Protein AF-A0A7X7T5C3-F1 (afdb_monomer)

pLDDT: mean 78.72, std 18.25, range [27.67, 98.56]

Mean predicted aligned error: 22.85 Å

Radius of gyration: 55.05 Å; Cα contacts (8 Å, |Δi|>4): 1205; chains: 1; bounding box: 133×87×159 Å

Sequence (804 aa):
MNRSLRCLWLIVGVALLGGVATSHAGFSGTDVFLPSVGAKPGVAPAVWYTTVWVHNPNTTPANVTFHLLERQANPAPLTYTDVVPAGDTKKYDNAIQLMFARQTFGALRVTSNVKVMVGSRIYSQSGSLDDSVGQYFAGVPAAFAIGAGQSTELTGVWQTQPAGSSDFRYNFGFVETTGSGTCQVKVTVKDPTGSALANRSYTVRQWEQVQKEFKLEFPSLSTKNARLTVEVTGGSGKVIAFGSLVANGSQDPTTIEMAFRDALLAENSSGGGTITGVVAGAGLTGGGTTGSVTLDVGAGVGIKVDANAVGLADGGVSTAKLANGAVTKVKLSASGGTSGQVLGTDGSNLVWQAAGSGGGGDITAVHAGSGLTGGGTSGDVSLSVATGGITGAMLAANAVDSSKLADGSVATVDMANGAVTKEKLAAAGGSTGQVLKLSGGGLSWANDEQGGLTLPFTGQATVADPGVVLSIENLVKGTGVYGASYGGIGVHGLSTGLSGTGVRGFSYGGFGVLAATTEGRGLYATSSGGGVAVYAESLATNGRAVVAQSTNGDAVLATATSGIAVYGQAGAGGSGVQGFNSAAGTVGGLGAGVAGAYGSRSGNDGYLGASDAGVKGQSTTTDGVRGESAAATKSGVYGVTTHASGYGIFGRGYGSGLAAGFDGGVQIWGSLNVSGTKNFCIEHPLDPGRVLVHAAVESSEVLNTYSGNVSLDREGGATVELPDWFAAINTDVRYQLTPIGAAAPELHVAEELRDNRFRIAGGLPGLKVSWQLTAVRSDRYMLEHPFAAERDARPGEPTVAERP

Nearest PDB structures (foldseek):
  2ii7-assembly2_D  TM=7.668E-01  e=4.901E-03  Anabaena sp.
  3eka-assembly1_A  TM=3.683E-01  e=3.454E+00  Streptococcus pyogenes
  6x3m-assembly2_E  TM=3.741E-01  e=4.480E+00  Streptococcus pyogenes phage H4489A
  6x3m-assembly2_D  TM=3.167E-01  e=7.157E+00  Streptococcus pyogenes phage H4489A

Solvent-accessible surface area (backbone atoms only — not comparable to full-atom values): 51086 Å² total; per-residue (Å²): 133,83,87,80,90,87,83,90,87,92,84,92,74,91,74,84,77,71,79,76,77,78,83,68,98,62,58,60,27,39,41,25,31,31,71,67,37,29,30,34,76,58,71,83,80,38,29,32,32,17,36,39,38,41,33,22,82,37,93,54,68,27,50,36,37,40,29,50,20,41,68,42,70,34,94,75,49,56,70,38,74,52,77,35,50,47,65,35,71,47,75,35,70,42,34,44,40,70,59,66,72,38,71,45,53,24,22,38,40,39,36,33,87,43,58,30,37,39,36,33,39,34,29,27,45,81,70,58,78,87,72,38,36,49,25,62,39,65,18,44,34,52,89,73,35,39,33,56,81,32,70,35,44,32,66,75,36,26,38,33,73,63,67,93,75,21,67,34,43,32,34,40,35,37,27,32,61,63,58,81,21,38,27,36,35,36,40,32,38,20,42,84,89,61,52,77,77,49,72,51,76,44,81,39,36,25,26,11,20,45,77,47,50,46,66,76,79,42,66,88,58,62,37,82,54,25,32,35,42,42,29,23,76,33,58,78,17,27,33,44,53,39,33,38,35,27,32,63,80,83,55,44,37,44,60,28,64,47,56,75,62,54,79,79,69,70,81,66,63,91,73,81,81,92,57,78,60,58,86,61,54,93,58,36,38,70,52,48,56,65,82,90,63,60,73,44,71,40,63,56,98,27,45,32,79,54,102,88,48,80,50,72,26,91,81,34,74,50,76,90,75,50,61,94,76,73,78,46,79,81,76,64,78,68,89,82,79,58,95,67,49,43,84,45,64,83,85,84,51,82,41,76,40,76,72,85,88,85,86,89,79,83,86,82,63,60,76,57,51,92,37,37,36,65,50,52,83,72,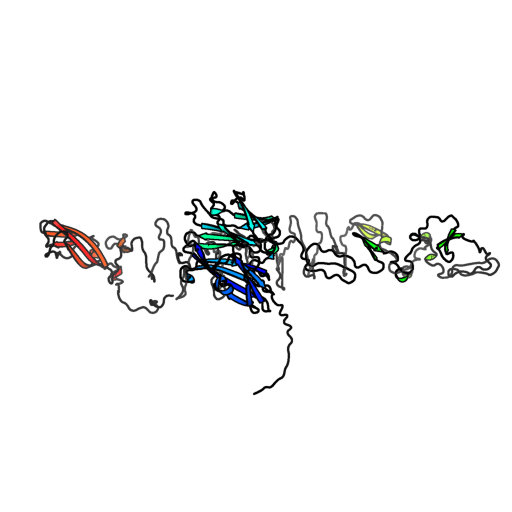80,93,63,60,72,46,75,30,93,82,21,77,47,80,89,75,47,60,91,76,68,76,47,75,92,77,50,62,94,83,72,74,52,76,86,75,48,59,93,76,72,75,45,73,79,76,69,58,67,88,83,72,56,96,72,48,46,85,38,84,54,98,91,39,79,42,71,38,72,65,87,78,74,73,90,82,73,91,78,93,78,87,84,89,66,68,89,90,62,78,95,78,85,80,84,62,94,59,98,73,82,67,78,87,56,78,53,101,72,78,78,37,73,84,57,81,47,91,52,99,85,52,76,40,75,88,60,78,51,97,85,63,70,38,75,82,68,80,61,95,73,86,73,47,75,85,73,79,56,91,85,83,57,81,51,78,85,70,79,47,95,47,99,86,50,76,48,76,86,70,80,53,97,77,73,79,49,75,85,70,83,51,100,70,82,77,53,77,86,55,82,49,64,97,95,53,75,37,75,83,89,86,79,93,59,87,95,63,77,92,67,61,74,85,80,89,58,58,88,65,63,77,65,99,85,69,89,64,75,86,51,90,85,60,76,69,74,82,58,82,53,94,89,60,77,39,73,87,61,77,50,95,50,99,88,52,63,37,72,82,60,79,51,94,49,96,88,56,64,41,76,83,67,76,43,67,92,92,46,69,45,74,87,82,90,78,91,85,88,74,96,67,87,88,86,73,93,73,80,61,65,48,76,44,74,29,94,87,45,88,97,41,71,41,76,44,75,67,56,93,63,82,53,64,46,48,77,48,71,51,74,51,58,21,38,92,85,8,28,40,79,49,79,52,60,87,61,50,69,68,34,40,40,78,78,42,82,46,80,42,66,50,96,54,93,45,92,59,54,44,76,70,36,75,77,53,95,42,26,32,28,37,29,50,38,58,58,64,40,36,34,41,40,38,40,41,22,39,53,47,34,73,65,40,68,78,52,66,87,68,77,72,76,82,82,54,94,86,58,74,51,94,87,57,72,128

Foldseek 3Di:
DDDDDDDDDDDDDDDPPPPDPPPDQADWDQKWKQQKAFQADDPPPFGKFKKKKKFAQAQAKKWKKKFFQAQDACLPTDIAIDIAGHRGMDMDTSNCCVGPVDGGMGMIIMGIPDIMWMKMWIWTDSDDPVLIATEITTTHGLVQFAAAPDKWKWWFDAAAPVRLPTQKWKKKKKFWRPQQKKFWKKKFKAAPVRDTDDIDIDIAHGRHIHMDTCCVVPVPDHDRTIMIIIHGNDMDITIFMWMWMAGPVSRHIYITGIDTDVVVSPPDCPDDDPQCWDDDDPQWDFIDRDDDGDIDGNDDQFWDDDPPDIGTDVVNQDPVNADPPNQDPVNVDDPDADPQWDFDDPVPDIDTDGDDDDDDDDDQFDDDPQQWDWTDRDDDTDIDGDDVSDDPVNADVPNDDPVNDDVPNQDPVNADVCNQDPVNLDDPDADPQWDFDQDPNHTDTDHPPPDDPDDPDPDDDDDPPPDDPDDFDDPDPDDRDFFDDPDDDSDWFDDPDPPDDRDWFDDPPDDSDDFDDPDDDSDDFDDDPPDDRDDFDDPDPPDDRDDFDDPDDDSDDFDDPDDDRDFFDDDPPDDRDDDDDPDPPDDPDPDDDQDDQDDDDPDDDDFDPPPDPSDFFDDDPDDSDWFDDPDPPDDSDFFDDPDPPDDSDWFDDPDPDDSDDDDDDDDDLDDDDDPDAQWDKDAQQVDGPDIDIDGFDDDLFRKDKDKDKDFAAQQAKDKDAADQCDVVFFDDKDKDKDWPPDDQPQWDFPAPDDSRMTMIGRGHGGIMMIMMIMTGTDHPCCVVPPDHSDDDQDVVNQDSVRDD

Secondary structure (DSSP, 8-state):
-------------------------S-EEEEEEEEEEE-SB-STT-BEEEEEEEE--SSS-EEEEEEEEESS--SS-EEEEEEEPTT-EEEETTHHHHHH----EEEEEEEEEEEEEEEEEEEE-SSSSTT-EEEEEEPEEGGG-EETT-EEEEEEEEEPSSGGG-SEEEEEEEEE-SSS--EEEEEEEE-TT--EEEEEEEEE-TT-EEEEEHHHHSTT--EEEEEEEEEEEESS-EEEEEEEEEETTT--EEEEEPPPPHHHH-S---SS---------TTEEE--SSSS--EEE---TTEEEETTEEEEPTT---GGGS-TT-S-GGGS--TT--TTEEEEE-SSSEEEEE---------S-----TTEEE--SSSSPPEEEPTT---GGGS-TT-S-GGGS-TT---GGGS-TT-S-GGGGPPTTPPTTEEEEEETTEEEEEE-TT-------------PSS--S------SSS-S-----SSS-SS-----STT--S-----SSS-SS----SSS-S-----SSS--S------STT--S-----SSS-S-----SSS-S------TT--SS-----STT------SSS-TT----TTS-S---SSS-S-----SSS-S------STT--SS-----STT--SS-----TT--S----S----SS----SS--EEEEE-TTSTT-EEEEE---SSS-EEEEEEEEE--TTS-EEEE--TTHHHHEEEEEEEEEEESS--TT-EEEEEEETTEEEEESS-TT-EEEEEEEEEE-SHHHHHS---SS-PPPTTPPPTT---

Structure (mmCIF, N/CA/C/O backbone):
data_AF-A0A7X7T5C3-F1
#
_entry.id   AF-A0A7X7T5C3-F1
#
loop_
_atom_site.group_PDB
_atom_site.id
_atom_site.type_symbol
_atom_site.label_atom_id
_atom_site.label_alt_id
_atom_site.label_comp_id
_atom_site.label_asym_id
_atom_site.label_entity_id
_atom_site.label_seq_id
_atom_site.pdbx_PDB_ins_code
_atom_site.Cartn_x
_atom_site.Cartn_y
_atom_site.Cartn_z
_atom_site.occupancy
_atom_site.B_iso_or_equiv
_atom_site.auth_seq_id
_atom_site.auth_comp_id
_atom_site.auth_asym_id
_atom_site.auth_atom_id
_atom_site.pdbx_PDB_model_num
ATOM 1 N N . MET A 1 1 ? 49.012 -9.817 39.864 1.00 33.88 1 MET A N 1
ATOM 2 C CA . MET A 1 1 ? 50.315 -9.729 39.174 1.00 33.88 1 MET A CA 1
ATOM 3 C C . MET A 1 1 ? 50.146 -10.329 37.779 1.00 33.88 1 MET A C 1
ATOM 5 O O . MET A 1 1 ? 49.510 -11.363 37.657 1.00 33.88 1 MET A O 1
ATOM 9 N N . ASN A 1 2 ? 50.593 -9.575 36.773 1.00 29.66 2 ASN A N 1
ATOM 10 C CA . ASN A 1 2 ? 50.607 -9.760 35.308 1.00 29.66 2 ASN A CA 1
ATOM 11 C C . ASN A 1 2 ? 50.571 -11.192 34.716 1.00 29.66 2 ASN A C 1
ATOM 13 O O . ASN A 1 2 ? 51.275 -12.062 35.203 1.00 29.66 2 ASN A O 1
ATOM 17 N N . ARG A 1 3 ? 49.718 -11.417 33.690 1.00 30.56 3 ARG A N 1
ATOM 18 C CA . ARG A 1 3 ? 50.002 -11.557 32.220 1.00 30.56 3 ARG A CA 1
ATOM 19 C C . ARG A 1 3 ? 50.732 -12.868 31.855 1.00 30.56 3 ARG A C 1
ATOM 21 O O . ARG A 1 3 ? 51.726 -13.190 32.474 1.00 30.56 3 ARG A O 1
ATOM 28 N N . SER A 1 4 ? 50.352 -13.626 30.817 1.00 32.47 4 SER A N 1
ATOM 29 C CA . SER A 1 4 ? 50.672 -13.286 29.416 1.00 32.47 4 SER A CA 1
ATOM 30 C C . SER A 1 4 ? 50.360 -14.450 28.439 1.00 32.47 4 SER A C 1
ATOM 32 O O . SER A 1 4 ? 50.887 -15.530 28.656 1.00 32.47 4 SER A O 1
ATOM 34 N N . LEU A 1 5 ? 49.585 -14.153 27.372 1.00 32.00 5 LEU A N 1
ATOM 35 C CA . LEU A 1 5 ? 49.737 -14.476 25.921 1.00 32.00 5 LEU A CA 1
ATOM 36 C C . LEU A 1 5 ? 50.109 -15.912 25.441 1.00 32.00 5 LEU A C 1
ATOM 38 O O . LEU A 1 5 ? 50.911 -16.572 26.074 1.00 32.00 5 LEU A O 1
ATOM 42 N N . ARG A 1 6 ? 49.785 -16.429 24.236 1.00 35.06 6 ARG A N 1
ATOM 43 C CA . ARG A 1 6 ? 48.951 -16.138 23.029 1.00 35.06 6 ARG A CA 1
ATOM 44 C C . ARG A 1 6 ? 49.242 -17.275 22.009 1.00 35.06 6 ARG A C 1
ATOM 46 O O . ARG A 1 6 ? 50.376 -17.736 21.991 1.00 35.06 6 ARG A O 1
ATOM 53 N N . CYS A 1 7 ? 48.289 -17.617 21.123 1.00 27.67 7 CYS A N 1
ATOM 54 C CA . CYS A 1 7 ? 48.397 -17.692 19.631 1.00 27.67 7 CYS A CA 1
ATOM 55 C C . CYS A 1 7 ? 47.263 -18.566 19.034 1.00 27.67 7 CYS A C 1
ATOM 57 O O . CYS A 1 7 ? 47.141 -19.717 19.429 1.00 27.67 7 CYS A O 1
ATOM 59 N N . LEU A 1 8 ? 46.286 -18.000 18.295 1.00 31.36 8 LEU A N 1
ATOM 60 C CA . LEU A 1 8 ? 46.206 -17.715 16.827 1.00 31.36 8 LEU A CA 1
ATOM 61 C C . LEU A 1 8 ? 45.835 -18.992 16.025 1.00 31.36 8 LEU A C 1
ATOM 63 O O . LEU A 1 8 ? 46.448 -20.017 16.279 1.00 31.36 8 LEU A O 1
ATOM 67 N N . TRP A 1 9 ? 44.802 -19.073 15.166 1.00 27.97 9 TRP A N 1
ATOM 68 C CA . TRP A 1 9 ? 44.520 -18.424 13.856 1.00 27.97 9 TRP A CA 1
ATOM 69 C C . TRP A 1 9 ? 42.9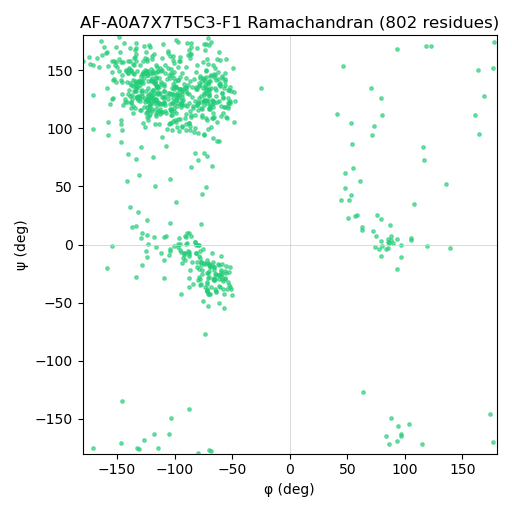81 -18.352 13.608 1.00 27.97 9 TRP A C 1
ATOM 71 O O . TRP A 1 9 ? 42.289 -19.317 13.904 1.00 27.97 9 TRP A O 1
ATOM 81 N N . LEU A 1 10 ? 42.345 -17.202 13.327 1.00 29.53 10 LEU A N 1
ATOM 82 C CA . LEU A 1 10 ? 42.112 -16.458 12.060 1.00 29.53 10 LEU A CA 1
ATOM 83 C C . LEU A 1 10 ? 41.066 -17.058 11.077 1.00 29.53 10 LEU A C 1
ATOM 85 O O . LEU A 1 10 ? 41.400 -17.927 10.282 1.00 29.53 10 LEU A O 1
ATOM 89 N N . ILE A 1 11 ? 39.846 -16.489 11.044 1.00 31.64 11 ILE A N 1
ATOM 90 C CA . ILE A 1 11 ? 38.981 -16.401 9.846 1.00 31.64 11 ILE A CA 1
ATOM 91 C C . ILE A 1 11 ? 38.427 -14.972 9.750 1.00 31.64 11 ILE A C 1
ATOM 93 O O . ILE A 1 11 ? 37.967 -14.389 10.730 1.00 31.64 11 ILE A O 1
ATOM 97 N N . VAL A 1 12 ? 38.534 -14.417 8.545 1.00 37.19 12 VAL A N 1
ATOM 98 C CA . VAL A 1 12 ? 38.126 -13.078 8.115 1.00 37.19 12 VAL A CA 1
ATOM 99 C C . VAL A 1 12 ? 36.602 -12.983 8.013 1.00 37.19 12 VAL A C 1
ATOM 101 O O . VAL A 1 12 ? 35.973 -13.797 7.345 1.00 37.19 12 VAL A O 1
ATOM 104 N N . GLY A 1 13 ? 36.026 -11.942 8.613 1.00 30.44 13 GLY A N 1
ATOM 105 C CA . GLY A 1 13 ? 34.647 -11.509 8.397 1.00 30.44 13 GLY A CA 1
ATOM 106 C C . GLY A 1 13 ? 34.579 -9.990 8.493 1.00 30.44 13 GLY A C 1
ATOM 107 O O . GLY A 1 13 ? 34.584 -9.428 9.585 1.00 30.44 13 GLY A O 1
ATOM 108 N N . VAL A 1 14 ? 34.577 -9.322 7.341 1.00 35.88 14 VAL A N 1
ATOM 109 C CA . VAL A 1 14 ? 34.348 -7.878 7.220 1.00 35.88 14 VAL A CA 1
ATOM 110 C C . VAL A 1 14 ? 32.891 -7.606 7.598 1.00 35.88 14 VAL A C 1
ATOM 112 O O . VAL A 1 14 ? 31.989 -7.838 6.799 1.00 35.88 14 VAL A O 1
ATOM 115 N N . ALA A 1 15 ? 32.652 -7.130 8.819 1.00 34.75 15 ALA A N 1
ATOM 116 C CA . ALA A 1 15 ? 31.371 -6.553 9.205 1.00 34.75 15 ALA A CA 1
ATOM 117 C C . ALA A 1 15 ? 31.415 -5.047 8.917 1.00 34.75 15 ALA A C 1
ATOM 119 O O . ALA A 1 15 ? 31.961 -4.265 9.696 1.00 34.75 15 ALA A O 1
ATOM 120 N N . LEU A 1 16 ? 30.843 -4.643 7.781 1.00 33.53 16 LEU A N 1
ATOM 121 C CA . LEU A 1 16 ? 30.371 -3.276 7.579 1.00 33.53 16 LEU A CA 1
ATOM 122 C C . LEU A 1 16 ? 29.273 -2.998 8.620 1.00 33.53 16 LEU A C 1
ATOM 124 O O . LEU A 1 16 ? 28.093 -3.228 8.373 1.00 33.53 16 LEU A O 1
ATOM 128 N N . LEU A 1 17 ? 29.657 -2.503 9.796 1.00 37.91 17 LEU A N 1
ATOM 129 C CA . LEU A 1 17 ? 28.743 -1.813 10.704 1.00 37.91 17 LEU A CA 1
ATOM 130 C C . LEU A 1 17 ? 28.488 -0.423 10.117 1.00 37.91 17 LEU A C 1
ATOM 132 O O . LEU A 1 17 ? 29.096 0.568 10.518 1.00 37.91 17 LEU A O 1
ATOM 136 N N . GLY A 1 18 ? 27.618 -0.367 9.108 1.00 33.03 18 GLY A N 1
ATOM 137 C CA . GLY A 1 18 ? 26.979 0.882 8.722 1.00 33.03 18 GLY A CA 1
ATOM 138 C C . GLY A 1 18 ? 26.239 1.415 9.943 1.00 33.03 18 GLY A C 1
ATOM 139 O O . GLY A 1 18 ? 25.313 0.769 10.429 1.00 33.03 18 GLY A O 1
ATOM 140 N N . GLY A 1 19 ? 26.693 2.550 10.476 1.00 34.91 19 GLY A N 1
ATOM 141 C CA . GLY A 1 19 ? 25.995 3.260 11.537 1.00 34.91 19 GLY A CA 1
ATOM 142 C C . GLY A 1 19 ? 24.573 3.539 11.074 1.00 34.91 19 GLY A C 1
ATOM 143 O O . GLY A 1 19 ? 24.360 4.320 10.148 1.00 34.91 19 GLY A O 1
ATOM 144 N N . VAL A 1 20 ? 23.609 2.852 11.679 1.00 36.19 20 VAL A N 1
ATOM 145 C CA . VAL A 1 20 ? 22.196 3.112 11.437 1.00 36.19 20 VAL A CA 1
ATOM 146 C C . VAL A 1 20 ? 21.943 4.505 11.998 1.00 36.19 20 VAL A C 1
ATOM 148 O O . VAL A 1 20 ? 22.020 4.709 13.209 1.00 36.19 20 VAL A O 1
ATOM 151 N N . ALA A 1 21 ? 21.728 5.487 11.124 1.00 40.66 21 ALA A N 1
ATOM 152 C CA . ALA A 1 21 ? 21.260 6.792 11.551 1.00 40.66 21 ALA A CA 1
ATOM 153 C C . ALA A 1 21 ? 19.912 6.570 12.243 1.00 40.66 21 ALA A C 1
ATOM 155 O O . ALA A 1 21 ? 18.937 6.173 11.607 1.00 40.66 21 ALA A O 1
ATOM 156 N N . THR A 1 22 ? 19.865 6.766 13.556 1.00 42.38 22 THR A N 1
ATOM 157 C CA . THR A 1 22 ? 18.616 6.784 14.304 1.00 42.38 22 THR A CA 1
ATOM 158 C C . THR A 1 22 ? 17.797 7.968 13.793 1.00 42.38 22 THR A C 1
ATOM 160 O O . THR A 1 22 ? 18.115 9.133 14.041 1.00 42.38 22 THR A O 1
ATOM 163 N N . SER A 1 23 ? 16.763 7.678 13.003 1.00 42.06 23 SER A N 1
ATOM 164 C CA . SER A 1 23 ? 15.783 8.666 12.564 1.00 42.06 23 SER A CA 1
ATOM 165 C C . SER A 1 23 ? 14.932 9.055 13.771 1.00 42.06 23 SER A C 1
ATOM 167 O O . SER A 1 23 ? 14.040 8.317 14.186 1.00 42.06 23 SER A O 1
ATOM 169 N N . HIS A 1 24 ? 15.248 10.192 14.382 1.00 50.38 24 HIS A N 1
ATOM 170 C CA . HIS A 1 24 ? 14.491 10.720 15.510 1.00 50.38 24 HIS A CA 1
ATOM 171 C C . HIS A 1 24 ? 13.292 11.512 14.978 1.00 50.38 24 HIS A C 1
ATOM 173 O O . HIS A 1 24 ? 13.474 12.513 14.291 1.00 50.38 24 HIS A O 1
ATOM 179 N N . ALA A 1 25 ? 12.074 11.094 15.322 1.00 52.22 25 ALA A N 1
ATOM 180 C CA . ALA A 1 25 ? 10.820 11.742 14.916 1.00 52.22 25 ALA A CA 1
ATOM 181 C C . ALA A 1 25 ? 10.487 13.033 15.710 1.00 52.22 25 ALA A C 1
ATOM 183 O O . ALA A 1 25 ? 9.340 13.467 15.733 1.00 52.22 25 ALA A O 1
ATOM 184 N N . GLY A 1 26 ? 11.471 13.640 16.387 1.00 66.25 26 GLY A N 1
ATOM 185 C CA . GLY A 1 26 ? 11.326 14.881 17.159 1.00 66.25 26 GLY A CA 1
ATOM 186 C C . GLY A 1 26 ? 12.169 16.019 16.581 1.00 66.25 26 GLY A C 1
ATOM 187 O O . GLY A 1 26 ? 13.192 15.783 15.934 1.00 66.25 26 GLY A O 1
ATOM 188 N N . PHE A 1 27 ? 11.772 17.271 16.820 1.00 83.94 27 PHE A N 1
ATOM 189 C CA . PHE A 1 27 ? 12.516 18.422 16.310 1.00 83.94 27 PHE A CA 1
ATOM 190 C C . PHE A 1 27 ? 13.836 18.606 17.075 1.00 83.94 27 PHE A C 1
ATOM 192 O O . PHE A 1 27 ? 13.858 19.029 18.230 1.00 83.94 27 PHE A O 1
ATOM 199 N N . SER A 1 28 ? 14.956 18.286 16.422 1.00 88.06 28 SER A N 1
ATOM 200 C CA . SER A 1 28 ? 16.299 18.537 16.954 1.00 88.06 28 SER A CA 1
ATOM 201 C C . SER A 1 28 ? 16.919 19.788 16.331 1.00 88.06 28 SER A C 1
ATOM 203 O O . SER A 1 28 ? 16.751 20.070 15.142 1.00 88.06 28 SER A O 1
ATOM 205 N N . GLY A 1 29 ? 17.668 20.549 17.124 1.00 90.75 29 GLY A N 1
ATOM 206 C CA . GLY A 1 29 ? 18.308 21.779 16.667 1.00 90.75 29 GLY A CA 1
ATOM 207 C C . GLY A 1 29 ? 19.419 22.245 17.600 1.00 90.75 29 GLY A C 1
ATOM 208 O O . GLY A 1 29 ? 19.517 21.805 18.740 1.00 90.75 29 GLY A O 1
ATOM 209 N N . THR A 1 30 ? 20.277 23.129 17.098 1.00 95.50 30 THR A N 1
ATOM 210 C CA . THR A 1 30 ? 21.290 23.844 17.897 1.00 95.50 30 THR A CA 1
ATOM 211 C C . THR A 1 30 ? 20.739 25.136 18.506 1.00 95.50 30 THR A C 1
ATOM 213 O O . THR A 1 30 ? 21.423 25.780 19.291 1.00 95.50 30 THR A O 1
ATOM 216 N N . ASP A 1 31 ? 19.528 25.544 18.124 1.00 97.00 31 ASP A N 1
ATOM 217 C CA . ASP A 1 31 ? 18.821 26.716 18.641 1.00 97.00 31 ASP A CA 1
ATOM 218 C C . ASP A 1 31 ? 17.319 26.410 18.647 1.00 97.00 31 ASP A C 1
ATOM 220 O O . ASP A 1 31 ? 16.685 26.330 17.589 1.00 97.00 31 ASP A O 1
ATOM 224 N N . VAL A 1 32 ? 16.782 26.129 19.831 1.00 96.62 32 VAL A N 1
ATOM 225 C CA . VAL A 1 32 ? 15.461 25.522 20.038 1.00 96.62 32 VAL A CA 1
ATOM 226 C C . VAL A 1 32 ? 14.679 26.317 21.078 1.00 96.62 32 VAL A C 1
ATOM 228 O O . VAL A 1 32 ? 15.232 26.732 22.089 1.00 96.62 32 VAL A O 1
ATOM 231 N N . PHE A 1 33 ? 13.383 26.517 20.857 1.00 97.81 33 PHE A N 1
ATOM 232 C CA . PHE A 1 33 ? 12.519 27.321 21.715 1.00 97.81 33 PHE A CA 1
ATOM 233 C C . PHE A 1 33 ? 11.417 26.467 22.337 1.00 97.81 33 PHE A C 1
ATOM 235 O O . PHE A 1 33 ? 10.701 25.757 21.637 1.00 97.81 33 PHE A O 1
ATOM 242 N N . LEU A 1 34 ? 11.246 26.581 23.650 1.00 97.62 34 LEU A N 1
ATOM 243 C CA . LEU A 1 34 ? 10.076 26.102 24.377 1.00 97.62 34 LEU A CA 1
ATOM 244 C C . LEU A 1 34 ? 9.109 27.279 24.533 1.00 97.62 34 LEU A C 1
ATOM 246 O O . LEU A 1 34 ? 9.406 28.195 25.306 1.00 97.62 34 LEU A O 1
ATOM 250 N N . PRO A 1 35 ? 7.979 27.298 23.807 1.00 95.94 35 PRO A N 1
ATOM 251 C CA . PRO A 1 35 ? 7.201 28.519 23.631 1.00 95.94 35 PRO A CA 1
ATOM 252 C C . PRO A 1 35 ? 6.384 28.951 24.856 1.00 95.94 35 PRO A C 1
ATOM 254 O O . PRO A 1 35 ? 5.947 30.103 24.940 1.00 95.94 35 PRO A O 1
ATOM 257 N N . SER A 1 36 ? 6.194 28.047 25.818 1.00 95.44 36 SER A N 1
ATOM 258 C CA . SER A 1 36 ? 5.521 28.337 27.078 1.00 95.44 36 SER A CA 1
ATOM 259 C C . SER A 1 36 ? 6.165 27.577 28.232 1.00 95.44 36 SER A C 1
ATOM 261 O O . SER A 1 36 ? 6.264 26.349 28.225 1.00 95.44 36 SER A O 1
ATOM 263 N N . VAL A 1 37 ? 6.606 28.333 29.232 1.00 96.12 37 VAL A N 1
ATOM 264 C CA . VAL A 1 37 ? 7.157 27.858 30.501 1.00 96.12 37 VAL A CA 1
ATOM 265 C C . VAL A 1 37 ? 6.659 28.747 31.639 1.00 96.12 37 VAL A C 1
ATOM 267 O O . VAL A 1 37 ? 6.283 29.907 31.439 1.00 96.12 37 VAL A O 1
ATOM 270 N N . GLY A 1 38 ? 6.680 28.222 32.857 1.00 92.94 38 GLY A N 1
ATOM 271 C CA . GLY A 1 38 ? 6.305 28.968 34.048 1.00 92.94 38 GLY A CA 1
ATOM 272 C C . GLY A 1 38 ? 6.712 28.312 35.363 1.00 92.94 38 GLY A C 1
ATOM 273 O O . GLY A 1 38 ? 6.835 27.090 35.448 1.00 92.94 38 GLY A O 1
ATOM 274 N N . ALA A 1 39 ? 6.903 29.152 36.379 1.00 91.88 39 ALA A N 1
ATOM 275 C CA . ALA A 1 39 ? 7.084 28.774 37.784 1.00 91.88 39 ALA A CA 1
ATOM 276 C C . ALA A 1 39 ? 6.366 29.779 38.707 1.00 91.88 39 ALA A C 1
ATOM 278 O O . ALA A 1 39 ? 6.989 30.438 39.538 1.00 91.88 39 ALA A O 1
ATOM 279 N N . LYS A 1 40 ? 5.065 30.004 38.492 1.00 89.75 40 LYS A N 1
ATOM 280 C CA . LYS A 1 40 ? 4.284 31.053 39.171 1.00 89.75 40 LYS A CA 1
ATOM 281 C C . LYS A 1 40 ? 2.819 30.624 39.368 1.00 89.75 40 LYS A C 1
ATOM 283 O O . LYS A 1 40 ? 2.285 29.905 38.520 1.00 89.75 40 LYS A O 1
ATOM 288 N N . PRO A 1 41 ? 2.125 31.086 40.428 1.00 82.75 41 PRO A N 1
ATOM 289 C CA . PRO A 1 41 ? 0.667 30.996 40.513 1.00 82.75 41 PRO A CA 1
ATOM 290 C C . PRO A 1 41 ? -0.037 31.593 39.282 1.00 82.75 41 PRO A C 1
ATOM 292 O O . PRO A 1 41 ? 0.307 32.685 38.822 1.00 82.75 41 PRO A O 1
ATOM 295 N N . GLY A 1 42 ? -1.002 30.854 38.738 1.00 74.88 42 GLY A N 1
ATOM 296 C CA . GLY A 1 42 ? -1.887 31.267 37.649 1.00 74.88 42 GLY A CA 1
ATOM 297 C C . GLY A 1 42 ? -3.281 31.647 38.159 1.00 74.88 42 GLY A C 1
ATOM 298 O O . GLY A 1 42 ? -3.433 32.126 39.280 1.00 74.88 42 GLY A O 1
ATOM 299 N N . VAL A 1 43 ? -4.313 31.435 37.333 1.00 74.50 43 VAL A N 1
ATOM 300 C CA . VAL A 1 43 ? -5.715 31.586 37.764 1.00 74.50 43 VAL A CA 1
ATOM 301 C C . VAL A 1 43 ? -6.024 30.501 38.794 1.00 74.50 43 VAL A C 1
ATOM 303 O O . VAL A 1 43 ? -5.834 29.321 38.506 1.00 74.50 43 VAL A O 1
ATOM 306 N N . ALA A 1 44 ? -6.477 30.899 39.985 1.00 72.31 44 ALA A N 1
ATOM 307 C CA . ALA A 1 44 ? -6.776 29.974 41.075 1.00 72.31 44 ALA A CA 1
ATOM 308 C C . ALA A 1 44 ? -7.710 28.835 40.607 1.00 72.31 44 ALA A C 1
ATOM 310 O O . ALA A 1 44 ? -8.680 29.116 39.897 1.00 72.31 44 ALA A O 1
ATOM 311 N N . PRO A 1 45 ? -7.435 27.569 40.983 1.00 75.81 45 PRO A N 1
ATOM 312 C CA . PRO A 1 45 ? -6.445 27.107 41.971 1.00 75.81 45 PRO A CA 1
ATOM 313 C C . PRO A 1 45 ? -5.033 26.820 41.411 1.00 75.81 45 PRO A C 1
ATOM 315 O O . PRO A 1 45 ? -4.204 26.245 42.112 1.00 75.81 45 PRO A O 1
ATOM 318 N N . ALA A 1 46 ? -4.736 27.182 40.161 1.00 78.88 46 ALA A N 1
ATOM 319 C CA . ALA A 1 46 ? -3.540 26.701 39.479 1.00 78.88 46 ALA A CA 1
ATOM 320 C C . ALA A 1 46 ? -2.230 27.342 39.988 1.00 78.88 46 ALA A C 1
ATOM 322 O O . ALA A 1 46 ? -2.049 28.557 39.907 1.00 78.88 46 ALA A O 1
ATOM 323 N N . VAL A 1 47 ? -1.266 26.523 40.417 1.00 85.94 47 VAL A N 1
ATOM 324 C CA . VAL A 1 47 ? 0.141 26.905 40.648 1.00 85.94 47 VAL A CA 1
ATOM 325 C C . VAL A 1 47 ? 1.029 26.199 39.636 1.00 85.94 47 VAL A C 1
ATOM 327 O O . VAL A 1 47 ? 1.049 24.974 39.637 1.00 85.94 47 VAL A O 1
ATOM 330 N N . TRP A 1 48 ? 1.713 26.938 38.757 1.00 89.88 48 TRP A N 1
ATOM 331 C CA . TRP A 1 48 ? 2.420 26.362 37.609 1.00 89.88 48 TRP A CA 1
ATOM 332 C C . TRP A 1 48 ? 3.909 26.144 37.867 1.00 89.88 48 TRP A C 1
ATOM 334 O O . TRP A 1 48 ? 4.565 27.008 38.443 1.00 89.88 48 TRP A O 1
ATOM 344 N N . TYR A 1 49 ? 4.428 25.037 37.344 1.00 94.31 49 TYR A N 1
ATOM 345 C CA . TYR A 1 49 ? 5.824 24.604 37.333 1.00 94.31 49 TYR A CA 1
ATOM 346 C C . TYR A 1 49 ? 6.189 24.102 35.932 1.00 94.31 49 TYR A C 1
ATOM 348 O O . TYR A 1 49 ? 5.312 23.775 35.132 1.00 94.31 49 TYR A O 1
ATOM 356 N N . THR A 1 50 ? 7.483 24.020 35.618 1.00 96.94 50 THR A N 1
ATOM 357 C CA . THR A 1 50 ? 7.956 23.472 34.337 1.00 96.94 50 THR A CA 1
ATOM 358 C C . THR A 1 50 ? 9.083 22.484 34.555 1.00 96.94 50 THR A C 1
ATOM 360 O O . THR A 1 50 ? 10.098 22.842 35.146 1.00 96.94 50 THR A O 1
ATOM 363 N N . THR A 1 51 ? 8.940 21.277 34.021 1.00 97.69 51 THR A N 1
ATOM 364 C CA . THR A 1 51 ? 10.050 20.334 33.860 1.00 97.69 51 THR A CA 1
ATOM 365 C C . THR A 1 51 ? 10.548 20.400 32.422 1.00 97.69 51 THR A C 1
ATOM 367 O O . THR A 1 51 ? 9.737 20.442 31.497 1.00 97.69 51 THR A O 1
ATOM 370 N N . VAL A 1 52 ? 11.866 20.410 32.226 1.00 98.31 52 VAL A N 1
ATOM 371 C CA . VAL A 1 52 ? 12.508 20.394 30.901 1.00 98.31 52 VAL A CA 1
ATOM 372 C C . VAL A 1 52 ? 13.358 19.137 30.757 1.00 98.31 52 VAL A C 1
ATOM 374 O O . VAL A 1 52 ? 14.069 18.763 31.687 1.00 98.31 52 VAL A O 1
ATOM 377 N N . TRP A 1 53 ? 13.316 18.509 29.585 1.00 98.25 53 TRP A N 1
ATOM 378 C CA . TRP A 1 53 ? 14.220 17.433 29.191 1.00 98.25 53 TRP A CA 1
ATOM 379 C C . TRP A 1 53 ? 15.060 17.876 28.002 1.00 98.25 53 TRP A C 1
ATOM 381 O O . TRP A 1 53 ? 14.533 18.457 27.052 1.00 98.25 53 TRP A O 1
ATOM 391 N N . VAL A 1 54 ? 16.353 17.569 28.048 1.00 97.69 54 VAL A N 1
ATOM 392 C CA . VAL A 1 54 ? 17.278 17.757 26.931 1.00 97.69 54 VAL A CA 1
ATOM 393 C C . VAL A 1 54 ? 17.935 16.426 26.617 1.00 97.69 54 VAL A C 1
ATOM 395 O O . VAL A 1 54 ? 18.690 15.900 27.432 1.00 97.69 54 VAL A O 1
ATOM 398 N N . HIS A 1 55 ? 17.647 15.893 25.436 1.00 96.56 55 HIS A N 1
ATOM 399 C CA . HIS A 1 55 ? 18.282 14.700 24.901 1.00 96.56 55 HIS A CA 1
ATOM 400 C C . HIS A 1 55 ? 19.384 15.089 23.915 1.00 96.56 55 HIS A C 1
ATOM 402 O O . HIS A 1 55 ? 19.156 15.863 22.979 1.00 96.56 55 HIS A O 1
ATOM 408 N N . ASN A 1 56 ? 20.576 14.535 24.119 1.00 95.56 56 ASN A N 1
ATOM 409 C CA . ASN A 1 56 ? 21.698 14.655 23.205 1.00 95.56 56 ASN A CA 1
ATOM 410 C C . ASN A 1 56 ? 21.846 13.356 22.392 1.00 95.56 56 ASN A C 1
ATOM 412 O O . ASN A 1 56 ? 22.483 12.419 22.867 1.00 95.56 56 ASN A O 1
ATOM 416 N N . PRO A 1 57 ? 21.335 13.296 21.151 1.00 90.94 57 PRO A N 1
ATOM 417 C CA . PRO A 1 57 ? 21.454 12.102 20.315 1.00 90.94 57 PRO A CA 1
ATOM 418 C C . PRO A 1 57 ? 22.860 11.914 19.714 1.00 90.94 57 PRO A C 1
ATOM 420 O O . PRO A 1 57 ? 23.102 10.941 19.004 1.00 90.94 57 PRO A O 1
ATOM 423 N N . ASN A 1 58 ? 23.786 12.856 19.930 1.00 91.38 58 ASN A N 1
ATOM 424 C CA . ASN A 1 58 ? 25.102 12.852 19.294 1.00 91.38 58 ASN A CA 1
ATOM 425 C C . ASN A 1 58 ? 26.114 12.026 20.094 1.00 91.38 58 ASN A C 1
ATOM 427 O O . ASN A 1 58 ? 25.985 11.828 21.301 1.00 91.38 58 ASN A O 1
ATOM 431 N N . THR A 1 59 ? 27.196 11.630 19.426 1.00 92.50 59 THR A N 1
ATOM 432 C CA . THR A 1 59 ? 28.337 10.920 20.029 1.00 92.50 59 THR A CA 1
ATOM 433 C C . THR A 1 59 ? 29.315 11.841 20.766 1.00 92.50 59 THR A C 1
ATOM 435 O O . THR A 1 59 ? 30.304 11.371 21.323 1.00 92.50 59 THR A O 1
ATOM 438 N N . THR A 1 60 ? 29.062 13.151 20.778 1.00 94.50 60 THR A N 1
ATOM 439 C CA . THR A 1 60 ? 29.857 14.155 21.496 1.00 94.50 60 THR A CA 1
ATOM 440 C C . THR A 1 60 ? 29.001 14.876 22.536 1.00 94.50 60 THR A C 1
ATOM 442 O O . THR A 1 60 ? 27.805 15.057 22.296 1.00 94.50 60 THR A O 1
ATOM 445 N N . PRO A 1 61 ? 29.577 15.340 23.660 1.00 97.19 61 PRO A N 1
ATOM 446 C CA . PRO A 1 61 ? 28.841 16.128 24.646 1.00 97.19 61 PRO A CA 1
ATOM 447 C C . PRO A 1 61 ? 28.200 17.391 24.048 1.00 97.19 61 PRO A C 1
ATOM 449 O O . PRO A 1 61 ? 28.810 18.079 23.221 1.00 97.19 61 PRO A O 1
ATOM 452 N N . ALA A 1 62 ? 26.983 17.696 24.497 1.00 97.38 62 ALA A N 1
ATOM 453 C CA . ALA A 1 62 ? 26.255 18.908 24.158 1.00 97.38 62 ALA A CA 1
ATOM 454 C C . ALA A 1 62 ? 26.410 19.940 25.277 1.00 97.38 62 ALA A C 1
ATOM 456 O O . ALA A 1 62 ? 25.895 19.762 26.378 1.00 97.38 62 ALA A O 1
ATOM 457 N N . ASN A 1 63 ? 27.098 21.034 24.980 1.00 98.06 63 ASN A N 1
ATOM 458 C CA . ASN A 1 63 ? 27.116 22.237 25.798 1.00 98.06 63 ASN A CA 1
ATOM 459 C C . ASN A 1 63 ? 25.831 22.999 25.489 1.00 98.06 63 ASN A C 1
ATOM 461 O O . ASN A 1 63 ? 25.632 23.401 24.341 1.00 98.06 63 ASN A O 1
ATOM 465 N N . VAL A 1 64 ? 24.951 23.147 26.474 1.00 98.06 64 VAL A N 1
ATOM 466 C CA . VAL A 1 64 ? 23.639 23.778 26.309 1.00 98.06 64 VAL A CA 1
ATOM 467 C C . VAL A 1 64 ? 23.557 25.056 27.129 1.00 98.06 64 VAL A C 1
ATOM 469 O O . VAL A 1 64 ? 23.968 25.078 28.287 1.00 98.06 64 VAL A O 1
ATOM 472 N N . THR A 1 65 ? 23.001 26.115 26.547 1.00 98.44 65 THR A N 1
ATOM 473 C CA . THR A 1 65 ? 22.716 27.375 27.240 1.00 98.44 65 THR A CA 1
ATOM 474 C C . THR A 1 65 ? 21.233 27.696 27.125 1.00 98.44 65 THR A C 1
ATOM 476 O O . THR A 1 65 ? 20.697 27.870 26.031 1.00 98.44 65 THR A O 1
ATOM 479 N N . PHE A 1 66 ? 20.569 27.782 28.272 1.00 98.56 66 PHE A N 1
ATOM 480 C CA . PHE A 1 66 ? 19.178 28.183 28.417 1.00 98.56 66 PHE A CA 1
ATOM 481 C C . PHE A 1 66 ? 19.101 29.695 28.605 1.00 98.56 66 PHE A C 1
ATOM 483 O O . PHE A 1 66 ? 19.835 30.246 29.421 1.00 98.56 66 PHE A O 1
ATOM 490 N N . HIS A 1 67 ? 18.184 30.352 27.903 1.00 98.25 67 HIS A N 1
ATOM 491 C CA . HIS A 1 67 ? 17.883 31.773 28.027 1.00 98.25 67 HIS A CA 1
ATOM 492 C C . HIS A 1 67 ? 16.416 31.946 28.431 1.00 98.25 67 HIS A C 1
ATOM 494 O O . HIS A 1 67 ? 15.526 31.452 27.732 1.00 98.25 67 HIS A O 1
ATOM 500 N N . LEU A 1 68 ? 16.159 32.652 29.533 1.00 97.88 68 LEU A N 1
ATOM 501 C CA . LEU A 1 68 ? 14.803 32.953 29.992 1.00 97.88 68 LEU A CA 1
ATOM 502 C C . LEU A 1 68 ? 14.217 34.141 29.226 1.00 97.88 68 LEU A C 1
ATOM 504 O O . LEU A 1 68 ? 14.762 35.243 29.284 1.00 97.88 68 LEU A O 1
ATOM 508 N N . LEU A 1 69 ? 13.096 33.910 28.542 1.00 97.50 69 LEU A N 1
ATOM 509 C CA . LEU A 1 69 ? 12.378 34.914 27.761 1.00 97.50 69 LEU A CA 1
ATOM 510 C C . LEU A 1 69 ? 11.048 35.239 28.443 1.00 97.50 69 LEU A C 1
ATOM 512 O O . LEU A 1 69 ? 10.054 34.545 28.243 1.00 97.50 69 LEU A O 1
ATOM 516 N N . GLU A 1 70 ? 11.018 36.262 29.291 1.00 95.44 70 GLU A N 1
ATOM 517 C CA . GLU A 1 70 ? 9.798 36.660 30.002 1.00 95.44 70 GLU A CA 1
ATOM 518 C C . GLU A 1 70 ? 8.779 37.339 29.068 1.00 95.44 70 GLU A C 1
ATOM 520 O O . GLU A 1 70 ? 9.076 37.646 27.910 1.00 95.44 70 GLU A O 1
ATOM 525 N N . ARG A 1 71 ? 7.568 37.605 29.580 1.00 94.94 71 ARG A N 1
ATOM 526 C CA . ARG A 1 71 ? 6.462 38.268 28.856 1.00 94.94 71 ARG A CA 1
ATOM 527 C C . ARG A 1 71 ? 6.655 39.772 28.618 1.00 94.94 71 ARG A C 1
ATOM 529 O O . ARG A 1 71 ? 5.795 40.587 28.944 1.00 94.94 71 ARG A O 1
ATOM 536 N N . GLN A 1 72 ? 7.824 40.126 28.107 1.00 93.94 72 GLN A N 1
ATOM 537 C CA . GLN A 1 72 ? 8.311 41.471 27.821 1.00 93.94 72 GLN A CA 1
ATOM 538 C C . GLN A 1 72 ? 9.481 41.376 26.833 1.00 93.94 72 GLN A C 1
ATOM 540 O O . GLN A 1 72 ? 9.980 40.286 26.575 1.00 93.94 72 GLN A O 1
ATOM 545 N N . ALA A 1 73 ? 9.948 42.495 26.281 1.00 93.94 73 ALA A N 1
ATOM 546 C CA . ALA A 1 73 ? 11.166 42.489 25.470 1.00 93.94 73 ALA A CA 1
ATOM 547 C C . ALA A 1 73 ? 12.386 42.100 26.325 1.00 93.94 73 ALA A C 1
ATOM 549 O O . ALA A 1 73 ? 12.586 42.670 27.398 1.00 93.94 73 ALA A O 1
ATOM 550 N N . ASN A 1 74 ? 13.229 41.189 25.832 1.00 96.19 74 ASN A N 1
ATOM 551 C CA . ASN A 1 74 ? 14.378 40.668 26.582 1.00 96.19 74 ASN A CA 1
ATOM 552 C C . ASN A 1 74 ? 15.707 40.985 25.859 1.00 96.19 74 ASN A C 1
ATOM 554 O O . ASN A 1 74 ? 16.296 40.082 25.278 1.00 96.19 74 ASN A O 1
ATOM 558 N N . PRO A 1 75 ? 16.225 42.233 25.873 1.00 91.94 75 PRO A N 1
ATOM 559 C CA . PRO A 1 75 ? 17.513 42.578 25.238 1.00 91.94 75 PRO A CA 1
ATOM 560 C C . PRO A 1 75 ? 18.710 41.779 25.776 1.00 91.94 75 PRO A C 1
ATOM 562 O O . PRO A 1 75 ? 19.682 41.558 25.060 1.00 91.94 75 PRO A O 1
ATOM 565 N N . ALA A 1 76 ? 18.649 41.376 27.046 1.00 93.19 76 ALA A N 1
ATOM 566 C CA . ALA A 1 76 ? 19.691 40.632 27.743 1.00 93.19 76 ALA A CA 1
ATOM 567 C C . ALA A 1 76 ? 19.036 39.562 28.638 1.00 93.19 76 ALA A C 1
ATOM 569 O O . ALA A 1 76 ? 18.871 39.785 29.839 1.00 93.19 76 ALA A O 1
ATOM 570 N N . PRO A 1 77 ? 18.579 38.434 28.064 1.00 95.56 77 PRO A N 1
ATOM 571 C CA . PRO A 1 77 ? 17.889 37.399 28.826 1.00 95.56 77 PRO A CA 1
ATOM 572 C C . PRO A 1 77 ? 18.832 36.740 29.842 1.00 95.56 77 PRO A C 1
ATOM 574 O O . PRO A 1 77 ? 20.025 36.572 29.576 1.00 95.56 77 PRO A O 1
ATOM 577 N N . LEU A 1 78 ? 18.296 36.333 30.998 1.00 96.94 78 LEU A N 1
ATOM 578 C CA . LEU A 1 78 ? 19.054 35.553 31.985 1.00 96.94 78 LEU A CA 1
ATOM 579 C C . LEU A 1 78 ? 19.476 34.217 31.377 1.00 96.94 78 LEU A C 1
ATOM 581 O O . LEU A 1 78 ? 18.700 33.615 30.634 1.00 96.94 78 LEU A O 1
ATOM 585 N N . THR A 1 79 ? 20.682 33.752 31.710 1.00 97.69 79 THR A N 1
ATOM 586 C CA . THR A 1 79 ? 21.256 32.531 31.133 1.00 97.69 79 THR A CA 1
ATOM 587 C C . THR A 1 79 ? 21.656 31.501 32.181 1.00 97.69 79 THR A C 1
ATOM 589 O O . THR A 1 79 ? 22.025 31.852 33.299 1.00 97.69 79 THR A O 1
ATOM 592 N N . TYR A 1 80 ? 21.575 30.228 31.804 1.00 98.19 80 TYR A N 1
ATOM 593 C CA . TYR A 1 80 ? 22.058 29.083 32.572 1.00 98.19 80 TYR A CA 1
ATOM 594 C C . TYR A 1 80 ? 22.711 28.094 31.607 1.00 98.19 80 TYR A C 1
ATOM 596 O O . TYR A 1 80 ? 22.130 27.791 30.567 1.00 98.19 80 TYR A O 1
ATOM 604 N N . THR A 1 81 ? 23.901 27.594 31.929 1.00 97.88 81 THR A N 1
ATOM 605 C CA . THR A 1 81 ? 24.661 26.689 31.052 1.00 97.88 81 THR A CA 1
ATOM 606 C C . THR A 1 81 ? 24.897 25.357 31.740 1.00 97.88 81 THR A C 1
ATOM 608 O O . THR A 1 81 ? 25.146 25.311 32.943 1.00 97.88 81 THR A O 1
ATOM 611 N N . ASP A 1 82 ? 24.851 24.280 30.965 1.00 98.06 82 ASP A N 1
ATOM 612 C CA . ASP A 1 82 ? 25.083 22.919 31.435 1.00 98.06 82 ASP A CA 1
ATOM 613 C C . ASP A 1 82 ? 25.654 22.039 30.308 1.00 98.06 82 ASP A C 1
ATOM 615 O O . ASP A 1 82 ? 25.694 22.445 29.144 1.00 98.06 82 ASP A O 1
ATOM 619 N N . VAL A 1 83 ? 26.101 20.831 30.647 1.00 97.88 83 VAL A N 1
ATOM 620 C CA . VAL A 1 83 ? 26.594 19.832 29.692 1.00 97.88 83 VAL A CA 1
ATOM 621 C C . VAL A 1 83 ? 25.728 18.577 29.767 1.00 97.88 83 VAL A C 1
ATOM 623 O O . VAL A 1 83 ? 25.558 17.988 30.837 1.00 97.88 83 VAL A O 1
ATOM 626 N N . VAL A 1 84 ? 25.213 18.146 28.614 1.00 97.56 84 VAL A N 1
ATOM 627 C CA . VAL A 1 84 ? 24.503 16.873 28.441 1.00 97.56 84 VAL A CA 1
ATOM 628 C C . VAL A 1 84 ? 25.452 15.875 27.764 1.00 97.56 84 VAL A C 1
ATOM 630 O O . VAL A 1 84 ? 25.883 16.124 26.630 1.00 97.56 84 VAL A O 1
ATOM 633 N N . PRO A 1 85 ? 25.830 14.766 28.428 1.00 97.62 85 PRO A N 1
ATOM 634 C CA . PRO A 1 85 ? 26.712 13.755 27.846 1.00 97.62 85 PRO A CA 1
ATOM 635 C C . PRO A 1 85 ? 26.201 13.195 26.510 1.00 97.62 85 PRO A C 1
ATOM 637 O O . PRO A 1 85 ? 25.025 13.309 26.173 1.00 97.62 85 PRO A O 1
ATOM 640 N N . ALA A 1 86 ? 27.105 12.608 25.726 1.00 94.88 86 ALA A N 1
ATOM 641 C CA . ALA A 1 86 ? 26.767 11.950 24.464 1.00 94.88 86 ALA A CA 1
ATOM 642 C C . ALA A 1 86 ? 25.750 10.813 24.677 1.00 94.88 86 ALA A C 1
ATOM 644 O O . ALA A 1 86 ? 25.961 9.964 25.541 1.00 94.88 86 ALA A O 1
ATOM 645 N N . GLY A 1 87 ? 24.672 10.788 23.889 1.00 92.62 87 GLY A N 1
ATOM 646 C CA . GLY A 1 87 ? 23.598 9.788 23.966 1.00 92.62 87 GLY A CA 1
ATOM 647 C C . GLY A 1 87 ? 22.642 9.924 25.160 1.00 92.62 87 GLY A C 1
ATOM 648 O O . GLY A 1 87 ? 21.704 9.135 25.262 1.00 92.62 87 GLY A O 1
ATOM 649 N N . ASP A 1 88 ? 22.861 10.885 26.061 1.00 95.94 88 ASP A N 1
ATOM 650 C CA . ASP A 1 88 ? 22.144 10.982 27.336 1.00 95.94 88 ASP A CA 1
ATOM 651 C C . ASP A 1 88 ? 20.933 11.934 27.279 1.00 95.94 88 ASP A C 1
ATOM 653 O O . ASP A 1 88 ? 20.822 12.791 26.396 1.00 95.94 88 ASP A O 1
ATOM 657 N N . THR A 1 89 ? 20.019 11.800 28.244 1.00 97.12 89 THR A N 1
ATOM 658 C CA . THR A 1 89 ? 18.877 12.704 28.448 1.00 97.12 89 THR A CA 1
ATOM 659 C C . THR A 1 89 ? 18.912 13.291 29.850 1.00 97.12 89 THR A C 1
ATOM 661 O O . THR A 1 89 ? 18.700 12.583 30.833 1.00 97.12 89 THR A O 1
ATOM 664 N N . LYS A 1 90 ? 19.081 14.611 29.957 1.00 97.88 90 LYS A N 1
ATOM 665 C CA . LYS A 1 90 ? 19.080 15.318 31.243 1.00 97.88 90 LYS A CA 1
ATOM 666 C C . LYS A 1 90 ? 17.722 15.956 31.532 1.00 97.88 90 LYS A C 1
ATOM 668 O O . LYS A 1 90 ? 17.121 16.575 30.653 1.00 97.88 90 LYS A O 1
ATOM 673 N N . LYS A 1 91 ? 17.243 15.804 32.771 1.00 97.75 91 LYS A N 1
ATOM 674 C CA . LYS A 1 91 ? 15.964 16.335 33.273 1.00 97.75 91 LYS A CA 1
ATOM 675 C C . LYS A 1 91 ? 16.204 17.485 34.254 1.00 97.75 91 LYS A C 1
ATOM 677 O O . LYS A 1 91 ? 17.047 17.374 35.139 1.00 97.75 91 LYS A O 1
ATOM 682 N N . TYR A 1 92 ? 15.404 18.540 34.134 1.00 97.62 92 TYR A N 1
ATOM 683 C CA . TYR A 1 92 ? 15.429 19.725 34.986 1.00 97.62 92 TYR A CA 1
ATOM 684 C C . TYR A 1 92 ? 14.041 19.968 35.572 1.00 97.62 92 TYR A C 1
ATOM 686 O O . TYR A 1 92 ? 13.155 20.478 34.885 1.00 97.62 92 TYR A O 1
ATOM 694 N N . ASP A 1 93 ? 13.839 19.588 36.831 1.00 95.31 93 ASP A N 1
ATOM 695 C CA . ASP A 1 93 ? 12.579 19.825 37.535 1.00 95.31 93 ASP A CA 1
ATOM 696 C C . ASP A 1 93 ? 12.478 21.269 38.026 1.00 95.31 93 ASP A C 1
ATOM 698 O O . ASP A 1 93 ? 13.455 21.848 38.502 1.00 95.31 93 ASP A O 1
ATOM 702 N N . ASN A 1 94 ? 11.283 21.852 37.893 1.00 93.62 94 ASN A N 1
ATOM 703 C CA . ASN A 1 94 ? 11.024 23.259 38.200 1.00 93.62 94 ASN A CA 1
ATOM 704 C C . ASN A 1 94 ? 12.078 24.204 37.578 1.00 93.62 94 ASN A C 1
ATOM 706 O O . ASN A 1 94 ? 12.654 25.067 38.245 1.00 93.62 94 ASN A O 1
ATOM 710 N N . ALA A 1 95 ? 12.341 24.007 36.284 1.00 96.44 95 ALA A N 1
ATOM 711 C CA . ALA A 1 95 ? 13.474 24.551 35.544 1.00 96.44 95 ALA A CA 1
ATOM 712 C C . ALA A 1 95 ? 13.633 26.071 35.690 1.00 96.44 95 ALA A C 1
ATOM 714 O O . ALA A 1 95 ? 14.751 26.560 35.799 1.00 96.44 95 ALA A O 1
ATOM 715 N N . ILE A 1 96 ? 12.535 26.831 35.750 1.00 96.75 96 ILE A N 1
ATOM 716 C CA . ILE A 1 96 ? 12.600 28.299 35.848 1.00 96.75 96 ILE A CA 1
ATOM 717 C C . ILE A 1 96 ? 13.132 28.750 37.213 1.00 96.75 96 ILE A C 1
ATOM 719 O O . ILE A 1 96 ? 13.991 29.632 37.285 1.00 96.75 96 ILE A O 1
ATOM 723 N N . GLN A 1 97 ? 12.679 28.109 38.292 1.00 94.38 97 GLN A N 1
ATOM 724 C CA . GLN A 1 97 ? 13.198 28.373 39.630 1.00 94.38 97 GLN A CA 1
ATOM 725 C C . GLN A 1 97 ? 14.625 27.830 39.783 1.00 94.38 97 GLN A C 1
ATOM 727 O O . GLN A 1 97 ? 15.474 28.524 40.333 1.00 94.38 97 GLN A O 1
ATOM 732 N N . LEU A 1 98 ? 14.894 26.620 39.281 1.00 96.31 98 LEU A N 1
ATOM 733 C CA . LEU A 1 98 ? 16.202 25.967 39.365 1.00 96.31 98 LEU A CA 1
ATOM 734 C C . LEU A 1 98 ? 17.301 26.766 38.647 1.00 96.31 98 LEU A C 1
ATOM 736 O O . LEU A 1 98 ? 18.357 27.008 39.223 1.00 96.31 98 LEU A O 1
ATOM 740 N N . MET A 1 99 ? 17.061 27.156 37.394 1.00 97.31 99 MET A N 1
ATOM 741 C CA . MET A 1 99 ? 18.077 27.761 36.523 1.00 97.31 99 MET A CA 1
ATOM 742 C C . MET A 1 99 ? 18.226 29.268 36.734 1.00 97.31 99 MET A C 1
ATOM 744 O O . MET A 1 99 ? 19.324 29.799 36.590 1.00 97.31 99 MET A O 1
ATOM 748 N N . PHE A 1 100 ? 17.131 29.968 37.056 1.00 97.06 100 PHE A N 1
ATOM 749 C CA . PHE A 1 100 ? 17.100 31.436 37.049 1.00 97.06 100 PHE A CA 1
ATOM 750 C C . PHE A 1 100 ? 16.653 32.059 38.374 1.00 97.06 100 PHE A C 1
ATOM 752 O O . PHE A 1 100 ? 16.674 33.284 38.492 1.00 97.06 100 PHE A O 1
ATOM 759 N N . ALA A 1 101 ? 16.227 31.253 39.356 1.00 95.19 101 ALA A N 1
ATOM 760 C CA . ALA A 1 101 ? 15.646 31.722 40.616 1.00 95.19 101 ALA A CA 1
ATOM 761 C C . ALA A 1 101 ? 14.498 32.735 40.410 1.00 95.19 101 ALA A C 1
ATOM 763 O O . ALA A 1 101 ? 14.371 33.718 41.144 1.00 95.19 101 ALA A O 1
ATOM 764 N N . ARG A 1 102 ? 13.665 32.514 39.382 1.00 93.75 102 ARG A N 1
ATOM 765 C CA . ARG A 1 102 ? 12.529 33.380 39.034 1.00 93.75 102 ARG A CA 1
ATOM 766 C C . ARG A 1 102 ? 11.195 32.661 39.182 1.00 93.75 102 ARG A C 1
ATOM 768 O O . ARG A 1 102 ? 11.054 31.507 38.794 1.00 93.75 102 ARG A O 1
ATOM 775 N N . GLN A 1 103 ? 10.191 33.419 39.621 1.00 93.19 103 GLN A N 1
ATOM 776 C CA . GLN A 1 103 ? 8.783 33.027 39.577 1.00 93.19 103 GLN A CA 1
ATOM 777 C C . GLN A 1 103 ? 8.039 33.820 38.499 1.00 93.19 103 GLN A C 1
ATOM 779 O O . GLN A 1 103 ? 7.449 34.869 38.764 1.00 93.19 103 GLN A O 1
ATOM 784 N N . THR A 1 104 ? 8.098 33.345 37.257 1.00 94.44 104 THR A N 1
ATOM 785 C CA . THR A 1 104 ? 7.577 34.068 36.085 1.00 94.44 104 THR A CA 1
ATOM 786 C C . THR A 1 104 ? 6.953 33.125 35.056 1.00 94.44 104 THR A C 1
ATOM 788 O O . THR A 1 104 ? 7.017 31.906 35.219 1.00 94.44 104 THR A O 1
ATOM 791 N N . PHE A 1 105 ? 6.338 33.697 34.018 1.00 95.00 105 PHE A N 1
ATOM 792 C CA . PHE A 1 105 ? 5.881 33.002 32.812 1.00 95.00 105 PHE A CA 1
ATOM 793 C C . PHE A 1 105 ? 6.615 33.556 31.592 1.00 95.00 105 PHE A C 1
ATOM 795 O O . PHE A 1 105 ? 6.902 34.752 31.529 1.00 95.00 105 PHE A O 1
ATOM 802 N N . GLY A 1 106 ? 6.853 32.708 30.598 1.00 95.88 106 GLY A N 1
ATOM 803 C CA . GLY A 1 106 ? 7.567 33.110 29.394 1.00 95.88 106 GLY A CA 1
ATOM 804 C C . GLY A 1 106 ? 7.843 31.944 28.456 1.00 95.88 106 GLY A C 1
ATOM 805 O O . GLY A 1 106 ? 7.053 31.007 28.387 1.00 95.88 106 GLY A O 1
ATOM 806 N N . ALA A 1 107 ? 8.978 32.003 27.771 1.00 97.94 107 ALA A N 1
ATOM 807 C CA . ALA A 1 107 ? 9.566 30.939 26.966 1.00 97.94 107 ALA A CA 1
ATOM 808 C C . ALA A 1 107 ? 11.006 30.645 27.425 1.00 97.94 107 ALA A C 1
ATOM 810 O O . ALA A 1 107 ? 11.619 31.435 28.149 1.00 97.94 107 ALA A O 1
ATOM 811 N N . LEU A 1 108 ? 11.559 29.517 26.980 1.00 98.31 108 LEU A N 1
ATOM 812 C CA . LEU A 1 108 ? 13.001 29.262 27.033 1.00 98.31 108 LEU A CA 1
ATOM 813 C C . LEU A 1 108 ? 13.553 29.160 25.620 1.00 98.31 108 LEU A C 1
ATOM 815 O O . LEU A 1 108 ? 12.981 28.458 24.792 1.00 98.31 108 LEU A O 1
ATOM 819 N N . ARG A 1 109 ? 14.698 29.790 25.374 1.00 98.19 109 ARG A N 1
ATOM 820 C CA . ARG A 1 109 ? 15.560 29.475 24.230 1.00 98.19 109 ARG A CA 1
ATOM 821 C C . ARG A 1 109 ? 16.707 28.602 24.716 1.00 98.19 109 ARG A C 1
ATOM 823 O O . ARG A 1 109 ? 17.320 28.919 25.727 1.00 98.19 109 ARG A O 1
ATOM 830 N N . VAL A 1 110 ? 17.010 27.530 24.004 1.00 98.19 110 VAL A N 1
ATOM 831 C CA . VAL A 1 110 ? 18.087 26.591 24.312 1.00 98.19 110 VAL A CA 1
ATOM 832 C C . VAL A 1 110 ? 19.029 26.553 23.121 1.00 98.19 110 VAL A C 1
ATOM 834 O O . VAL A 1 110 ? 18.655 26.086 22.046 1.00 98.19 110 VAL A O 1
ATOM 837 N N . THR A 1 111 ? 20.242 27.063 23.308 1.00 98.00 111 THR A N 1
ATOM 838 C CA . THR A 1 111 ? 21.305 26.996 22.302 1.00 98.00 111 THR A CA 1
ATOM 839 C C . THR A 1 111 ? 22.278 25.875 22.636 1.00 98.00 111 THR A C 1
ATOM 841 O O . THR A 1 111 ? 22.474 25.552 23.807 1.00 98.00 111 THR A O 1
ATOM 844 N N . SER A 1 112 ? 22.872 25.248 21.623 1.00 97.50 112 SER A N 1
ATOM 845 C CA . SER A 1 112 ? 23.848 24.180 21.812 1.00 97.50 112 SER A CA 1
ATOM 846 C C . SER A 1 112 ? 24.883 24.107 20.693 1.00 97.50 112 SER A C 1
ATOM 848 O O . SER A 1 112 ? 24.615 24.483 19.554 1.00 97.50 112 SER A O 1
ATOM 850 N N . ASN A 1 113 ? 26.074 23.592 21.012 1.00 96.50 113 ASN A N 1
ATOM 851 C CA . ASN A 1 113 ? 27.128 23.307 20.033 1.00 96.50 113 ASN A CA 1
ATOM 852 C C . ASN A 1 113 ? 26.791 22.128 19.098 1.00 96.50 113 ASN A C 1
ATOM 854 O O . ASN A 1 113 ? 27.410 22.003 18.044 1.00 96.50 113 ASN A O 1
ATOM 858 N N . VAL A 1 114 ? 25.837 21.269 19.468 1.00 94.44 114 VAL A N 1
ATOM 859 C CA . VAL A 1 114 ? 25.346 20.146 18.652 1.00 94.44 114 VAL A CA 1
ATOM 860 C C . VAL A 1 114 ? 23.819 20.119 18.649 1.00 94.44 114 VAL A C 1
ATOM 862 O O . VAL A 1 114 ? 23.176 20.783 19.458 1.00 94.44 114 VAL A O 1
ATOM 865 N N . LYS A 1 115 ? 23.205 19.386 17.716 1.00 94.12 115 LYS A N 1
ATOM 866 C CA . LYS A 1 115 ? 21.740 19.304 17.654 1.00 94.12 115 LYS A CA 1
ATOM 867 C C . LYS A 1 115 ? 21.209 18.521 18.849 1.00 94.12 115 LYS A C 1
ATOM 869 O O . LYS A 1 115 ? 21.520 17.344 18.983 1.00 94.12 115 LYS A O 1
ATOM 874 N N . VAL A 1 116 ? 20.370 19.144 19.663 1.00 94.81 116 VAL A N 1
ATOM 875 C CA . VAL A 1 116 ? 19.699 18.497 20.795 1.00 94.81 116 VAL A CA 1
ATOM 876 C C . VAL A 1 116 ? 18.195 18.473 20.568 1.00 94.81 116 VAL A C 1
ATOM 878 O O . VAL A 1 116 ? 17.650 19.325 19.863 1.00 94.81 116 VAL A O 1
ATOM 881 N N . MET A 1 117 ? 17.522 17.489 21.154 1.00 95.25 117 MET A N 1
ATOM 882 C CA . MET A 1 117 ? 16.065 17.461 21.242 1.00 95.25 117 MET A CA 1
ATOM 883 C C . MET A 1 117 ? 15.663 17.976 22.622 1.00 95.25 117 MET A C 1
ATOM 885 O O . MET A 1 117 ? 16.154 17.490 23.639 1.00 95.25 117 MET A O 1
ATOM 889 N N . VAL A 1 118 ? 14.777 18.968 22.655 1.00 96.50 118 VAL A N 1
ATOM 890 C CA . VAL A 1 118 ? 14.312 19.601 23.894 1.00 96.50 118 VAL A CA 1
ATOM 891 C C . VAL A 1 118 ? 12.803 19.432 23.989 1.00 96.50 118 VAL A C 1
ATOM 893 O O . VAL A 1 118 ? 12.106 19.558 22.989 1.00 96.50 118 VAL A O 1
ATOM 896 N N . GLY A 1 119 ? 12.286 19.165 25.181 1.00 95.81 119 GLY A N 1
ATOM 897 C CA . GLY A 1 119 ? 10.851 19.161 25.450 1.00 95.81 119 GLY A CA 1
ATOM 898 C C . GLY A 1 119 ? 10.568 19.645 26.860 1.00 95.81 119 GLY A C 1
ATOM 899 O O . GLY A 1 119 ? 11.433 19.563 27.734 1.00 95.81 119 GLY A O 1
ATOM 900 N N . SER A 1 120 ? 9.363 20.144 27.101 1.00 96.94 120 SER A N 1
ATOM 901 C CA . SER A 1 120 ? 8.939 20.540 28.438 1.00 96.94 120 SER A CA 1
ATOM 902 C C . SER A 1 120 ? 7.541 20.062 28.770 1.00 96.94 120 SER A C 1
ATOM 904 O O . SER A 1 120 ? 6.700 19.863 27.900 1.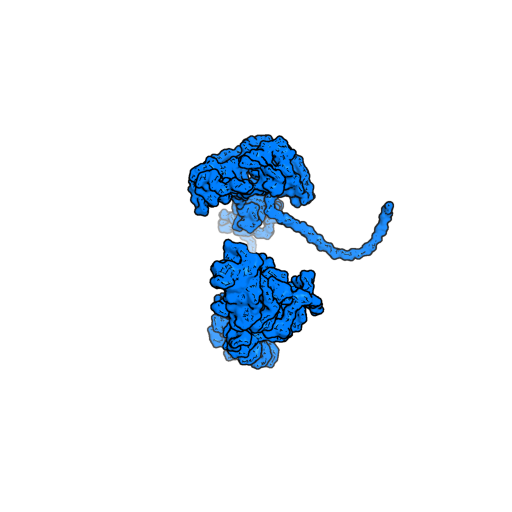00 96.94 120 SER A O 1
ATOM 906 N N . ARG A 1 121 ? 7.291 19.907 30.067 1.00 96.44 121 ARG A N 1
ATOM 907 C CA . ARG A 1 121 ? 5.949 19.807 30.627 1.00 96.44 121 ARG A CA 1
ATOM 908 C C . ARG A 1 121 ? 5.754 21.011 31.527 1.00 96.44 121 ARG A C 1
ATOM 910 O O . ARG A 1 121 ? 6.415 21.101 32.561 1.00 96.44 121 ARG A O 1
ATOM 917 N N . ILE A 1 122 ? 4.861 21.916 31.139 1.00 95.12 122 ILE A N 1
ATOM 918 C CA . ILE A 1 122 ? 4.369 22.978 32.019 1.00 95.12 122 ILE A CA 1
ATOM 919 C C . ILE A 1 122 ? 3.086 22.474 32.677 1.00 95.12 122 ILE A C 1
ATOM 921 O O . ILE A 1 122 ? 2.133 22.095 31.998 1.00 95.12 122 ILE A O 1
ATOM 925 N N . TYR A 1 123 ? 3.075 22.404 34.001 1.00 94.31 123 TYR A N 1
ATOM 926 C CA . TYR A 1 123 ? 2.006 21.758 34.753 1.00 94.31 123 TYR A CA 1
ATOM 927 C C . TYR A 1 123 ? 1.615 22.572 35.968 1.00 94.31 123 TYR A C 1
ATOM 929 O O . TYR A 1 123 ? 2.443 23.260 36.560 1.00 94.31 123 TYR A O 1
ATOM 937 N N . SER A 1 124 ? 0.347 22.478 36.335 1.00 90.94 124 SER A N 1
ATOM 938 C CA . SER A 1 124 ? -0.155 22.986 37.585 1.00 90.94 124 SER A CA 1
ATOM 939 C C . SER A 1 124 ? -0.212 21.893 38.642 1.00 90.94 124 SER A C 1
ATOM 941 O O . SER A 1 124 ? -0.692 20.795 38.379 1.00 90.94 124 SER A O 1
ATOM 943 N N . GLN A 1 125 ? 0.267 22.202 39.841 1.00 86.25 125 GLN A N 1
ATOM 944 C CA . GLN A 1 125 ? 0.244 21.297 40.980 1.00 86.25 125 GLN A CA 1
ATOM 945 C C . GLN A 1 125 ? -0.409 22.008 42.170 1.00 86.25 125 GLN A C 1
ATOM 947 O O . GLN A 1 125 ? 0.198 22.878 42.790 1.00 86.25 125 GLN A O 1
ATOM 952 N N . SER A 1 126 ? -1.655 21.643 42.476 1.00 73.19 126 SER A N 1
ATOM 953 C CA . SER A 1 126 ? -2.379 22.082 43.680 1.00 73.19 126 SER A CA 1
ATOM 954 C C . SER A 1 126 ? -2.272 21.085 44.848 1.00 73.19 126 SER A C 1
ATOM 956 O O . SER A 1 126 ? -2.731 21.398 45.942 1.00 73.19 126 SER A O 1
ATOM 958 N N . GLY A 1 127 ? -1.668 19.908 44.618 1.00 75.12 127 GLY A N 1
ATOM 959 C CA . GLY A 1 127 ? -1.504 18.799 45.570 1.00 75.12 127 GLY A CA 1
ATOM 960 C C . GLY A 1 127 ? -0.182 18.043 45.361 1.00 75.12 127 GLY A C 1
ATOM 961 O O . GLY A 1 127 ? 0.870 18.666 45.191 1.00 75.12 127 GLY A O 1
ATOM 962 N N . SER A 1 128 ? -0.200 16.709 45.368 1.00 82.69 128 SER A N 1
ATOM 963 C CA . SER A 1 128 ? 0.963 15.894 44.985 1.00 82.69 128 SER A CA 1
ATOM 964 C C . SER A 1 128 ? 1.196 15.919 43.465 1.00 82.69 128 SER A C 1
ATOM 966 O O . SER A 1 128 ? 0.409 16.468 42.695 1.00 82.69 128 SER A O 1
ATOM 968 N N . LEU A 1 129 ? 2.359 15.435 43.018 1.00 83.31 129 LEU A N 1
ATOM 969 C CA . LEU A 1 129 ? 2.772 15.550 41.613 1.00 83.31 129 LEU A CA 1
ATOM 970 C C . LEU A 1 129 ? 1.938 14.662 40.670 1.00 83.31 129 LEU A C 1
ATOM 972 O O . LEU A 1 129 ? 1.780 14.999 39.499 1.00 83.31 129 LEU A O 1
ATOM 976 N N . ASP A 1 130 ? 1.407 13.550 41.165 1.00 85.81 130 ASP A N 1
ATOM 977 C CA . ASP A 1 130 ? 0.485 12.645 40.467 1.00 85.81 130 ASP A CA 1
ATOM 978 C C . ASP A 1 130 ? -0.872 13.292 40.158 1.00 85.81 130 ASP A C 1
ATOM 980 O O . ASP A 1 130 ? -1.431 13.033 39.096 1.00 85.81 130 ASP A O 1
ATOM 984 N N . ASP A 1 131 ? -1.324 14.225 40.996 1.00 87.69 131 ASP A N 1
ATOM 985 C CA . ASP A 1 131 ? -2.532 15.029 40.760 1.00 87.69 131 ASP A CA 1
ATOM 986 C C . ASP A 1 131 ? -2.288 16.236 39.832 1.00 87.69 131 ASP A C 1
ATOM 988 O O . ASP A 1 131 ? -3.179 17.062 39.609 1.00 87.69 131 ASP A O 1
ATOM 992 N N . SER A 1 132 ? -1.067 16.405 39.310 1.00 91.69 132 SER A N 1
ATOM 993 C CA . SER A 1 132 ? -0.743 17.571 38.487 1.00 91.69 132 SER A CA 1
ATOM 994 C C . SER A 1 132 ? -1.353 17.489 37.088 1.00 91.69 132 SER A C 1
ATOM 996 O O . SER A 1 132 ? -1.107 16.548 36.333 1.00 91.69 132 SER A O 1
ATOM 998 N N . VAL A 1 133 ? -2.046 18.551 36.684 1.00 92.62 133 VAL A N 1
ATOM 999 C CA . VAL A 1 133 ? -2.548 18.728 35.315 1.00 92.62 133 VAL A CA 1
ATOM 1000 C C . VAL A 1 133 ? -1.563 19.562 34.511 1.00 92.62 133 VAL A C 1
ATOM 1002 O O . VAL A 1 133 ? -1.063 20.576 34.991 1.00 92.62 133 VAL A O 1
ATOM 1005 N N . GLY A 1 134 ? -1.220 19.159 33.293 1.00 92.69 134 GLY A N 1
ATOM 1006 C CA . GLY A 1 134 ? -0.151 19.832 32.564 1.00 92.69 134 GLY A CA 1
ATOM 1007 C C . GLY A 1 134 ? -0.076 19.457 31.104 1.00 92.69 134 GLY A C 1
ATOM 1008 O O . GLY A 1 134 ? -0.567 18.415 30.696 1.00 92.69 134 GLY A O 1
ATOM 1009 N N . GLN A 1 135 ? 0.585 20.312 30.337 1.00 94.94 135 GLN A N 1
ATOM 1010 C CA . GLN A 1 135 ? 0.680 20.205 28.889 1.00 94.94 135 GLN A CA 1
ATOM 1011 C C . GLN A 1 135 ? 2.142 20.113 28.458 1.00 94.94 135 GLN A C 1
ATOM 1013 O O . GLN A 1 135 ? 3.039 20.678 29.097 1.00 94.94 135 GLN A O 1
ATOM 1018 N N . TYR A 1 136 ? 2.374 19.379 27.374 1.00 95.62 136 TYR A N 1
ATOM 1019 C CA . TYR A 1 136 ? 3.696 19.182 26.796 1.00 95.62 136 TYR A CA 1
ATOM 1020 C C . TYR A 1 136 ? 3.968 20.215 25.705 1.00 95.62 136 TYR A C 1
ATOM 1022 O O . TYR A 1 136 ? 3.134 20.395 24.825 1.00 95.62 136 TYR A O 1
ATOM 1030 N N . PHE A 1 137 ? 5.132 20.854 25.719 1.00 94.88 137 PHE A N 1
ATOM 1031 C CA . PHE A 1 137 ? 5.610 21.651 24.594 1.00 94.88 137 PHE A CA 1
ATOM 1032 C C . PHE A 1 137 ? 6.878 21.026 24.027 1.00 94.88 137 PHE A C 1
ATOM 1034 O O . PHE A 1 137 ? 7.874 20.869 24.741 1.00 94.88 137 PHE A O 1
ATOM 1041 N N . ALA A 1 138 ? 6.856 20.704 22.734 1.00 93.44 138 ALA A N 1
ATOM 1042 C CA . ALA A 1 138 ? 8.068 20.348 22.021 1.00 93.44 138 ALA A CA 1
ATOM 1043 C C . ALA A 1 138 ? 8.973 21.579 21.886 1.00 93.44 138 ALA A C 1
ATOM 1045 O O . ALA A 1 138 ? 8.516 22.716 21.736 1.00 93.44 138 ALA A O 1
ATOM 1046 N N . GLY A 1 139 ? 10.280 21.348 21.926 1.00 94.19 139 GLY A N 1
ATOM 1047 C CA . GLY A 1 139 ? 11.258 22.340 21.530 1.00 94.19 139 GLY A CA 1
ATOM 1048 C C . GLY A 1 139 ? 11.180 22.560 20.025 1.00 94.19 139 GLY A C 1
ATOM 1049 O O . GLY A 1 139 ? 11.445 21.650 19.247 1.00 94.19 139 GLY A O 1
ATOM 1050 N N . VAL A 1 140 ? 10.852 23.777 19.609 1.00 95.19 140 VAL A N 1
ATOM 1051 C CA . VAL A 1 140 ? 10.724 24.144 18.198 1.00 95.19 140 VAL A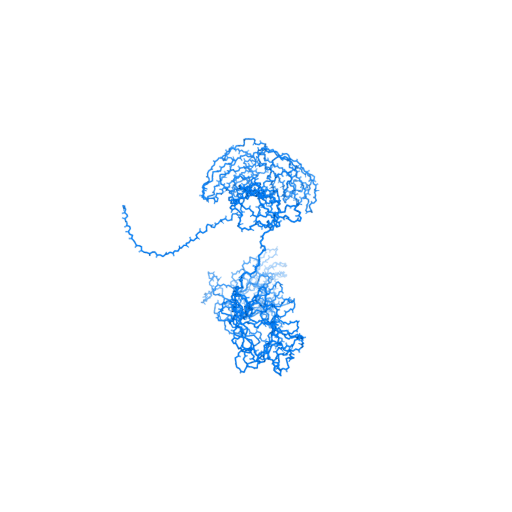 CA 1
ATOM 1052 C C . VAL A 1 140 ? 11.993 24.878 17.745 1.00 95.19 140 VAL A C 1
ATOM 1054 O O . VAL A 1 140 ? 12.336 25.911 18.325 1.00 95.19 140 VAL A O 1
ATOM 1057 N N . PRO A 1 141 ? 12.724 24.388 16.728 1.00 94.81 141 PRO A N 1
ATOM 1058 C CA . PRO A 1 141 ? 13.911 25.061 16.217 1.00 94.81 141 PRO A CA 1
ATOM 1059 C C . PRO A 1 141 ? 13.613 26.478 15.720 1.00 94.81 141 PRO A C 1
ATOM 1061 O O . PRO A 1 141 ? 12.604 26.712 15.056 1.00 94.81 141 PRO A O 1
ATOM 1064 N N . ALA A 1 142 ? 14.542 27.413 15.928 1.00 94.12 142 ALA A N 1
ATOM 1065 C CA . ALA A 1 142 ? 14.417 28.794 15.443 1.00 94.12 142 ALA A CA 1
ATOM 1066 C C . ALA A 1 142 ? 14.143 28.874 13.925 1.00 94.12 142 ALA A C 1
ATOM 1068 O O . ALA A 1 142 ? 13.441 29.760 13.441 1.00 94.12 142 ALA A O 1
ATOM 1069 N N . ALA A 1 143 ? 14.671 27.912 13.159 1.00 91.56 143 ALA A N 1
ATOM 1070 C CA . ALA A 1 143 ? 14.488 27.811 11.710 1.00 91.56 143 ALA A CA 1
ATOM 1071 C C . ALA A 1 143 ? 13.036 27.512 11.277 1.00 91.56 143 ALA A C 1
ATOM 1073 O O . ALA A 1 143 ? 12.705 27.652 10.094 1.00 91.56 143 ALA A O 1
ATOM 1074 N N . PHE A 1 144 ? 12.179 27.080 12.206 1.00 93.44 144 PHE A N 1
ATOM 1075 C CA . PHE A 1 144 ? 10.781 26.730 11.943 1.00 93.44 144 PHE A CA 1
ATOM 1076 C C . PHE A 1 144 ? 9.849 27.933 12.134 1.00 93.44 144 PHE A C 1
ATOM 1078 O O . PHE A 1 144 ? 8.706 27.895 11.682 1.00 93.44 144 PHE A O 1
ATOM 1085 N N . ALA A 1 145 ? 10.352 29.008 12.746 1.00 95.00 145 ALA A N 1
ATOM 1086 C CA . ALA A 1 145 ? 9.630 30.254 12.940 1.00 95.00 145 ALA A CA 1
ATOM 1087 C C . ALA A 1 145 ? 9.187 30.877 11.607 1.00 95.00 145 ALA A C 1
ATOM 1089 O O . ALA A 1 145 ? 9.913 30.840 10.605 1.00 95.00 145 ALA A O 1
ATOM 1090 N N . ILE A 1 146 ? 8.015 31.508 11.621 1.00 96.31 146 ILE A N 1
ATOM 1091 C CA . ILE A 1 146 ? 7.472 32.257 10.484 1.00 96.31 146 ILE A CA 1
ATOM 1092 C C . ILE A 1 146 ? 7.948 33.714 10.524 1.00 96.31 146 ILE A C 1
ATOM 1094 O O . ILE A 1 146 ? 7.989 34.332 11.585 1.00 96.31 146 ILE A O 1
ATOM 1098 N N . GLY A 1 147 ? 8.339 34.260 9.372 1.00 95.38 147 GLY A N 1
ATOM 1099 C CA . GLY A 1 147 ? 8.743 35.661 9.184 1.00 95.38 147 GLY A CA 1
ATOM 1100 C C . GLY A 1 147 ? 7.787 36.440 8.280 1.00 95.38 147 GLY A C 1
ATOM 1101 O O . GLY A 1 147 ? 6.760 35.910 7.866 1.00 95.38 147 GLY A O 1
ATOM 1102 N N . ALA A 1 148 ? 8.123 37.693 7.961 1.00 95.19 148 ALA A N 1
ATOM 1103 C CA . ALA A 1 148 ? 7.270 38.579 7.161 1.00 95.19 148 ALA A CA 1
ATOM 1104 C C . ALA A 1 148 ? 6.734 37.918 5.870 1.00 95.19 148 ALA A C 1
ATOM 1106 O O . ALA A 1 148 ? 7.487 37.315 5.106 1.00 95.19 148 ALA A O 1
ATOM 1107 N N . GLY A 1 149 ? 5.423 38.034 5.645 1.00 94.06 149 GLY A N 1
ATOM 1108 C CA . GLY A 1 149 ? 4.690 37.417 4.536 1.00 94.06 149 GLY A CA 1
ATOM 1109 C C . GLY A 1 149 ? 4.340 35.938 4.736 1.00 94.06 149 GLY A C 1
ATOM 1110 O O . GLY A 1 149 ? 3.701 35.347 3.869 1.00 94.06 149 GLY A O 1
ATOM 1111 N N . GLN A 1 150 ? 4.741 35.321 5.851 1.00 96.44 150 GLN A N 1
ATOM 1112 C CA . GLN A 1 150 ? 4.436 33.925 6.164 1.00 96.44 150 GLN A CA 1
ATOM 1113 C C . GLN A 1 150 ? 3.316 33.826 7.200 1.00 96.44 150 GLN A C 1
ATOM 1115 O O . GLN A 1 150 ? 3.154 34.692 8.064 1.00 96.44 150 GLN A O 1
ATOM 1120 N N . SER A 1 151 ? 2.560 32.732 7.129 1.00 96.25 151 SER A N 1
ATOM 1121 C CA . SER A 1 151 ? 1.501 32.421 8.083 1.00 96.25 151 SER A CA 1
ATOM 1122 C C . SER A 1 151 ? 1.544 30.964 8.532 1.00 96.25 151 SER A C 1
ATOM 1124 O O . SER A 1 151 ? 2.169 30.116 7.897 1.00 96.25 151 SER A O 1
ATOM 1126 N N . THR A 1 152 ? 0.898 30.694 9.660 1.00 97.38 152 THR A N 1
ATOM 1127 C CA . THR A 1 152 ? 0.656 29.362 10.216 1.00 97.38 152 THR A CA 1
ATOM 1128 C C . THR A 1 152 ? -0.767 29.292 10.775 1.00 97.38 152 THR A C 1
ATOM 1130 O O . THR A 1 152 ? -1.448 30.313 10.902 1.00 97.38 152 THR A O 1
ATOM 1133 N N . GLU A 1 153 ? -1.225 28.094 11.115 1.00 96.62 153 GLU A N 1
ATOM 1134 C CA . GLU A 1 153 ? -2.552 27.840 11.670 1.00 96.62 153 GLU A CA 1
ATOM 11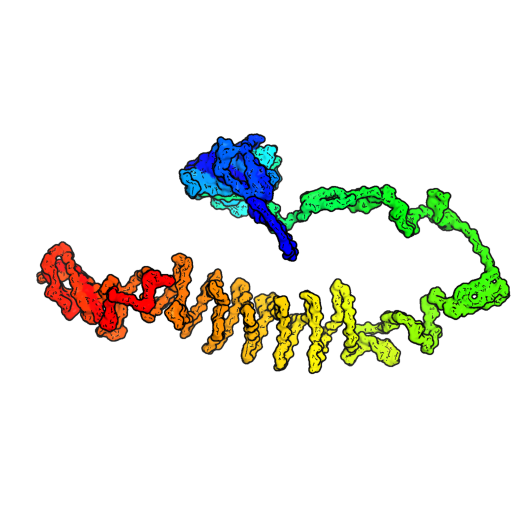35 C C . GLU A 1 153 ? -2.428 27.259 13.088 1.00 96.62 153 GLU A C 1
ATOM 1137 O O . GLU A 1 153 ? -1.564 26.421 13.345 1.00 96.62 153 GLU A O 1
ATOM 1142 N N . LEU A 1 154 ? -3.308 27.692 13.995 1.00 97.38 154 LEU A N 1
ATOM 1143 C CA . LEU A 1 154 ? -3.556 27.068 15.300 1.00 97.38 154 LEU A CA 1
ATOM 1144 C C . LEU A 1 154 ? -5.001 26.567 15.340 1.00 97.38 154 LEU A C 1
ATOM 1146 O O . LEU A 1 154 ? -5.933 27.339 15.112 1.00 97.38 154 LEU A O 1
ATOM 1150 N N . THR A 1 155 ? -5.204 25.288 15.628 1.00 95.50 155 THR A N 1
ATOM 1151 C CA . THR A 1 155 ? -6.524 24.639 15.605 1.00 95.50 155 THR A CA 1
ATOM 1152 C C . THR A 1 155 ? -7.166 24.563 16.996 1.00 95.50 155 THR A C 1
ATOM 1154 O O . THR A 1 155 ? -6.568 24.936 17.999 1.00 95.50 155 THR A O 1
ATOM 1157 N N . GLY A 1 156 ? -8.415 24.094 17.073 1.00 91.75 156 GLY A N 1
ATOM 1158 C CA . GLY A 1 156 ? -9.029 23.721 18.353 1.00 91.75 156 GLY A CA 1
ATOM 1159 C C . GLY A 1 156 ? -9.480 24.891 19.231 1.00 91.75 156 GLY A C 1
ATOM 1160 O O . GLY A 1 156 ? -9.566 24.743 20.447 1.00 91.75 156 GLY A O 1
ATOM 1161 N N . VAL A 1 157 ? -9.787 26.054 18.649 1.00 96.38 157 VAL A N 1
ATOM 1162 C CA . VAL A 1 157 ? -10.328 27.184 19.414 1.00 96.38 157 VAL A CA 1
ATOM 1163 C C . VAL A 1 157 ? -11.745 26.858 19.888 1.00 96.38 157 VAL A C 1
ATOM 1165 O O . VAL A 1 157 ? -12.668 26.735 19.079 1.00 96.38 157 VAL A O 1
ATOM 1168 N N . TRP A 1 158 ? -11.919 26.802 21.209 1.00 96.06 158 TRP A N 1
ATOM 1169 C CA . TRP A 1 158 ? -13.209 26.667 21.881 1.00 96.06 158 TRP A CA 1
ATOM 1170 C C . TRP A 1 158 ? -13.335 27.727 22.976 1.00 96.06 158 TRP A C 1
ATOM 1172 O O . TRP A 1 158 ? -12.582 27.743 23.951 1.00 96.06 158 TRP A O 1
ATOM 1182 N N . GLN A 1 159 ? -14.301 28.623 22.806 1.00 93.94 159 GLN A N 1
ATOM 1183 C CA . GLN A 1 159 ? -14.672 29.646 23.773 1.00 93.94 159 GLN A CA 1
ATOM 1184 C C . GLN A 1 159 ? -16.113 30.085 23.489 1.00 93.94 159 GLN A C 1
ATOM 1186 O O . GLN A 1 159 ? -16.366 30.809 22.524 1.00 93.94 159 GLN A O 1
ATOM 1191 N N . THR A 1 160 ? -17.063 29.663 24.321 1.00 95.12 160 THR A N 1
ATOM 1192 C CA . THR A 1 160 ? -18.472 30.061 24.191 1.00 95.12 160 THR A CA 1
ATOM 1193 C C . THR A 1 160 ? -18.813 31.248 25.083 1.00 95.12 160 THR A C 1
ATOM 1195 O O . THR A 1 160 ? -18.136 31.508 26.079 1.00 95.12 160 THR A O 1
ATOM 1198 N N . GLN A 1 161 ? -19.884 31.961 24.733 1.00 91.62 161 GLN A N 1
ATOM 1199 C CA . GLN A 1 161 ? -20.485 32.995 25.573 1.00 91.62 161 GLN A CA 1
ATOM 1200 C C . GLN A 1 161 ? -21.718 32.455 26.321 1.00 91.62 161 GLN A C 1
ATOM 1202 O O . GLN A 1 161 ? -22.494 31.712 25.716 1.00 91.62 161 GLN A O 1
ATOM 1207 N N . PRO A 1 162 ? -21.928 32.839 27.596 1.00 90.69 162 PRO A N 1
ATOM 1208 C CA . PRO A 1 162 ? -21.039 33.668 28.417 1.00 90.69 162 PRO A CA 1
ATOM 1209 C C . PRO A 1 162 ? -19.741 32.928 28.791 1.00 90.69 162 PRO A C 1
ATOM 1211 O O . PRO A 1 162 ? -19.762 31.743 29.112 1.00 90.69 162 PRO A O 1
ATOM 1214 N N . ALA A 1 163 ? -18.603 33.634 28.777 1.00 84.69 163 ALA A N 1
ATOM 1215 C CA . ALA A 1 163 ? -17.272 33.030 28.943 1.00 84.69 163 ALA A CA 1
ATOM 1216 C C . ALA A 1 163 ? -17.087 32.207 30.235 1.00 84.69 163 ALA A C 1
ATOM 1218 O O . ALA A 1 163 ? -16.314 31.250 30.237 1.00 84.69 163 ALA A O 1
ATOM 1219 N N . GLY A 1 164 ? -17.793 32.560 31.317 1.00 84.00 164 GLY A N 1
ATOM 1220 C CA . GLY A 1 164 ? -17.763 31.827 32.591 1.00 84.00 164 GLY A CA 1
ATOM 1221 C C . GLY A 1 164 ? -18.446 30.455 32.554 1.00 84.00 164 GLY A C 1
ATOM 1222 O O . GLY A 1 164 ? -18.187 29.637 33.426 1.00 84.00 164 GLY A O 1
ATOM 1223 N N . SER A 1 165 ? -19.277 30.193 31.542 1.00 90.19 165 SER A N 1
ATOM 1224 C CA . SER A 1 165 ? -19.977 28.917 31.330 1.00 90.19 165 SER A CA 1
ATOM 1225 C C . SER A 1 165 ? -19.405 28.116 30.158 1.00 90.19 165 SER A C 1
ATOM 1227 O O . SER A 1 165 ? -19.998 27.128 29.743 1.00 90.19 165 SER A O 1
ATOM 1229 N N . SER A 1 166 ? -18.285 28.557 29.580 1.00 94.38 166 SER A N 1
ATOM 1230 C CA . SER A 1 166 ? -17.609 27.817 28.515 1.00 94.38 166 SER A CA 1
ATOM 1231 C C . SER A 1 166 ? -16.914 26.587 29.088 1.00 94.38 166 SER A C 1
ATOM 1233 O O . SER A 1 166 ? -16.180 26.712 30.065 1.00 94.38 166 SER A O 1
ATOM 1235 N N . ASP A 1 167 ? -17.078 25.427 28.453 1.00 94.94 167 ASP A N 1
ATOM 1236 C CA . ASP A 1 167 ? -16.422 24.180 28.882 1.00 94.94 167 ASP A CA 1
ATOM 1237 C C . ASP A 1 167 ? -14.892 24.301 28.841 1.00 94.94 167 ASP A C 1
ATOM 1239 O O . ASP A 1 167 ? -14.186 23.826 29.731 1.00 94.94 167 ASP A O 1
ATOM 1243 N N . PHE A 1 168 ? -14.385 25.018 27.838 1.00 95.00 168 PHE A N 1
ATOM 1244 C CA . PHE A 1 168 ? -12.966 25.285 27.652 1.00 95.00 168 PHE A CA 1
ATOM 1245 C C . PHE A 1 168 ? -12.668 26.780 27.568 1.00 95.00 168 PHE A C 1
ATOM 1247 O O . PHE A 1 168 ? -13.531 27.599 27.232 1.00 95.00 168 PHE A O 1
ATOM 1254 N N . ARG A 1 169 ? -11.417 27.134 27.852 1.00 93.50 169 ARG A N 1
ATOM 1255 C CA . ARG A 1 169 ? -10.825 28.436 27.542 1.00 93.50 169 ARG A CA 1
ATOM 1256 C C . ARG A 1 169 ? -9.616 28.251 26.637 1.00 93.50 169 ARG A C 1
ATOM 1258 O O . ARG A 1 169 ? -8.834 27.326 26.837 1.00 93.50 169 ARG A O 1
ATOM 1265 N N . TYR A 1 170 ? -9.446 29.150 25.676 1.00 96.75 170 TYR A N 1
ATOM 1266 C CA . TYR A 1 170 ? -8.344 29.088 24.719 1.00 96.75 170 TYR A CA 1
ATOM 1267 C C . TYR A 1 170 ? -7.364 30.243 24.924 1.00 96.75 170 TYR A C 1
ATOM 1269 O O . TYR A 1 170 ? -7.761 31.410 24.981 1.00 96.75 170 TYR A O 1
ATOM 1277 N N . ASN A 1 171 ? -6.077 29.921 24.997 1.00 95.69 171 ASN A N 1
ATOM 1278 C CA . ASN A 1 171 ? -4.981 30.881 24.976 1.00 95.69 171 ASN A CA 1
ATOM 1279 C C . ASN A 1 171 ? -4.161 30.687 23.705 1.00 95.69 171 ASN A C 1
ATOM 1281 O O . ASN A 1 171 ? -4.015 29.566 23.226 1.00 95.69 171 ASN A O 1
ATOM 1285 N N . PHE A 1 172 ? -3.577 31.760 23.193 1.00 97.75 172 PHE A N 1
ATOM 1286 C CA . PHE A 1 172 ? -2.619 31.693 22.095 1.00 97.75 172 PHE A CA 1
ATOM 1287 C C . PHE A 1 172 ? -1.461 32.641 22.349 1.00 97.75 172 PHE A C 1
ATOM 1289 O O . PHE A 1 172 ? -1.584 33.594 23.119 1.00 97.75 172 PHE A O 1
ATOM 1296 N N . GLY A 1 173 ? -0.332 32.391 21.709 1.00 97.19 173 GLY A N 1
ATOM 1297 C CA . GLY A 1 173 ? 0.848 33.195 21.923 1.00 97.19 173 GLY A CA 1
ATOM 1298 C C . GLY A 1 173 ? 1.909 33.035 20.857 1.00 97.19 173 GLY A C 1
ATOM 1299 O O . GLY A 1 173 ? 1.782 32.227 19.937 1.00 97.19 173 GLY A O 1
ATOM 1300 N N . PHE A 1 174 ? 2.950 33.847 21.006 1.00 97.06 174 PHE A N 1
ATOM 1301 C CA . PHE A 1 174 ? 4.066 33.972 20.077 1.00 97.06 174 PHE A CA 1
ATOM 1302 C C . PHE A 1 174 ? 5.368 34.114 20.855 1.00 97.06 174 PHE A C 1
ATOM 1304 O O . PHE A 1 174 ? 5.383 34.736 21.918 1.00 97.06 174 PHE A O 1
ATOM 1311 N N . VAL A 1 175 ? 6.459 33.598 20.305 1.00 97.81 175 VAL A N 1
ATOM 1312 C CA . VAL A 1 175 ? 7.818 33.875 20.781 1.00 97.81 175 VAL A CA 1
ATOM 1313 C C . VAL A 1 175 ? 8.624 34.439 19.633 1.00 97.81 175 VAL A C 1
ATOM 1315 O O . VAL A 1 175 ? 8.708 33.786 18.596 1.00 97.81 175 VAL A O 1
ATOM 1318 N N . GLU A 1 176 ? 9.202 35.626 19.799 1.00 97.38 176 GLU A N 1
ATOM 1319 C CA . GLU A 1 176 ? 10.134 36.188 18.817 1.00 97.38 176 GLU A CA 1
ATOM 1320 C C . GLU A 1 176 ? 11.453 35.403 18.835 1.00 97.38 176 GLU A C 1
ATOM 1322 O O . GLU A 1 176 ? 11.970 35.099 19.909 1.00 97.38 176 GLU A O 1
ATOM 1327 N N . THR A 1 177 ? 11.977 35.036 17.661 1.00 96.69 177 THR A N 1
ATOM 1328 C CA . THR A 1 177 ? 13.079 34.070 17.540 1.00 96.69 177 THR A CA 1
ATOM 1329 C C . THR A 1 177 ? 14.372 34.618 16.920 1.00 96.69 177 THR A C 1
ATOM 1331 O O . THR A 1 177 ? 15.293 33.836 16.683 1.00 96.69 177 THR A O 1
ATOM 1334 N N . THR A 1 178 ? 14.491 35.921 16.656 1.00 94.50 178 THR A N 1
ATOM 1335 C CA . THR A 1 178 ? 15.699 36.514 16.043 1.00 94.50 178 THR A CA 1
ATOM 1336 C C . THR A 1 178 ? 16.528 37.377 16.989 1.00 94.50 178 THR A C 1
ATOM 1338 O O . THR A 1 178 ? 17.740 37.482 16.801 1.00 94.50 178 THR A O 1
ATOM 1341 N N . GLY A 1 179 ? 15.908 37.999 17.995 1.00 88.44 179 GLY A N 1
ATOM 1342 C CA . GLY A 1 179 ? 16.587 38.785 19.029 1.00 88.44 179 GLY A CA 1
ATOM 1343 C C . GLY A 1 179 ? 17.007 40.184 18.683 1.00 88.44 179 GLY A C 1
ATOM 1344 O O . GLY A 1 179 ? 17.433 40.925 19.562 1.00 88.44 179 GLY A O 1
ATOM 1345 N N . SER A 1 180 ? 16.912 40.536 17.415 1.00 81.25 180 SER A N 1
ATOM 1346 C CA . SER A 1 180 ? 17.177 41.876 16.907 1.00 81.25 180 SER A CA 1
ATOM 1347 C C . SER A 1 180 ? 15.979 42.432 16.139 1.00 81.25 180 SER A C 1
ATOM 1349 O O . SER A 1 180 ? 15.947 43.619 15.821 1.00 81.25 180 SER A O 1
ATOM 1351 N N . GLY A 1 181 ? 14.983 41.590 15.847 1.00 76.88 181 GLY A N 1
ATOM 1352 C CA . GLY A 1 181 ? 13.784 41.954 15.115 1.00 76.88 181 GLY A CA 1
ATOM 1353 C C . GLY A 1 181 ? 12.589 42.294 16.002 1.00 76.88 181 GLY A C 1
ATOM 1354 O O . GLY A 1 181 ? 12.472 41.883 17.153 1.00 76.88 181 GLY A O 1
ATOM 1355 N N . THR A 1 182 ? 11.662 43.052 15.425 1.00 90.94 182 THR A N 1
ATOM 1356 C CA . THR A 1 182 ? 10.277 43.179 15.899 1.00 90.94 182 THR A CA 1
ATOM 1357 C C . THR A 1 182 ? 9.372 42.570 14.834 1.00 90.94 182 THR A C 1
ATOM 1359 O O . THR A 1 182 ? 9.667 42.709 13.647 1.00 90.94 182 THR A O 1
ATOM 1362 N N . CYS A 1 183 ? 8.293 41.900 15.237 1.00 93.38 183 CYS A N 1
ATOM 1363 C CA . CYS A 1 183 ? 7.293 41.317 14.344 1.00 93.38 183 CYS A CA 1
ATOM 1364 C C . CYS A 1 183 ? 5.939 42.001 14.518 1.00 93.38 183 CYS A C 1
ATOM 1366 O O . CYS A 1 183 ? 5.453 42.143 15.639 1.00 93.38 183 CYS A O 1
ATOM 1368 N N . GLN A 1 184 ? 5.289 42.328 13.403 1.00 97.19 184 GLN A N 1
ATOM 1369 C CA . GLN A 1 184 ? 3.870 42.675 13.369 1.00 97.19 184 GLN A CA 1
ATOM 1370 C C . GLN A 1 184 ? 3.057 41.417 13.053 1.00 97.19 184 GLN A C 1
ATOM 1372 O O . GLN A 1 184 ? 2.980 40.990 11.902 1.00 97.19 184 GLN A O 1
ATOM 1377 N N . VAL A 1 185 ? 2.454 40.812 14.073 1.00 97.94 185 VAL A N 1
ATOM 1378 C CA . VAL A 1 185 ? 1.709 39.552 13.972 1.00 97.94 185 VAL A CA 1
ATOM 1379 C C . VAL A 1 185 ? 0.212 39.832 13.917 1.00 97.94 185 VAL A C 1
ATOM 1381 O O . VAL A 1 185 ? -0.354 40.356 14.871 1.00 97.94 185 VAL A O 1
ATOM 1384 N N . LYS A 1 186 ? -0.450 39.464 12.824 1.00 98.12 186 LYS A N 1
ATOM 1385 C CA . LYS A 1 186 ? -1.905 39.500 12.681 1.00 98.12 186 LYS A CA 1
ATOM 1386 C C . LYS A 1 186 ? -2.482 38.118 12.963 1.00 98.12 186 LYS A C 1
ATOM 1388 O O . LYS A 1 186 ? -2.074 37.130 12.367 1.00 98.12 186 LYS A O 1
ATOM 1393 N N . VAL A 1 187 ? -3.471 38.056 13.843 1.00 98.44 187 VAL A N 1
ATOM 1394 C CA . VAL A 1 187 ? -4.236 36.851 14.165 1.00 98.44 187 VAL A CA 1
ATOM 1395 C C . VAL A 1 187 ? -5.630 37.009 13.599 1.00 98.44 187 VAL A C 1
ATOM 1397 O O . VAL A 1 187 ? -6.335 37.950 13.958 1.00 98.44 187 VAL A O 1
ATOM 1400 N N . THR A 1 188 ? -6.038 36.087 12.736 1.00 98.31 188 THR A N 1
ATOM 1401 C CA . THR A 1 188 ? -7.384 36.041 12.159 1.00 98.31 188 THR A CA 1
ATOM 1402 C C . THR A 1 188 ? -8.106 34.799 12.658 1.00 98.31 188 THR A C 1
ATOM 1404 O O . THR A 1 188 ? -7.636 33.685 12.444 1.00 98.31 188 THR A O 1
ATOM 1407 N N . VAL A 1 189 ? -9.256 34.982 13.304 1.00 98.12 189 VAL A N 1
ATOM 1408 C CA . VAL A 1 189 ? -10.139 33.884 13.708 1.00 98.12 189 VAL A CA 1
ATOM 1409 C C . VAL A 1 189 ? -10.931 33.437 12.488 1.00 98.12 189 VAL A C 1
ATOM 1411 O O . VAL A 1 189 ? -11.597 34.261 11.861 1.00 98.12 189 VAL A O 1
ATOM 1414 N N . LYS A 1 190 ? -10.881 32.147 12.163 1.00 97.31 190 LYS A N 1
ATOM 1415 C CA . LYS A 1 190 ? -11.650 31.535 11.080 1.00 97.31 190 LYS A CA 1
ATOM 1416 C C . LYS A 1 190 ? -12.612 30.491 11.625 1.00 97.31 190 LYS A C 1
ATOM 1418 O O . LYS A 1 190 ? -12.254 29.709 12.507 1.00 97.31 190 LYS A O 1
ATOM 1423 N N . ASP A 1 191 ? -13.821 30.479 11.085 1.00 93.88 191 ASP A N 1
ATOM 1424 C CA . ASP A 1 191 ? -14.822 29.455 11.377 1.00 93.88 191 ASP A CA 1
ATOM 1425 C C . ASP A 1 191 ? -14.450 28.090 10.741 1.00 93.88 191 ASP A C 1
ATOM 1427 O O . ASP A 1 191 ? -13.435 27.987 10.033 1.00 93.88 191 ASP A O 1
ATOM 1431 N N . PRO A 1 192 ? -15.246 27.024 10.954 1.00 92.25 192 PRO A N 1
ATOM 1432 C CA . PRO A 1 192 ? -14.986 25.717 10.349 1.00 92.25 192 PRO A CA 1
ATOM 1433 C C . PRO A 1 192 ? -14.955 25.721 8.815 1.00 92.25 192 PRO A C 1
ATOM 1435 O O . PRO A 1 192 ? -14.276 24.887 8.226 1.00 92.25 192 PRO A O 1
ATOM 1438 N N . THR A 1 193 ? -15.639 26.666 8.159 1.00 92.25 193 THR A N 1
ATOM 1439 C CA . THR A 1 193 ? -15.639 26.812 6.691 1.00 92.25 193 THR A CA 1
ATOM 1440 C C . THR A 1 193 ? -14.392 27.536 6.174 1.00 92.25 193 THR A C 1
ATOM 1442 O O . THR A 1 193 ? -14.071 27.469 4.991 1.00 92.25 193 THR A O 1
ATOM 1445 N N . GLY A 1 194 ? -13.649 28.203 7.063 1.00 90.62 194 GLY A N 1
ATOM 1446 C CA . GLY A 1 194 ? -12.500 29.039 6.726 1.00 90.62 194 GLY A CA 1
ATOM 1447 C C . GLY A 1 194 ? -12.809 30.515 6.531 1.00 90.62 194 GLY A C 1
ATOM 1448 O O . GLY A 1 194 ? -11.888 31.276 6.225 1.00 90.62 194 GLY A O 1
ATOM 1449 N N . SER A 1 195 ? -14.050 30.930 6.769 1.00 95.06 195 SER A N 1
ATOM 1450 C CA . SER A 1 195 ? -14.452 32.331 6.712 1.00 95.06 195 SER A CA 1
ATOM 1451 C C . SER A 1 195 ? -13.883 33.093 7.907 1.00 95.06 195 SER A C 1
ATOM 1453 O O . SER A 1 195 ? -13.940 32.626 9.045 1.00 95.06 195 SER A O 1
ATOM 1455 N N . ALA A 1 196 ? -13.313 34.273 7.657 1.00 96.00 196 ALA A N 1
ATOM 1456 C CA . ALA A 1 196 ? -12.763 35.121 8.709 1.00 96.00 196 ALA A CA 1
ATOM 1457 C C . ALA A 1 196 ? -13.889 35.757 9.542 1.00 96.00 196 ALA A C 1
ATOM 1459 O O . ALA A 1 196 ? -14.741 36.458 9.003 1.00 96.00 196 ALA A O 1
ATOM 1460 N N . LEU A 1 197 ? -13.860 35.548 10.858 1.00 95.62 197 LEU A N 1
ATOM 1461 C CA . LEU A 1 197 ? -14.835 36.086 11.812 1.00 95.62 197 LEU A CA 1
ATOM 1462 C C . LEU A 1 197 ? -14.369 37.405 12.439 1.00 95.62 197 LEU A C 1
ATOM 1464 O O . LEU A 1 197 ? -15.150 38.335 12.607 1.00 95.62 197 LEU A O 1
ATOM 1468 N N . ALA A 1 198 ? -13.089 37.485 12.805 1.00 96.62 198 ALA A N 1
ATOM 1469 C CA . ALA A 1 198 ? -12.465 38.677 13.375 1.00 96.62 198 ALA A CA 1
ATOM 1470 C C . ALA A 1 198 ? -10.943 38.610 13.212 1.00 96.62 198 ALA A C 1
ATOM 1472 O O . ALA A 1 198 ? -10.385 37.542 12.961 1.00 96.62 198 ALA A O 1
ATOM 1473 N N . ASN A 1 199 ? -10.253 39.737 13.389 1.00 97.12 199 ASN A N 1
ATOM 1474 C CA . ASN A 1 199 ? -8.794 39.761 13.442 1.00 97.12 199 ASN A CA 1
ATOM 1475 C C . ASN A 1 199 ? -8.260 40.815 14.423 1.00 97.12 199 ASN A C 1
ATOM 1477 O O . ASN A 1 199 ? -8.948 41.785 14.745 1.00 97.12 199 ASN A O 1
ATOM 1481 N N . ARG A 1 200 ? -7.032 40.604 14.899 1.00 97.50 200 ARG A N 1
ATOM 1482 C CA . ARG A 1 200 ? -6.271 41.511 15.770 1.00 97.50 200 ARG A CA 1
ATOM 1483 C C . ARG A 1 200 ? -4.797 41.483 15.385 1.00 97.50 200 ARG A C 1
ATOM 1485 O O . ARG A 1 200 ? -4.309 40.450 14.943 1.00 97.50 200 ARG A O 1
ATOM 1492 N N . SER A 1 201 ? -4.094 42.592 15.593 1.00 97.06 201 SER A N 1
ATOM 1493 C CA . SER A 1 201 ? -2.652 42.686 15.345 1.00 97.06 201 SER A CA 1
ATOM 1494 C C . SER A 1 201 ? -1.887 42.956 16.634 1.00 97.06 201 SER A C 1
ATOM 1496 O O . SER A 1 201 ? -2.344 43.712 17.490 1.00 97.06 201 SER A O 1
ATOM 1498 N N . TYR A 1 202 ? -0.706 42.359 16.740 1.00 97.00 202 TYR A N 1
ATOM 1499 C CA . TYR A 1 202 ? 0.178 42.404 17.893 1.00 97.00 202 TYR A CA 1
ATOM 1500 C C . TYR A 1 202 ? 1.587 42.774 17.447 1.00 97.00 202 TYR A C 1
ATOM 1502 O O . TYR A 1 202 ? 2.069 42.301 16.419 1.00 97.00 202 TYR A O 1
ATOM 1510 N N . THR A 1 203 ? 2.261 43.585 18.251 1.00 96.19 203 THR A N 1
ATOM 1511 C CA . THR A 1 203 ? 3.698 43.818 18.115 1.00 96.19 203 THR A CA 1
ATOM 1512 C C . THR A 1 203 ? 4.420 42.860 19.052 1.00 96.19 203 THR A C 1
ATOM 1514 O O . THR A 1 203 ? 4.171 42.891 20.256 1.00 96.19 203 THR A O 1
ATOM 1517 N N . VAL A 1 204 ? 5.293 42.017 18.502 1.00 97.00 204 VAL A N 1
ATOM 1518 C CA . VAL A 1 204 ? 6.138 41.081 19.255 1.00 97.00 204 VAL A CA 1
ATOM 1519 C C . VAL A 1 204 ? 7.583 41.552 19.127 1.00 97.00 204 VAL A C 1
ATOM 1521 O O . VAL A 1 204 ? 8.130 41.607 18.026 1.00 97.00 204 VAL A O 1
ATOM 1524 N N . ARG A 1 205 ? 8.173 41.978 20.239 1.00 95.25 205 ARG A N 1
ATOM 1525 C CA . ARG A 1 205 ? 9.494 42.618 20.308 1.00 95.25 205 ARG A CA 1
ATOM 1526 C C . ARG A 1 205 ? 10.605 41.584 20.473 1.00 95.25 205 ARG A C 1
ATOM 1528 O O . ARG A 1 205 ? 10.340 40.403 20.671 1.00 95.25 205 ARG A O 1
ATOM 1535 N N . GLN A 1 206 ? 11.850 42.050 20.416 1.00 94.56 206 GLN A N 1
ATOM 1536 C CA . GLN A 1 206 ? 13.045 41.211 20.524 1.00 94.56 206 GLN A CA 1
ATOM 1537 C C . GLN A 1 206 ? 12.965 40.232 21.705 1.00 94.56 206 GLN A C 1
ATOM 1539 O O . GLN A 1 206 ? 12.770 40.644 22.858 1.00 94.56 206 GLN A O 1
ATOM 1544 N N . TRP A 1 207 ? 13.099 38.939 21.403 1.00 96.44 207 TRP A N 1
ATOM 1545 C CA . TRP A 1 207 ? 13.022 37.859 22.390 1.00 96.44 207 TRP A CA 1
ATOM 1546 C C . TRP A 1 207 ? 11.779 37.896 23.303 1.00 96.44 207 TRP A C 1
ATOM 1548 O O . TRP A 1 207 ? 11.815 37.360 24.409 1.00 96.44 207 TRP A O 1
ATOM 1558 N N . GLU A 1 208 ? 10.687 38.544 22.893 1.00 96.69 208 GLU A N 1
ATOM 1559 C CA . GLU A 1 208 ? 9.465 38.662 23.693 1.00 96.69 208 GLU A CA 1
ATOM 1560 C C . GLU A 1 208 ? 8.619 37.394 23.559 1.00 96.69 208 GLU A C 1
ATOM 1562 O O . GLU A 1 208 ? 8.370 36.911 22.450 1.00 96.69 208 GLU A O 1
ATOM 1567 N N . GLN A 1 209 ? 8.134 36.884 24.695 1.00 96.75 209 GLN A N 1
ATOM 1568 C CA . GLN A 1 209 ? 7.028 35.934 24.715 1.00 96.75 209 GLN A CA 1
ATOM 1569 C C . GLN A 1 209 ? 5.715 36.687 24.913 1.00 96.75 209 GLN A C 1
ATOM 1571 O O . GLN A 1 209 ? 5.571 37.493 25.828 1.00 96.75 209 GLN A O 1
ATOM 1576 N N . VAL A 1 210 ? 4.726 36.418 24.074 1.00 96.12 210 VAL A N 1
ATOM 1577 C CA . VAL A 1 210 ? 3.382 36.985 24.195 1.00 96.12 210 VAL A CA 1
ATOM 1578 C C . VAL A 1 210 ? 2.406 35.840 24.389 1.00 96.12 210 VAL A C 1
ATOM 1580 O O . VAL A 1 210 ? 2.442 34.877 23.635 1.00 96.12 210 VAL A O 1
ATOM 1583 N N . GLN A 1 211 ? 1.497 35.957 25.356 1.00 95.81 211 GLN A N 1
ATOM 1584 C CA . GLN A 1 211 ? 0.343 35.069 25.493 1.00 95.81 211 GLN A CA 1
ATOM 1585 C C . GLN A 1 211 ? -0.916 35.895 25.734 1.00 95.81 211 GLN A C 1
ATOM 1587 O O . GLN A 1 211 ? -0.915 36.806 26.563 1.00 95.81 211 GLN A O 1
ATOM 1592 N N . LYS A 1 212 ? -1.990 35.544 25.034 1.00 96.75 212 LYS A N 1
ATOM 1593 C CA . LYS A 1 212 ? -3.288 36.205 25.061 1.00 96.75 212 LYS A CA 1
ATOM 1594 C C . LYS A 1 212 ? -4.413 35.213 25.330 1.00 96.75 212 LYS A C 1
ATOM 1596 O O . LYS A 1 212 ? -4.343 34.058 24.916 1.00 96.75 212 LYS A O 1
ATOM 1601 N N . GLU A 1 213 ? -5.461 35.685 26.000 1.00 94.88 213 GLU A N 1
ATOM 1602 C CA . GLU A 1 213 ? -6.686 34.919 26.238 1.00 94.88 213 GLU A CA 1
ATOM 1603 C C . GLU A 1 213 ? -7.701 35.221 25.134 1.00 94.88 213 GLU A C 1
ATOM 1605 O O . GLU A 1 213 ? -8.050 36.382 24.907 1.00 94.88 213 GLU A O 1
ATOM 1610 N N . PHE A 1 214 ? -8.232 34.189 24.478 1.00 96.44 214 PHE A N 1
ATOM 1611 C CA . PHE A 1 214 ? -9.162 34.360 23.361 1.00 96.44 214 PHE A CA 1
ATOM 1612 C C . PHE A 1 214 ? -10.398 35.186 23.753 1.00 96.44 214 PHE A C 1
ATOM 1614 O O . PHE A 1 214 ? -10.780 36.100 23.025 1.00 96.44 214 PHE A O 1
ATOM 1621 N N . LYS A 1 215 ? -10.976 34.935 24.938 1.00 94.19 215 LYS A N 1
ATOM 1622 C CA . LYS A 1 215 ? -12.150 35.673 25.444 1.00 94.19 215 LYS A CA 1
ATOM 1623 C C . LYS A 1 215 ? -11.912 37.175 25.642 1.00 94.19 215 LYS A C 1
ATOM 1625 O O . LYS A 1 215 ? -12.874 37.932 25.616 1.00 94.19 215 LYS A O 1
ATOM 1630 N N . LEU A 1 216 ? -10.668 37.603 25.882 1.00 94.69 216 LEU A N 1
ATOM 1631 C CA . LEU A 1 216 ? -10.335 39.016 26.096 1.00 94.69 216 LEU A CA 1
ATOM 1632 C C . LEU A 1 216 ? -10.050 39.727 24.774 1.00 94.69 216 LEU A C 1
ATOM 1634 O O . LEU A 1 216 ? -10.417 40.884 24.597 1.00 94.69 216 LEU A O 1
ATOM 1638 N N . GLU A 1 217 ? -9.411 39.029 23.840 1.00 96.50 217 GLU A N 1
ATOM 1639 C CA . GLU A 1 217 ? -9.044 39.591 22.540 1.00 96.50 217 GLU A CA 1
ATOM 1640 C C . GLU A 1 217 ? -10.232 39.616 21.558 1.00 96.50 217 GLU A C 1
ATOM 1642 O O . GLU A 1 217 ? -10.343 40.536 20.738 1.00 96.50 217 GLU A O 1
ATOM 1647 N N . PHE A 1 218 ? -11.150 38.648 21.689 1.00 96.06 218 PHE A N 1
ATOM 1648 C CA . PHE A 1 218 ? -12.346 38.472 20.859 1.00 96.06 218 PHE A CA 1
ATOM 1649 C C . PHE A 1 218 ? -13.626 38.269 21.704 1.00 96.06 218 PHE A C 1
ATOM 1651 O O . PHE A 1 218 ? -14.299 37.243 21.581 1.00 96.06 218 PHE A O 1
ATOM 1658 N N . PRO A 1 219 ? -14.008 39.235 22.560 1.00 93.56 219 PRO A N 1
ATOM 1659 C CA . PRO A 1 219 ? -15.082 39.065 23.546 1.00 93.56 219 PRO A CA 1
ATOM 1660 C C . PRO A 1 219 ? -16.480 38.872 22.945 1.00 93.56 219 PRO A C 1
ATOM 1662 O O . PRO A 1 219 ? -17.370 38.371 23.623 1.00 93.56 219 PRO A O 1
ATOM 1665 N N . SER A 1 220 ? -16.693 39.256 21.684 1.00 91.06 220 SER A N 1
ATOM 1666 C CA . SER A 1 220 ? -17.971 39.092 20.984 1.00 91.06 220 SER A CA 1
ATOM 1667 C C . SER A 1 220 ? -18.132 37.739 20.286 1.00 91.06 220 SER A C 1
ATOM 1669 O O . SER A 1 220 ? -19.227 37.427 19.822 1.00 91.06 220 SER A O 1
ATOM 1671 N N . LEU A 1 221 ? -17.069 36.933 20.186 1.00 94.56 221 LEU A N 1
ATOM 1672 C CA . LEU A 1 221 ? -17.122 35.643 19.507 1.00 94.56 221 LEU A CA 1
ATOM 1673 C C . LEU A 1 221 ? -17.510 34.527 20.483 1.00 94.56 221 LEU A C 1
ATOM 1675 O O . LEU A 1 221 ? -16.987 34.437 21.594 1.00 94.56 221 LEU A O 1
ATOM 1679 N N . SER A 1 222 ? -18.419 33.661 20.035 1.00 94.94 222 SER A N 1
ATOM 1680 C CA . SER A 1 222 ? -18.815 32.421 20.706 1.00 94.94 222 SER A CA 1
ATOM 1681 C C . SER A 1 222 ? -18.629 31.277 19.718 1.00 94.94 222 SER A C 1
ATOM 1683 O O . SER A 1 222 ? -19.297 31.233 18.687 1.00 94.94 222 SER A O 1
ATOM 1685 N N . THR A 1 223 ? -17.692 30.376 19.995 1.00 94.38 223 THR A N 1
ATOM 1686 C CA . THR A 1 223 ? -17.374 29.259 19.103 1.00 94.38 223 THR A CA 1
ATOM 1687 C C . THR A 1 223 ? -16.980 28.018 19.887 1.00 94.38 223 THR A C 1
ATOM 1689 O O . THR A 1 223 ? -16.351 28.100 20.940 1.00 94.38 223 THR A O 1
ATOM 1692 N N . LYS A 1 224 ? -17.347 26.857 19.349 1.00 95.31 224 LYS A N 1
ATOM 1693 C CA . LYS A 1 224 ? -16.889 25.540 19.814 1.00 95.31 224 LYS A CA 1
ATOM 1694 C C . LYS A 1 224 ? -15.844 24.930 18.875 1.00 95.31 224 LYS A C 1
ATOM 1696 O O . LYS A 1 224 ? -15.282 23.888 19.173 1.00 95.31 224 LYS A O 1
ATOM 1701 N N . ASN A 1 225 ? -15.629 25.539 17.712 1.00 94.56 225 ASN A N 1
ATOM 1702 C CA . ASN A 1 225 ? -14.721 25.030 16.699 1.00 94.56 225 ASN A CA 1
ATOM 1703 C C . ASN A 1 225 ? -14.302 26.181 15.782 1.00 94.56 225 ASN A C 1
ATOM 1705 O O . ASN A 1 225 ? -15.015 26.545 14.849 1.00 94.56 225 ASN A O 1
ATOM 1709 N N . ALA A 1 226 ? -13.169 26.798 16.081 1.00 96.38 226 ALA A N 1
ATOM 1710 C CA . ALA A 1 226 ? -12.524 27.758 15.198 1.00 96.38 226 ALA A CA 1
ATOM 1711 C C . ALA A 1 226 ? -11.024 27.458 15.099 1.00 96.38 226 ALA A C 1
ATOM 1713 O O . ALA A 1 226 ? -10.466 26.668 15.866 1.00 96.38 226 ALA A O 1
ATOM 1714 N N . ARG A 1 227 ? -10.364 28.116 14.148 1.00 97.25 227 ARG A N 1
ATOM 1715 C CA . ARG A 1 227 ? -8.902 28.131 14.033 1.00 97.25 227 ARG A CA 1
ATOM 1716 C C . ARG A 1 227 ? -8.381 29.558 13.965 1.00 97.25 227 ARG A C 1
ATOM 1718 O O . ARG A 1 227 ? -9.121 30.476 13.606 1.00 97.25 227 ARG A O 1
ATOM 1725 N N . LEU A 1 228 ? -7.114 29.742 14.306 1.00 98.38 228 LEU A N 1
ATOM 1726 C CA . LEU A 1 228 ? -6.409 31.011 14.186 1.00 98.38 228 LEU A CA 1
ATOM 1727 C C . LEU A 1 228 ? -5.399 30.923 13.049 1.00 98.38 228 LEU A C 1
ATOM 1729 O O . LEU A 1 228 ? -4.455 30.145 13.139 1.00 98.38 228 LEU A O 1
ATOM 1733 N N . THR A 1 229 ? -5.535 31.784 12.047 1.00 98.19 229 THR A N 1
ATOM 1734 C CA . THR A 1 229 ? -4.437 32.065 11.121 1.00 98.19 229 THR A CA 1
ATOM 1735 C C . THR A 1 229 ? -3.551 33.130 11.750 1.00 98.19 229 THR A C 1
ATOM 1737 O O . THR A 1 229 ? -4.003 34.253 11.989 1.00 98.19 229 THR A O 1
ATOM 1740 N N . VAL A 1 230 ? -2.299 32.780 12.017 1.00 98.19 230 VAL A N 1
ATOM 1741 C CA . VAL A 1 230 ? -1.274 33.677 12.550 1.00 98.19 230 VAL A CA 1
ATOM 1742 C C . VAL A 1 230 ? -0.352 34.067 11.405 1.00 98.19 230 VAL A C 1
ATOM 1744 O O . VAL A 1 230 ? 0.331 33.217 10.848 1.00 98.19 230 VAL A O 1
ATOM 1747 N N . GLU A 1 231 ? -0.325 35.345 11.054 1.00 98.00 231 GLU A N 1
ATOM 1748 C CA . GLU A 1 231 ? 0.435 35.892 9.931 1.00 98.00 231 GLU A CA 1
ATOM 1749 C C . GLU A 1 231 ? 1.427 36.944 10.426 1.00 98.00 231 GLU A C 1
ATOM 1751 O O . GLU A 1 231 ? 1.051 37.870 11.146 1.00 98.00 231 GLU A O 1
ATOM 1756 N N . VAL A 1 232 ? 2.692 36.853 10.016 1.00 97.50 232 VAL A N 1
ATOM 1757 C CA . VAL A 1 232 ? 3.649 37.944 10.233 1.00 97.50 232 VAL A CA 1
ATOM 1758 C C . VAL A 1 232 ? 3.541 38.909 9.060 1.00 97.50 232 VAL A C 1
ATOM 1760 O O . VAL A 1 232 ? 4.012 38.647 7.961 1.00 97.50 232 VAL A O 1
ATOM 1763 N N . THR A 1 233 ? 2.912 40.048 9.303 1.00 96.38 233 THR A N 1
ATOM 1764 C CA . THR A 1 233 ? 2.605 41.072 8.291 1.00 96.38 233 THR A CA 1
ATOM 1765 C C . THR A 1 233 ? 3.752 42.052 8.034 1.00 96.38 233 THR A C 1
ATOM 1767 O O . THR A 1 233 ? 3.739 42.763 7.034 1.00 96.38 233 THR A O 1
ATOM 1770 N N . GLY A 1 234 ? 4.760 42.102 8.910 1.00 92.38 234 GLY A N 1
ATOM 1771 C CA . GLY A 1 234 ? 5.905 42.995 8.746 1.00 92.38 234 GLY A CA 1
ATOM 1772 C C . GLY A 1 234 ? 6.915 42.928 9.890 1.00 92.38 234 GLY A C 1
ATOM 1773 O O . GLY A 1 234 ? 6.683 42.266 10.904 1.00 92.38 234 GLY A O 1
ATOM 1774 N N . GLY A 1 235 ? 8.026 43.648 9.718 1.00 92.31 235 GLY A N 1
ATOM 1775 C CA . GLY A 1 235 ? 9.173 43.635 10.628 1.00 92.31 235 GLY A CA 1
ATOM 1776 C C . GLY A 1 235 ? 10.255 42.620 10.233 1.00 92.31 235 GLY A C 1
ATOM 1777 O O . GLY A 1 235 ? 10.057 41.806 9.334 1.00 92.31 235 GLY A O 1
ATOM 1778 N N . SER A 1 236 ? 11.429 42.711 10.863 1.00 91.69 236 SER A N 1
ATOM 1779 C CA . SER A 1 236 ? 12.602 41.871 10.557 1.00 91.69 236 SER A CA 1
ATOM 1780 C C . SER A 1 236 ? 12.698 40.599 11.404 1.00 91.69 236 SER A C 1
ATOM 1782 O O . SER A 1 236 ? 13.556 39.756 11.141 1.00 91.69 236 SER A O 1
ATOM 1784 N N . GLY A 1 237 ? 11.847 40.467 12.426 1.00 93.94 237 GLY A N 1
ATOM 1785 C CA . GLY A 1 237 ? 11.845 39.302 13.301 1.00 93.94 237 GLY A CA 1
ATOM 1786 C C . GLY A 1 237 ? 11.126 38.093 12.705 1.00 93.94 237 GLY A C 1
ATOM 1787 O O . GLY A 1 237 ? 10.577 38.128 11.598 1.00 93.94 237 GLY A O 1
ATOM 1788 N N . LYS A 1 238 ? 11.102 37.016 13.488 1.00 96.81 238 LYS A N 1
ATOM 1789 C CA . LYS A 1 238 ? 10.309 35.812 13.217 1.00 96.81 238 LYS A CA 1
ATOM 1790 C C . LYS A 1 238 ? 9.637 35.336 14.492 1.00 96.81 238 LYS A C 1
ATOM 1792 O O . LYS A 1 238 ? 10.139 35.623 15.575 1.00 96.81 238 LYS A O 1
ATOM 1797 N N . VAL A 1 239 ? 8.532 34.603 14.372 1.00 97.25 239 VAL A N 1
ATOM 1798 C CA . VAL A 1 239 ? 7.821 34.057 15.533 1.00 97.25 239 VAL A CA 1
ATOM 1799 C C . VAL A 1 239 ? 7.538 32.566 15.433 1.00 97.25 239 VAL A C 1
ATOM 1801 O O . VAL A 1 239 ? 7.224 32.043 14.364 1.00 97.25 239 VAL A O 1
ATOM 1804 N N . ILE A 1 240 ? 7.590 31.898 16.583 1.00 97.50 240 ILE A N 1
ATOM 1805 C CA . ILE A 1 240 ? 6.953 30.597 16.812 1.00 97.50 240 ILE A CA 1
ATOM 1806 C C . ILE A 1 240 ? 5.611 30.865 17.482 1.00 97.50 240 ILE A C 1
ATOM 1808 O O . ILE A 1 240 ? 5.564 31.555 18.501 1.00 97.50 240 ILE A O 1
ATOM 1812 N N . ALA A 1 241 ? 4.529 30.347 16.906 1.00 97.75 241 ALA A N 1
ATOM 1813 C CA . ALA A 1 241 ? 3.186 30.468 17.462 1.00 97.75 241 ALA A CA 1
ATOM 1814 C C . ALA A 1 241 ? 2.809 29.215 18.260 1.00 97.75 241 ALA A C 1
ATOM 1816 O O . ALA A 1 241 ? 3.290 28.118 17.982 1.00 97.75 241 ALA A O 1
ATOM 1817 N N . PHE A 1 242 ? 1.931 29.374 19.245 1.00 97.50 242 PHE A N 1
ATOM 1818 C CA . PHE A 1 242 ? 1.396 28.259 20.020 1.00 97.50 242 PHE A CA 1
ATOM 1819 C C . PHE A 1 242 ? -0.009 28.568 20.540 1.00 97.50 242 PHE A C 1
ATOM 1821 O O . PHE A 1 242 ? -0.389 29.731 20.705 1.00 97.50 242 PHE A O 1
ATOM 1828 N N . GLY A 1 243 ? -0.774 27.522 20.830 1.00 96.75 243 GLY A N 1
ATOM 1829 C CA . GLY A 1 243 ? -2.053 27.576 21.522 1.00 96.75 243 GLY A CA 1
ATOM 1830 C C . GLY A 1 243 ? -2.065 26.698 22.771 1.00 96.75 243 GLY A C 1
ATOM 1831 O O . GLY A 1 243 ? -1.244 25.798 22.938 1.00 96.75 243 GLY A O 1
ATOM 1832 N N . SER A 1 244 ? -2.995 26.989 23.673 1.00 95.19 244 SER A N 1
ATOM 1833 C CA . SER A 1 244 ? -3.238 26.222 24.892 1.00 95.19 244 SER A CA 1
ATOM 1834 C C . SER A 1 244 ? -4.728 26.257 25.212 1.00 95.19 244 SER A C 1
ATOM 1836 O O . SER A 1 244 ? -5.267 27.293 25.617 1.00 95.19 244 SER A O 1
ATOM 1838 N N . LEU A 1 245 ? -5.393 25.127 24.992 1.00 95.06 245 LEU A N 1
ATOM 1839 C CA . LEU A 1 245 ? -6.790 24.900 25.342 1.00 95.06 245 LEU A CA 1
ATOM 1840 C C . LEU A 1 245 ? -6.839 24.346 26.765 1.00 95.06 245 LEU A C 1
ATOM 1842 O O . LEU A 1 245 ? -6.119 23.409 27.069 1.00 95.06 245 LEU A O 1
ATOM 1846 N N . VAL A 1 246 ? -7.667 24.894 27.646 1.00 92.19 246 VAL A N 1
ATOM 1847 C CA . VAL A 1 246 ? -7.761 24.430 29.038 1.00 92.19 246 VAL A CA 1
ATOM 1848 C C . VAL A 1 246 ? -9.211 24.155 29.390 1.00 92.19 246 VAL A C 1
ATOM 1850 O O . VAL A 1 246 ? -10.060 25.031 29.211 1.00 92.19 246 VAL A O 1
ATOM 1853 N N . ALA A 1 247 ? -9.498 22.966 29.913 1.00 92.31 247 ALA A N 1
ATOM 1854 C CA . ALA A 1 247 ? -10.819 22.637 30.436 1.00 92.31 247 ALA A CA 1
ATOM 1855 C C . ALA A 1 247 ? -11.108 23.484 31.686 1.00 92.31 247 ALA A C 1
ATOM 1857 O O . ALA A 1 247 ? -10.350 23.462 32.653 1.00 92.31 247 ALA A O 1
ATOM 1858 N N . ASN A 1 248 ? -12.204 24.246 31.701 1.00 89.25 248 ASN A N 1
ATOM 1859 C CA . ASN A 1 248 ? -12.540 25.108 32.840 1.00 89.25 248 ASN A CA 1
ATOM 1860 C C . ASN A 1 248 ? -12.968 24.317 34.084 1.00 89.25 248 ASN A C 1
ATOM 1862 O O . ASN A 1 248 ? -12.830 24.832 35.190 1.00 89.25 248 ASN A O 1
ATOM 1866 N N . GLY A 1 249 ? -13.440 23.078 33.916 1.00 87.25 249 GLY A N 1
ATOM 1867 C CA . GLY A 1 249 ? -13.713 22.158 35.022 1.00 87.25 249 GLY A CA 1
ATOM 1868 C C . GLY A 1 249 ? -12.424 21.601 35.628 1.00 87.25 249 GLY A C 1
ATOM 1869 O O . GLY A 1 249 ? -11.985 22.057 36.680 1.00 87.25 249 GLY A O 1
ATOM 1870 N N . SER A 1 250 ? -11.796 20.640 34.943 1.00 86.94 250 SER A N 1
ATOM 1871 C CA . SER A 1 250 ? -10.624 19.903 35.448 1.00 86.94 250 SER A CA 1
ATOM 1872 C C . SER A 1 250 ? -9.325 20.710 35.498 1.00 86.94 250 SER A C 1
ATOM 1874 O O . SER A 1 250 ? -8.368 20.263 36.118 1.00 86.94 250 SER A O 1
ATOM 1876 N N . GLN A 1 251 ? -9.269 21.877 34.847 1.00 87.75 251 GLN A N 1
ATOM 1877 C CA . GLN A 1 251 ? -8.038 22.640 34.597 1.00 87.75 251 GLN A CA 1
ATOM 1878 C C . GLN A 1 251 ? -7.016 21.911 33.715 1.00 87.75 251 GLN A C 1
ATOM 1880 O O . GLN A 1 251 ? -5.886 22.382 33.598 1.00 87.75 251 GLN A O 1
ATOM 1885 N N . ASP A 1 252 ? -7.412 20.812 33.070 1.00 89.69 252 ASP A N 1
ATOM 1886 C CA . ASP A 1 252 ? -6.537 20.018 32.214 1.00 89.69 252 ASP A CA 1
ATOM 1887 C C . ASP A 1 252 ? -6.187 20.776 30.920 1.00 89.69 252 ASP A C 1
ATOM 1889 O O . ASP A 1 252 ? -7.101 21.151 30.169 1.00 89.69 252 ASP A O 1
ATOM 1893 N N . PRO A 1 253 ? -4.899 21.091 30.678 1.00 92.75 253 PRO A N 1
ATOM 1894 C CA . PRO A 1 253 ? -4.475 21.849 29.516 1.00 92.75 253 PRO A CA 1
ATOM 1895 C C . PRO A 1 253 ? -4.017 20.944 28.360 1.00 92.75 253 PRO A C 1
ATOM 1897 O O . PRO A 1 253 ? -3.340 19.938 28.541 1.00 92.75 253 PRO A O 1
ATOM 1900 N N . THR A 1 254 ? -4.315 21.361 27.136 1.00 94.75 254 THR A N 1
ATOM 1901 C CA . THR A 1 254 ? -3.888 20.736 25.883 1.00 94.75 254 THR A CA 1
ATOM 1902 C C . THR A 1 254 ? -3.079 21.734 25.063 1.00 94.75 254 THR A C 1
ATOM 1904 O O . THR A 1 254 ? -3.549 22.836 24.760 1.00 94.75 254 THR A O 1
ATOM 1907 N N . THR A 1 255 ? -1.874 21.329 24.669 1.00 95.25 255 THR A N 1
ATOM 1908 C CA . THR A 1 255 ? -1.023 22.105 23.762 1.00 95.25 255 THR A CA 1
ATOM 1909 C C . THR A 1 255 ? -1.556 22.038 22.340 1.00 95.25 255 THR A C 1
ATOM 1911 O O . THR A 1 255 ? -1.863 20.960 21.838 1.00 95.25 255 THR A O 1
ATOM 1914 N N . ILE A 1 256 ? -1.587 23.189 21.673 1.00 95.94 256 ILE A N 1
ATOM 1915 C CA . ILE A 1 256 ? -1.812 23.290 20.234 1.00 95.94 256 ILE A CA 1
ATOM 1916 C C . ILE A 1 256 ? -0.542 23.850 19.603 1.00 95.94 256 ILE A C 1
ATOM 1918 O O . ILE A 1 256 ? -0.160 24.996 19.851 1.00 95.94 256 ILE A O 1
ATOM 1922 N N . GLU A 1 257 ? 0.127 23.038 18.797 1.00 93.25 257 GLU A N 1
ATOM 1923 C CA . GLU A 1 257 ? 1.312 23.467 18.061 1.00 93.25 257 GLU A CA 1
ATOM 1924 C C . GLU A 1 257 ? 0.921 24.246 16.801 1.00 93.25 257 GLU A C 1
ATOM 1926 O O . GLU A 1 257 ? -0.172 24.084 16.252 1.00 93.25 257 GLU A O 1
ATOM 1931 N N . MET A 1 258 ? 1.819 25.116 16.343 1.00 94.81 258 MET A N 1
ATOM 1932 C CA . MET A 1 258 ? 1.677 25.744 15.033 1.00 94.81 258 MET A CA 1
ATOM 1933 C C . MET A 1 258 ? 1.781 24.711 13.913 1.00 94.81 258 MET A C 1
ATOM 1935 O O . MET A 1 258 ? 2.574 23.776 13.991 1.00 94.81 258 MET A O 1
ATOM 1939 N N . ALA A 1 259 ? 1.030 24.914 12.834 1.00 93.19 259 ALA A N 1
ATOM 1940 C CA . ALA A 1 259 ? 1.228 24.144 11.614 1.00 93.19 259 ALA A CA 1
ATOM 1941 C C . ALA A 1 259 ? 2.629 24.411 11.029 1.00 93.19 259 ALA A C 1
ATOM 1943 O O . ALA A 1 259 ? 2.989 25.557 10.724 1.00 93.19 259 ALA A O 1
ATOM 1944 N N . PHE A 1 260 ? 3.415 23.351 10.851 1.00 90.00 260 PHE A N 1
ATOM 1945 C CA . PHE A 1 260 ? 4.721 23.408 10.199 1.00 90.00 260 PHE A CA 1
ATOM 1946 C C . PHE A 1 260 ? 4.573 23.168 8.694 1.00 90.00 260 PHE A C 1
ATOM 1948 O O . PHE A 1 260 ? 3.750 22.367 8.264 1.00 90.00 260 PHE A O 1
ATOM 1955 N N . ARG A 1 261 ? 5.375 23.862 7.878 1.00 82.88 261 ARG A N 1
ATOM 1956 C CA . ARG A 1 261 ? 5.400 23.655 6.418 1.00 82.88 261 ARG A CA 1
ATOM 1957 C C . ARG A 1 261 ? 5.884 22.241 6.076 1.00 82.88 261 ARG A C 1
ATOM 1959 O O . ARG A 1 261 ? 6.865 21.786 6.663 1.00 82.88 261 ARG A O 1
ATOM 1966 N N . ASP A 1 262 ? 5.289 21.619 5.060 1.00 73.19 262 ASP A N 1
ATOM 1967 C CA . ASP A 1 262 ? 5.612 20.250 4.612 1.00 73.19 262 ASP A CA 1
ATOM 1968 C C . ASP A 1 262 ? 7.108 20.046 4.327 1.00 73.19 262 ASP A C 1
ATOM 1970 O O . ASP A 1 262 ? 7.686 19.013 4.667 1.00 73.19 262 ASP A O 1
ATOM 1974 N N . ALA A 1 263 ? 7.778 21.084 3.812 1.00 67.69 263 ALA A N 1
ATOM 1975 C CA . ALA A 1 263 ? 9.219 21.075 3.560 1.00 67.69 263 ALA A CA 1
ATOM 1976 C C . ALA A 1 263 ? 10.096 20.873 4.811 1.00 67.69 263 ALA A C 1
ATOM 1978 O O . ALA A 1 263 ? 11.270 20.539 4.672 1.00 67.69 263 ALA A O 1
ATOM 1979 N N . LEU A 1 264 ? 9.558 21.075 6.018 1.00 71.56 264 LEU A N 1
ATOM 1980 C CA . LEU A 1 264 ? 10.247 20.808 7.287 1.00 71.56 264 LEU A CA 1
ATOM 1981 C C . LEU A 1 264 ? 9.953 19.412 7.856 1.00 71.56 264 LEU A C 1
ATOM 1983 O O . LEU A 1 264 ? 10.679 18.974 8.744 1.00 71.56 264 LEU A O 1
ATOM 1987 N N . LEU A 1 265 ? 8.906 18.740 7.368 1.00 71.00 265 LEU A N 1
ATOM 1988 C CA . LEU A 1 265 ? 8.428 17.439 7.857 1.00 71.00 265 LEU A CA 1
ATOM 1989 C C . LEU A 1 265 ? 8.811 16.274 6.924 1.00 71.00 265 LEU A C 1
ATOM 1991 O O . LEU A 1 265 ? 8.568 15.121 7.249 1.00 71.00 265 LEU A O 1
ATOM 1995 N N . ALA A 1 266 ? 9.434 16.596 5.785 1.00 54.84 266 ALA A N 1
ATOM 1996 C CA . ALA A 1 266 ? 10.334 15.771 4.974 1.00 54.84 266 ALA A CA 1
ATOM 1997 C C . ALA A 1 266 ? 9.944 14.304 4.695 1.00 54.84 266 ALA A C 1
ATOM 1999 O O . ALA A 1 266 ? 10.829 13.466 4.551 1.00 54.84 266 ALA A O 1
ATOM 2000 N N . GLU A 1 267 ? 8.659 14.022 4.472 1.00 47.47 267 GLU A N 1
ATOM 2001 C CA . GLU A 1 267 ? 8.238 12.884 3.632 1.00 47.47 267 GLU A CA 1
ATOM 2002 C C . GLU A 1 267 ? 7.327 13.284 2.453 1.00 47.47 267 GLU A C 1
ATOM 2004 O O . GLU A 1 267 ? 6.980 12.432 1.645 1.00 47.47 267 GLU A O 1
ATOM 2009 N N . ASN A 1 268 ? 6.990 14.573 2.267 1.00 44.81 268 ASN A N 1
ATOM 2010 C CA . ASN A 1 268 ? 6.074 14.992 1.187 1.00 44.81 268 ASN A CA 1
ATOM 2011 C C . ASN A 1 268 ? 6.448 16.287 0.434 1.00 44.81 268 ASN A C 1
ATOM 2013 O O . ASN A 1 268 ? 5.586 17.005 -0.066 1.00 44.81 268 ASN A O 1
ATOM 2017 N N . SER A 1 269 ? 7.742 16.583 0.274 1.00 46.81 269 SER A N 1
ATOM 2018 C CA . SER A 1 269 ? 8.172 17.633 -0.666 1.00 46.81 269 SER A CA 1
ATOM 2019 C C . SER A 1 269 ? 8.244 17.097 -2.096 1.00 46.81 269 SER A C 1
ATOM 2021 O O . SER A 1 269 ? 9.326 16.851 -2.626 1.00 46.81 269 SER A O 1
ATOM 2023 N N . SER A 1 270 ? 7.102 16.973 -2.770 1.00 42.94 270 SER A N 1
ATOM 2024 C CA . SER A 1 270 ? 7.031 16.759 -4.224 1.00 42.94 270 SER A CA 1
ATOM 2025 C C . SER A 1 270 ? 7.307 18.048 -5.021 1.00 42.94 270 SER A C 1
ATOM 2027 O O . SER A 1 270 ? 6.611 18.364 -5.984 1.00 42.94 270 SER A O 1
ATOM 2029 N N . GLY A 1 271 ? 8.323 18.822 -4.627 1.00 50.75 271 GLY A N 1
ATOM 2030 C CA . GLY A 1 271 ? 8.676 20.067 -5.304 1.00 50.75 271 GLY A CA 1
ATOM 2031 C C . GLY A 1 271 ? 9.990 20.676 -4.825 1.00 50.75 271 GLY A C 1
ATOM 2032 O O . GLY A 1 271 ? 10.008 21.393 -3.831 1.00 50.75 271 GLY A O 1
ATOM 2033 N N . GLY A 1 272 ? 11.069 20.442 -5.583 1.00 46.50 272 GLY A N 1
ATOM 2034 C CA . GLY A 1 272 ? 12.246 21.322 -5.605 1.00 46.50 272 GLY A CA 1
ATOM 2035 C C . GLY A 1 272 ? 13.579 20.735 -5.120 1.00 46.50 272 GLY A C 1
ATOM 2036 O O . GLY A 1 272 ? 14.064 21.130 -4.071 1.00 46.50 272 GLY A O 1
ATOM 2037 N N . GLY A 1 273 ? 14.188 19.856 -5.928 1.00 49.75 273 GLY A N 1
ATOM 2038 C CA . GLY A 1 273 ? 15.645 19.715 -6.129 1.00 49.75 273 GLY A CA 1
ATOM 2039 C C . GLY A 1 273 ? 16.572 19.522 -4.916 1.00 49.75 273 GLY A C 1
ATOM 2040 O O . GLY A 1 273 ? 16.982 20.474 -4.262 1.00 49.75 273 GLY A O 1
ATOM 2041 N N . THR A 1 274 ? 17.050 18.292 -4.714 1.00 54.84 274 THR A N 1
ATOM 2042 C CA . THR A 1 274 ? 18.073 17.919 -3.721 1.00 54.84 274 THR A CA 1
ATOM 2043 C C . THR A 1 274 ? 19.510 18.101 -4.238 1.00 54.84 274 THR A C 1
ATOM 2045 O O . THR A 1 274 ? 20.236 17.120 -4.405 1.00 54.84 274 THR A O 1
ATOM 2048 N N . ILE A 1 275 ? 19.969 19.333 -4.484 1.00 58.34 275 ILE A N 1
ATOM 2049 C CA . ILE A 1 275 ? 21.421 19.572 -4.604 1.00 58.34 275 ILE A CA 1
ATOM 2050 C C . ILE A 1 275 ? 21.959 19.900 -3.212 1.00 58.34 275 ILE A C 1
ATOM 2052 O O . ILE A 1 275 ? 21.773 21.005 -2.716 1.00 58.34 275 ILE A O 1
ATOM 2056 N N . THR A 1 276 ? 22.631 18.936 -2.580 1.00 54.81 276 THR A N 1
ATOM 2057 C CA . THR A 1 276 ? 23.302 19.123 -1.280 1.00 54.81 276 THR A CA 1
ATOM 2058 C C . THR A 1 276 ? 24.762 19.583 -1.417 1.00 54.81 276 THR A C 1
ATOM 2060 O O . THR A 1 276 ? 25.438 19.792 -0.413 1.00 54.81 276 THR A O 1
ATOM 2063 N N . GLY A 1 277 ? 25.256 19.765 -2.649 1.00 60.22 277 GLY A N 1
ATOM 2064 C CA . GLY A 1 277 ? 26.559 20.361 -2.960 1.00 60.22 277 GLY A CA 1
ATOM 2065 C C . GLY A 1 277 ? 27.026 20.072 -4.392 1.00 60.22 277 GLY A C 1
ATOM 2066 O O . GLY A 1 277 ? 26.708 19.026 -4.953 1.00 60.22 277 GLY A O 1
ATOM 2067 N N . VAL A 1 278 ? 27.804 20.990 -4.972 1.00 61.06 278 VAL A N 1
ATOM 2068 C CA . VAL A 1 278 ? 28.520 20.806 -6.247 1.00 61.06 278 VAL A CA 1
ATOM 2069 C C . VAL A 1 278 ? 30.013 21.011 -5.989 1.00 61.06 278 VAL A C 1
ATOM 2071 O O . VAL A 1 278 ? 30.410 22.080 -5.531 1.00 61.06 278 VAL A O 1
ATOM 2074 N N . VAL A 1 279 ? 30.844 20.002 -6.268 1.00 63.03 279 VAL A N 1
ATOM 2075 C CA . VAL A 1 279 ? 32.311 20.133 -6.235 1.00 63.03 279 VAL A CA 1
ATOM 2076 C C . VAL A 1 279 ? 32.780 20.471 -7.649 1.00 63.03 279 VAL A C 1
ATOM 2078 O O . VAL A 1 279 ? 32.811 19.603 -8.520 1.00 63.03 279 VAL A O 1
ATOM 2081 N N . ALA A 1 280 ? 33.098 21.740 -7.899 1.00 60.69 280 ALA A N 1
ATOM 2082 C CA . ALA A 1 280 ? 33.640 22.181 -9.181 1.00 60.69 280 ALA A CA 1
ATOM 2083 C C . ALA A 1 280 ? 35.080 21.654 -9.373 1.00 60.69 280 ALA A C 1
ATOM 2085 O O . ALA A 1 280 ? 35.930 21.816 -8.498 1.00 60.69 280 ALA A O 1
ATOM 2086 N N . GLY A 1 281 ? 35.354 20.996 -10.508 1.00 61.31 281 GLY A N 1
ATOM 2087 C CA . GLY A 1 281 ? 36.716 20.625 -10.920 1.00 61.31 281 GLY A CA 1
ATOM 2088 C C . GLY A 1 281 ? 37.508 21.834 -11.436 1.00 61.31 281 GLY A C 1
ATOM 2089 O O . GLY A 1 281 ? 36.940 22.897 -11.648 1.00 61.31 281 GLY A O 1
ATOM 2090 N N . ALA A 1 282 ? 38.810 21.679 -11.703 1.00 62.25 282 ALA A N 1
ATOM 2091 C CA . ALA A 1 282 ? 39.730 22.796 -11.990 1.00 62.25 282 ALA A CA 1
ATOM 2092 C C . ALA A 1 282 ? 39.339 23.740 -13.156 1.00 62.25 282 ALA A C 1
ATOM 2094 O O . ALA A 1 282 ? 39.863 24.846 -13.234 1.00 62.25 282 ALA A O 1
ATOM 2095 N N . GLY A 1 283 ? 38.446 23.320 -14.060 1.00 64.56 283 GLY A N 1
ATOM 2096 C CA . GLY A 1 283 ? 37.941 24.130 -15.178 1.00 64.56 283 GLY A CA 1
ATOM 2097 C C . GLY A 1 283 ? 36.606 24.840 -14.920 1.00 64.56 283 GLY A C 1
ATOM 2098 O O . GLY A 1 283 ? 36.048 25.418 -15.847 1.00 64.56 283 GLY A O 1
ATOM 2099 N N . LEU A 1 284 ? 36.061 24.780 -13.704 1.00 69.81 284 LEU A N 1
ATOM 2100 C CA . LEU A 1 284 ? 34.789 25.393 -13.312 1.00 69.81 284 LEU A CA 1
ATOM 2101 C C . LEU A 1 284 ? 35.000 26.217 -12.031 1.00 69.81 284 LEU A C 1
ATOM 2103 O O . LEU A 1 284 ? 35.725 25.801 -11.130 1.00 69.81 284 LEU A O 1
ATOM 2107 N N . THR A 1 285 ? 34.371 27.384 -11.944 1.00 67.81 285 THR A N 1
ATOM 2108 C CA . THR A 1 285 ? 34.419 28.299 -10.795 1.00 67.81 285 THR A CA 1
ATOM 2109 C C . THR A 1 285 ? 33.001 28.617 -10.323 1.00 67.81 285 THR A C 1
ATOM 2111 O O . THR A 1 285 ? 32.078 28.659 -11.124 1.00 67.81 285 THR A O 1
ATOM 2114 N N . GLY A 1 286 ? 32.793 28.838 -9.025 1.00 70.75 286 GLY A N 1
ATOM 2115 C CA . GLY A 1 286 ? 31.449 28.996 -8.445 1.00 70.75 286 GLY A CA 1
ATOM 2116 C C . GLY A 1 286 ? 30.902 27.701 -7.831 1.00 70.75 286 GLY A C 1
ATOM 2117 O O . GLY A 1 286 ? 31.658 26.766 -7.565 1.00 70.75 286 GLY A O 1
ATOM 2118 N N . GLY A 1 287 ? 29.594 27.663 -7.560 1.00 70.00 287 GLY A N 1
ATOM 2119 C CA . GLY A 1 287 ? 28.925 26.605 -6.790 1.00 70.00 287 GLY A CA 1
ATOM 2120 C C . GLY A 1 287 ? 28.248 27.101 -5.501 1.00 70.00 287 GLY A C 1
ATOM 2121 O O . GLY A 1 287 ? 28.409 28.247 -5.088 1.00 70.00 287 GLY A O 1
ATOM 2122 N N . GLY A 1 288 ? 27.463 26.226 -4.864 1.00 60.66 288 GLY A N 1
ATOM 2123 C CA . GLY A 1 288 ? 26.687 26.517 -3.653 1.00 60.66 288 GLY A CA 1
ATOM 2124 C C . GLY A 1 288 ? 25.994 25.266 -3.103 1.00 60.66 288 GLY A C 1
ATOM 2125 O O . GLY A 1 288 ? 25.868 24.264 -3.806 1.00 60.66 288 GLY A O 1
ATOM 2126 N N . THR A 1 289 ? 25.582 25.296 -1.833 1.00 56.09 289 THR A N 1
ATOM 2127 C CA . THR A 1 289 ? 25.026 24.124 -1.124 1.00 56.09 289 THR A CA 1
ATOM 2128 C C . THR A 1 289 ? 23.504 24.151 -0.942 1.00 56.09 289 THR A C 1
ATOM 2130 O O . THR A 1 289 ? 22.959 23.154 -0.482 1.00 56.09 289 THR A O 1
ATOM 2133 N N . THR A 1 290 ? 22.811 25.243 -1.307 1.00 53.72 290 THR A N 1
ATOM 2134 C CA . THR A 1 290 ? 21.335 25.332 -1.412 1.00 53.72 290 THR A CA 1
ATOM 2135 C C . THR A 1 290 ? 20.904 26.422 -2.420 1.00 53.72 290 THR A C 1
ATOM 2137 O O . THR A 1 290 ? 21.672 27.347 -2.683 1.00 53.72 290 THR A O 1
ATOM 2140 N N . GLY A 1 291 ? 19.676 26.345 -2.962 1.00 62.97 291 GLY A N 1
ATOM 2141 C CA . GLY A 1 291 ? 19.082 27.362 -3.857 1.00 62.97 291 GLY A CA 1
ATOM 2142 C C . GLY A 1 291 ? 19.469 27.238 -5.341 1.00 62.97 291 GLY A C 1
ATOM 2143 O O . GLY A 1 291 ? 19.969 26.201 -5.770 1.00 62.97 291 GLY A O 1
ATOM 2144 N N . SER A 1 292 ? 19.221 28.286 -6.141 1.00 58.03 292 SER A N 1
ATOM 2145 C CA . SER A 1 292 ? 19.729 28.363 -7.522 1.00 58.03 292 SER A CA 1
ATOM 2146 C C . SER A 1 292 ? 21.254 28.482 -7.498 1.00 58.03 292 SER A C 1
ATOM 2148 O O . SER A 1 292 ? 21.789 29.481 -7.022 1.00 58.03 292 SER A O 1
ATOM 2150 N N . VAL A 1 293 ? 21.947 27.456 -7.993 1.00 63.31 293 VAL A N 1
ATOM 2151 C CA . VAL A 1 293 ? 23.413 27.384 -8.015 1.00 63.31 293 VAL A CA 1
ATOM 2152 C C . VAL A 1 293 ? 23.934 27.895 -9.358 1.00 63.31 293 VAL A C 1
ATOM 2154 O O . VAL A 1 293 ? 23.606 27.326 -10.397 1.00 63.31 293 VAL A O 1
ATOM 2157 N N . THR A 1 294 ? 24.773 28.932 -9.341 1.00 61.97 294 THR A N 1
ATOM 2158 C CA . THR A 1 294 ? 25.486 29.408 -10.537 1.00 61.97 294 THR A CA 1
ATOM 2159 C C . THR A 1 294 ? 26.865 28.750 -10.612 1.00 61.97 294 THR A C 1
ATOM 2161 O O . THR A 1 294 ? 27.650 28.836 -9.664 1.00 61.97 294 THR A O 1
ATOM 2164 N N . LEU A 1 295 ? 27.145 28.079 -11.732 1.00 66.31 295 LEU A N 1
ATOM 2165 C CA . LEU A 1 295 ? 28.473 27.594 -12.109 1.00 66.31 295 LEU A CA 1
ATOM 2166 C C . LEU A 1 295 ? 28.984 28.432 -13.279 1.00 66.31 295 LEU A C 1
ATOM 2168 O O . LEU A 1 295 ? 28.334 28.481 -14.321 1.00 66.31 295 LEU A O 1
ATOM 2172 N N . ASP A 1 296 ? 30.170 29.003 -13.121 1.00 64.81 296 ASP A N 1
ATOM 2173 C CA . ASP A 1 296 ? 30.938 29.627 -14.192 1.00 64.81 296 ASP A CA 1
ATOM 2174 C C . ASP A 1 296 ? 32.037 28.672 -14.678 1.00 64.81 296 ASP A C 1
ATOM 2176 O O . ASP A 1 296 ? 32.495 27.779 -13.961 1.00 64.81 296 ASP A O 1
ATOM 2180 N N . VAL A 1 297 ? 32.491 28.848 -15.917 1.00 67.38 297 VAL A N 1
ATOM 2181 C CA . VAL A 1 297 ? 33.641 28.107 -16.447 1.00 67.38 297 VAL A CA 1
ATOM 2182 C C . VAL A 1 297 ? 34.913 28.872 -16.084 1.00 67.38 297 VAL A C 1
ATOM 2184 O O . VAL A 1 297 ? 35.080 30.025 -16.476 1.00 67.38 297 VAL A O 1
ATOM 2187 N N . GLY A 1 298 ? 35.827 28.221 -15.362 1.00 68.50 298 GLY A N 1
ATOM 2188 C CA . GLY A 1 298 ? 37.155 28.742 -15.044 1.00 68.50 298 GLY A CA 1
ATOM 2189 C C . GLY A 1 298 ? 38.029 28.741 -16.295 1.00 68.50 298 GLY A C 1
ATOM 2190 O O . GLY A 1 298 ? 38.853 27.849 -16.490 1.00 68.50 298 GLY A O 1
ATOM 2191 N N . ALA A 1 299 ? 37.796 29.693 -17.194 1.00 63.75 299 ALA A N 1
ATOM 2192 C CA . ALA A 1 299 ? 38.483 29.758 -18.472 1.00 63.75 299 ALA A CA 1
ATOM 2193 C C . ALA A 1 299 ? 39.972 30.089 -18.278 1.00 63.75 299 ALA A C 1
ATOM 2195 O O . ALA A 1 299 ? 40.346 31.207 -17.930 1.00 63.75 299 ALA A O 1
ATOM 2196 N N . GLY A 1 300 ? 40.833 29.097 -18.514 1.00 64.06 300 GLY A N 1
ATOM 2197 C CA . GLY A 1 300 ? 42.274 29.302 -18.652 1.00 64.06 300 GLY A CA 1
ATOM 2198 C C . GLY A 1 300 ? 42.633 30.078 -19.927 1.00 64.06 300 GLY A C 1
ATOM 2199 O O . GLY A 1 300 ? 41.785 30.348 -20.780 1.00 64.06 300 GLY A O 1
ATOM 2200 N N . VAL A 1 301 ? 43.918 30.413 -20.082 1.00 63.53 301 VAL A N 1
ATOM 2201 C CA . VAL A 1 301 ? 44.430 31.233 -21.195 1.00 63.53 301 VAL A CA 1
ATOM 2202 C C . VAL A 1 301 ? 44.030 30.637 -22.560 1.00 63.53 301 VAL A C 1
ATOM 2204 O O . VAL A 1 301 ? 44.544 29.598 -22.986 1.00 63.53 301 VAL A O 1
ATOM 2207 N N . GLY A 1 302 ? 43.104 31.315 -23.248 1.00 71.19 302 GLY A N 1
ATOM 2208 C CA . GLY A 1 302 ? 42.655 31.003 -24.609 1.00 71.19 302 GLY A CA 1
ATOM 2209 C C . GLY A 1 302 ? 41.171 30.661 -24.791 1.00 71.19 302 GLY A C 1
ATOM 2210 O O . GLY A 1 302 ? 40.753 30.450 -25.929 1.00 71.19 302 GLY A O 1
ATOM 2211 N N . ILE A 1 303 ? 40.368 30.641 -23.724 1.00 74.81 303 ILE A N 1
ATOM 2212 C CA . ILE A 1 303 ? 38.909 30.438 -23.783 1.00 74.81 303 ILE A CA 1
ATOM 2213 C C . ILE A 1 303 ? 38.200 31.728 -23.336 1.00 74.81 303 ILE A C 1
ATOM 2215 O O . ILE A 1 303 ? 38.608 32.341 -22.355 1.00 74.81 303 ILE A O 1
ATOM 2219 N N . LYS A 1 304 ? 37.152 32.147 -24.056 1.00 74.19 304 LYS A N 1
ATOM 2220 C CA . LYS A 1 304 ? 36.260 33.260 -23.690 1.00 74.19 304 LYS A CA 1
ATOM 2221 C C . LYS A 1 304 ? 34.901 32.691 -23.294 1.00 74.19 304 LYS A C 1
ATOM 2223 O O . LYS A 1 304 ? 34.353 31.865 -24.018 1.00 74.19 304 LYS A O 1
ATOM 2228 N N . VAL A 1 305 ? 34.352 33.135 -22.171 1.00 73.56 305 VAL A N 1
ATOM 2229 C CA . VAL A 1 305 ? 33.044 32.686 -21.675 1.00 73.56 305 VAL A CA 1
ATOM 2230 C C . VAL A 1 305 ? 32.133 33.904 -21.584 1.00 73.56 305 VAL A C 1
ATOM 2232 O O . VAL A 1 305 ? 32.424 34.833 -20.838 1.00 73.56 305 VAL A O 1
ATOM 2235 N N . ASP A 1 306 ? 31.063 33.901 -22.377 1.00 67.38 306 ASP A N 1
ATOM 2236 C CA . ASP A 1 306 ? 29.986 34.892 -22.357 1.00 67.38 306 ASP A CA 1
ATOM 2237 C C . ASP A 1 306 ? 28.731 34.266 -21.711 1.00 67.38 306 ASP A C 1
ATOM 2239 O O . ASP A 1 306 ? 28.621 33.045 -21.607 1.00 67.38 306 ASP A O 1
ATOM 2243 N N . ALA A 1 307 ? 27.747 35.086 -21.323 1.00 67.50 307 ALA A N 1
ATOM 2244 C CA . ALA A 1 307 ? 26.590 34.670 -20.512 1.00 67.50 307 ALA A CA 1
ATOM 2245 C C . ALA A 1 307 ? 25.796 33.449 -21.036 1.00 67.50 307 ALA A C 1
ATOM 2247 O O . ALA A 1 307 ? 25.140 32.783 -20.246 1.00 67.50 307 ALA A O 1
ATOM 2248 N N . ASN A 1 308 ? 25.852 33.148 -22.341 1.00 67.94 308 ASN A N 1
ATOM 2249 C CA . ASN A 1 308 ? 25.190 31.986 -22.955 1.00 67.94 308 ASN A CA 1
ATOM 2250 C C . ASN A 1 308 ? 26.071 31.246 -23.984 1.00 67.94 308 ASN A C 1
ATOM 2252 O O . ASN A 1 308 ? 25.550 30.494 -24.807 1.00 67.94 308 ASN A O 1
ATOM 2256 N N . ALA A 1 309 ? 27.386 31.487 -24.013 1.00 66.00 309 ALA A N 1
ATOM 2257 C CA . ALA A 1 309 ? 28.262 30.902 -25.028 1.00 66.00 309 ALA A CA 1
ATOM 2258 C C . ALA A 1 309 ? 29.700 30.729 -24.528 1.00 66.00 309 ALA A C 1
ATOM 2260 O O . ALA A 1 309 ? 30.246 31.596 -23.852 1.00 66.00 309 ALA A O 1
ATOM 2261 N N . VAL A 1 310 ? 30.340 29.627 -24.924 1.00 72.94 310 VAL A N 1
ATOM 2262 C CA . VAL A 1 310 ? 31.778 29.403 -24.726 1.00 72.94 310 VAL A CA 1
ATOM 2263 C C . VAL A 1 310 ? 32.465 29.482 -26.087 1.00 72.94 310 VAL A C 1
ATOM 2265 O O . VAL A 1 310 ? 32.110 28.748 -27.009 1.00 72.94 310 VAL A O 1
ATOM 2268 N N . GLY A 1 311 ? 33.432 30.388 -26.216 1.00 74.62 311 GLY A N 1
ATOM 2269 C CA . GLY A 1 311 ? 34.198 30.651 -27.432 1.00 74.62 311 GLY A CA 1
ATOM 2270 C C . GLY A 1 311 ? 35.708 30.677 -27.189 1.00 74.62 311 GLY A C 1
ATOM 2271 O O . GLY A 1 311 ? 36.200 30.413 -26.093 1.00 74.62 311 GLY A O 1
ATOM 2272 N N . LEU A 1 312 ? 36.470 30.994 -28.234 1.00 74.69 312 LEU A N 1
ATOM 2273 C CA . LEU A 1 312 ? 37.919 31.188 -28.144 1.00 74.69 312 LEU A CA 1
ATOM 2274 C C . LEU A 1 312 ? 38.209 32.632 -27.715 1.00 74.69 312 LEU A C 1
ATOM 2276 O O . LEU A 1 312 ? 37.591 33.559 -28.233 1.00 74.69 312 LEU A O 1
ATOM 2280 N N . ALA A 1 313 ? 39.139 32.825 -26.778 1.00 74.88 313 ALA A N 1
ATOM 2281 C CA . ALA A 1 313 ? 39.645 34.163 -26.465 1.00 74.88 313 ALA A CA 1
ATOM 2282 C C . ALA A 1 313 ? 40.611 34.641 -27.557 1.00 74.88 313 ALA A C 1
ATOM 2284 O O . ALA A 1 313 ? 41.219 33.820 -28.252 1.00 74.88 313 ALA A O 1
ATOM 2285 N N . ASP A 1 314 ? 40.789 35.958 -27.675 1.00 66.44 314 ASP A N 1
ATOM 2286 C CA . ASP A 1 314 ? 41.788 36.539 -28.575 1.00 66.44 314 ASP A CA 1
ATOM 2287 C C . ASP A 1 314 ? 43.174 35.940 -28.286 1.00 66.44 314 ASP A C 1
ATOM 2289 O O . ASP A 1 314 ? 43.635 35.892 -27.145 1.00 66.44 314 ASP A O 1
ATOM 2293 N N . GLY A 1 315 ? 43.816 35.406 -29.331 1.00 69.44 315 GLY A N 1
ATOM 2294 C CA . GLY A 1 315 ? 45.097 34.694 -29.226 1.00 69.44 315 GLY A CA 1
ATOM 2295 C C . GLY A 1 315 ? 45.024 33.272 -28.643 1.00 69.44 315 GLY A C 1
ATOM 2296 O O . GLY A 1 315 ? 46.060 32.651 -28.412 1.00 69.44 315 GLY A O 1
ATOM 2297 N N . GLY A 1 316 ? 43.831 32.714 -28.411 1.00 72.19 316 GLY A N 1
ATOM 2298 C CA . GLY A 1 316 ? 43.652 31.433 -27.719 1.00 72.19 316 GLY A CA 1
ATOM 2299 C C . GLY A 1 316 ? 44.107 30.178 -28.471 1.00 72.19 316 GLY A C 1
ATOM 2300 O O . GLY A 1 316 ? 44.347 29.138 -27.842 1.00 72.19 316 GLY A O 1
ATOM 2301 N N . VAL A 1 317 ? 44.282 30.265 -29.791 1.00 74.44 317 VAL A N 1
ATOM 2302 C CA . VAL A 1 317 ? 44.742 29.168 -30.655 1.00 74.44 317 VAL A CA 1
ATOM 2303 C C . VAL A 1 317 ? 46.209 29.388 -31.031 1.00 74.44 317 VAL A C 1
ATOM 2305 O O . VAL A 1 317 ? 46.521 30.218 -31.878 1.00 74.44 317 VAL A O 1
ATOM 2308 N N . SER A 1 318 ? 47.115 28.633 -30.405 1.00 73.75 318 SER A N 1
ATOM 2309 C CA . SER A 1 318 ? 48.536 28.595 -30.771 1.00 73.75 318 SER A CA 1
ATOM 2310 C C . SER A 1 318 ? 48.805 27.552 -31.863 1.00 73.75 318 SER A C 1
ATOM 2312 O O . SER A 1 318 ? 47.967 26.691 -32.130 1.00 73.75 318 SER A O 1
ATOM 2314 N N . THR A 1 319 ? 49.993 27.581 -32.475 1.00 64.31 319 THR A N 1
ATOM 2315 C CA . THR A 1 319 ? 50.390 26.640 -33.543 1.00 64.31 319 THR A CA 1
ATOM 2316 C C . THR A 1 319 ? 50.258 25.171 -33.134 1.00 64.31 319 THR A C 1
ATOM 2318 O O . THR A 1 319 ? 49.775 24.368 -33.920 1.00 64.31 319 THR A O 1
ATOM 2321 N N . ALA A 1 320 ? 50.583 24.819 -31.886 1.00 64.00 320 ALA A N 1
ATOM 2322 C CA . ALA A 1 320 ? 50.425 23.457 -31.365 1.00 64.00 320 ALA A CA 1
ATOM 2323 C C . ALA A 1 320 ? 48.954 23.021 -31.182 1.00 64.00 320 ALA A C 1
ATOM 2325 O O . ALA A 1 320 ? 48.676 21.828 -31.089 1.00 64.00 320 ALA A O 1
ATOM 2326 N N . LYS A 1 321 ? 48.009 23.971 -31.120 1.00 70.25 321 LYS A N 1
ATOM 2327 C CA . LYS A 1 321 ? 46.568 23.705 -30.969 1.00 70.25 321 LYS A CA 1
ATOM 2328 C C . LYS A 1 321 ? 45.857 23.489 -32.316 1.00 70.25 321 LYS A C 1
ATOM 2330 O O . LYS A 1 321 ? 44.682 23.131 -32.322 1.00 70.25 321 LYS A O 1
ATOM 2335 N N . LEU A 1 322 ? 46.547 23.682 -33.447 1.00 70.00 322 LEU A N 1
ATOM 2336 C CA . LEU A 1 322 ? 46.056 23.381 -34.794 1.00 70.00 322 LEU A CA 1
ATOM 2337 C C . LEU A 1 322 ? 46.796 22.161 -35.348 1.00 70.00 322 LEU A C 1
ATOM 2339 O O . LEU A 1 322 ? 47.993 22.214 -35.609 1.00 70.00 322 LEU A O 1
ATOM 2343 N N . ALA A 1 323 ? 46.075 21.063 -35.564 1.00 63.38 323 ALA A N 1
ATOM 2344 C CA . ALA A 1 323 ? 46.632 19.907 -36.260 1.00 63.38 323 ALA A CA 1
ATOM 2345 C C . ALA A 1 323 ? 46.979 20.252 -37.725 1.00 63.38 323 ALA A C 1
ATOM 2347 O O . ALA A 1 323 ? 46.332 21.106 -38.343 1.00 63.38 323 ALA A O 1
ATOM 2348 N N . ASN A 1 324 ? 47.966 19.555 -38.305 1.00 55.34 324 ASN A N 1
ATOM 2349 C CA . ASN A 1 324 ? 48.329 19.712 -39.718 1.00 55.34 324 ASN A CA 1
ATOM 2350 C C . ASN A 1 324 ? 47.089 19.539 -40.619 1.00 55.34 324 ASN A C 1
ATOM 2352 O O . ASN A 1 324 ? 46.416 18.513 -40.566 1.00 55.34 324 ASN A O 1
ATOM 2356 N N . GLY A 1 325 ? 46.783 20.557 -41.434 1.00 61.03 325 GLY A N 1
ATOM 2357 C CA . GLY A 1 325 ? 45.625 20.580 -42.342 1.00 61.03 325 GLY A CA 1
ATOM 2358 C C . GLY A 1 325 ? 44.316 21.145 -41.763 1.00 61.03 325 GLY A C 1
ATOM 2359 O O . GLY A 1 325 ? 43.320 21.208 -42.480 1.00 61.03 325 GLY A O 1
ATOM 2360 N N . ALA A 1 326 ? 44.284 21.600 -40.503 1.00 69.06 326 ALA A N 1
ATOM 2361 C CA . ALA A 1 326 ? 43.051 22.076 -39.858 1.00 69.06 326 ALA A CA 1
ATOM 2362 C C . ALA A 1 326 ? 42.448 23.368 -40.470 1.00 69.06 326 ALA A C 1
ATOM 2364 O O . ALA A 1 326 ? 41.242 23.619 -40.326 1.00 69.06 326 ALA A O 1
ATOM 2365 N N . VAL A 1 327 ? 43.247 24.179 -41.180 1.00 66.56 327 VAL A N 1
ATOM 2366 C CA . VAL A 1 327 ? 42.797 25.387 -41.898 1.00 66.56 327 VAL A CA 1
ATOM 2367 C C . VAL A 1 327 ? 42.699 25.092 -43.396 1.00 66.56 327 VAL A C 1
ATOM 2369 O O . VAL A 1 327 ? 43.699 24.983 -44.097 1.00 66.56 327 VAL A O 1
ATOM 2372 N N . THR A 1 328 ? 41.470 24.939 -43.887 1.00 62.22 328 THR A N 1
ATOM 2373 C CA . THR A 1 328 ? 41.156 24.609 -45.283 1.00 62.22 328 THR A CA 1
ATOM 2374 C C . THR A 1 328 ? 41.022 25.862 -46.147 1.00 62.22 328 THR A C 1
ATOM 2376 O O . THR A 1 328 ? 40.763 26.951 -45.642 1.00 62.22 328 THR A O 1
ATOM 2379 N N . LYS A 1 329 ? 41.089 25.704 -47.474 1.00 54.16 329 LYS A N 1
ATOM 2380 C CA . LYS A 1 329 ? 40.997 26.805 -48.454 1.00 54.16 329 LYS A CA 1
ATOM 2381 C C . LYS A 1 329 ? 39.780 27.729 -48.257 1.00 54.16 329 LYS A C 1
ATOM 2383 O O . LYS A 1 329 ? 39.913 28.938 -48.364 1.00 54.16 329 LYS A O 1
ATOM 2388 N N . VAL A 1 330 ? 38.622 27.173 -47.890 1.00 53.97 330 VAL A N 1
ATOM 2389 C CA . VAL A 1 330 ? 37.394 27.931 -47.556 1.00 53.97 330 VAL A CA 1
ATOM 2390 C C . VAL A 1 330 ? 37.530 28.797 -46.291 1.00 53.97 330 VAL A C 1
ATOM 2392 O O . VAL A 1 330 ? 36.894 29.841 -46.202 1.00 53.97 330 VAL A O 1
ATOM 2395 N N . LYS A 1 331 ? 38.376 28.405 -45.327 1.00 62.28 331 LYS A N 1
ATOM 2396 C CA . LYS A 1 331 ? 38.640 29.169 -44.092 1.00 62.28 331 LYS A CA 1
ATOM 2397 C C . LYS A 1 331 ? 39.617 30.338 -44.317 1.00 62.28 331 LYS A C 1
ATOM 2399 O O . LYS A 1 331 ? 39.760 31.172 -43.433 1.00 62.28 331 LYS A O 1
ATOM 2404 N N . LEU A 1 332 ? 40.260 30.412 -45.489 1.00 61.16 332 LEU A N 1
ATOM 2405 C CA . LEU A 1 332 ? 41.197 31.464 -45.920 1.00 61.16 332 LEU A CA 1
ATOM 2406 C C . LEU A 1 332 ? 40.512 32.512 -46.819 1.00 61.16 332 LEU A C 1
ATOM 2408 O O . LEU A 1 332 ? 41.097 32.977 -47.795 1.00 61.16 332 LEU A O 1
ATOM 2412 N N . SER A 1 333 ? 39.249 32.847 -46.540 1.00 52.59 333 SER A N 1
ATOM 2413 C CA . SER A 1 333 ? 38.447 33.773 -47.351 1.00 52.59 333 SER A CA 1
ATOM 2414 C C . SER A 1 333 ? 39.045 35.191 -47.373 1.00 52.59 333 SER A C 1
ATOM 2416 O O . SER A 1 333 ? 38.660 36.044 -46.578 1.00 52.59 333 SER A O 1
ATOM 2418 N N . ALA A 1 334 ? 39.938 35.471 -48.321 1.00 50.59 334 ALA A N 1
ATOM 2419 C CA . ALA A 1 334 ? 40.233 36.824 -48.772 1.00 50.59 334 ALA A CA 1
ATOM 2420 C C . ALA A 1 334 ? 39.428 37.086 -50.051 1.00 50.59 334 ALA A C 1
ATOM 2422 O O . ALA A 1 334 ? 39.792 36.629 -51.136 1.00 50.59 334 ALA A O 1
ATOM 2423 N N . SER A 1 335 ? 38.317 37.812 -49.932 1.00 55.25 335 SER A N 1
ATOM 2424 C CA . SER A 1 335 ? 37.686 38.445 -51.091 1.00 55.25 335 SER A CA 1
ATOM 2425 C C . SER A 1 335 ? 38.697 39.390 -51.752 1.00 55.25 335 SER A C 1
ATOM 2427 O O . SER A 1 335 ? 39.249 40.244 -51.059 1.00 55.25 335 SER A O 1
ATOM 2429 N N . GLY A 1 336 ? 38.937 39.261 -53.064 1.00 60.91 336 GLY A N 1
ATOM 2430 C CA . GLY A 1 336 ? 39.731 40.243 -53.824 1.00 60.91 336 GLY A CA 1
ATOM 2431 C C . GLY A 1 336 ? 40.725 39.712 -54.867 1.00 60.91 336 GLY A C 1
ATOM 2432 O O . GLY A 1 336 ? 41.339 40.527 -55.547 1.00 60.91 336 GLY A O 1
ATOM 2433 N N . GLY A 1 337 ? 40.903 38.396 -55.033 1.00 63.19 337 GLY A N 1
ATOM 2434 C CA . GLY A 1 337 ? 41.759 37.851 -56.101 1.00 63.19 337 GLY A CA 1
ATOM 2435 C C . GLY A 1 337 ? 41.139 38.014 -57.498 1.00 63.19 337 GLY A C 1
ATOM 2436 O O . GLY A 1 337 ? 39.943 37.775 -57.670 1.00 63.19 337 GLY A O 1
ATOM 2437 N N . THR A 1 338 ? 41.940 38.395 -58.500 1.00 65.25 338 THR A N 1
ATOM 2438 C CA . THR A 1 338 ? 41.512 38.470 -59.915 1.00 65.25 338 THR A CA 1
ATOM 2439 C C . THR A 1 338 ? 42.090 37.321 -60.752 1.00 65.25 338 THR A C 1
ATOM 2441 O O . THR A 1 338 ? 42.968 36.582 -60.304 1.00 65.25 338 THR A O 1
ATOM 2444 N N . SER A 1 339 ? 41.561 37.125 -61.967 1.00 55.75 339 SER A N 1
ATOM 2445 C CA . SER A 1 339 ? 41.959 36.021 -62.854 1.00 55.75 339 SER A CA 1
ATOM 2446 C C . SER A 1 339 ? 43.457 36.065 -63.185 1.00 55.75 339 SER A C 1
ATOM 2448 O O . SER A 1 339 ? 43.977 37.108 -63.573 1.00 55.75 339 SER A O 1
ATOM 2450 N N . GLY A 1 340 ? 44.145 34.929 -63.032 1.00 65.25 340 GLY A N 1
ATOM 2451 C CA . GLY A 1 340 ? 45.593 34.796 -63.251 1.00 65.25 340 GLY A CA 1
ATOM 2452 C C . GLY A 1 340 ? 46.457 34.908 -61.989 1.00 65.25 340 GLY A C 1
ATOM 2453 O O . GLY A 1 340 ? 47.678 34.762 -62.082 1.00 65.25 340 GLY A O 1
ATOM 2454 N N . GLN A 1 341 ? 45.851 35.120 -60.815 1.00 71.88 341 GLN A N 1
ATOM 2455 C CA . GLN A 1 341 ? 46.561 35.157 -59.536 1.00 71.88 341 GLN A CA 1
ATOM 2456 C C . GLN A 1 341 ? 46.386 33.869 -58.712 1.00 71.88 341 GLN A C 1
ATOM 2458 O O . GLN A 1 341 ? 45.333 33.233 -58.717 1.00 71.88 341 GLN A O 1
ATOM 2463 N N . VAL A 1 342 ? 47.423 33.511 -57.955 1.00 67.06 342 VAL A N 1
ATOM 2464 C CA . VAL A 1 342 ? 47.440 32.462 -56.928 1.00 67.06 342 VAL A CA 1
ATOM 2465 C C . VAL A 1 342 ? 47.789 33.074 -55.571 1.00 67.06 342 VAL A C 1
ATOM 2467 O O . VAL A 1 342 ? 48.525 34.056 -55.499 1.00 67.06 342 VAL A O 1
ATOM 2470 N N . LEU A 1 343 ? 47.251 32.515 -54.486 1.00 67.56 343 LEU A N 1
ATOM 2471 C CA . LEU A 1 343 ? 47.575 32.958 -53.129 1.00 67.56 343 LEU A CA 1
ATOM 2472 C C . LEU A 1 343 ? 48.961 32.418 -52.756 1.00 67.56 343 LEU A C 1
ATOM 2474 O O . LEU A 1 343 ? 49.157 31.204 -52.708 1.00 67.56 343 LEU A O 1
ATOM 2478 N N . GLY A 1 344 ? 49.910 33.318 -52.524 1.00 69.56 344 GLY A N 1
ATOM 2479 C CA . GLY A 1 344 ? 51.268 33.024 -52.075 1.00 69.56 344 GLY A CA 1
ATOM 2480 C C . GLY A 1 344 ? 51.632 33.821 -50.825 1.00 69.56 344 GLY A C 1
ATOM 2481 O O . GLY A 1 344 ? 50.772 34.424 -50.185 1.00 69.56 344 GLY A O 1
ATOM 2482 N N . THR A 1 345 ? 52.913 33.831 -50.468 1.00 61.66 345 THR A N 1
ATOM 2483 C CA . THR A 1 345 ? 53.457 34.707 -49.424 1.00 61.66 345 THR A CA 1
ATOM 2484 C C . THR A 1 345 ? 54.580 35.552 -50.009 1.00 61.66 345 THR A C 1
ATOM 2486 O O . THR A 1 345 ? 55.365 35.051 -50.809 1.00 61.66 345 THR A O 1
ATOM 2489 N N . ASP A 1 346 ? 54.659 36.821 -49.614 1.00 62.84 346 ASP A N 1
ATOM 2490 C CA . ASP A 1 346 ? 55.770 37.725 -49.956 1.00 62.84 346 ASP A CA 1
ATOM 2491 C C . ASP A 1 346 ? 56.956 37.601 -48.978 1.00 62.84 346 ASP A C 1
ATOM 2493 O O . ASP A 1 346 ? 57.912 38.372 -49.037 1.00 62.84 346 ASP A O 1
ATOM 2497 N N . GLY A 1 347 ? 56.892 36.624 -48.068 1.00 65.81 347 GLY A N 1
ATOM 2498 C CA . GLY A 1 347 ? 57.862 36.408 -47.001 1.00 65.81 347 GLY A CA 1
ATOM 2499 C C . GLY A 1 347 ? 57.464 37.023 -45.658 1.00 65.81 347 GLY A C 1
ATOM 2500 O O . GLY A 1 347 ? 58.094 36.693 -44.659 1.00 65.81 347 GLY A O 1
ATOM 2501 N N . SER A 1 348 ? 56.426 37.868 -45.592 1.00 51.38 348 SER A N 1
ATOM 2502 C CA . SER A 1 348 ? 55.913 38.436 -44.328 1.00 51.38 348 SER A CA 1
ATOM 2503 C C . SER A 1 348 ? 54.386 38.373 -44.187 1.00 51.38 348 SER A C 1
ATOM 2505 O O . SER A 1 348 ? 53.891 38.266 -43.070 1.00 51.38 348 SER A O 1
ATOM 2507 N N . ASN A 1 349 ? 53.634 38.381 -45.291 1.00 54.00 349 ASN A N 1
ATOM 2508 C CA . ASN A 1 349 ? 52.172 38.290 -45.327 1.00 54.00 349 ASN A CA 1
ATOM 2509 C C . ASN A 1 349 ? 51.692 37.284 -46.390 1.00 54.00 349 ASN A C 1
ATOM 2511 O O . ASN A 1 349 ? 52.461 36.832 -47.242 1.00 54.00 349 ASN A O 1
ATOM 2515 N N . LEU A 1 350 ? 50.401 36.927 -46.347 1.00 65.31 350 LEU A N 1
ATOM 2516 C CA . LEU A 1 350 ? 49.719 36.213 -47.435 1.00 65.31 350 LEU A CA 1
ATOM 2517 C C . LEU A 1 350 ? 49.216 37.222 -48.477 1.00 65.31 350 LEU A C 1
ATOM 2519 O O . LEU A 1 350 ? 48.497 38.156 -48.124 1.00 65.31 350 LEU A O 1
ATOM 2523 N N . VAL A 1 351 ? 49.568 37.025 -49.752 1.00 71.50 351 VAL A N 1
ATOM 2524 C CA . VAL A 1 351 ? 49.257 37.948 -50.861 1.00 71.50 351 VAL A CA 1
ATOM 2525 C C . VAL A 1 351 ? 48.851 37.205 -52.141 1.00 71.50 351 VAL A C 1
ATOM 2527 O O . VAL A 1 351 ? 49.283 36.079 -52.387 1.00 71.50 351 VAL A O 1
ATOM 2530 N N . TRP A 1 352 ? 48.023 37.827 -52.987 1.00 74.62 352 TRP A N 1
ATOM 2531 C CA . TRP A 1 352 ? 47.703 37.320 -54.331 1.00 74.62 352 TRP A CA 1
ATOM 2532 C C . TRP A 1 352 ? 48.807 37.712 -55.329 1.00 74.62 352 TRP A C 1
ATOM 2534 O O . TRP A 1 352 ? 49.095 38.895 -55.489 1.00 74.62 352 TRP A O 1
ATOM 2544 N N . GLN A 1 353 ? 49.408 36.736 -56.019 1.00 70.50 353 GLN A N 1
ATOM 2545 C CA . GLN A 1 353 ? 50.530 36.919 -56.960 1.00 70.50 353 GLN A CA 1
ATOM 2546 C C . GLN A 1 353 ? 50.281 36.225 -58.313 1.00 70.50 353 GLN A C 1
ATOM 2548 O O . GLN A 1 353 ? 49.515 35.271 -58.374 1.00 70.50 353 GLN A O 1
ATOM 2553 N N . ALA A 1 354 ? 50.898 36.684 -59.410 1.00 68.19 354 ALA A N 1
ATOM 2554 C CA . ALA A 1 354 ? 50.635 36.179 -60.770 1.00 68.19 354 ALA A CA 1
ATOM 2555 C C . ALA A 1 354 ? 51.255 34.790 -61.052 1.00 68.19 354 ALA A C 1
ATOM 2557 O O . ALA A 1 354 ? 52.378 34.508 -60.636 1.00 68.19 354 ALA A O 1
ATOM 2558 N N . ALA A 1 355 ? 50.549 33.933 -61.799 1.00 60.44 355 ALA A N 1
ATOM 2559 C CA . ALA A 1 355 ? 51.032 32.607 -62.199 1.00 60.44 355 ALA A CA 1
ATOM 2560 C C . ALA A 1 355 ? 51.956 32.680 -63.437 1.00 60.44 355 ALA A C 1
ATOM 2562 O O . ALA A 1 355 ? 51.488 32.793 -64.568 1.00 60.44 355 ALA A O 1
ATOM 2563 N N . GLY A 1 356 ? 53.275 32.620 -63.233 1.00 55.94 356 GLY A N 1
ATOM 2564 C CA . GLY A 1 356 ? 54.267 32.576 -64.314 1.00 55.94 356 GLY A CA 1
ATOM 2565 C C . GLY A 1 356 ? 54.371 31.193 -64.971 1.00 55.94 356 GLY A C 1
ATOM 2566 O O . GLY A 1 356 ? 54.743 30.217 -64.327 1.00 55.94 356 GLY A O 1
ATOM 2567 N N . SER A 1 357 ? 54.050 31.132 -66.263 1.00 53.75 357 SER A N 1
ATOM 2568 C CA . SER A 1 357 ? 54.138 29.982 -67.171 1.00 53.75 357 SER A CA 1
ATOM 2569 C C . SER A 1 357 ? 55.575 29.699 -67.639 1.00 53.75 357 SER A C 1
ATOM 2571 O O . SER A 1 357 ? 56.178 30.548 -68.294 1.00 53.75 357 SER A O 1
ATOM 2573 N N . GLY A 1 358 ? 56.096 28.491 -67.400 1.00 51.19 358 GLY A N 1
ATOM 2574 C CA . GLY A 1 358 ? 57.361 28.029 -67.981 1.00 51.19 358 GLY A CA 1
ATOM 2575 C C . GLY A 1 358 ? 57.471 26.503 -68.048 1.00 51.19 358 GLY A C 1
ATOM 2576 O O . GLY A 1 358 ? 57.423 25.848 -67.011 1.00 51.19 358 GLY A O 1
ATOM 2577 N N . GLY A 1 359 ? 57.651 25.965 -69.267 1.00 48.88 359 GLY A N 1
ATOM 2578 C CA . GLY A 1 359 ? 58.191 24.613 -69.493 1.00 48.88 359 GLY A CA 1
ATOM 2579 C C . GLY A 1 359 ? 57.490 23.722 -70.531 1.00 48.88 359 GLY A C 1
ATOM 2580 O O . GLY A 1 359 ? 57.163 22.589 -70.202 1.00 48.88 359 GLY A O 1
ATOM 2581 N N . GLY A 1 360 ? 57.258 24.184 -71.766 1.00 56.12 360 GLY A N 1
ATOM 2582 C CA . GLY A 1 360 ? 56.892 23.301 -72.888 1.00 56.12 360 GLY A CA 1
ATOM 2583 C C . GLY A 1 360 ? 58.140 22.786 -73.618 1.00 56.12 360 GLY A C 1
ATOM 2584 O O . GLY A 1 360 ? 58.906 23.598 -74.131 1.00 56.12 360 GLY A O 1
ATOM 2585 N N . GLY A 1 361 ? 58.347 21.466 -73.658 1.00 50.12 361 GLY A N 1
ATOM 2586 C CA . GLY A 1 361 ? 59.415 20.789 -74.406 1.00 50.12 361 GLY A CA 1
ATOM 2587 C C . GLY A 1 361 ? 58.866 19.671 -75.303 1.00 50.12 361 GLY A C 1
ATOM 2588 O O . GLY A 1 361 ? 57.868 19.040 -74.959 1.00 50.12 361 GLY A O 1
ATOM 2589 N N . ASP A 1 362 ? 59.521 19.472 -76.449 1.00 59.00 362 ASP A N 1
ATOM 2590 C CA . ASP A 1 362 ? 59.337 18.376 -77.416 1.00 59.00 362 ASP A CA 1
ATOM 2591 C C . ASP A 1 362 ? 59.770 17.009 -76.826 1.00 59.00 362 ASP A C 1
ATOM 2593 O O . ASP A 1 362 ? 60.609 16.968 -75.919 1.00 59.00 362 ASP A O 1
ATOM 2597 N N . ILE A 1 363 ? 59.217 15.885 -77.309 1.00 60.00 363 ILE A N 1
ATOM 2598 C CA . ILE A 1 363 ? 59.475 14.540 -76.746 1.00 60.00 363 ILE A CA 1
ATOM 2599 C C . ILE A 1 363 ? 60.733 13.934 -77.381 1.00 60.00 363 ILE A C 1
ATOM 2601 O O . ILE A 1 363 ? 60.685 13.320 -78.442 1.00 60.00 363 ILE A O 1
ATOM 2605 N N . THR A 1 364 ? 61.868 14.038 -76.691 1.00 55.28 364 THR A N 1
ATOM 2606 C CA . THR A 1 364 ? 63.140 13.410 -77.100 1.00 55.28 364 THR A CA 1
ATOM 2607 C C . THR A 1 364 ? 63.253 11.925 -76.724 1.00 55.28 364 THR A C 1
ATOM 2609 O O . THR A 1 364 ? 64.209 11.267 -77.130 1.00 55.28 364 THR A O 1
ATOM 2612 N N . ALA A 1 365 ? 62.297 11.375 -75.959 1.00 59.47 365 ALA A N 1
ATOM 2613 C CA . ALA A 1 365 ? 62.230 9.954 -75.609 1.00 59.47 365 ALA A CA 1
ATOM 2614 C C . ALA A 1 365 ? 60.814 9.524 -75.187 1.00 59.47 365 ALA A C 1
ATOM 2616 O O . ALA A 1 365 ? 60.198 10.160 -74.331 1.00 59.47 365 ALA A O 1
ATOM 2617 N N . VAL A 1 366 ? 60.335 8.387 -75.704 1.00 65.50 366 VAL A N 1
ATOM 2618 C CA . VAL A 1 366 ? 59.139 7.709 -75.179 1.00 65.50 366 VAL A CA 1
ATOM 2619 C C . VAL A 1 366 ? 59.585 6.573 -74.265 1.00 65.50 366 VAL A C 1
ATOM 2621 O O . VAL A 1 366 ? 60.044 5.531 -74.727 1.00 65.50 366 VAL A O 1
ATOM 2624 N N . HIS A 1 367 ? 59.440 6.777 -72.957 1.00 66.50 367 HIS A N 1
ATOM 2625 C CA . HIS A 1 367 ? 59.604 5.718 -71.965 1.00 66.50 367 HIS A CA 1
ATOM 2626 C C . HIS A 1 367 ? 58.246 5.055 -71.745 1.00 66.50 367 HIS A C 1
ATOM 2628 O O . HIS A 1 367 ? 57.329 5.685 -71.215 1.00 66.50 367 HIS A O 1
ATOM 2634 N N . ALA A 1 368 ? 58.099 3.797 -72.161 1.00 69.94 368 ALA A N 1
ATOM 2635 C CA . ALA A 1 368 ? 56.899 3.033 -71.849 1.00 69.94 368 ALA A CA 1
ATOM 2636 C C . ALA A 1 368 ? 56.750 2.927 -70.318 1.00 69.94 368 ALA A C 1
ATOM 2638 O O . ALA A 1 368 ? 57.643 2.437 -69.626 1.00 69.94 368 ALA A O 1
ATOM 2639 N N . GLY A 1 369 ? 55.641 3.451 -69.788 1.00 69.44 369 GLY A N 1
ATOM 2640 C CA . GLY A 1 369 ? 55.292 3.319 -68.374 1.00 69.44 369 GLY A CA 1
ATOM 2641 C C . GLY A 1 369 ? 54.902 1.881 -68.027 1.00 69.44 369 GLY A C 1
ATOM 2642 O O . GLY A 1 369 ? 54.710 1.052 -68.909 1.00 69.44 369 GLY A O 1
ATOM 2643 N N . SER A 1 370 ? 54.721 1.590 -66.741 1.00 71.25 370 SER A N 1
ATOM 2644 C CA . SER A 1 370 ? 54.534 0.232 -66.197 1.00 71.25 370 SER A CA 1
ATOM 2645 C C . SER A 1 370 ? 53.436 -0.635 -66.843 1.00 71.25 370 SER A C 1
ATOM 2647 O O . SER A 1 370 ? 53.481 -1.852 -66.695 1.00 71.25 370 SER A O 1
ATOM 2649 N N . GLY A 1 371 ? 52.466 -0.050 -67.554 1.00 77.44 371 GLY A N 1
ATOM 2650 C CA . GLY A 1 371 ? 51.406 -0.781 -68.264 1.00 77.44 371 GLY A CA 1
ATOM 2651 C C . GLY A 1 371 ? 51.704 -1.137 -69.728 1.00 77.44 371 GLY A C 1
ATOM 2652 O O . GLY A 1 371 ? 50.925 -1.863 -70.347 1.00 77.44 371 GLY A O 1
ATOM 2653 N N . LEU A 1 372 ? 52.804 -0.640 -70.299 1.00 81.75 372 LEU A N 1
ATOM 2654 C CA . LEU A 1 372 ? 53.145 -0.763 -71.717 1.00 81.75 372 LEU A CA 1
ATOM 2655 C C . LEU A 1 372 ? 54.540 -1.392 -71.886 1.00 81.75 372 LEU A C 1
ATOM 2657 O O . LEU A 1 372 ? 55.427 -1.206 -71.060 1.00 81.75 372 LEU A O 1
ATOM 2661 N N . THR A 1 373 ? 54.744 -2.135 -72.967 1.00 78.81 373 THR A N 1
ATOM 2662 C CA . THR A 1 373 ? 56.037 -2.688 -73.405 1.00 78.81 373 THR A CA 1
ATOM 2663 C C . THR A 1 373 ? 56.376 -2.147 -74.791 1.00 78.81 373 THR A C 1
ATOM 2665 O O . THR A 1 373 ? 55.493 -1.689 -75.515 1.00 78.81 373 THR A O 1
ATOM 2668 N N . GLY A 1 374 ? 57.649 -2.193 -75.179 1.00 77.19 374 GLY A N 1
ATOM 2669 C CA . GLY A 1 374 ? 58.141 -1.585 -76.420 1.00 77.19 374 GLY A CA 1
ATOM 2670 C C . GLY A 1 374 ? 58.740 -0.194 -76.192 1.00 77.19 374 GLY A C 1
ATOM 2671 O O . GLY A 1 374 ? 59.087 0.157 -75.064 1.00 77.19 374 GLY A O 1
ATOM 2672 N N . GLY A 1 375 ? 58.894 0.582 -77.268 1.00 76.00 375 GLY A N 1
ATOM 2673 C CA . GLY A 1 375 ? 59.610 1.865 -77.271 1.00 76.00 375 GLY A CA 1
ATOM 2674 C C . GLY A 1 375 ? 60.775 1.920 -78.271 1.00 76.00 375 GLY A C 1
ATOM 2675 O O . GLY A 1 375 ? 61.146 0.913 -78.870 1.00 76.00 375 GLY A O 1
ATOM 2676 N N . GLY A 1 376 ? 61.345 3.113 -78.458 1.00 65.25 376 GLY A N 1
ATOM 2677 C CA . GLY A 1 376 ? 62.483 3.371 -79.344 1.00 65.25 376 GLY A CA 1
ATOM 2678 C C . GLY A 1 376 ? 62.989 4.810 -79.202 1.00 65.25 376 GLY A C 1
ATOM 2679 O O . GLY A 1 376 ? 62.245 5.690 -78.772 1.00 65.25 376 GLY A O 1
ATOM 2680 N N . THR A 1 377 ? 64.261 5.054 -79.522 1.00 62.59 377 THR A N 1
ATOM 2681 C CA . THR A 1 377 ? 64.911 6.374 -79.381 1.00 62.59 377 THR A CA 1
ATOM 2682 C C . THR A 1 377 ? 64.947 7.187 -80.683 1.00 62.59 377 THR A C 1
ATOM 2684 O O . THR A 1 377 ? 65.435 8.313 -80.672 1.00 62.59 377 THR A O 1
ATOM 2687 N N . SER A 1 378 ? 64.448 6.635 -81.799 1.00 60.31 378 SER A N 1
ATOM 2688 C CA . SER A 1 378 ? 64.224 7.314 -83.088 1.00 60.31 378 SER A CA 1
ATOM 2689 C C . SER A 1 378 ? 63.434 6.404 -84.050 1.00 60.31 378 SER A C 1
ATOM 2691 O O . SER A 1 378 ? 63.524 5.181 -83.934 1.00 60.31 378 SER A O 1
ATOM 2693 N N . GLY A 1 379 ? 62.709 6.981 -85.015 1.00 64.69 379 GLY A N 1
ATOM 2694 C CA . GLY A 1 379 ? 61.917 6.262 -86.027 1.00 64.69 379 GLY A CA 1
ATOM 2695 C C . GLY A 1 379 ? 60.499 5.891 -85.576 1.00 64.69 379 GLY A C 1
ATOM 2696 O O . GLY A 1 379 ? 60.041 6.336 -84.525 1.00 64.69 379 GLY A O 1
ATOM 2697 N N . ASP A 1 380 ? 59.797 5.085 -86.378 1.00 61.62 380 ASP A N 1
ATOM 2698 C CA . ASP A 1 380 ? 58.456 4.600 -86.034 1.00 61.62 380 ASP A CA 1
ATOM 2699 C C . ASP A 1 380 ? 58.529 3.662 -84.817 1.00 61.62 380 ASP A C 1
ATOM 2701 O O . ASP A 1 380 ? 59.172 2.610 -84.851 1.00 61.62 380 ASP A O 1
ATOM 2705 N N . VAL A 1 381 ? 57.870 4.048 -83.721 1.00 71.00 381 VAL A N 1
ATOM 2706 C CA . VAL A 1 381 ? 57.909 3.329 -82.441 1.00 71.00 381 VAL A CA 1
ATOM 2707 C C . VAL A 1 381 ? 56.637 2.500 -82.247 1.00 71.00 381 VAL A C 1
ATOM 2709 O O . VAL A 1 381 ? 55.530 3.027 -82.323 1.00 71.00 381 VAL A O 1
ATOM 2712 N N . SER A 1 382 ? 56.786 1.211 -81.921 1.00 71.06 382 SER A N 1
ATOM 2713 C CA . SER A 1 382 ? 55.669 0.341 -81.519 1.00 71.06 382 SER A CA 1
ATOM 2714 C C . SER A 1 382 ? 55.627 0.165 -79.998 1.00 71.06 382 SER A C 1
ATOM 2716 O O . SER A 1 382 ? 56.621 -0.243 -79.393 1.00 71.06 382 SER A O 1
ATOM 2718 N N . LEU A 1 383 ? 54.471 0.444 -79.384 1.00 79.81 383 LEU A N 1
ATOM 2719 C CA . LEU A 1 383 ? 54.155 0.080 -77.997 1.00 79.81 383 LEU A CA 1
ATOM 2720 C C . LEU A 1 383 ? 53.059 -0.996 -77.984 1.00 79.81 383 LEU A C 1
ATOM 2722 O O . LEU A 1 383 ? 52.099 -0.927 -78.747 1.00 79.81 383 LEU A O 1
ATOM 2726 N N . SER A 1 384 ? 53.198 -1.976 -77.094 1.00 82.38 384 SER A N 1
ATOM 2727 C CA . SER A 1 384 ? 52.198 -2.998 -76.764 1.00 82.38 384 SER A CA 1
ATOM 2728 C C . SER A 1 384 ? 51.795 -2.884 -75.296 1.00 82.38 384 SER A C 1
ATOM 2730 O O . SER A 1 384 ? 52.482 -2.253 -74.502 1.00 82.38 384 SER A O 1
ATOM 2732 N N . VAL A 1 385 ? 50.685 -3.499 -74.903 1.00 82.75 385 VAL A N 1
ATOM 2733 C CA . VAL A 1 385 ? 50.310 -3.607 -73.486 1.00 82.75 385 VAL A CA 1
ATOM 2734 C C . VAL A 1 385 ? 51.129 -4.717 -72.824 1.00 82.75 385 VAL A C 1
ATOM 2736 O O . VAL A 1 385 ? 51.312 -5.785 -73.406 1.00 82.75 385 VAL A O 1
ATOM 2739 N N . ALA A 1 386 ? 51.628 -4.474 -71.612 1.00 80.75 386 ALA A N 1
ATOM 2740 C CA . ALA A 1 386 ? 52.366 -5.481 -70.847 1.00 80.75 386 ALA A CA 1
ATOM 2741 C C . ALA A 1 386 ? 51.460 -6.607 -70.339 1.00 80.75 386 ALA A C 1
ATOM 2743 O O . ALA A 1 386 ? 50.268 -6.400 -70.119 1.00 80.75 386 ALA A O 1
ATOM 2744 N N . THR A 1 387 ? 52.015 -7.797 -70.088 1.00 76.69 387 THR A N 1
ATOM 2745 C CA . THR A 1 387 ? 51.295 -8.846 -69.349 1.00 76.69 387 THR A CA 1
ATOM 2746 C C . THR A 1 387 ? 50.887 -8.297 -67.979 1.00 76.69 387 THR A C 1
ATOM 2748 O O . THR A 1 387 ? 51.746 -7.896 -67.199 1.00 76.69 387 THR A O 1
ATOM 2751 N N . GLY A 1 388 ? 49.579 -8.230 -67.703 1.00 74.44 388 GLY A N 1
ATOM 2752 C CA . GLY A 1 388 ? 49.038 -7.572 -66.502 1.00 74.44 388 GLY A CA 1
ATOM 2753 C C . GLY A 1 388 ? 49.112 -6.036 -66.521 1.00 74.44 388 GLY A C 1
ATOM 2754 O O . GLY A 1 388 ? 48.897 -5.399 -65.495 1.00 74.44 388 GLY A O 1
ATOM 2755 N N . GLY A 1 389 ? 49.417 -5.436 -67.674 1.00 80.62 389 GLY A N 1
ATOM 2756 C CA . GLY A 1 389 ? 49.665 -4.004 -67.831 1.00 80.62 389 GLY A CA 1
ATOM 2757 C C . GLY A 1 389 ? 48.421 -3.129 -67.695 1.00 80.62 389 GLY A C 1
ATOM 2758 O O . GLY A 1 389 ? 48.542 -1.969 -67.312 1.00 80.62 389 GLY A O 1
ATOM 2759 N N . ILE A 1 390 ? 47.227 -3.677 -67.942 1.00 82.94 390 ILE A N 1
ATOM 2760 C CA . ILE A 1 390 ? 45.958 -2.984 -67.694 1.00 82.94 390 ILE A CA 1
ATOM 2761 C C . ILE A 1 390 ? 45.534 -3.231 -66.249 1.00 82.94 390 ILE A C 1
ATOM 2763 O O . ILE A 1 390 ? 45.049 -4.306 -65.899 1.00 82.94 390 ILE A O 1
ATOM 2767 N N . THR A 1 391 ? 45.707 -2.217 -65.407 1.00 79.25 391 THR A N 1
ATOM 2768 C CA . THR A 1 391 ? 45.195 -2.236 -64.030 1.00 79.25 391 THR A CA 1
ATOM 2769 C C . THR A 1 391 ? 43.750 -1.741 -63.988 1.00 79.25 391 THR A C 1
ATOM 2771 O O . THR A 1 391 ? 43.289 -1.066 -64.908 1.00 79.25 391 THR A O 1
ATOM 2774 N N . GLY A 1 392 ? 43.032 -2.003 -62.892 1.00 74.12 392 GLY A N 1
ATOM 2775 C CA . GLY A 1 392 ? 41.659 -1.509 -62.719 1.00 74.12 392 GLY A CA 1
ATOM 2776 C C . GLY A 1 392 ? 41.515 0.015 -62.856 1.00 74.12 392 GLY A C 1
ATOM 2777 O O . GLY A 1 392 ? 40.457 0.489 -63.239 1.00 74.12 392 GLY A O 1
ATOM 2778 N N . ALA A 1 393 ? 42.583 0.785 -62.623 1.00 69.94 393 ALA A N 1
ATOM 2779 C CA . ALA A 1 393 ? 42.592 2.237 -62.811 1.00 69.94 393 ALA A CA 1
ATOM 2780 C C . ALA A 1 393 ? 42.692 2.677 -64.289 1.00 69.94 393 ALA A C 1
ATOM 2782 O O . ALA A 1 393 ? 42.441 3.839 -64.596 1.00 69.94 393 ALA A O 1
ATOM 2783 N N . MET A 1 394 ? 43.065 1.768 -65.198 1.00 77.62 394 MET A N 1
ATOM 2784 C CA . MET A 1 394 ? 43.215 2.022 -66.640 1.00 77.62 394 MET A CA 1
ATOM 2785 C C . MET A 1 394 ? 41.966 1.644 -67.449 1.00 77.62 394 MET A C 1
ATOM 2787 O O . MET A 1 394 ? 41.908 1.892 -68.652 1.00 77.62 394 MET A O 1
ATOM 2791 N N . LEU A 1 395 ? 40.959 1.066 -66.795 1.00 80.69 395 LEU A N 1
ATOM 2792 C CA . LEU A 1 395 ? 39.650 0.782 -67.366 1.00 80.69 395 LEU A CA 1
ATOM 2793 C C . LEU A 1 395 ? 38.632 1.720 -66.721 1.00 80.69 395 LEU A C 1
ATOM 2795 O O . LEU A 1 395 ? 38.452 1.719 -65.505 1.00 80.69 395 LEU A O 1
ATOM 2799 N N . ALA A 1 396 ? 37.947 2.523 -67.533 1.00 80.25 396 ALA A N 1
ATOM 2800 C CA . ALA A 1 396 ? 36.802 3.286 -67.053 1.00 80.25 396 ALA A CA 1
ATOM 2801 C C . ALA A 1 396 ? 35.680 2.340 -66.586 1.00 80.25 396 ALA A C 1
ATOM 2803 O O . ALA A 1 396 ? 35.610 1.175 -66.991 1.00 80.25 396 ALA A O 1
ATOM 2804 N N . ALA A 1 397 ? 34.763 2.847 -65.761 1.00 73.94 397 ALA A N 1
ATOM 2805 C CA . ALA A 1 397 ? 33.565 2.097 -65.400 1.00 73.94 397 ALA A CA 1
ATOM 2806 C C . ALA A 1 397 ? 32.829 1.625 -66.670 1.00 73.94 397 ALA A C 1
ATOM 2808 O O . ALA A 1 397 ? 32.640 2.403 -67.604 1.00 73.94 397 ALA A O 1
ATOM 2809 N N . ASN A 1 398 ? 32.430 0.349 -66.700 1.00 74.56 398 ASN A N 1
ATOM 2810 C CA . ASN A 1 398 ? 31.799 -0.324 -67.846 1.00 74.56 398 ASN A CA 1
ATOM 2811 C C . ASN A 1 398 ? 32.661 -0.430 -69.121 1.00 74.56 398 ASN A C 1
ATOM 2813 O O . ASN A 1 398 ? 32.132 -0.734 -70.187 1.00 74.56 398 ASN A O 1
ATOM 2817 N N . ALA A 1 399 ? 33.979 -0.209 -69.053 1.00 83.94 399 ALA A N 1
ATOM 2818 C CA . ALA A 1 399 ? 34.841 -0.321 -70.234 1.00 83.94 399 ALA A CA 1
ATOM 2819 C C . ALA A 1 399 ? 34.853 -1.740 -70.840 1.00 83.94 399 ALA A C 1
ATOM 2821 O O . ALA A 1 399 ? 34.987 -1.880 -72.058 1.00 83.94 399 ALA A O 1
ATOM 2822 N N . VAL A 1 400 ? 34.664 -2.774 -70.012 1.00 83.38 400 VAL A N 1
ATOM 2823 C CA . VAL A 1 400 ? 34.475 -4.169 -70.436 1.00 83.38 400 VAL A CA 1
ATOM 2824 C C . VAL A 1 400 ? 32.994 -4.525 -70.285 1.00 83.38 400 VAL A C 1
ATOM 2826 O O . VAL A 1 400 ? 32.504 -4.707 -69.173 1.00 83.38 400 VAL A O 1
ATOM 2829 N N . ASP A 1 401 ? 32.285 -4.568 -71.410 1.00 84.31 401 ASP A N 1
ATOM 2830 C CA . ASP A 1 401 ? 30.889 -4.997 -71.517 1.00 84.31 401 ASP A CA 1
ATOM 2831 C C . ASP A 1 401 ? 30.802 -6.455 -72.003 1.00 84.31 401 ASP A C 1
ATOM 2833 O O . ASP A 1 401 ? 31.817 -7.083 -72.313 1.00 84.31 401 ASP A O 1
ATOM 2837 N N . SER A 1 402 ? 29.590 -7.007 -72.071 1.00 76.94 402 SER A N 1
ATOM 2838 C CA . SER A 1 402 ? 29.371 -8.412 -72.436 1.00 76.94 402 SER A CA 1
ATOM 2839 C C . SER A 1 402 ? 29.847 -8.772 -73.845 1.00 76.94 402 SER A C 1
ATOM 2841 O O . SER A 1 402 ? 30.209 -9.919 -74.065 1.00 76.94 402 SER A O 1
ATOM 2843 N N . SER A 1 403 ? 29.906 -7.825 -74.789 1.00 78.50 403 SER A N 1
ATOM 2844 C CA . SER A 1 403 ? 30.407 -8.094 -76.147 1.00 78.50 403 SER A CA 1
ATOM 2845 C C . SER A 1 403 ? 31.930 -8.263 -76.204 1.00 78.50 403 SER A C 1
ATOM 2847 O O . SER A 1 403 ? 32.463 -8.799 -77.174 1.00 78.50 403 SER A O 1
ATOM 2849 N N . LYS A 1 404 ? 32.632 -7.813 -75.155 1.00 84.56 404 LYS A N 1
ATOM 2850 C CA . LYS A 1 404 ? 34.091 -7.903 -74.993 1.00 84.56 404 LYS A CA 1
ATOM 2851 C C . LYS A 1 404 ? 34.523 -9.125 -74.172 1.00 84.56 404 LYS A C 1
ATOM 2853 O O . LYS A 1 404 ? 35.719 -9.301 -73.950 1.00 84.56 404 LYS A O 1
ATOM 2858 N N . LEU A 1 405 ? 33.575 -9.951 -73.721 1.00 82.12 405 LEU A N 1
ATOM 2859 C CA . LEU A 1 405 ? 33.812 -11.203 -73.002 1.00 82.12 405 LEU A CA 1
ATOM 2860 C C . LEU A 1 405 ? 33.316 -12.371 -73.860 1.00 82.12 405 LEU A C 1
ATOM 2862 O O . LEU A 1 405 ? 32.201 -12.333 -74.369 1.00 82.12 405 LEU A O 1
ATOM 2866 N N . ALA A 1 406 ? 34.139 -13.404 -74.035 1.00 79.75 406 ALA A N 1
ATOM 2867 C CA . ALA A 1 406 ? 33.727 -14.599 -74.765 1.00 79.75 406 ALA A CA 1
ATOM 2868 C C . ALA A 1 406 ? 32.920 -15.536 -73.853 1.00 79.75 406 ALA A C 1
ATOM 2870 O O . ALA A 1 406 ? 33.177 -15.622 -72.649 1.00 79.75 406 ALA A O 1
ATOM 2871 N N . ASP A 1 407 ? 31.970 -16.277 -74.423 1.00 71.44 407 ASP A N 1
ATOM 2872 C CA . ASP A 1 407 ? 31.165 -17.226 -73.653 1.00 71.44 407 ASP A CA 1
ATOM 2873 C C . ASP A 1 407 ? 32.060 -18.259 -72.948 1.00 71.44 407 ASP A C 1
ATOM 2875 O O . ASP A 1 407 ? 32.901 -18.917 -73.563 1.00 71.44 407 ASP A O 1
ATOM 2879 N N . GLY A 1 408 ? 31.890 -18.381 -71.627 1.00 74.88 408 GLY A N 1
ATOM 2880 C CA . GLY A 1 408 ? 32.672 -19.284 -70.778 1.00 74.88 408 GLY A CA 1
ATOM 2881 C C . GLY A 1 408 ? 34.072 -18.789 -70.387 1.00 74.88 408 GLY A C 1
ATOM 2882 O O . GLY A 1 408 ? 34.780 -19.518 -69.698 1.00 74.88 408 GLY A O 1
ATOM 2883 N N . SER A 1 409 ? 34.482 -17.571 -70.767 1.00 81.31 409 SER A N 1
ATOM 2884 C CA . SER A 1 409 ? 35.833 -17.056 -70.481 1.00 81.31 409 SER A CA 1
ATOM 2885 C C . SER A 1 409 ? 36.052 -16.568 -69.044 1.00 81.31 409 SER A C 1
ATOM 2887 O O . SER A 1 409 ? 37.167 -16.180 -68.716 1.00 81.31 409 SER A O 1
ATOM 2889 N N . VAL A 1 410 ? 35.007 -16.535 -68.211 1.00 83.38 410 VAL A N 1
ATOM 2890 C CA . VAL A 1 410 ? 35.085 -16.162 -66.789 1.00 83.38 410 VAL A CA 1
ATOM 2891 C C . VAL A 1 410 ? 34.931 -17.428 -65.945 1.00 83.38 410 VAL A C 1
ATOM 2893 O O . VAL A 1 410 ? 33.823 -17.921 -65.735 1.00 83.38 410 VAL A O 1
ATOM 2896 N N . ALA A 1 411 ? 36.050 -17.972 -65.479 1.00 82.19 411 ALA A N 1
ATOM 2897 C CA . ALA A 1 411 ? 36.133 -19.102 -64.566 1.00 82.19 411 ALA A CA 1
ATOM 2898 C C . ALA A 1 411 ? 36.043 -18.653 -63.097 1.00 82.19 411 ALA A C 1
ATOM 2900 O O . ALA A 1 411 ? 36.081 -17.471 -62.761 1.00 82.19 411 ALA A O 1
ATOM 2901 N N . THR A 1 412 ? 35.967 -19.615 -62.176 1.00 72.06 412 THR A N 1
ATOM 2902 C CA . THR A 1 412 ? 35.895 -19.343 -60.731 1.00 72.06 412 THR A CA 1
ATOM 2903 C C . THR A 1 412 ? 37.079 -18.530 -60.210 1.00 72.06 412 THR A C 1
ATOM 2905 O O . THR A 1 412 ? 36.904 -17.751 -59.283 1.00 72.06 412 THR A O 1
ATOM 2908 N N . VAL A 1 413 ? 38.270 -18.683 -60.799 1.00 76.19 413 VAL A N 1
ATOM 2909 C CA . VAL A 1 413 ? 39.467 -17.911 -60.416 1.00 76.19 413 VAL A CA 1
ATOM 2910 C C . VAL A 1 413 ? 39.395 -16.446 -60.861 1.00 76.19 413 VAL A C 1
ATOM 2912 O O . VAL A 1 413 ? 40.004 -15.588 -60.226 1.00 76.19 413 VAL A O 1
ATOM 2915 N N . ASP A 1 414 ? 38.611 -16.147 -61.900 1.00 78.88 414 ASP A N 1
ATOM 2916 C CA . ASP A 1 414 ? 38.439 -14.794 -62.441 1.00 78.88 414 ASP A CA 1
ATOM 2917 C C . ASP A 1 414 ? 37.481 -13.947 -61.585 1.00 78.88 414 ASP A C 1
ATOM 2919 O O . ASP A 1 414 ? 37.402 -12.728 -61.742 1.00 78.88 414 ASP A O 1
ATOM 2923 N N . MET A 1 415 ? 36.768 -14.577 -60.641 1.00 79.38 415 MET A N 1
ATOM 2924 C CA . MET A 1 415 ? 35.896 -13.908 -59.680 1.00 79.38 415 MET A CA 1
ATOM 2925 C C . MET A 1 415 ? 36.431 -14.052 -58.255 1.00 79.38 415 MET A C 1
ATOM 2927 O O . MET A 1 415 ? 36.432 -15.133 -57.673 1.00 79.38 415 MET A O 1
ATOM 2931 N N . ALA A 1 416 ? 36.821 -12.933 -57.644 1.00 74.19 416 ALA A N 1
ATOM 2932 C CA . ALA A 1 416 ? 37.167 -12.919 -56.227 1.00 74.19 416 ALA A CA 1
ATOM 2933 C C . ALA A 1 416 ? 35.955 -13.300 -55.351 1.00 74.19 416 ALA A C 1
ATOM 2935 O O . ALA A 1 416 ? 34.807 -12.974 -55.671 1.00 74.19 416 ALA A O 1
ATOM 2936 N N . ASN A 1 417 ? 36.207 -13.936 -54.202 1.00 64.19 417 ASN A N 1
ATOM 2937 C CA . ASN A 1 417 ? 35.162 -14.233 -53.218 1.00 64.19 417 ASN A CA 1
ATOM 2938 C C . ASN A 1 417 ? 34.405 -12.945 -52.839 1.00 64.19 417 ASN A C 1
ATOM 2940 O O . ASN A 1 417 ? 35.010 -11.978 -52.380 1.00 64.19 417 ASN A O 1
ATOM 2944 N N . GLY A 1 418 ? 33.083 -12.930 -53.046 1.00 61.00 418 GLY A N 1
ATOM 2945 C CA . GLY A 1 418 ? 32.221 -11.766 -52.790 1.00 61.00 418 GLY A CA 1
ATOM 2946 C C . GLY A 1 418 ? 32.082 -10.764 -53.948 1.00 61.00 418 GLY A C 1
ATOM 2947 O O . GLY A 1 418 ? 31.400 -9.755 -53.786 1.00 61.00 418 GLY A O 1
ATOM 2948 N N . ALA A 1 419 ? 32.672 -11.021 -55.125 1.00 73.69 419 ALA A N 1
ATOM 2949 C CA . ALA A 1 419 ? 32.595 -10.116 -56.281 1.00 73.69 419 ALA A CA 1
ATOM 2950 C C . ALA A 1 419 ? 31.169 -9.937 -56.851 1.00 73.69 419 ALA A C 1
ATOM 2952 O O . ALA A 1 419 ? 30.865 -8.896 -57.449 1.00 73.69 419 ALA A O 1
ATOM 2953 N N . VAL A 1 420 ? 30.283 -10.919 -56.654 1.00 75.75 420 VAL A N 1
ATOM 2954 C CA . VAL A 1 420 ? 28.863 -10.857 -57.029 1.00 75.75 420 VAL A CA 1
ATOM 2955 C C . VAL A 1 420 ? 28.031 -10.527 -55.786 1.00 75.75 420 VAL A C 1
ATOM 2957 O O . VAL A 1 420 ? 27.877 -11.363 -54.898 1.00 75.75 420 VAL A O 1
ATOM 2960 N N . THR A 1 421 ? 27.520 -9.295 -55.706 1.00 69.06 421 THR A N 1
ATOM 2961 C CA . THR A 1 421 ? 26.694 -8.821 -54.584 1.00 69.06 421 THR A CA 1
ATOM 2962 C C . THR A 1 421 ? 25.220 -9.170 -54.788 1.00 69.06 421 THR A C 1
ATOM 2964 O O . THR A 1 421 ? 24.800 -9.561 -55.878 1.00 69.06 421 THR A O 1
ATOM 2967 N N . LYS A 1 422 ? 24.401 -8.987 -53.747 1.00 55.00 422 LYS A N 1
ATOM 2968 C CA . LYS A 1 422 ? 22.951 -9.211 -53.812 1.00 55.00 422 LYS A CA 1
ATOM 2969 C C . LYS A 1 422 ? 22.281 -8.356 -54.894 1.00 55.00 422 LYS A C 1
ATOM 2971 O O . LYS A 1 422 ? 21.411 -8.847 -55.603 1.00 55.00 422 LYS A O 1
ATOM 2976 N N . GLU A 1 423 ? 22.726 -7.114 -55.068 1.00 60.16 423 GLU A N 1
ATOM 2977 C CA . GLU A 1 423 ? 22.246 -6.202 -56.113 1.00 60.16 423 GLU A CA 1
ATOM 2978 C C . GLU A 1 423 ? 22.600 -6.704 -57.520 1.00 60.16 423 GLU A C 1
ATOM 2980 O O . GLU A 1 423 ? 21.834 -6.483 -58.453 1.00 60.16 423 GLU A O 1
ATOM 2985 N N . LYS A 1 424 ? 23.717 -7.431 -57.674 1.00 66.56 424 LYS A N 1
ATOM 2986 C CA . LYS A 1 424 ? 24.113 -8.077 -58.938 1.00 66.56 424 LYS A CA 1
ATOM 2987 C C . LYS A 1 424 ? 23.327 -9.365 -59.235 1.00 66.56 424 LYS A C 1
ATOM 2989 O O . LYS A 1 424 ? 23.360 -9.834 -60.367 1.00 66.56 424 LYS A O 1
ATOM 2994 N N . LEU A 1 425 ? 22.626 -9.927 -58.244 1.00 61.31 425 LEU A N 1
ATOM 2995 C CA . LEU A 1 425 ? 21.750 -11.106 -58.364 1.00 61.31 425 LEU A CA 1
ATOM 2996 C C . LEU A 1 425 ? 20.255 -10.743 -58.446 1.00 61.31 425 LEU A C 1
ATOM 2998 O O . LEU A 1 425 ? 19.409 -11.633 -58.530 1.00 61.31 425 LEU A O 1
ATOM 3002 N N . ALA A 1 426 ? 19.904 -9.457 -58.385 1.00 57.19 426 ALA A N 1
ATOM 3003 C CA . ALA A 1 426 ? 18.518 -9.011 -58.364 1.00 57.19 426 ALA A CA 1
ATOM 3004 C C . ALA A 1 426 ? 17.906 -8.993 -59.778 1.00 57.19 426 ALA A C 1
ATOM 3006 O O . ALA A 1 426 ? 18.346 -8.239 -60.641 1.00 57.19 426 ALA A O 1
ATOM 3007 N N . ALA A 1 427 ? 16.840 -9.765 -60.008 1.00 57.00 427 ALA A N 1
ATOM 3008 C CA . ALA A 1 427 ? 15.934 -9.532 -61.134 1.00 57.00 427 ALA A CA 1
ATOM 3009 C C . ALA A 1 427 ? 14.939 -8.413 -60.761 1.00 57.00 427 ALA A C 1
ATOM 3011 O O . ALA A 1 427 ? 14.400 -8.408 -59.652 1.00 57.00 427 ALA A O 1
ATOM 3012 N N . ALA A 1 428 ? 14.677 -7.456 -61.653 1.00 57.69 428 ALA A N 1
ATOM 3013 C CA . ALA A 1 428 ? 13.613 -6.471 -61.441 1.00 57.69 428 ALA A CA 1
ATOM 3014 C C . ALA A 1 428 ? 12.226 -7.145 -61.523 1.00 57.69 428 ALA A C 1
ATOM 3016 O O . ALA A 1 428 ? 12.036 -8.061 -62.320 1.00 57.69 428 ALA A O 1
ATOM 3017 N N . GLY A 1 429 ? 11.256 -6.683 -60.723 1.00 59.38 429 GLY A N 1
ATOM 3018 C CA . GLY A 1 429 ? 9.846 -7.101 -60.827 1.00 59.38 429 GLY A CA 1
ATOM 3019 C C . GLY A 1 429 ? 9.324 -8.066 -59.756 1.00 59.38 429 GLY A C 1
ATOM 3020 O O . GLY A 1 429 ? 8.176 -8.491 -59.852 1.00 59.38 429 GLY A O 1
ATOM 3021 N N . GLY A 1 430 ? 10.115 -8.394 -58.730 1.00 58.38 430 GLY A N 1
ATOM 3022 C CA . GLY A 1 430 ? 9.629 -9.193 -57.601 1.00 58.38 430 GLY A CA 1
ATOM 3023 C C . GLY A 1 430 ? 8.491 -8.486 -56.856 1.00 58.38 430 GLY A C 1
ATOM 3024 O O . GLY A 1 430 ? 8.657 -7.357 -56.396 1.00 58.38 430 GLY A O 1
ATOM 3025 N N . SER A 1 431 ? 7.341 -9.148 -56.744 1.00 60.19 431 SER A N 1
ATOM 3026 C CA . SER A 1 431 ? 6.204 -8.708 -55.921 1.00 60.19 431 SER A CA 1
ATOM 3027 C C . SER A 1 431 ? 6.151 -9.487 -54.602 1.00 60.19 431 SER A C 1
ATOM 3029 O O . SER A 1 431 ? 6.753 -10.556 -54.474 1.00 60.19 431 SER A O 1
ATOM 3031 N N . THR A 1 432 ? 5.421 -8.972 -53.608 1.00 53.00 432 THR A N 1
ATOM 3032 C CA . THR A 1 432 ? 5.183 -9.667 -52.330 1.00 53.00 432 THR A CA 1
ATOM 3033 C C . THR A 1 432 ? 4.648 -11.086 -52.577 1.00 53.00 432 THR A C 1
ATOM 3035 O O . THR A 1 432 ? 3.627 -11.242 -53.240 1.00 53.00 432 THR A O 1
ATOM 3038 N N . GLY A 1 433 ? 5.330 -12.114 -52.050 1.00 56.16 433 GLY A N 1
ATOM 3039 C CA . GLY A 1 433 ? 4.953 -13.533 -52.201 1.00 56.16 433 GLY A CA 1
ATOM 3040 C C . GLY A 1 433 ? 5.802 -14.360 -53.181 1.00 56.16 433 GLY A C 1
ATOM 3041 O O . GLY A 1 433 ? 5.507 -15.535 -53.396 1.00 56.16 433 GLY A O 1
ATOM 3042 N N . GLN A 1 434 ? 6.854 -13.780 -53.766 1.00 66.81 434 GLN A N 1
ATOM 3043 C CA . GLN A 1 434 ? 7.747 -14.474 -54.701 1.00 66.81 434 GLN A CA 1
ATOM 3044 C C . GLN A 1 434 ? 9.126 -14.769 -54.091 1.00 66.81 434 GLN A C 1
ATOM 3046 O O . GLN A 1 434 ? 9.652 -13.985 -53.301 1.00 66.81 434 GLN A O 1
ATOM 3051 N N . VAL A 1 435 ? 9.742 -15.881 -54.504 1.00 69.19 435 VAL A N 1
ATOM 3052 C CA . VAL A 1 435 ? 11.134 -16.245 -54.172 1.00 69.19 435 VAL A CA 1
ATOM 3053 C C . VAL A 1 435 ? 11.968 -16.390 -55.449 1.00 69.19 435 VAL A C 1
ATOM 3055 O O . VAL A 1 435 ? 11.434 -16.715 -56.513 1.00 69.19 435 VAL A O 1
ATOM 3058 N N . LEU A 1 436 ? 13.278 -16.134 -55.357 1.00 71.06 436 LEU A N 1
ATOM 3059 C CA . LEU A 1 436 ? 14.204 -16.247 -56.487 1.00 71.06 436 LEU A CA 1
ATOM 3060 C C . LEU A 1 436 ? 14.510 -17.731 -56.744 1.00 71.06 436 LEU A C 1
ATOM 3062 O O . LEU A 1 436 ? 15.150 -18.385 -55.922 1.00 71.06 436 LEU A O 1
ATOM 3066 N N . LYS A 1 437 ? 14.030 -18.269 -57.868 1.00 66.94 437 LYS A N 1
ATOM 3067 C CA . LYS A 1 437 ? 14.237 -19.665 -58.285 1.00 66.94 437 LYS A CA 1
ATOM 3068 C C . LYS A 1 437 ? 15.122 -19.719 -59.529 1.00 66.94 437 LYS A C 1
ATOM 3070 O O . LYS A 1 437 ? 15.113 -18.793 -60.340 1.00 66.94 437 LYS A O 1
ATOM 3075 N N . LEU A 1 438 ? 15.854 -20.820 -59.694 1.00 61.28 438 LEU A N 1
ATOM 3076 C CA . LEU A 1 438 ? 16.527 -21.146 -60.950 1.00 61.28 438 LEU A CA 1
ATOM 3077 C C . LEU A 1 438 ? 15.517 -21.878 -61.851 1.00 61.28 438 LEU A C 1
ATOM 3079 O O . LEU A 1 438 ? 15.111 -22.993 -61.532 1.00 61.28 438 LEU A O 1
ATOM 3083 N N . SER A 1 439 ? 15.081 -21.254 -62.945 1.00 54.72 439 SER A N 1
ATOM 3084 C CA . SER A 1 439 ? 14.132 -21.833 -63.906 1.00 54.72 439 SER A CA 1
ATOM 3085 C C . SER A 1 439 ? 14.674 -21.676 -65.323 1.00 54.72 439 SER A C 1
ATOM 3087 O O . SER A 1 439 ? 15.070 -20.583 -65.721 1.00 54.72 439 SER A O 1
ATOM 3089 N N . GLY A 1 440 ? 14.761 -22.776 -66.078 1.00 60.03 440 GLY A N 1
ATOM 3090 C CA . GLY A 1 440 ? 15.292 -22.757 -67.449 1.00 60.03 440 GLY A CA 1
ATOM 3091 C C . GLY A 1 440 ? 16.730 -22.230 -67.573 1.00 60.03 440 GLY A C 1
ATOM 3092 O O . GLY A 1 440 ? 17.094 -21.711 -68.621 1.00 60.03 440 GLY A O 1
ATOM 3093 N N . GLY A 1 441 ? 17.535 -22.322 -66.505 1.00 65.50 441 GLY A N 1
ATOM 3094 C CA . GLY A 1 441 ? 18.914 -21.813 -66.465 1.00 65.50 441 GLY A CA 1
ATOM 3095 C C . GLY A 1 441 ? 19.055 -20.328 -66.103 1.00 65.50 441 GLY A C 1
ATOM 3096 O O . GLY A 1 441 ? 20.179 -19.863 -65.940 1.00 65.50 441 GLY A O 1
ATOM 3097 N N . GLY A 1 442 ? 17.949 -19.596 -65.922 1.00 59.94 442 GLY A N 1
ATOM 3098 C CA . GLY A 1 442 ? 17.937 -18.206 -65.457 1.00 59.94 442 GLY A CA 1
ATOM 3099 C C . GLY A 1 442 ? 17.406 -18.058 -64.028 1.00 59.94 442 GLY A C 1
ATOM 3100 O O . GLY A 1 442 ? 16.624 -18.883 -63.551 1.00 59.94 442 GLY A O 1
ATOM 3101 N N . LEU A 1 443 ? 17.817 -16.991 -63.337 1.00 66.19 443 LEU A N 1
ATOM 3102 C CA . LEU A 1 443 ? 17.208 -16.581 -62.068 1.00 66.19 443 LEU A CA 1
ATOM 3103 C C . LEU A 1 443 ? 15.902 -15.825 -62.355 1.00 66.19 443 LEU A C 1
ATOM 3105 O O . LEU A 1 443 ? 15.918 -14.808 -63.046 1.00 66.19 443 LEU A O 1
ATOM 3109 N N . SER A 1 444 ? 14.778 -16.298 -61.815 1.00 69.62 444 SER A N 1
ATOM 3110 C CA . SER A 1 444 ? 13.459 -15.667 -61.976 1.00 69.62 444 SER A CA 1
ATOM 3111 C C . SER A 1 444 ? 12.696 -15.612 -60.654 1.00 69.62 444 SER A C 1
ATOM 3113 O O . SER A 1 444 ? 12.719 -16.580 -59.888 1.00 69.62 444 SER A O 1
ATOM 3115 N N . TRP A 1 445 ? 11.976 -14.515 -60.403 1.00 69.00 445 TRP A N 1
ATOM 3116 C CA . TRP A 1 445 ? 10.983 -14.452 -59.328 1.00 69.00 445 TRP A CA 1
ATOM 3117 C C . TRP A 1 445 ? 9.777 -15.313 -59.703 1.00 69.00 445 TRP A C 1
ATOM 3119 O O . TRP A 1 445 ? 9.172 -15.105 -60.752 1.00 69.00 445 TRP A O 1
ATOM 3129 N N . ALA A 1 446 ? 9.429 -16.279 -58.857 1.00 65.31 446 ALA A N 1
ATOM 3130 C CA . ALA A 1 446 ? 8.267 -17.136 -59.062 1.00 65.31 446 ALA A CA 1
ATOM 3131 C C . ALA A 1 446 ? 7.437 -17.232 -57.782 1.00 65.31 446 ALA A C 1
ATOM 3133 O O . ALA A 1 446 ? 7.979 -17.169 -56.673 1.00 65.31 446 ALA A O 1
ATOM 3134 N N . ASN A 1 447 ? 6.124 -17.411 -57.951 1.00 66.12 447 ASN A N 1
ATOM 3135 C CA . ASN A 1 447 ? 5.206 -17.673 -56.849 1.00 66.12 447 ASN A CA 1
ATOM 3136 C C . ASN A 1 447 ? 5.672 -18.918 -56.081 1.00 66.12 447 ASN A C 1
ATOM 3138 O O . ASN A 1 447 ? 6.186 -19.888 -56.661 1.00 66.12 447 ASN A O 1
ATOM 3142 N N . ASP A 1 448 ? 5.533 -18.893 -54.761 1.00 60.97 448 ASP A N 1
ATOM 3143 C CA . ASP A 1 448 ? 5.862 -20.049 -53.936 1.00 60.97 448 ASP A CA 1
ATOM 3144 C C . ASP A 1 448 ? 4.736 -21.099 -53.965 1.00 60.97 448 ASP A C 1
ATOM 3146 O O . ASP A 1 448 ? 3.975 -21.253 -53.019 1.00 60.97 448 ASP A O 1
ATOM 3150 N N . GLU A 1 449 ? 4.587 -21.803 -55.092 1.00 56.03 449 GLU A N 1
ATOM 3151 C CA . GLU A 1 449 ? 3.462 -22.730 -55.321 1.00 56.03 449 GLU A CA 1
ATOM 3152 C C . GLU A 1 449 ? 3.645 -24.132 -54.710 1.00 56.03 449 GLU A C 1
ATOM 3154 O O . GLU A 1 449 ? 2.775 -24.985 -54.864 1.00 56.03 449 GLU A O 1
ATOM 3159 N N . GLN A 1 450 ? 4.753 -24.395 -54.006 1.00 51.75 450 GLN A N 1
ATOM 3160 C CA . GLN A 1 450 ? 5.018 -25.703 -53.381 1.00 51.75 450 GLN A CA 1
ATOM 3161 C C . GLN A 1 450 ? 5.377 -25.632 -51.893 1.00 51.75 450 GLN A C 1
ATOM 3163 O O . GLN A 1 450 ? 5.725 -26.658 -51.321 1.00 51.75 450 GLN A O 1
ATOM 3168 N N . GLY A 1 451 ? 5.213 -24.462 -51.263 1.00 43.16 451 GLY A N 1
ATOM 3169 C CA . GLY A 1 451 ? 5.185 -24.305 -49.810 1.00 43.16 451 GLY A CA 1
ATOM 3170 C C . GLY A 1 451 ? 6.398 -24.897 -49.102 1.00 43.16 451 GLY A C 1
ATOM 3171 O O . GLY A 1 451 ? 6.354 -26.017 -48.600 1.00 43.16 451 GLY A O 1
ATOM 3172 N N . GLY A 1 452 ? 7.470 -24.120 -48.988 1.00 52.69 452 GLY A N 1
ATOM 3173 C CA . GLY A 1 452 ? 8.564 -24.519 -48.116 1.00 52.69 452 GLY A CA 1
ATOM 3174 C C . GLY A 1 452 ? 9.844 -23.760 -48.373 1.00 52.69 452 GLY A C 1
ATOM 3175 O O . GLY A 1 452 ? 10.684 -24.183 -49.162 1.00 52.69 452 GLY A O 1
ATOM 3176 N N . LEU A 1 453 ? 10.058 -22.696 -47.605 1.00 57.97 453 LEU A N 1
ATOM 3177 C CA . LEU A 1 453 ? 11.412 -22.266 -47.295 1.00 57.97 453 LEU A CA 1
ATOM 3178 C C . LEU A 1 453 ? 12.063 -23.361 -46.428 1.00 57.97 453 LEU A C 1
ATOM 3180 O O . LEU A 1 453 ? 11.920 -23.365 -45.206 1.00 57.97 453 LEU A O 1
ATOM 3184 N N . THR A 1 454 ? 12.749 -24.326 -47.045 1.00 47.81 454 THR A N 1
ATOM 3185 C CA . THR A 1 454 ? 13.561 -25.298 -46.302 1.00 47.81 454 THR A CA 1
ATOM 3186 C C . THR A 1 454 ? 14.840 -24.611 -45.826 1.00 47.81 454 THR A C 1
ATOM 3188 O O . THR A 1 454 ? 15.821 -24.517 -46.559 1.00 47.81 454 THR A O 1
ATOM 3191 N N . LEU A 1 455 ? 14.829 -24.112 -44.590 1.00 54.34 455 LEU A N 1
ATOM 3192 C CA . LEU A 1 455 ? 16.039 -23.693 -43.886 1.00 54.34 455 LEU A CA 1
ATOM 3193 C C . LEU A 1 455 ? 16.639 -24.901 -43.160 1.00 54.34 455 LEU A C 1
ATOM 3195 O O . LEU A 1 455 ? 15.981 -25.488 -42.303 1.00 54.34 455 LEU A O 1
ATOM 3199 N N . PRO A 1 456 ? 17.934 -25.162 -43.337 1.00 47.56 456 PRO A N 1
ATOM 3200 C CA . PRO A 1 456 ? 18.796 -25.303 -42.184 1.00 47.56 456 PRO A CA 1
ATOM 3201 C C . PRO A 1 456 ? 19.471 -23.949 -41.962 1.00 47.56 456 PRO A C 1
ATOM 3203 O O . PRO A 1 456 ? 20.458 -23.615 -42.611 1.00 47.56 456 PRO A O 1
ATOM 3206 N N . PHE A 1 457 ? 18.922 -23.143 -41.050 1.00 56.31 457 PHE A N 1
ATOM 3207 C CA . PHE A 1 457 ? 19.653 -22.017 -40.472 1.00 56.31 457 PHE A CA 1
ATOM 3208 C C . PHE A 1 457 ? 20.117 -22.423 -39.075 1.00 56.31 457 PHE A C 1
ATOM 3210 O O . PHE A 1 457 ? 19.306 -22.595 -38.169 1.00 56.31 457 PHE A O 1
ATOM 3217 N N . THR A 1 458 ? 21.427 -22.581 -38.905 1.00 53.28 458 THR A N 1
ATOM 3218 C CA . THR A 1 458 ? 22.078 -22.859 -37.616 1.00 53.28 458 THR A CA 1
ATOM 3219 C C . THR A 1 458 ? 23.024 -21.712 -37.248 1.00 53.28 458 THR A C 1
ATOM 3221 O O . THR A 1 458 ? 24.207 -21.932 -36.994 1.00 53.28 458 THR A O 1
ATOM 3224 N N . GLY A 1 459 ? 22.531 -20.472 -37.300 1.00 54.75 459 GLY A N 1
ATOM 3225 C CA . GLY A 1 459 ? 23.296 -19.262 -36.981 1.00 54.75 459 GLY A CA 1
ATOM 3226 C C . GLY A 1 459 ? 22.660 -18.431 -35.864 1.00 54.75 459 GLY A C 1
ATOM 3227 O O . GLY A 1 459 ? 21.538 -18.690 -35.435 1.00 54.75 459 GLY A O 1
ATOM 3228 N N . GLN A 1 460 ? 23.376 -17.414 -35.390 1.00 59.56 460 GLN A N 1
ATOM 3229 C CA . GLN A 1 460 ? 22.832 -16.361 -34.528 1.00 59.56 460 GLN A CA 1
ATOM 3230 C C . GLN A 1 460 ? 22.627 -15.095 -35.366 1.00 59.56 460 GLN A C 1
ATOM 3232 O O . GLN A 1 460 ? 23.433 -14.804 -36.248 1.00 59.56 460 GLN A O 1
ATOM 3237 N N . ALA A 1 461 ? 21.560 -14.345 -35.101 1.00 63.31 461 ALA A N 1
ATOM 3238 C CA . ALA A 1 461 ? 21.305 -13.057 -35.735 1.00 63.31 461 ALA A CA 1
ATOM 3239 C C . ALA A 1 461 ? 21.150 -11.985 -34.653 1.00 63.31 461 ALA A C 1
ATOM 3241 O O . ALA A 1 461 ? 20.323 -12.127 -33.753 1.00 63.31 461 ALA A O 1
ATOM 3242 N N . THR A 1 462 ? 21.939 -10.918 -34.758 1.00 67.44 462 THR A N 1
ATOM 3243 C CA . THR A 1 462 ? 21.828 -9.731 -33.904 1.00 67.44 462 THR A CA 1
ATOM 3244 C C . THR A 1 462 ? 21.154 -8.633 -34.712 1.00 67.44 462 THR A C 1
ATOM 3246 O O . THR A 1 462 ? 21.653 -8.242 -35.765 1.00 67.44 462 THR A O 1
ATOM 3249 N N . VAL A 1 463 ? 20.020 -8.137 -34.230 1.00 71.38 463 VAL A N 1
ATOM 3250 C CA . VAL A 1 463 ? 19.305 -6.984 -34.794 1.00 71.38 463 VAL A CA 1
ATOM 3251 C C . VAL A 1 463 ? 19.385 -5.825 -33.803 1.00 71.38 463 VAL A C 1
ATOM 3253 O O . VAL A 1 463 ? 19.498 -6.056 -32.600 1.00 71.38 463 VAL A O 1
ATOM 3256 N N . ALA A 1 464 ? 19.386 -4.584 -34.297 1.00 71.62 464 ALA A N 1
ATOM 3257 C CA . ALA A 1 464 ? 19.343 -3.410 -33.427 1.00 71.62 464 ALA A CA 1
ATOM 3258 C C . ALA A 1 464 ? 18.052 -3.427 -32.593 1.00 71.62 464 ALA A C 1
ATOM 3260 O O . ALA A 1 464 ? 16.994 -3.786 -33.107 1.00 71.62 464 ALA A O 1
ATOM 3261 N N . ASP A 1 465 ? 18.154 -3.075 -31.315 1.00 61.91 465 ASP A N 1
ATOM 3262 C CA . ASP A 1 465 ? 17.028 -3.099 -30.382 1.00 61.91 465 ASP A CA 1
ATOM 3263 C C . ASP A 1 465 ? 16.068 -1.916 -30.648 1.00 61.91 465 ASP A C 1
ATOM 3265 O O . ASP A 1 465 ? 16.537 -0.770 -30.622 1.00 61.91 465 ASP A O 1
ATOM 3269 N N . PRO A 1 466 ? 14.756 -2.137 -30.903 1.00 54.75 466 PRO A N 1
ATOM 3270 C CA . PRO A 1 466 ? 14.054 -3.419 -31.063 1.00 54.75 466 PRO A CA 1
ATOM 3271 C C . PRO A 1 466 ? 13.984 -3.898 -32.528 1.00 54.75 466 PRO A C 1
ATOM 3273 O O . PRO A 1 466 ? 13.601 -3.147 -33.426 1.00 54.75 466 PRO A O 1
ATOM 3276 N N . GLY A 1 467 ? 14.266 -5.185 -32.766 1.00 66.12 467 GLY A N 1
ATOM 3277 C CA . GLY A 1 467 ? 14.211 -5.802 -34.096 1.00 66.12 467 GLY A CA 1
ATOM 3278 C C . GLY A 1 467 ? 13.676 -7.237 -34.072 1.00 66.12 467 GLY A C 1
ATOM 3279 O O . GLY A 1 467 ? 13.867 -7.970 -33.104 1.00 66.12 467 GLY A O 1
ATOM 3280 N N . VAL A 1 468 ? 13.008 -7.654 -35.152 1.00 74.88 468 VAL A N 1
ATOM 3281 C CA . VAL A 1 468 ? 12.497 -9.023 -35.342 1.00 74.88 468 VAL A CA 1
ATOM 3282 C C . VAL A 1 468 ? 13.435 -9.777 -36.284 1.00 74.88 468 VAL A C 1
ATOM 3284 O O . VAL A 1 468 ? 13.643 -9.350 -37.416 1.00 74.88 468 VAL A O 1
ATOM 3287 N N . VAL A 1 469 ? 13.992 -10.905 -35.831 1.00 75.06 469 VAL A N 1
ATOM 3288 C CA . VAL A 1 469 ? 14.891 -11.747 -36.649 1.00 75.06 469 VAL A CA 1
ATOM 3289 C C . VAL A 1 469 ? 14.125 -12.493 -37.749 1.00 75.06 469 VAL A C 1
ATOM 3291 O O . VAL A 1 469 ? 14.624 -12.630 -38.863 1.00 75.06 469 VAL A O 1
ATOM 3294 N N . LEU A 1 470 ? 12.909 -12.959 -37.448 1.00 77.81 470 LEU A N 1
ATOM 3295 C CA . LEU A 1 470 ? 12.017 -13.632 -38.392 1.00 77.81 470 LEU A CA 1
ATOM 3296 C C . LEU A 1 470 ? 10.562 -13.261 -38.081 1.00 77.81 470 LEU A C 1
ATOM 3298 O O . LEU A 1 470 ? 10.084 -13.529 -36.980 1.00 77.81 470 LEU A O 1
ATOM 3302 N N . SER A 1 471 ? 9.869 -12.657 -39.048 1.00 80.06 471 SER A N 1
ATOM 3303 C CA . SER A 1 471 ? 8.431 -12.373 -38.981 1.00 80.06 471 SER A CA 1
ATOM 3304 C C . SER A 1 471 ? 7.700 -13.204 -40.032 1.00 80.06 471 SER A C 1
ATOM 3306 O O . SER A 1 471 ? 8.096 -13.197 -41.198 1.00 80.06 471 SER A O 1
ATOM 3308 N N . ILE A 1 472 ? 6.649 -13.917 -39.623 1.00 81.19 472 ILE A N 1
ATOM 3309 C CA . ILE A 1 472 ? 5.752 -14.660 -40.514 1.00 81.19 472 ILE A CA 1
ATOM 3310 C C . ILE A 1 472 ? 4.341 -14.126 -40.274 1.00 81.19 472 ILE A C 1
ATOM 3312 O O . ILE A 1 472 ? 3.762 -14.357 -39.213 1.00 81.19 472 ILE A O 1
ATOM 3316 N N . GLU A 1 473 ? 3.792 -13.414 -41.255 1.00 80.94 473 GLU A N 1
ATOM 3317 C CA . GLU A 1 473 ? 2.444 -12.851 -41.202 1.00 80.94 473 GLU A CA 1
ATOM 3318 C C . GLU A 1 473 ? 1.545 -13.556 -42.225 1.00 80.94 473 GLU A C 1
ATOM 3320 O O . GLU A 1 473 ? 1.825 -13.552 -43.423 1.00 80.94 473 GLU A O 1
ATOM 3325 N N . ASN A 1 474 ? 0.462 -14.180 -41.751 1.00 80.31 474 ASN A N 1
ATOM 3326 C CA . ASN A 1 474 ? -0.578 -14.735 -42.614 1.00 80.31 474 ASN A CA 1
ATOM 3327 C C . ASN A 1 474 ? -1.775 -13.776 -42.625 1.00 80.31 474 ASN A C 1
ATOM 3329 O O . ASN A 1 474 ? -2.504 -13.677 -41.641 1.00 80.31 474 ASN A O 1
ATOM 3333 N N . LEU A 1 475 ? -1.956 -13.062 -43.738 1.00 82.44 475 LEU A N 1
ATOM 3334 C CA . LEU A 1 475 ? -2.987 -12.029 -43.904 1.00 82.44 475 LEU A CA 1
ATOM 3335 C C . LEU A 1 475 ? -4.378 -12.589 -44.252 1.00 82.44 475 LEU A C 1
ATOM 3337 O O . LEU A 1 475 ? -5.329 -11.825 -44.416 1.00 82.44 475 LEU A O 1
ATOM 3341 N N . VAL A 1 476 ? -4.516 -13.911 -44.378 1.00 82.00 476 VAL A N 1
ATOM 3342 C CA . VAL A 1 476 ? -5.792 -14.589 -44.639 1.00 82.00 476 VAL A CA 1
ATOM 3343 C C . VAL A 1 476 ? -6.117 -15.593 -43.532 1.00 82.00 476 VAL A C 1
ATOM 3345 O O . VAL A 1 476 ? -5.294 -15.907 -42.674 1.00 82.00 476 VAL A O 1
ATOM 3348 N N . LYS A 1 477 ? -7.342 -16.131 -43.536 1.00 79.50 477 LYS A N 1
ATOM 3349 C CA . LYS A 1 477 ? -7.729 -17.198 -42.606 1.00 79.50 477 LYS A CA 1
ATOM 3350 C C . LYS A 1 477 ? -6.916 -18.464 -42.911 1.00 79.50 477 LYS A C 1
ATOM 3352 O O . LYS A 1 477 ? -7.160 -19.118 -43.920 1.00 79.50 477 LYS A O 1
ATOM 3357 N N . GLY A 1 478 ? -5.991 -18.829 -42.027 1.00 79.00 478 GLY A N 1
ATOM 3358 C CA . GLY A 1 478 ? -5.150 -20.015 -42.182 1.00 79.00 478 GLY A CA 1
ATOM 3359 C C . GLY A 1 478 ? -4.109 -20.158 -41.072 1.00 79.00 478 GLY A C 1
ATOM 3360 O O . GLY A 1 478 ? -4.148 -19.448 -40.069 1.00 79.00 478 GLY A O 1
ATOM 3361 N N . THR A 1 479 ? -3.176 -21.093 -41.249 1.00 81.06 479 THR A N 1
ATOM 3362 C CA . THR A 1 479 ? -2.082 -21.343 -40.301 1.00 81.06 479 THR A CA 1
ATOM 3363 C C . THR A 1 479 ? -0.856 -20.526 -40.700 1.00 81.06 479 THR A C 1
ATOM 3365 O O . THR A 1 479 ? -0.401 -20.629 -41.834 1.00 81.06 479 THR A O 1
ATOM 3368 N N . GLY A 1 480 ? -0.330 -19.693 -39.797 1.00 83.44 480 GLY A N 1
ATOM 3369 C CA . GLY A 1 480 ? 0.923 -18.961 -40.034 1.00 83.44 480 GLY A CA 1
ATOM 3370 C C . GLY A 1 480 ? 2.155 -19.862 -39.909 1.00 83.44 480 GLY A C 1
ATOM 3371 O O . GLY A 1 480 ? 2.996 -19.892 -40.799 1.00 83.44 480 GLY A O 1
ATOM 3372 N N . VAL A 1 481 ? 2.226 -20.647 -38.829 1.00 84.38 481 VAL A N 1
ATOM 3373 C CA . VAL A 1 481 ? 3.295 -21.626 -38.575 1.00 84.38 481 VAL A CA 1
ATOM 3374 C C . VAL A 1 481 ? 2.667 -22.969 -38.211 1.00 84.38 481 VAL A C 1
ATOM 3376 O O . VAL A 1 481 ? 1.881 -23.044 -37.267 1.00 84.38 481 VAL A O 1
ATOM 3379 N N . TYR A 1 482 ? 3.006 -24.026 -38.954 1.00 83.94 482 TYR A N 1
ATOM 3380 C CA . TYR A 1 482 ? 2.605 -25.406 -38.664 1.00 83.94 482 TYR A CA 1
ATOM 3381 C C . TYR A 1 482 ? 3.842 -26.234 -38.303 1.00 83.94 482 TYR A C 1
ATOM 3383 O O . TYR A 1 482 ? 4.627 -26.588 -39.179 1.00 83.94 482 TYR A O 1
ATOM 3391 N N . GLY A 1 483 ? 4.035 -26.519 -37.014 1.00 84.44 483 GLY A N 1
ATOM 3392 C CA . GLY A 1 483 ? 5.094 -27.415 -36.547 1.00 84.44 483 GLY A CA 1
ATOM 3393 C C . GLY A 1 483 ? 4.524 -28.777 -36.176 1.00 84.44 483 GLY A C 1
ATOM 3394 O O . GLY A 1 483 ? 3.809 -28.894 -35.182 1.00 84.44 483 GLY A O 1
ATOM 3395 N N . ALA A 1 484 ? 4.851 -29.802 -36.958 1.00 83.31 484 ALA A N 1
ATOM 3396 C CA . ALA A 1 484 ? 4.478 -31.186 -36.694 1.00 83.31 484 ALA A CA 1
ATOM 3397 C C . ALA A 1 484 ? 5.732 -32.044 -36.528 1.00 83.31 484 ALA A C 1
ATOM 3399 O O . ALA A 1 484 ? 6.705 -31.885 -37.263 1.00 83.31 484 ALA A O 1
ATOM 3400 N N . SER A 1 485 ? 5.695 -32.973 -35.576 1.00 84.50 485 SER A N 1
ATOM 3401 C CA . SER A 1 485 ? 6.731 -33.987 -35.413 1.00 84.50 485 SER A CA 1
ATOM 3402 C C . SER A 1 485 ? 6.089 -35.347 -35.167 1.00 84.50 485 SER A C 1
ATOM 3404 O O . SER A 1 485 ? 5.157 -35.458 -34.375 1.00 84.50 485 SER A O 1
ATOM 3406 N N . TYR A 1 486 ? 6.606 -36.380 -35.833 1.00 78.19 486 TYR A N 1
ATOM 3407 C CA . TYR A 1 486 ? 6.207 -37.775 -35.614 1.00 78.19 486 TYR A CA 1
ATOM 3408 C C . TYR A 1 486 ? 6.717 -38.315 -34.258 1.00 78.19 486 TYR A C 1
ATOM 3410 O O . TYR A 1 486 ? 6.225 -39.319 -33.753 1.00 78.19 486 TYR A O 1
ATOM 3418 N N . GLY A 1 487 ? 7.686 -37.621 -33.648 1.00 75.31 487 GLY A N 1
ATOM 3419 C CA . GLY A 1 487 ? 8.215 -37.877 -32.310 1.00 75.31 487 GLY A CA 1
ATOM 3420 C C . GLY A 1 487 ? 9.155 -36.747 -31.877 1.00 75.31 487 GLY A C 1
ATOM 3421 O O . GLY A 1 487 ? 10.053 -36.358 -32.620 1.00 75.31 487 GLY A O 1
ATOM 3422 N N . GLY A 1 488 ? 8.945 -36.181 -30.687 1.00 79.44 488 GLY A N 1
ATOM 3423 C CA . GLY A 1 488 ? 9.695 -35.017 -30.193 1.00 79.44 488 GLY A CA 1
ATOM 3424 C C . GLY A 1 488 ? 8.903 -33.707 -30.266 1.00 79.44 488 GLY A C 1
ATOM 3425 O O . GLY A 1 488 ? 7.677 -33.713 -30.195 1.00 79.44 488 GLY A O 1
ATOM 3426 N N . ILE A 1 489 ? 9.598 -32.570 -30.362 1.00 81.75 489 ILE A N 1
ATOM 3427 C CA . ILE A 1 489 ? 8.988 -31.235 -30.252 1.00 81.75 489 ILE A CA 1
ATOM 3428 C C . ILE A 1 489 ? 8.644 -30.691 -31.647 1.00 81.75 489 ILE A C 1
ATOM 3430 O O . ILE A 1 489 ? 9.542 -30.483 -32.457 1.00 81.75 489 ILE A O 1
ATOM 3434 N N . GLY A 1 490 ? 7.359 -30.434 -31.923 1.00 85.56 490 GLY A N 1
ATOM 3435 C CA . GLY A 1 490 ? 6.917 -29.825 -33.188 1.00 85.56 490 GLY A CA 1
ATOM 3436 C C . GLY A 1 490 ? 7.276 -28.337 -33.315 1.00 85.56 490 GLY A C 1
ATOM 3437 O O . GLY A 1 490 ? 7.700 -27.895 -34.378 1.00 85.56 490 GLY A O 1
ATOM 3438 N N . VAL A 1 491 ? 7.152 -27.570 -32.222 1.00 85.56 491 VAL A N 1
ATOM 3439 C CA . VAL A 1 491 ? 7.586 -26.163 -32.109 1.00 85.56 491 VAL A CA 1
ATOM 3440 C C . VAL A 1 491 ? 8.257 -25.965 -30.751 1.00 85.56 491 VAL A C 1
ATOM 3442 O O . VAL A 1 491 ? 7.638 -26.223 -29.720 1.00 85.56 491 VAL A O 1
ATOM 3445 N N . HIS A 1 492 ? 9.513 -25.512 -30.738 1.00 84.94 492 HIS A N 1
ATOM 3446 C CA . HIS A 1 492 ? 10.275 -25.251 -29.513 1.00 84.94 492 HIS A CA 1
ATOM 3447 C C . HIS A 1 492 ? 10.610 -23.759 -29.408 1.00 84.94 492 HIS A C 1
ATOM 3449 O O . HIS A 1 492 ? 11.426 -23.258 -30.178 1.00 84.94 492 HIS A O 1
ATOM 3455 N N . GLY A 1 493 ? 9.994 -23.050 -28.460 1.00 86.69 493 GLY A N 1
ATOM 3456 C CA . GLY A 1 493 ? 10.379 -21.680 -28.117 1.00 86.69 493 GLY A CA 1
ATOM 3457 C C . GLY A 1 493 ? 11.157 -21.656 -26.808 1.00 86.69 493 GLY A C 1
ATOM 3458 O O . GLY A 1 493 ? 10.611 -22.005 -25.763 1.00 86.69 493 GLY A O 1
ATOM 3459 N N . LEU A 1 494 ? 12.421 -21.237 -26.865 1.00 85.62 494 LEU A N 1
ATOM 3460 C CA . LEU A 1 494 ? 13.311 -21.111 -25.713 1.00 85.62 494 LEU A CA 1
ATOM 3461 C C . LEU A 1 494 ? 13.819 -19.672 -25.623 1.00 85.62 494 LEU A C 1
ATOM 3463 O O . LEU A 1 494 ? 14.385 -19.150 -26.579 1.00 85.62 494 LEU A O 1
ATOM 3467 N N . SER A 1 495 ? 13.677 -19.068 -24.447 1.00 85.62 495 SER A N 1
ATOM 3468 C CA . SER A 1 495 ? 14.369 -17.835 -24.084 1.00 85.62 495 SER A CA 1
ATOM 3469 C C . SER A 1 495 ? 15.309 -18.124 -22.918 1.00 85.62 495 SER A C 1
ATOM 3471 O O . SER A 1 495 ? 14.871 -18.627 -21.889 1.00 85.62 495 SER A O 1
ATOM 3473 N N . THR A 1 496 ? 16.592 -17.798 -23.069 1.00 82.44 496 THR A N 1
ATOM 3474 C CA . THR A 1 496 ? 17.625 -18.016 -22.038 1.00 82.44 496 THR A CA 1
ATOM 3475 C C . THR A 1 496 ? 17.845 -16.804 -21.128 1.00 82.44 496 THR A C 1
ATOM 3477 O O . THR A 1 496 ? 18.511 -16.924 -20.102 1.00 82.44 496 THR A O 1
ATOM 3480 N N . GLY A 1 497 ? 17.296 -15.636 -21.478 1.00 76.56 497 GLY A N 1
ATOM 3481 C CA . GLY A 1 497 ? 17.349 -14.439 -20.639 1.00 76.56 497 GLY A CA 1
ATOM 3482 C C . GLY A 1 497 ? 16.340 -14.498 -19.489 1.00 76.56 497 GLY A C 1
ATOM 3483 O O . GLY A 1 497 ? 15.216 -14.956 -19.684 1.00 76.56 497 GLY A O 1
ATOM 3484 N N . LEU A 1 498 ? 16.717 -13.969 -18.317 1.00 74.69 498 LEU A N 1
ATOM 3485 C CA . LEU A 1 498 ? 15.917 -13.995 -17.076 1.00 74.69 498 LEU A CA 1
ATOM 3486 C C . LEU A 1 498 ? 14.529 -13.326 -17.186 1.00 74.69 498 LEU A C 1
ATOM 3488 O O . LEU A 1 498 ? 13.669 -13.590 -16.350 1.00 74.69 498 LEU A O 1
ATOM 3492 N N . SER A 1 499 ? 14.302 -12.503 -18.215 1.00 77.06 499 SER A N 1
ATOM 3493 C CA . SER A 1 499 ? 13.042 -11.775 -18.452 1.00 77.06 499 SER A CA 1
ATOM 3494 C C . SER A 1 499 ? 12.420 -12.050 -19.827 1.00 77.06 499 SER A C 1
ATOM 3496 O O . SER A 1 499 ? 11.503 -11.342 -20.240 1.00 77.06 499 SER A O 1
ATOM 3498 N N . GLY A 1 500 ? 12.943 -13.013 -20.591 1.00 76.56 500 GLY A N 1
ATOM 3499 C CA . GLY A 1 500 ? 12.485 -13.237 -21.961 1.00 76.56 500 GLY A CA 1
ATOM 3500 C C . GLY A 1 500 ? 11.330 -14.238 -22.058 1.00 76.56 500 GLY A C 1
ATOM 3501 O O . GLY A 1 500 ? 11.177 -15.131 -21.228 1.00 76.56 500 GLY A O 1
ATOM 3502 N N . THR A 1 501 ? 10.501 -14.092 -23.092 1.00 82.44 501 THR A N 1
ATOM 3503 C CA . THR A 1 501 ? 9.358 -14.979 -23.360 1.00 82.44 501 THR A CA 1
ATOM 3504 C C . THR A 1 501 ? 9.738 -16.014 -24.416 1.00 82.44 501 THR A C 1
ATOM 3506 O O . THR A 1 501 ? 10.147 -15.636 -25.508 1.00 82.44 501 THR A O 1
ATOM 3509 N N . GLY A 1 502 ? 9.592 -17.311 -24.115 1.00 86.12 502 GLY A N 1
ATOM 3510 C CA . GLY A 1 502 ? 9.867 -18.385 -25.082 1.00 86.12 502 GLY A CA 1
ATOM 3511 C C . GLY A 1 502 ? 8.826 -18.459 -26.207 1.00 86.12 502 GLY A C 1
ATOM 3512 O O . GLY A 1 502 ? 9.182 -18.418 -27.380 1.00 86.12 502 GLY A O 1
ATOM 3513 N N . VAL A 1 503 ? 7.536 -18.532 -25.854 1.00 86.44 503 VAL A N 1
ATOM 3514 C CA . VAL A 1 503 ? 6.400 -18.517 -26.797 1.00 86.44 503 VAL A CA 1
ATOM 3515 C C . VAL A 1 503 ? 5.322 -17.575 -26.266 1.00 86.44 503 VAL A C 1
ATOM 3517 O O . VAL A 1 503 ? 4.941 -17.669 -25.100 1.00 86.44 503 VAL A O 1
ATOM 3520 N N . ARG A 1 504 ? 4.809 -16.680 -27.119 1.00 85.62 504 ARG A N 1
ATOM 3521 C CA . ARG A 1 504 ? 3.702 -15.766 -26.796 1.00 85.62 504 ARG A CA 1
ATOM 3522 C C . ARG A 1 504 ? 2.553 -15.964 -27.783 1.00 85.62 504 ARG A C 1
ATOM 3524 O O . ARG A 1 504 ? 2.714 -15.682 -28.965 1.00 85.62 504 ARG A O 1
ATOM 3531 N N . GLY A 1 505 ? 1.399 -16.413 -27.292 1.00 86.38 505 GLY A N 1
ATOM 3532 C CA . GLY A 1 505 ? 0.156 -16.481 -28.065 1.00 86.38 505 GLY A CA 1
ATOM 3533 C C . GLY A 1 505 ? -0.789 -15.337 -27.699 1.00 86.38 505 GLY A C 1
ATOM 3534 O O . GLY A 1 505 ? -0.981 -15.052 -26.518 1.00 86.38 505 GLY A O 1
ATOM 3535 N N . PHE A 1 506 ? -1.381 -14.677 -28.693 1.00 85.06 506 PHE A N 1
ATOM 3536 C CA . PHE A 1 506 ? -2.367 -13.610 -28.503 1.00 85.06 506 PHE A CA 1
ATOM 3537 C C . PHE A 1 506 ? -3.504 -13.768 -29.519 1.00 85.06 506 PHE A C 1
ATOM 3539 O O . PHE A 1 506 ? -3.257 -14.074 -30.682 1.00 85.06 506 PHE A O 1
ATOM 3546 N N . SER A 1 507 ? -4.749 -13.563 -29.088 1.00 85.81 507 SER A N 1
ATOM 3547 C CA . SER A 1 507 ? -5.929 -13.594 -29.957 1.00 85.81 507 SER A CA 1
ATOM 3548 C C . SER A 1 507 ? -6.964 -12.585 -29.469 1.00 85.81 507 SER A C 1
ATOM 3550 O O . SER A 1 507 ? -7.185 -12.467 -28.268 1.00 85.81 507 SER A O 1
ATOM 3552 N N . TYR A 1 508 ? -7.614 -11.874 -30.394 1.00 79.69 508 TYR A N 1
ATOM 3553 C CA . TYR A 1 508 ? -8.653 -10.889 -30.063 1.00 79.69 508 TYR A CA 1
ATOM 3554 C C . TYR A 1 508 ? -10.006 -11.514 -29.689 1.00 79.69 508 TYR A C 1
ATOM 3556 O O . TYR A 1 508 ? -10.817 -10.858 -29.044 1.00 79.69 508 TYR A O 1
ATOM 3564 N N . GLY A 1 509 ? -10.274 -12.757 -30.100 1.00 78.25 509 GLY A N 1
ATOM 3565 C CA . GLY A 1 509 ? -11.574 -13.402 -29.867 1.00 78.25 509 GLY A CA 1
ATOM 3566 C C . GLY A 1 509 ? -11.560 -14.931 -29.830 1.00 78.25 509 GLY A C 1
ATOM 3567 O O . GLY A 1 509 ? -12.605 -15.537 -29.618 1.00 78.25 509 GLY A O 1
ATOM 3568 N N . GLY A 1 510 ? -10.403 -15.563 -30.041 1.00 81.44 510 GLY A N 1
ATOM 3569 C CA . GLY A 1 510 ? -10.217 -17.010 -29.926 1.00 81.44 510 GLY A CA 1
ATOM 3570 C C . GLY A 1 510 ? -9.213 -17.370 -28.833 1.00 81.44 510 GLY A C 1
ATOM 3571 O O . GLY A 1 510 ? -8.867 -16.556 -27.979 1.00 81.44 510 GLY A O 1
ATOM 3572 N N . PHE A 1 511 ? -8.705 -18.599 -28.872 1.00 81.94 511 PHE A N 1
ATOM 3573 C CA . PHE A 1 511 ? -7.643 -19.033 -27.967 1.00 81.94 511 PHE A CA 1
ATOM 3574 C C . PHE A 1 511 ? -6.303 -18.418 -28.388 1.00 81.94 511 PHE A C 1
ATOM 3576 O O . PHE A 1 511 ? -5.873 -18.606 -29.524 1.00 81.94 511 PHE A O 1
ATOM 3583 N N . GLY A 1 512 ? -5.627 -17.706 -27.479 1.00 83.94 512 GLY A N 1
ATOM 3584 C CA . GLY A 1 512 ? -4.243 -17.269 -27.705 1.00 83.94 512 GLY A CA 1
ATOM 3585 C C . GLY A 1 512 ? -3.284 -18.460 -27.820 1.00 83.94 512 GLY A C 1
ATOM 3586 O O . GLY A 1 512 ? -2.419 -18.475 -28.690 1.00 83.94 512 GLY A O 1
ATOM 3587 N N . VAL A 1 513 ? -3.486 -19.480 -26.978 1.00 85.31 513 VAL A N 1
ATOM 3588 C CA . VAL A 1 513 ? -2.847 -20.802 -27.056 1.00 85.31 513 VAL A CA 1
ATOM 3589 C C . VAL A 1 513 ? -3.926 -21.852 -26.792 1.00 85.31 513 VAL A C 1
ATOM 3591 O O . VAL A 1 513 ? -4.610 -21.783 -25.773 1.00 85.31 513 VAL A O 1
ATOM 3594 N N . LEU A 1 514 ? -4.089 -22.812 -27.705 1.00 85.50 514 LEU A N 1
ATOM 3595 C CA . LEU A 1 514 ? -4.980 -23.961 -27.541 1.00 85.50 514 LEU A CA 1
ATOM 3596 C C . LEU A 1 514 ? -4.131 -25.223 -27.405 1.00 85.50 514 LEU A C 1
ATOM 3598 O O . LEU A 1 514 ? -3.374 -25.554 -28.315 1.00 85.50 514 LEU A O 1
ATOM 3602 N N . ALA A 1 515 ? -4.280 -25.926 -26.287 1.00 85.69 515 ALA A N 1
ATOM 3603 C CA . ALA A 1 515 ? -3.623 -27.200 -26.051 1.00 85.69 515 ALA A CA 1
ATOM 3604 C C . ALA A 1 515 ? -4.678 -28.301 -25.906 1.00 85.69 515 ALA A C 1
ATOM 3606 O O . ALA A 1 515 ? -5.578 -28.197 -25.074 1.00 85.69 515 ALA A O 1
ATOM 3607 N N . ALA A 1 516 ? -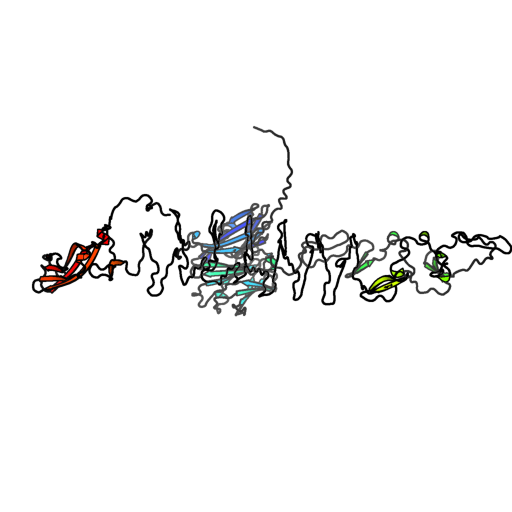4.575 -29.343 -26.727 1.00 85.00 516 ALA A N 1
ATOM 3608 C CA . ALA A 1 516 ? -5.477 -30.486 -26.719 1.00 85.00 516 ALA A CA 1
ATOM 3609 C C . ALA A 1 516 ? -4.657 -31.774 -26.772 1.00 85.00 516 ALA A C 1
ATOM 3611 O O . ALA A 1 516 ? -3.678 -31.858 -27.511 1.00 85.00 516 ALA A O 1
ATOM 3612 N N . THR A 1 517 ? -5.063 -32.774 -25.995 1.00 85.56 517 THR A N 1
ATOM 3613 C CA . THR A 1 517 ? -4.496 -34.121 -26.056 1.00 85.56 517 THR A CA 1
ATOM 3614 C C . THR A 1 517 ? -5.603 -35.153 -25.894 1.00 85.56 517 THR A C 1
ATOM 3616 O O . THR A 1 517 ? -6.584 -34.896 -25.197 1.00 85.56 517 THR A O 1
ATOM 3619 N N . THR A 1 518 ? -5.454 -36.310 -26.533 1.00 83.94 518 THR A N 1
ATOM 3620 C CA . THR A 1 518 ? -6.339 -37.467 -26.336 1.00 83.94 518 THR A CA 1
ATOM 3621 C C . THR A 1 518 ? -5.870 -38.347 -25.178 1.00 83.94 518 THR A C 1
ATOM 3623 O O . THR A 1 518 ? -6.693 -38.967 -24.517 1.00 83.94 518 THR A O 1
ATOM 3626 N N . GLU A 1 519 ? -4.561 -38.365 -24.900 1.00 78.56 519 GLU A N 1
ATOM 3627 C CA . GLU A 1 519 ? -3.934 -39.116 -23.808 1.00 78.56 519 GLU A CA 1
ATOM 3628 C C . GLU A 1 519 ? -2.804 -38.279 -23.172 1.00 78.56 519 GLU A C 1
ATOM 3630 O O . GLU A 1 519 ? -2.056 -37.584 -23.861 1.00 78.56 519 GLU A O 1
ATOM 3635 N N . GLY A 1 520 ? -2.662 -38.301 -21.845 1.00 78.94 520 GLY A N 1
ATOM 3636 C CA . GLY A 1 520 ? -1.602 -37.565 -21.137 1.00 78.94 520 GLY A CA 1
ATOM 3637 C C . GLY A 1 520 ? -1.955 -36.118 -20.757 1.00 78.94 520 GLY A C 1
ATOM 3638 O O . GLY A 1 520 ? -3.098 -35.808 -20.434 1.00 78.94 520 GLY A O 1
ATOM 3639 N N . ARG A 1 521 ? -0.951 -35.227 -20.713 1.00 83.06 521 ARG A N 1
ATOM 3640 C CA . ARG A 1 521 ? -1.098 -33.839 -20.229 1.00 83.06 521 ARG A CA 1
ATOM 3641 C C . ARG A 1 521 ? -1.206 -32.868 -21.402 1.00 83.06 521 ARG A C 1
ATOM 3643 O O . ARG A 1 521 ? -0.233 -32.697 -22.126 1.00 83.06 521 ARG A O 1
ATOM 3650 N N . GLY A 1 522 ? -2.358 -32.209 -21.558 1.00 83.50 522 GLY A N 1
ATOM 3651 C CA . GLY A 1 522 ? -2.550 -31.196 -22.605 1.00 83.50 522 GLY A CA 1
ATOM 3652 C C . GLY A 1 522 ? -1.638 -29.980 -22.414 1.00 83.50 522 GLY A C 1
ATOM 3653 O O . GLY A 1 522 ? -1.028 -29.512 -23.366 1.00 83.50 522 GLY A O 1
ATOM 3654 N N . LEU A 1 523 ? -1.478 -29.522 -21.169 1.00 85.50 523 LEU A N 1
ATOM 3655 C CA . LEU A 1 523 ? -0.521 -28.490 -20.771 1.00 85.50 523 LEU A CA 1
ATOM 3656 C C . LEU A 1 523 ? 0.305 -29.004 -19.586 1.00 85.50 523 LEU A C 1
ATOM 3658 O O . LEU A 1 523 ? -0.248 -29.535 -18.623 1.00 85.50 523 LEU A O 1
ATOM 3662 N N . TYR A 1 524 ? 1.625 -28.836 -19.646 1.00 84.44 524 TYR A N 1
ATOM 3663 C CA . TYR A 1 524 ? 2.540 -29.154 -18.551 1.00 84.44 524 TYR A CA 1
ATOM 3664 C C . TYR A 1 524 ? 3.447 -27.953 -18.292 1.00 84.44 524 TYR A C 1
ATOM 3666 O O . TYR A 1 524 ? 4.217 -27.559 -19.163 1.00 84.44 524 TYR A O 1
ATOM 3674 N N . ALA A 1 525 ? 3.331 -27.365 -17.103 1.00 85.81 525 ALA A N 1
ATOM 3675 C CA . ALA A 1 525 ? 4.100 -26.199 -16.691 1.00 85.81 525 ALA A CA 1
ATOM 3676 C C . ALA A 1 525 ? 4.827 -26.494 -15.377 1.00 85.81 525 ALA A C 1
ATOM 3678 O O . ALA A 1 525 ? 4.230 -26.999 -14.426 1.00 85.81 525 ALA A O 1
ATOM 3679 N N . THR A 1 526 ? 6.118 -26.175 -15.322 1.00 83.62 526 THR A N 1
ATOM 3680 C CA . THR A 1 526 ? 6.983 -26.431 -14.163 1.00 83.62 526 THR A CA 1
ATOM 3681 C C . THR A 1 526 ? 7.828 -25.210 -13.847 1.00 83.62 526 THR A C 1
ATOM 3683 O O . THR A 1 526 ? 8.369 -24.586 -14.756 1.00 83.62 526 THR A O 1
ATOM 3686 N N . SER A 1 527 ? 8.011 -24.924 -12.560 1.00 83.38 527 SER A N 1
ATOM 3687 C CA . SER A 1 527 ? 8.943 -23.913 -12.060 1.00 83.38 527 SER A CA 1
ATOM 3688 C C . SER A 1 527 ? 9.762 -24.519 -10.922 1.00 83.38 527 SER A C 1
ATOM 3690 O O . SER A 1 527 ? 9.194 -25.077 -9.987 1.00 83.38 527 SER A O 1
ATOM 3692 N N . SER A 1 528 ? 11.091 -24.443 -11.012 1.00 79.25 528 SER A N 1
ATOM 3693 C CA . SER A 1 528 ? 12.026 -25.031 -10.038 1.00 79.25 528 SER A CA 1
ATOM 3694 C C . SER A 1 528 ? 12.768 -23.994 -9.183 1.00 79.25 528 SER A C 1
ATOM 3696 O O . SER A 1 528 ? 13.362 -24.358 -8.174 1.00 79.25 528 SER A O 1
ATOM 3698 N N . GLY A 1 529 ? 12.725 -22.709 -9.555 1.00 75.19 529 GLY A N 1
ATOM 3699 C CA . GLY A 1 529 ? 13.468 -21.616 -8.907 1.00 75.19 529 GLY A CA 1
ATOM 3700 C C . GLY A 1 529 ? 12.634 -20.701 -8.002 1.00 75.19 529 GLY A C 1
ATOM 3701 O O . GLY A 1 529 ? 13.045 -19.574 -7.753 1.00 75.19 529 GLY A O 1
ATOM 3702 N N . GLY A 1 530 ? 11.446 -21.135 -7.564 1.00 71.50 530 GLY A N 1
ATOM 3703 C CA . GLY A 1 530 ? 10.529 -20.330 -6.738 1.00 71.50 530 GLY A CA 1
ATOM 3704 C C . GLY A 1 530 ? 9.582 -19.400 -7.512 1.00 71.50 530 GLY A C 1
ATOM 3705 O O . GLY A 1 530 ? 8.838 -18.642 -6.897 1.00 71.50 530 GLY A O 1
ATOM 3706 N N . GLY A 1 531 ? 9.581 -19.451 -8.849 1.00 75.88 531 GLY A N 1
ATOM 3707 C CA . GLY A 1 531 ? 8.649 -18.692 -9.693 1.00 75.88 531 GLY A CA 1
ATOM 3708 C C . GLY A 1 531 ? 7.267 -19.346 -9.824 1.00 75.88 531 GLY A C 1
ATOM 3709 O O . GLY A 1 531 ? 7.086 -20.518 -9.491 1.00 75.88 531 GLY A O 1
ATOM 3710 N N . VAL A 1 532 ? 6.302 -18.611 -10.376 1.00 81.00 532 VAL A N 1
ATOM 3711 C CA . VAL A 1 532 ? 4.946 -19.106 -10.661 1.00 81.00 532 VAL A CA 1
ATOM 3712 C C . VAL A 1 532 ? 4.950 -19.934 -11.951 1.00 81.00 532 VAL A C 1
ATOM 3714 O O . VAL A 1 532 ? 5.321 -19.427 -13.005 1.00 81.00 532 VAL A O 1
ATOM 3717 N N . ALA A 1 533 ? 4.533 -21.204 -11.885 1.00 84.69 533 ALA A N 1
ATOM 3718 C CA . ALA A 1 533 ? 4.482 -22.080 -13.063 1.00 84.69 533 ALA A CA 1
ATOM 3719 C C . ALA A 1 533 ? 3.318 -21.738 -14.015 1.00 84.69 533 ALA A C 1
ATOM 3721 O O . ALA A 1 533 ? 3.474 -21.817 -15.230 1.00 84.69 533 ALA A O 1
ATOM 3722 N N . VAL A 1 534 ? 2.160 -21.348 -13.471 1.00 86.88 534 VAL A N 1
ATOM 3723 C CA . VAL A 1 534 ? 0.988 -20.899 -14.235 1.00 86.88 534 VAL A CA 1
ATOM 3724 C C . VAL A 1 534 ? 0.437 -19.641 -13.576 1.00 86.88 534 VAL A C 1
ATOM 3726 O O . VAL A 1 534 ? 0.015 -19.685 -12.423 1.00 86.88 534 VAL A O 1
ATOM 3729 N N . TYR A 1 535 ? 0.447 -18.529 -14.305 1.00 84.44 535 TYR A N 1
ATOM 3730 C CA . TYR A 1 535 ? -0.179 -17.274 -13.898 1.00 84.44 535 TYR A CA 1
ATOM 3731 C C . TYR A 1 535 ? -1.319 -16.969 -14.868 1.00 84.44 535 TYR A C 1
ATOM 3733 O O . TYR A 1 535 ? -1.092 -16.861 -16.073 1.00 84.44 535 TYR A O 1
ATOM 3741 N N . ALA A 1 536 ? -2.541 -16.875 -14.351 1.00 85.81 536 ALA A N 1
ATOM 3742 C CA . ALA A 1 536 ? -3.729 -16.564 -15.132 1.00 85.81 536 ALA A CA 1
ATOM 3743 C C . ALA A 1 536 ? -4.421 -15.349 -14.517 1.00 85.81 536 ALA A C 1
ATOM 3745 O O . ALA A 1 536 ? -4.770 -15.356 -13.338 1.00 85.81 536 ALA A O 1
ATOM 3746 N N . GLU A 1 537 ? -4.636 -14.321 -15.330 1.00 84.75 537 GLU A N 1
ATOM 3747 C CA . GLU A 1 537 ? -5.273 -13.072 -14.929 1.00 84.75 537 GLU A CA 1
ATOM 3748 C C . GLU A 1 537 ? -6.406 -12.749 -15.903 1.00 84.75 537 GLU A C 1
ATOM 3750 O O . GLU A 1 537 ? -6.286 -12.948 -17.114 1.00 84.75 537 GLU A O 1
ATOM 3755 N N . SER A 1 538 ? -7.518 -12.241 -15.373 1.00 83.44 538 SER A N 1
ATOM 3756 C CA . SER A 1 538 ? -8.573 -11.650 -16.185 1.00 83.44 538 SER A CA 1
ATOM 3757 C C . SER A 1 538 ? -8.754 -10.198 -15.774 1.00 83.44 538 SER A C 1
ATOM 3759 O O . SER A 1 538 ? -9.173 -9.918 -14.658 1.00 83.44 538 SER A O 1
ATOM 3761 N N . LEU A 1 539 ? -8.451 -9.276 -16.689 1.00 83.44 539 LEU A N 1
ATOM 3762 C CA . LEU A 1 539 ? -8.572 -7.830 -16.461 1.00 83.44 539 LEU A CA 1
ATOM 3763 C C . LEU A 1 539 ? -10.021 -7.317 -16.584 1.00 83.44 539 LEU A C 1
ATOM 3765 O O . LEU A 1 539 ? -10.274 -6.122 -16.452 1.00 83.44 539 LEU A O 1
ATOM 3769 N N . ALA A 1 540 ? -10.980 -8.200 -16.876 1.00 80.56 540 ALA A N 1
ATOM 3770 C CA . ALA A 1 540 ? -12.390 -7.849 -16.974 1.00 80.56 540 ALA A CA 1
ATOM 3771 C C . ALA A 1 540 ? -13.066 -7.916 -15.597 1.00 80.56 540 ALA A C 1
ATOM 3773 O O . ALA A 1 540 ? -12.859 -8.863 -14.844 1.00 80.56 540 ALA A O 1
ATOM 3774 N N . THR A 1 541 ? -13.966 -6.973 -15.311 1.00 73.56 541 THR A N 1
ATOM 3775 C CA . THR A 1 541 ? -14.716 -6.899 -14.041 1.00 73.56 541 THR A CA 1
ATOM 3776 C C . THR A 1 541 ? -15.579 -8.133 -13.743 1.00 73.56 541 THR A C 1
ATOM 3778 O O . THR A 1 541 ? -15.868 -8.395 -12.583 1.00 73.56 541 THR A O 1
ATOM 3781 N N . ASN A 1 542 ? -15.943 -8.913 -14.769 1.00 74.56 542 ASN A N 1
ATOM 3782 C CA . ASN A 1 542 ? -16.680 -10.184 -14.664 1.00 74.56 542 ASN A CA 1
ATOM 3783 C C . ASN A 1 542 ? -15.926 -11.354 -15.329 1.00 74.56 542 ASN A C 1
ATOM 3785 O O . ASN A 1 542 ? -16.525 -12.334 -15.779 1.00 74.56 542 ASN A O 1
ATOM 3789 N N . GLY A 1 543 ? -14.613 -11.212 -15.493 1.00 73.12 543 GLY A N 1
ATOM 3790 C CA . GLY A 1 543 ? -13.783 -12.183 -16.187 1.00 73.12 543 GLY A CA 1
ATOM 3791 C C . GLY A 1 543 ? -13.465 -13.409 -15.334 1.00 73.12 543 GLY A C 1
ATOM 3792 O O . GLY A 1 543 ? -13.276 -13.315 -14.125 1.00 73.12 543 GLY A O 1
ATOM 3793 N N . ARG A 1 544 ? -13.377 -14.582 -15.968 1.00 80.56 544 ARG A N 1
ATOM 3794 C CA . ARG A 1 544 ? -12.890 -15.813 -15.327 1.00 80.56 544 ARG A CA 1
ATOM 3795 C C . ARG A 1 544 ? -11.464 -16.069 -15.798 1.00 80.56 544 ARG A C 1
ATOM 3797 O O . ARG A 1 544 ? -11.261 -16.314 -16.982 1.00 80.56 544 ARG A O 1
ATOM 3804 N N . ALA A 1 545 ? -10.497 -16.002 -14.883 1.00 84.31 545 ALA A N 1
ATOM 3805 C CA . ALA A 1 545 ? -9.090 -16.251 -15.203 1.00 84.31 545 ALA A CA 1
ATOM 3806 C C . ALA A 1 545 ? -8.813 -17.740 -15.475 1.00 84.31 545 ALA A C 1
ATOM 3808 O O . ALA A 1 545 ? -8.086 -18.077 -16.404 1.00 84.31 545 ALA A O 1
ATOM 3809 N N . VAL A 1 546 ? -9.432 -18.632 -14.694 1.00 84.62 546 VAL A N 1
ATOM 3810 C CA . VAL A 1 546 ? -9.325 -20.087 -14.855 1.00 84.62 546 VAL A CA 1
ATOM 3811 C C . VAL A 1 546 ? -10.718 -20.700 -14.776 1.00 84.62 546 VAL A C 1
ATOM 3813 O O . VAL A 1 546 ? -11.491 -20.396 -13.870 1.00 84.62 546 VAL A O 1
ATOM 3816 N N . VAL A 1 547 ? -11.039 -21.574 -15.729 1.00 82.00 547 VAL A N 1
ATOM 3817 C CA . VAL A 1 547 ? -12.235 -22.422 -15.707 1.00 82.00 547 VAL A CA 1
ATOM 3818 C C . VAL A 1 547 ? -11.773 -23.858 -15.897 1.00 82.00 547 VAL A C 1
ATOM 3820 O O . VAL A 1 547 ? -11.189 -24.182 -16.926 1.00 82.00 547 VAL A O 1
ATOM 3823 N N . ALA A 1 548 ? -12.038 -24.706 -14.909 1.00 83.50 548 ALA A N 1
ATOM 3824 C CA . ALA A 1 548 ? -11.773 -26.134 -14.977 1.00 83.50 548 ALA A CA 1
ATOM 3825 C C . ALA A 1 548 ? -13.102 -26.890 -14.928 1.00 83.50 548 ALA A C 1
ATOM 3827 O O . ALA A 1 548 ? -13.944 -26.623 -14.071 1.00 83.50 548 ALA A O 1
ATOM 3828 N N . GLN A 1 549 ? -13.303 -27.804 -15.872 1.00 82.81 549 GLN A N 1
ATOM 3829 C CA . GLN A 1 549 ? -14.503 -28.628 -15.971 1.00 82.81 549 GLN A CA 1
ATOM 3830 C C . GLN A 1 549 ? -14.082 -30.079 -16.170 1.00 82.81 549 GLN A C 1
ATOM 3832 O O . GLN A 1 549 ? -13.212 -30.363 -16.989 1.00 82.81 549 GLN A O 1
ATOM 3837 N N . SER A 1 550 ? -14.723 -30.984 -15.437 1.00 79.62 550 SER A N 1
ATOM 3838 C CA . SER A 1 550 ? -14.616 -32.424 -15.645 1.00 79.62 550 SER A CA 1
ATOM 3839 C C . SER A 1 550 ? -16.020 -33.013 -15.700 1.00 79.62 550 SER A C 1
ATOM 3841 O O . SER A 1 550 ? -16.888 -32.620 -14.920 1.00 79.62 550 SER A O 1
ATOM 3843 N N . THR A 1 551 ? -16.257 -33.923 -16.644 1.00 80.69 551 THR A N 1
ATOM 3844 C CA . THR A 1 551 ? -1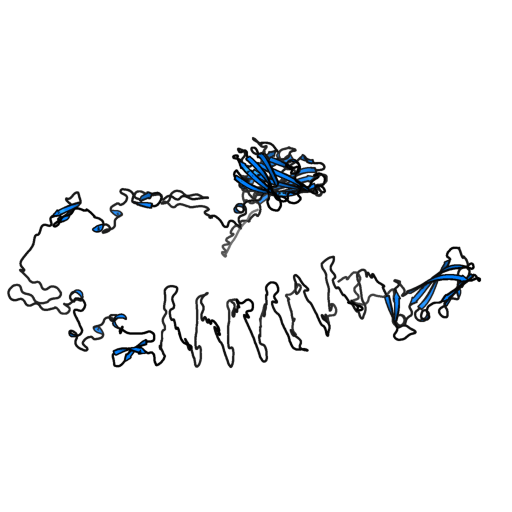7.525 -34.659 -16.752 1.00 80.69 551 THR A CA 1
ATOM 3845 C C . THR A 1 551 ? -17.603 -35.807 -15.748 1.00 80.69 551 THR A C 1
ATOM 3847 O O . THR A 1 551 ? -18.699 -36.170 -15.329 1.00 80.69 551 THR A O 1
ATOM 3850 N N . ASN A 1 552 ? -16.459 -36.375 -15.357 1.00 68.94 552 ASN A N 1
ATOM 3851 C CA . ASN A 1 552 ? -16.340 -37.436 -14.363 1.00 68.94 552 ASN A CA 1
ATOM 3852 C C . ASN A 1 552 ? -14.940 -37.371 -13.716 1.00 68.94 552 ASN A C 1
ATOM 3854 O O . ASN A 1 552 ? -13.937 -37.375 -14.429 1.00 68.94 552 ASN A O 1
ATOM 3858 N N . GLY A 1 553 ? -14.865 -37.301 -12.383 1.00 66.56 553 GLY A N 1
ATOM 3859 C CA . GLY A 1 553 ? -13.616 -37.131 -11.623 1.00 66.56 553 GLY A CA 1
ATOM 3860 C C . GLY A 1 553 ? -13.258 -35.673 -11.299 1.00 66.56 553 GLY A C 1
ATOM 3861 O O . GLY A 1 553 ? -14.068 -34.763 -11.478 1.00 66.56 553 GLY A O 1
ATOM 3862 N N . ASP A 1 554 ? -12.036 -35.449 -10.812 1.00 73.12 554 ASP A N 1
ATOM 3863 C CA . ASP A 1 554 ? -11.593 -34.141 -10.318 1.00 73.12 554 ASP A CA 1
ATOM 3864 C C . ASP A 1 554 ? -11.379 -33.139 -11.461 1.00 73.12 554 ASP A C 1
ATOM 3866 O O . ASP A 1 554 ? -10.557 -33.349 -12.351 1.00 73.12 554 ASP A O 1
ATOM 3870 N N . ALA A 1 555 ? -12.085 -32.005 -11.421 1.00 79.19 555 ALA A N 1
ATOM 3871 C CA . ALA A 1 555 ? -11.805 -30.881 -12.319 1.00 79.19 555 ALA A CA 1
ATOM 3872 C C . ALA A 1 555 ? -10.499 -30.157 -11.941 1.00 79.19 555 ALA A C 1
ATOM 3874 O O . ALA A 1 555 ? -9.797 -29.646 -12.811 1.00 79.19 555 ALA A O 1
ATOM 3875 N N . VAL A 1 556 ? -10.169 -30.119 -10.645 1.00 80.31 556 VAL A N 1
ATOM 3876 C CA . VAL A 1 556 ? -8.929 -29.544 -10.110 1.00 80.31 556 VAL A CA 1
ATOM 3877 C C . VAL A 1 556 ? -8.393 -30.472 -9.026 1.00 80.31 556 VAL A C 1
ATOM 3879 O O . VAL A 1 556 ? -9.034 -30.646 -7.994 1.00 80.31 556 VAL A O 1
ATOM 3882 N N . LEU A 1 557 ? -7.198 -31.021 -9.242 1.00 81.19 557 LEU A N 1
ATOM 3883 C CA . LEU A 1 557 ? -6.426 -31.734 -8.228 1.00 81.19 557 LEU A CA 1
ATOM 3884 C C . LEU A 1 557 ? -5.237 -30.861 -7.817 1.00 81.19 557 LEU A C 1
ATOM 3886 O O . LEU A 1 557 ? -4.339 -30.615 -8.622 1.00 81.19 557 LEU A O 1
ATOM 3890 N N . ALA A 1 558 ? -5.232 -30.388 -6.570 1.00 78.88 558 ALA A N 1
ATOM 3891 C CA . ALA A 1 558 ? -4.140 -29.600 -6.005 1.00 78.88 558 ALA A CA 1
ATOM 3892 C C . ALA A 1 558 ? -3.468 -30.377 -4.867 1.00 78.88 558 ALA A C 1
ATOM 3894 O O . ALA A 1 558 ? -4.113 -30.746 -3.887 1.00 78.88 558 ALA A O 1
ATOM 3895 N N . THR A 1 559 ? -2.163 -30.616 -4.984 1.00 73.19 559 THR A N 1
ATOM 3896 C CA . THR A 1 559 ? -1.373 -31.338 -3.978 1.00 73.19 559 THR A CA 1
ATOM 3897 C C . THR A 1 559 ? -0.145 -30.518 -3.615 1.00 73.19 559 THR A C 1
ATOM 3899 O O . THR A 1 559 ? 0.588 -30.077 -4.497 1.00 73.19 559 THR A O 1
ATOM 3902 N N . ALA A 1 560 ? 0.100 -30.339 -2.318 1.00 68.00 560 ALA A N 1
ATOM 3903 C CA . ALA A 1 560 ? 1.323 -29.739 -1.799 1.00 68.00 560 ALA A CA 1
ATOM 3904 C C . ALA A 1 560 ? 1.980 -30.711 -0.815 1.00 68.00 560 ALA A C 1
ATOM 3906 O O . ALA A 1 560 ? 1.345 -31.139 0.146 1.00 68.00 560 ALA A O 1
ATOM 3907 N N . THR A 1 561 ? 3.253 -31.052 -1.038 1.00 72.44 561 THR A N 1
ATOM 3908 C CA . THR A 1 561 ? 4.033 -31.888 -0.104 1.00 72.44 561 THR A CA 1
ATOM 3909 C C . THR A 1 561 ? 4.288 -31.157 1.221 1.00 72.44 561 THR A C 1
ATOM 3911 O O . THR A 1 561 ? 4.399 -31.780 2.272 1.00 72.44 561 THR A O 1
ATOM 3914 N N . SER A 1 562 ? 4.363 -29.824 1.178 1.00 58.38 562 SER A N 1
ATOM 3915 C CA . SER A 1 562 ? 4.367 -28.925 2.333 1.00 58.38 562 SER A CA 1
ATOM 3916 C C . SER A 1 562 ? 3.823 -27.551 1.913 1.00 58.38 562 SER A C 1
ATOM 3918 O O . SER A 1 562 ? 3.982 -27.143 0.763 1.00 58.38 562 SER A O 1
ATOM 3920 N N . GLY A 1 563 ? 3.159 -26.831 2.825 1.00 57.91 563 GLY A N 1
ATOM 3921 C CA . GLY A 1 563 ? 2.564 -25.516 2.539 1.00 57.91 563 GLY A CA 1
ATOM 3922 C C . GLY A 1 563 ? 1.086 -25.567 2.128 1.00 57.91 563 GLY A C 1
ATOM 3923 O O . GLY A 1 563 ? 0.360 -26.478 2.513 1.00 57.91 563 GLY A O 1
ATOM 3924 N N . ILE A 1 564 ? 0.628 -24.545 1.400 1.00 59.00 564 ILE A N 1
ATOM 3925 C CA . ILE A 1 564 ? -0.781 -24.359 1.022 1.00 59.00 564 ILE A CA 1
ATOM 3926 C C . ILE A 1 564 ? -0.997 -24.888 -0.401 1.00 59.00 564 ILE A C 1
ATOM 3928 O O . ILE A 1 564 ? -0.395 -24.375 -1.340 1.00 59.00 564 ILE A O 1
ATOM 3932 N N . ALA A 1 565 ? -1.873 -25.885 -0.570 1.00 66.88 565 ALA A N 1
ATOM 3933 C CA . ALA A 1 565 ? -2.220 -26.424 -1.891 1.00 66.88 565 ALA A CA 1
ATOM 3934 C C . ALA A 1 565 ? -3.189 -25.520 -2.677 1.00 66.88 565 ALA A C 1
ATOM 3936 O O . ALA A 1 565 ? -3.090 -25.431 -3.897 1.00 66.88 565 ALA A O 1
ATOM 3937 N N . VAL A 1 566 ? -4.109 -24.832 -1.986 1.00 73.25 566 VAL A N 1
ATOM 3938 C CA . VAL A 1 566 ? -5.063 -23.878 -2.577 1.00 73.25 566 VAL A CA 1
ATOM 3939 C C . VAL A 1 566 ? -5.126 -22.628 -1.703 1.00 73.25 566 VAL A C 1
ATOM 3941 O O . VAL A 1 566 ? -5.490 -22.709 -0.532 1.00 73.25 566 VAL A O 1
ATOM 3944 N N . TYR A 1 567 ? -4.772 -21.475 -2.268 1.00 69.00 567 TYR A N 1
ATOM 3945 C CA . TYR A 1 567 ? -4.865 -20.168 -1.617 1.00 69.00 567 TYR A CA 1
ATOM 3946 C C . TYR A 1 567 ? -5.829 -19.284 -2.407 1.00 69.00 567 TYR A C 1
ATOM 3948 O O . TYR A 1 567 ? -5.609 -19.047 -3.593 1.00 69.00 567 TYR A O 1
ATOM 3956 N N . GLY A 1 568 ? -6.892 -18.806 -1.760 1.00 66.94 568 GLY A N 1
ATOM 3957 C CA . GLY A 1 568 ? -7.854 -17.893 -2.366 1.00 66.94 568 GLY A CA 1
ATOM 3958 C C . GLY A 1 568 ? -7.976 -16.613 -1.553 1.00 66.94 568 GLY A C 1
ATOM 3959 O O . GLY A 1 568 ? -8.293 -16.657 -0.365 1.00 66.94 568 GLY A O 1
ATOM 3960 N N . GLN A 1 569 ? -7.742 -15.478 -2.204 1.00 65.19 569 GLN A N 1
ATOM 3961 C CA . GLN A 1 569 ? -7.875 -14.144 -1.629 1.00 65.19 569 GLN A CA 1
ATOM 3962 C C . GLN A 1 569 ? -8.859 -13.343 -2.477 1.00 65.19 569 GLN A C 1
ATOM 3964 O O . GLN A 1 569 ? -8.767 -13.337 -3.702 1.00 65.19 569 GLN A O 1
ATOM 3969 N N . ALA A 1 570 ? -9.777 -12.644 -1.819 1.00 61.88 570 ALA A N 1
ATOM 3970 C CA . ALA A 1 570 ? -10.681 -11.707 -2.465 1.00 61.88 570 ALA A CA 1
ATOM 3971 C C . ALA A 1 570 ? -10.560 -10.322 -1.818 1.00 61.88 570 ALA A C 1
ATOM 3973 O O . ALA A 1 570 ? -10.246 -10.208 -0.632 1.00 61.88 570 ALA A O 1
ATOM 3974 N N . GLY A 1 571 ? -10.786 -9.273 -2.613 1.00 59.44 571 GLY A N 1
ATOM 3975 C CA . GLY A 1 571 ? -10.908 -7.903 -2.114 1.00 59.44 571 GLY A CA 1
ATOM 3976 C C . GLY A 1 571 ? -12.183 -7.700 -1.286 1.00 59.44 571 GLY A C 1
ATOM 3977 O O . GLY A 1 571 ? -12.962 -8.632 -1.077 1.00 59.44 571 GLY A O 1
ATOM 3978 N N . ALA A 1 572 ? -12.411 -6.468 -0.823 1.00 51.00 572 ALA A N 1
ATOM 3979 C CA . ALA A 1 572 ? -13.573 -6.128 -0.002 1.00 51.00 572 ALA A CA 1
ATOM 3980 C C . ALA A 1 572 ? -14.893 -6.593 -0.655 1.00 51.00 572 ALA A C 1
ATOM 3982 O O . ALA A 1 572 ? -15.207 -6.205 -1.778 1.00 51.00 572 ALA A O 1
ATOM 3983 N N . GLY A 1 573 ? -15.650 -7.435 0.058 1.00 50.53 573 GLY A N 1
ATOM 3984 C CA . GLY A 1 573 ? -16.944 -7.969 -0.385 1.00 50.53 573 GLY A CA 1
ATOM 3985 C C . GLY A 1 573 ? -16.901 -9.240 -1.249 1.00 50.53 573 GLY A C 1
ATOM 3986 O O . GLY A 1 573 ? -17.962 -9.713 -1.648 1.00 50.53 573 GLY A O 1
ATOM 3987 N N . GLY A 1 574 ? -15.726 -9.813 -1.541 1.00 52.00 574 GLY A N 1
ATOM 3988 C CA . GLY A 1 574 ? -15.599 -11.049 -2.328 1.00 52.00 574 GLY A CA 1
ATOM 3989 C C . GLY A 1 574 ? -15.290 -12.300 -1.492 1.00 52.00 574 GLY A C 1
ATOM 3990 O O . GLY A 1 574 ? -14.822 -12.214 -0.360 1.00 52.00 574 GLY A O 1
ATOM 3991 N N . SER A 1 575 ? -15.525 -13.488 -2.059 1.00 54.69 575 SER A N 1
ATOM 3992 C CA . SER A 1 575 ? -15.144 -14.778 -1.456 1.00 54.69 575 SER A CA 1
ATOM 3993 C C . SER A 1 575 ? -13.834 -15.292 -2.055 1.00 54.69 575 SER A C 1
ATOM 3995 O O . SER A 1 575 ? -13.739 -15.442 -3.269 1.00 54.69 575 SER A O 1
ATOM 3997 N N . GLY A 1 576 ? -12.830 -15.571 -1.215 1.00 61.91 576 GLY A N 1
ATOM 3998 C CA . GLY A 1 576 ? -11.529 -16.084 -1.669 1.00 61.91 576 GLY A CA 1
ATOM 3999 C C . GLY A 1 576 ? -11.592 -17.523 -2.193 1.00 61.91 576 GLY A C 1
ATOM 4000 O O . GLY A 1 576 ? -11.021 -17.826 -3.235 1.00 61.91 576 GLY A O 1
ATOM 4001 N N . VAL A 1 577 ? -12.322 -18.403 -1.502 1.00 64.12 577 VAL A N 1
ATOM 4002 C CA . VAL A 1 577 ? -12.625 -19.778 -1.933 1.00 64.12 577 VAL A CA 1
ATOM 4003 C C . VAL A 1 577 ? -14.087 -20.062 -1.598 1.00 64.12 577 VAL A C 1
ATOM 4005 O O . VAL A 1 577 ? -14.502 -19.861 -0.459 1.00 64.12 577 VAL A O 1
ATOM 4008 N N . GLN A 1 578 ? -14.872 -20.526 -2.572 1.00 55.31 578 GLN A N 1
ATOM 4009 C CA . GLN A 1 578 ? -16.284 -20.866 -2.387 1.00 55.31 578 GLN A CA 1
ATOM 4010 C C . GLN A 1 578 ? -16.586 -22.223 -3.030 1.00 55.31 578 GLN A C 1
ATOM 4012 O O . GLN A 1 578 ? -16.313 -22.427 -4.210 1.00 55.31 578 GLN A O 1
ATOM 4017 N N . GLY A 1 579 ? -17.169 -23.142 -2.259 1.00 54.38 579 GLY A N 1
ATOM 4018 C CA . GLY A 1 579 ? -17.736 -24.392 -2.768 1.00 54.38 579 GLY A CA 1
ATOM 4019 C C . GLY A 1 579 ? -19.258 -24.284 -2.867 1.00 54.38 579 GLY A C 1
ATOM 4020 O O . GLY A 1 579 ? -19.904 -23.893 -1.897 1.00 54.38 579 GLY A O 1
ATOM 4021 N N . PHE A 1 580 ? -19.835 -24.628 -4.019 1.00 49.62 580 PHE A N 1
ATOM 4022 C CA . PHE A 1 580 ? -21.283 -24.714 -4.224 1.00 49.62 580 PHE A CA 1
ATOM 4023 C C . PHE A 1 580 ? -21.635 -26.124 -4.698 1.00 49.62 580 PHE A C 1
ATOM 4025 O O . PHE A 1 580 ? -21.043 -26.615 -5.658 1.00 49.62 580 PHE A O 1
ATOM 4032 N N . ASN A 1 581 ? -22.591 -26.771 -4.034 1.00 50.38 581 ASN A N 1
ATOM 4033 C CA . ASN A 1 581 ? -23.123 -28.065 -4.446 1.00 50.38 581 ASN A CA 1
ATOM 4034 C C . ASN A 1 581 ? -24.635 -27.924 -4.668 1.00 50.38 581 ASN A C 1
ATOM 4036 O O . ASN A 1 581 ? -25.360 -27.534 -3.756 1.00 50.38 581 ASN A O 1
ATOM 4040 N N . SER A 1 582 ? -25.090 -28.183 -5.895 1.00 44.19 582 SER A N 1
ATOM 4041 C CA . SER A 1 582 ? -26.478 -28.001 -6.331 1.00 44.19 582 SER A CA 1
ATOM 4042 C C . SER A 1 582 ? -27.376 -29.221 -6.099 1.00 44.19 582 SER A C 1
ATOM 4044 O O . SER A 1 582 ? -28.579 -29.127 -6.344 1.00 44.19 582 SER A O 1
ATOM 4046 N N . ALA A 1 583 ? -26.833 -30.357 -5.649 1.00 44.28 583 ALA A N 1
ATOM 4047 C CA . ALA A 1 583 ? -27.598 -31.584 -5.446 1.00 44.28 583 ALA A CA 1
ATOM 4048 C C . ALA A 1 583 ? -28.077 -31.734 -3.989 1.00 44.28 583 ALA A C 1
ATOM 4050 O O . ALA A 1 583 ? -27.320 -31.561 -3.032 1.00 44.28 583 ALA A O 1
ATOM 4051 N N . ALA A 1 584 ? -29.353 -32.088 -3.812 1.00 38.91 584 ALA A N 1
ATOM 4052 C CA . ALA A 1 584 ? -29.904 -32.447 -2.508 1.00 38.91 584 ALA A CA 1
ATOM 4053 C C . ALA A 1 584 ? -29.330 -33.799 -2.044 1.00 38.91 584 ALA A C 1
ATOM 4055 O O . ALA A 1 584 ? -29.307 -34.758 -2.811 1.00 38.91 584 ALA A O 1
ATOM 4056 N N . GLY A 1 585 ? -28.883 -33.883 -0.787 1.00 36.81 585 GLY A N 1
ATOM 4057 C CA . GLY A 1 585 ? -28.386 -35.133 -0.190 1.00 36.81 585 GLY A CA 1
ATOM 4058 C C . GLY A 1 585 ? -26.896 -35.429 -0.400 1.00 36.81 585 GLY A C 1
ATOM 4059 O O . GLY A 1 585 ? -26.435 -36.499 -0.015 1.00 36.81 585 GLY A O 1
ATOM 4060 N N . THR A 1 586 ? -26.122 -34.500 -0.959 1.00 37.38 586 THR A N 1
ATOM 4061 C CA . THR A 1 586 ? -24.663 -34.640 -1.086 1.00 37.38 586 THR A CA 1
ATOM 4062 C C . THR A 1 586 ? -23.925 -33.764 -0.082 1.00 37.38 586 THR A C 1
ATOM 4064 O O . THR A 1 586 ? -24.158 -32.559 -0.000 1.00 37.38 586 THR A O 1
ATOM 4067 N N . VAL A 1 587 ? -22.997 -34.363 0.666 1.00 41.38 587 VAL A N 1
ATOM 4068 C CA . VAL A 1 587 ? -22.091 -33.644 1.567 1.00 41.38 587 VAL A CA 1
ATOM 4069 C C . VAL A 1 587 ? -21.032 -32.948 0.708 1.00 41.38 587 VAL A C 1
ATOM 4071 O O . VAL A 1 587 ? -20.311 -33.605 -0.040 1.00 41.38 587 VAL A O 1
ATOM 4074 N N . GLY A 1 588 ? -20.899 -31.624 0.834 1.00 44.94 588 GLY A N 1
ATOM 4075 C CA . GLY A 1 588 ? -19.654 -30.919 0.512 1.00 44.94 588 GLY A CA 1
ATOM 4076 C C . GLY A 1 588 ? -18.591 -31.322 1.532 1.00 44.94 588 GLY A C 1
ATOM 4077 O O . GLY A 1 588 ? -18.262 -30.562 2.435 1.00 44.94 588 GLY A O 1
ATOM 4078 N N . GLY A 1 589 ? -18.175 -32.584 1.473 1.00 42.22 589 GLY A N 1
ATOM 4079 C CA . GLY A 1 589 ? -17.310 -33.203 2.459 1.00 42.22 589 GLY A CA 1
ATOM 4080 C C . GLY A 1 589 ? -15.862 -32.927 2.111 1.00 42.22 589 GLY A C 1
ATOM 4081 O O . GLY A 1 589 ? -15.335 -33.510 1.170 1.00 42.22 589 GLY A O 1
ATOM 4082 N N . LEU A 1 590 ? -15.199 -32.089 2.903 1.00 38.97 590 LEU A N 1
ATOM 4083 C CA . LEU A 1 590 ? -13.754 -32.203 3.069 1.00 38.97 590 LEU A CA 1
ATOM 4084 C C . LEU A 1 590 ? -13.515 -33.424 3.969 1.00 38.97 590 LEU A C 1
ATOM 4086 O O . LEU A 1 590 ? -13.662 -33.356 5.189 1.00 38.97 590 LEU A O 1
ATOM 4090 N N . GLY A 1 591 ? -13.282 -34.574 3.337 1.00 28.86 591 GLY A N 1
ATOM 4091 C CA . GLY A 1 591 ? -13.181 -35.873 3.993 1.00 28.86 591 GLY A CA 1
ATOM 4092 C C . GLY A 1 591 ? -11.836 -36.132 4.679 1.00 28.86 591 GLY A C 1
ATOM 4093 O O . GLY A 1 591 ? -10.782 -35.882 4.111 1.00 28.86 591 GLY A O 1
ATOM 4094 N N . ALA A 1 592 ? -11.950 -36.681 5.893 1.00 33.69 592 ALA A N 1
ATOM 4095 C CA . ALA A 1 592 ? -11.107 -37.671 6.574 1.00 33.69 592 ALA A CA 1
ATOM 4096 C C . ALA A 1 592 ? -9.568 -37.577 6.467 1.00 33.69 592 ALA A C 1
ATOM 4098 O O . ALA A 1 592 ? -8.964 -37.938 5.463 1.00 33.69 592 ALA A O 1
ATOM 4099 N N . GLY A 1 593 ? -8.939 -37.261 7.607 1.00 29.94 593 GLY A N 1
ATOM 4100 C CA . GLY A 1 593 ? -7.491 -37.365 7.824 1.00 29.94 593 GLY A CA 1
ATOM 4101 C C . GLY A 1 593 ? -6.849 -36.004 8.063 1.00 29.94 593 GLY A C 1
ATOM 4102 O O . GLY A 1 593 ? -6.336 -35.389 7.143 1.00 29.94 593 GLY A O 1
ATOM 4103 N N . VAL A 1 594 ? -6.891 -35.534 9.314 1.00 29.52 594 VAL A N 1
ATOM 4104 C CA . VAL A 1 594 ? -6.333 -34.239 9.753 1.00 29.52 594 VAL A CA 1
ATOM 4105 C C . VAL A 1 594 ? -6.887 -33.053 8.941 1.00 29.52 594 VAL A C 1
ATOM 4107 O O . VAL A 1 594 ? -6.178 -32.322 8.261 1.00 29.52 594 VAL A O 1
ATOM 4110 N N . ALA A 1 595 ? -8.195 -32.868 9.141 1.00 30.31 595 ALA A N 1
ATOM 4111 C CA . ALA A 1 595 ? -8.974 -31.640 9.011 1.00 30.31 595 ALA A CA 1
ATOM 4112 C C . ALA A 1 595 ? -9.440 -31.159 7.619 1.00 30.31 595 ALA A C 1
ATOM 4114 O O . ALA A 1 595 ? -8.707 -30.615 6.798 1.00 30.31 595 ALA A O 1
ATOM 4115 N N . GLY A 1 596 ? -10.765 -31.231 7.446 1.00 34.00 596 GLY A N 1
ATOM 4116 C CA . GLY A 1 596 ? -11.511 -30.333 6.575 1.00 34.00 596 GLY A CA 1
ATOM 4117 C C . GLY A 1 596 ? -11.626 -28.966 7.245 1.00 34.00 596 GLY A C 1
ATOM 4118 O O . GLY A 1 596 ? -12.130 -28.873 8.359 1.00 34.00 596 GLY A O 1
ATOM 4119 N N . ALA A 1 597 ? -11.095 -27.932 6.588 1.00 43.84 597 ALA A N 1
ATOM 4120 C CA . ALA A 1 597 ? -10.849 -26.596 7.144 1.00 43.84 597 ALA A CA 1
ATOM 4121 C C . ALA A 1 597 ? -9.867 -26.581 8.342 1.00 43.84 597 ALA A C 1
ATOM 4123 O O . ALA A 1 597 ? -10.157 -26.049 9.410 1.00 43.84 597 ALA A O 1
ATOM 4124 N N . TYR A 1 598 ? -8.667 -27.149 8.158 1.00 35.59 598 TYR A N 1
ATOM 4125 C CA . TYR A 1 598 ? -7.539 -26.946 9.077 1.00 35.59 598 TYR A CA 1
ATOM 4126 C C . TYR A 1 598 ? -6.817 -25.632 8.770 1.00 35.59 598 TYR A C 1
ATOM 4128 O O . TYR A 1 598 ? -6.115 -25.513 7.767 1.00 35.59 598 TYR A O 1
ATOM 4136 N N . GLY A 1 599 ? -6.918 -24.660 9.669 1.00 38.25 599 GLY A N 1
ATOM 4137 C CA . GLY A 1 599 ? -5.800 -23.767 9.937 1.00 38.25 599 GLY A CA 1
ATOM 4138 C C . GLY A 1 599 ? -5.083 -24.311 11.163 1.00 38.25 599 GLY A C 1
ATOM 4139 O O . GLY A 1 599 ? -5.634 -24.238 12.256 1.00 38.25 599 GLY A O 1
ATOM 4140 N N . SER A 1 600 ? -3.890 -24.886 11.009 1.00 32.78 600 SER A N 1
ATOM 4141 C CA . SER A 1 600 ? -3.045 -25.157 12.170 1.00 32.78 600 SER A CA 1
ATOM 4142 C C . SER A 1 600 ? -1.553 -25.136 11.863 1.00 32.78 600 SER A C 1
ATOM 4144 O O . SER A 1 600 ? -1.063 -25.656 10.858 1.00 32.78 600 SER A O 1
ATOM 4146 N N . ARG A 1 601 ? -0.832 -24.556 12.822 1.00 29.84 601 ARG A N 1
ATOM 4147 C CA . ARG A 1 601 ? 0.428 -25.094 13.324 1.00 29.84 601 ARG A CA 1
ATOM 4148 C C . ARG A 1 601 ? 0.253 -25.375 14.812 1.00 29.84 601 ARG A C 1
ATOM 4150 O O . ARG A 1 601 ? -0.651 -24.847 15.453 1.00 29.84 601 ARG A O 1
ATOM 4157 N N . SER A 1 602 ? 1.148 -26.193 15.353 1.00 32.47 602 SER A N 1
ATOM 4158 C CA . SER A 1 602 ? 1.286 -26.464 16.781 1.00 32.47 602 SER A CA 1
ATOM 4159 C C . SER A 1 602 ? 1.320 -25.167 17.603 1.00 32.47 602 SER A C 1
ATOM 4161 O O . SER A 1 602 ? 2.344 -24.484 17.626 1.00 32.47 602 SER A O 1
ATOM 4163 N N . GLY A 1 603 ? 0.213 -24.869 18.289 1.00 33.06 603 GLY A N 1
ATOM 4164 C CA . GLY A 1 603 ? 0.206 -24.016 19.474 1.00 33.06 603 GLY A CA 1
ATOM 4165 C C . GLY A 1 603 ? -0.383 -22.610 19.374 1.00 33.06 603 GLY A C 1
ATOM 4166 O O . GLY A 1 603 ? 0.176 -21.771 20.057 1.00 33.06 603 GLY A O 1
ATOM 4167 N N . ASN A 1 604 ? -1.434 -22.331 18.584 1.00 33.91 604 ASN A N 1
ATOM 4168 C CA . ASN A 1 604 ? -2.460 -21.293 18.864 1.00 33.91 604 ASN A CA 1
ATOM 4169 C C . ASN A 1 604 ? -3.545 -21.245 17.756 1.00 33.91 604 ASN A C 1
ATOM 4171 O O . ASN A 1 604 ? -3.319 -21.722 16.646 1.00 33.91 604 ASN A O 1
ATOM 4175 N N . ASP A 1 605 ? -4.713 -20.703 18.118 1.00 35.59 605 ASP A N 1
ATOM 4176 C CA . ASP A 1 605 ? -6.069 -20.855 17.550 1.00 35.59 605 ASP A CA 1
ATOM 4177 C C . ASP A 1 605 ? -6.290 -20.705 16.028 1.00 35.59 605 ASP A C 1
ATOM 4179 O O . ASP A 1 605 ? -5.621 -19.950 15.321 1.00 35.59 605 ASP A O 1
ATOM 4183 N N . GLY A 1 606 ? -7.325 -21.408 15.542 1.00 38.12 606 GLY A N 1
ATOM 4184 C CA . GLY A 1 606 ? -7.820 -21.386 14.165 1.00 38.12 606 GLY A CA 1
ATOM 4185 C C . GLY A 1 606 ? -9.008 -20.434 13.944 1.00 38.12 606 GLY A C 1
ATOM 4186 O O . GLY A 1 606 ? -10.024 -20.524 14.621 1.00 38.12 606 GLY A O 1
ATOM 4187 N N . TYR A 1 607 ? -8.859 -19.595 12.912 1.00 41.47 607 TYR A N 1
ATOM 4188 C CA . TYR A 1 607 ? -9.809 -18.676 12.257 1.00 41.47 607 TYR A CA 1
ATOM 4189 C C . TYR A 1 607 ? -10.254 -17.401 13.011 1.00 41.47 607 TYR A C 1
ATOM 4191 O O . TYR A 1 607 ? -11.254 -17.363 13.723 1.00 41.47 607 TYR A O 1
ATOM 4199 N N . LEU A 1 608 ? -9.543 -16.300 12.726 1.00 38.03 608 LEU A N 1
ATOM 4200 C CA . LEU A 1 608 ? -9.946 -14.915 12.996 1.00 38.03 608 LEU A CA 1
ATOM 4201 C C . LEU A 1 608 ? -10.869 -14.405 11.873 1.00 38.03 608 LEU A C 1
ATOM 4203 O O . LEU A 1 608 ? -10.399 -13.922 10.843 1.00 38.03 608 LEU A O 1
ATOM 4207 N N . GLY A 1 609 ? -12.184 -14.471 12.083 1.00 40.28 609 GLY A N 1
ATOM 4208 C CA . GLY A 1 609 ? -13.122 -13.596 11.378 1.00 40.28 609 GLY A CA 1
ATOM 4209 C C . GLY A 1 609 ? -12.989 -12.182 11.947 1.00 40.28 609 GLY A C 1
ATOM 4210 O O . GLY A 1 609 ? -13.353 -11.950 13.094 1.00 40.28 609 GLY A O 1
ATOM 4211 N N . ALA A 1 610 ? -12.422 -11.246 11.185 1.00 40.81 610 ALA A N 1
ATOM 4212 C CA . ALA A 1 610 ? -12.074 -9.910 11.686 1.00 40.81 610 ALA A CA 1
ATOM 4213 C C . ALA A 1 610 ? -13.209 -8.865 11.592 1.00 40.81 610 ALA A C 1
ATOM 4215 O O . ALA A 1 610 ? -12.963 -7.685 11.831 1.00 40.81 610 ALA A O 1
ATOM 4216 N N . SER A 1 611 ? -14.447 -9.257 11.269 1.00 37.84 611 SER A N 1
ATOM 4217 C CA . SER A 1 611 ? -15.579 -8.308 11.236 1.00 37.84 611 SER A CA 1
ATOM 4218 C C . SER A 1 611 ? -16.984 -8.918 11.363 1.00 37.84 611 SER A C 1
ATOM 4220 O O . SER A 1 611 ? -17.891 -8.199 11.760 1.00 37.84 611 SER A O 1
ATOM 4222 N N . ASP A 1 612 ? -17.169 -10.215 11.082 1.00 46.19 612 ASP A N 1
ATOM 4223 C CA . ASP A 1 612 ? -18.454 -10.940 11.169 1.00 46.19 612 ASP A CA 1
ATOM 4224 C C . ASP A 1 612 ? -18.307 -12.281 11.924 1.00 46.19 612 ASP A C 1
ATOM 4226 O O . ASP A 1 612 ? -17.239 -12.600 12.447 1.00 46.19 612 ASP A O 1
ATOM 4230 N N . ALA A 1 613 ? -19.381 -13.085 11.991 1.00 44.53 613 ALA A N 1
ATOM 4231 C CA . ALA A 1 613 ? -19.366 -14.421 12.594 1.00 44.53 613 ALA A CA 1
ATOM 4232 C C . ALA A 1 613 ? -18.259 -15.308 11.988 1.00 44.53 613 ALA A C 1
ATOM 4234 O O . ALA A 1 613 ? -18.315 -15.649 10.807 1.00 44.53 613 ALA A O 1
ATOM 4235 N N . GLY A 1 614 ? -17.293 -15.734 12.812 1.00 53.50 614 GLY A N 1
ATOM 4236 C CA . GLY A 1 614 ? -16.192 -16.613 12.389 1.00 53.50 614 GLY A CA 1
ATOM 4237 C C . GLY A 1 614 ? -16.657 -17.970 11.843 1.00 53.50 614 GLY A C 1
ATOM 4238 O O . GLY A 1 614 ? -15.994 -18.543 10.985 1.00 53.50 614 GLY A O 1
ATOM 4239 N N . VAL A 1 615 ? -17.828 -18.448 12.284 1.00 58.59 615 VAL A N 1
ATOM 4240 C CA . VAL A 1 615 ? -18.557 -19.597 11.725 1.00 58.59 615 VAL A CA 1
ATOM 4241 C C . VAL A 1 615 ? -20.060 -19.291 11.785 1.00 58.59 615 VAL A C 1
ATOM 4243 O O . VAL A 1 615 ? -20.586 -19.011 12.861 1.00 58.59 615 VAL A O 1
ATOM 4246 N N . LYS A 1 616 ? -20.776 -19.363 10.652 1.00 57.34 616 LYS A N 1
ATOM 4247 C CA . LYS A 1 616 ? -22.248 -19.263 10.594 1.00 57.34 616 LYS A CA 1
ATOM 4248 C C . LYS A 1 616 ? -22.841 -20.565 10.054 1.00 57.34 616 LYS A C 1
ATOM 4250 O O . LYS A 1 616 ? -22.821 -20.797 8.850 1.00 57.34 616 LYS A O 1
ATOM 4255 N N . GLY A 1 617 ? -23.399 -21.390 10.938 1.00 62.34 617 GLY A N 1
ATOM 4256 C CA . GLY A 1 617 ? -24.172 -22.571 10.552 1.00 62.34 617 GLY A CA 1
ATOM 4257 C C . GLY A 1 617 ? -25.657 -22.244 10.401 1.00 62.34 617 GLY A C 1
ATOM 4258 O O . GLY A 1 617 ? -26.289 -21.801 11.358 1.00 62.34 617 GLY A O 1
ATOM 4259 N N . GLN A 1 618 ? -26.221 -22.449 9.210 1.00 59.00 618 GLN A N 1
ATOM 4260 C CA . GLN A 1 618 ? -27.653 -22.300 8.940 1.00 59.00 618 GLN A CA 1
ATOM 4261 C C . GLN A 1 618 ? -28.173 -23.601 8.324 1.00 59.00 618 GLN A C 1
ATOM 4263 O O . GLN A 1 618 ? -27.677 -24.029 7.286 1.00 59.00 618 GLN A O 1
ATOM 4268 N N . SER A 1 619 ? -29.177 -24.214 8.951 1.00 60.62 619 SER A N 1
ATOM 4269 C CA . SER A 1 619 ? -29.854 -25.407 8.437 1.00 60.62 619 SER A CA 1
ATOM 4270 C C . SER A 1 619 ? -31.366 -25.259 8.590 1.00 60.62 619 SER A C 1
ATOM 4272 O O . SER A 1 619 ? -31.841 -24.609 9.520 1.00 60.62 619 SER A O 1
ATOM 4274 N N . THR A 1 620 ? -32.117 -25.822 7.645 1.00 65.25 620 THR A N 1
ATOM 4275 C CA . THR A 1 620 ? -33.591 -25.853 7.638 1.00 65.25 620 THR A CA 1
ATOM 4276 C C . THR A 1 620 ? -34.152 -27.258 7.843 1.00 65.25 620 THR A C 1
ATOM 4278 O O . THR A 1 620 ? -35.362 -27.415 7.979 1.00 65.25 620 THR A O 1
ATOM 4281 N N . THR A 1 621 ? -33.293 -28.279 7.851 1.00 59.91 621 THR A N 1
ATOM 4282 C CA . THR A 1 621 ? -33.689 -29.696 7.920 1.00 59.91 621 THR A CA 1
ATOM 4283 C C . THR A 1 621 ? -32.982 -30.468 9.031 1.00 59.91 621 THR A C 1
ATOM 4285 O O . THR A 1 621 ? -33.424 -31.556 9.381 1.00 59.91 621 THR A O 1
ATOM 4288 N N . THR A 1 622 ? -31.878 -29.943 9.565 1.00 67.69 622 THR A N 1
ATOM 4289 C CA . THR A 1 622 ? -31.024 -30.583 10.582 1.00 67.69 622 THR A CA 1
ATOM 4290 C C . THR A 1 622 ? -30.428 -29.525 11.516 1.00 67.69 622 THR A C 1
ATOM 4292 O O . THR A 1 622 ? -30.758 -28.344 11.410 1.00 67.69 622 THR A O 1
ATOM 4295 N N . ASP A 1 623 ? -29.491 -29.915 12.381 1.00 69.81 623 ASP A N 1
ATOM 4296 C CA . ASP A 1 623 ? -28.698 -28.968 13.166 1.00 69.81 623 ASP A CA 1
ATOM 4297 C C . ASP A 1 623 ? -27.877 -28.041 12.257 1.00 69.81 623 ASP A C 1
ATOM 4299 O O . ASP A 1 623 ? -27.267 -28.484 11.280 1.00 69.81 623 ASP A O 1
ATOM 4303 N N . GLY A 1 624 ? -27.854 -26.744 12.584 1.00 68.56 624 GLY A N 1
ATOM 4304 C CA . GLY A 1 624 ? -27.017 -25.759 11.891 1.00 68.56 624 GLY A CA 1
ATOM 4305 C C . GLY A 1 624 ? -25.526 -25.916 12.208 1.00 68.56 624 GLY A C 1
ATOM 4306 O O . GLY A 1 624 ? -24.692 -25.693 11.335 1.00 68.56 624 GLY A O 1
ATOM 4307 N N . VAL A 1 625 ? -25.198 -26.318 13.442 1.00 76.12 625 VAL A N 1
ATOM 4308 C CA . VAL A 1 625 ? -23.844 -26.643 13.922 1.00 76.12 625 VAL A CA 1
ATOM 4309 C C . VAL A 1 625 ? -23.959 -27.786 14.934 1.00 76.12 625 VAL A C 1
ATOM 4311 O O . VAL A 1 625 ? -24.741 -27.679 15.876 1.00 76.12 625 VAL A O 1
ATOM 4314 N N . ARG A 1 626 ? -23.164 -28.851 14.774 1.00 77.88 626 ARG A N 1
ATOM 4315 C CA . ARG A 1 626 ? -23.052 -29.962 15.735 1.00 77.88 626 ARG A CA 1
ATOM 4316 C C . ARG A 1 626 ? -21.604 -30.091 16.206 1.00 77.88 626 ARG A C 1
ATOM 4318 O O . ARG A 1 626 ? -20.716 -30.302 15.385 1.00 77.88 626 ARG A O 1
ATOM 4325 N N . GLY A 1 627 ? -21.378 -29.966 17.514 1.00 81.56 627 GLY A N 1
ATOM 4326 C CA . GLY A 1 627 ? -20.082 -30.204 18.152 1.00 81.56 627 GLY A CA 1
ATOM 4327 C C . GLY A 1 627 ? -20.109 -31.489 18.975 1.00 81.56 627 GLY A C 1
ATOM 4328 O O . GLY A 1 627 ? -20.994 -31.669 19.806 1.00 81.56 627 GLY A O 1
ATOM 4329 N N . GLU A 1 628 ? -19.150 -32.382 18.749 1.00 81.75 628 GLU A N 1
ATOM 4330 C CA . GLU A 1 628 ? -19.044 -33.675 19.427 1.00 81.75 628 GLU A CA 1
ATOM 4331 C C . GLU A 1 628 ? -17.580 -33.942 19.781 1.00 81.75 628 GLU A C 1
ATOM 4333 O O . GLU A 1 628 ? -16.684 -33.690 18.975 1.00 81.75 628 GLU A O 1
ATOM 4338 N N . SER A 1 629 ? -17.329 -34.447 20.989 1.00 81.56 629 SER A N 1
ATOM 4339 C CA . SER A 1 629 ? -16.001 -34.896 21.398 1.00 81.56 629 SER A CA 1
ATOM 4340 C C . SER A 1 629 ? -16.093 -36.269 22.043 1.00 81.56 629 SER A C 1
ATOM 4342 O O . SER A 1 629 ? -16.815 -36.451 23.017 1.00 81.56 629 SER A O 1
ATOM 4344 N N . ALA A 1 630 ? -15.336 -37.227 21.509 1.00 83.69 630 ALA A N 1
ATOM 4345 C CA . ALA A 1 630 ? -15.201 -38.567 22.080 1.00 83.69 630 ALA A CA 1
ATOM 4346 C C . ALA A 1 630 ? -14.052 -38.664 23.108 1.00 83.69 630 ALA A C 1
ATOM 4348 O O . ALA A 1 630 ? -13.766 -39.744 23.622 1.00 83.69 630 ALA A O 1
ATOM 4349 N N . ALA A 1 631 ? -13.352 -37.558 23.388 1.00 78.44 631 ALA A N 1
ATOM 4350 C CA . ALA A 1 631 ? -12.233 -37.531 24.323 1.00 78.44 631 ALA A CA 1
ATOM 4351 C C . ALA A 1 631 ? -12.712 -37.212 25.748 1.00 78.44 631 ALA A C 1
ATOM 4353 O O . ALA A 1 631 ? -13.412 -36.229 25.967 1.00 78.44 631 ALA A O 1
ATOM 4354 N N . ALA A 1 632 ? -12.257 -37.998 26.729 1.00 73.56 632 ALA A N 1
ATOM 4355 C CA . ALA A 1 632 ? -12.748 -37.991 28.114 1.00 73.56 632 ALA A CA 1
ATOM 4356 C C . ALA A 1 632 ? -12.613 -36.658 28.888 1.00 73.56 632 ALA A C 1
ATOM 4358 O O . ALA A 1 632 ? -13.151 -36.534 29.981 1.00 73.56 632 ALA A O 1
ATOM 4359 N N . THR A 1 633 ? -11.892 -35.666 28.359 1.00 75.75 633 THR A N 1
ATOM 4360 C CA . THR A 1 633 ? -11.604 -34.386 29.038 1.00 75.75 633 THR A CA 1
ATOM 4361 C C . THR A 1 633 ? -11.830 -33.170 28.146 1.00 75.75 633 THR A C 1
ATOM 4363 O O . THR A 1 633 ? -11.309 -32.086 28.414 1.00 75.75 633 THR A O 1
ATOM 4366 N N . LYS A 1 634 ? -12.548 -33.342 27.033 1.00 79.00 634 LYS A N 1
ATOM 4367 C CA . LYS A 1 634 ? -12.750 -32.288 26.039 1.00 79.00 634 LYS A CA 1
ATOM 4368 C C . LYS A 1 634 ? -14.231 -32.043 25.813 1.00 79.00 634 LYS A C 1
ATOM 4370 O O . LYS A 1 634 ? -15.044 -32.958 25.857 1.00 79.00 634 LYS A O 1
ATOM 4375 N N . SER A 1 635 ? -14.568 -30.788 25.550 1.00 82.19 635 SER A N 1
ATOM 4376 C CA . SER A 1 635 ? -15.938 -30.384 25.259 1.00 82.19 635 SER A CA 1
ATOM 4377 C C . SER A 1 635 ? -16.261 -30.619 23.785 1.00 82.19 635 SER A C 1
ATOM 4379 O O . SER A 1 635 ? -15.428 -30.349 22.921 1.00 82.19 635 SER A O 1
ATOM 4381 N N . GLY A 1 636 ? -17.489 -31.056 23.484 1.00 84.06 636 GLY A N 1
ATOM 4382 C CA . GLY A 1 636 ? -18.008 -31.016 22.110 1.00 84.06 636 GLY A CA 1
ATOM 4383 C C . GLY A 1 636 ? -18.090 -29.581 21.572 1.00 84.06 636 GLY A C 1
ATOM 4384 O O . GLY A 1 636 ? -17.787 -29.341 20.407 1.00 84.06 636 GLY A O 1
ATOM 4385 N N . VAL A 1 637 ? -18.424 -28.619 22.442 1.00 85.31 637 VAL A N 1
ATOM 4386 C CA . VAL A 1 637 ? -18.380 -27.170 22.182 1.00 85.31 637 VAL A CA 1
ATOM 4387 C C . VAL A 1 637 ? -17.778 -26.469 23.404 1.00 85.31 637 VAL A C 1
ATOM 4389 O O . VAL A 1 637 ? -18.229 -26.700 24.524 1.00 85.31 637 VAL A O 1
ATOM 4392 N N . TYR A 1 638 ? -16.766 -25.618 23.205 1.00 83.81 638 TYR A N 1
ATOM 4393 C CA . TYR A 1 638 ? -16.120 -24.829 24.263 1.00 83.81 638 TYR A CA 1
ATOM 4394 C C . TYR A 1 638 ? -16.190 -23.337 23.913 1.00 83.81 638 TYR A C 1
ATOM 4396 O O . TYR A 1 638 ? -15.523 -22.888 22.984 1.00 83.81 638 TYR A O 1
ATOM 4404 N N . GLY A 1 639 ? -17.043 -22.585 24.614 1.00 84.44 639 GLY A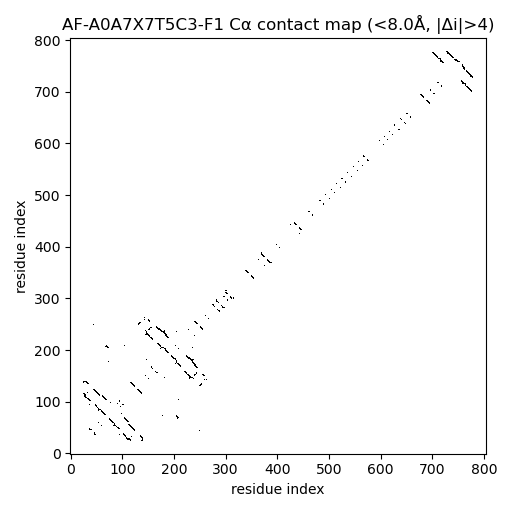 N 1
ATOM 4405 C CA . GLY A 1 639 ? -17.257 -21.155 24.373 1.00 84.44 639 GLY A CA 1
ATOM 4406 C C . GLY A 1 639 ? -16.523 -20.285 25.390 1.00 84.44 639 GLY A C 1
ATOM 4407 O O . GLY A 1 639 ? -16.773 -20.401 26.588 1.00 84.44 639 GLY A O 1
ATOM 4408 N N . VAL A 1 640 ? -15.654 -19.388 24.917 1.00 82.12 640 VAL A N 1
ATOM 4409 C CA . VAL A 1 640 ? -14.900 -18.431 25.745 1.00 82.12 640 VAL A CA 1
ATOM 4410 C C . VAL A 1 640 ? -15.109 -17.020 25.209 1.00 82.12 640 VAL A C 1
ATOM 4412 O O . VAL A 1 640 ? -15.086 -16.793 24.003 1.00 82.12 640 VAL A O 1
ATOM 4415 N N . THR A 1 641 ? -15.277 -16.060 26.115 1.00 81.38 641 THR A N 1
ATOM 4416 C CA . THR A 1 641 ? -15.249 -14.627 25.808 1.00 81.38 641 THR A CA 1
ATOM 4417 C C . THR A 1 641 ? -14.151 -13.967 26.631 1.00 81.38 641 THR A C 1
ATOM 4419 O O . THR A 1 641 ? -14.096 -14.137 27.846 1.00 81.38 641 THR A O 1
ATOM 4422 N N . THR A 1 642 ? -13.280 -13.198 25.981 1.00 83.69 642 THR A N 1
ATOM 4423 C CA . THR A 1 642 ? -12.269 -12.360 26.652 1.00 83.69 642 THR A CA 1
ATOM 4424 C C . THR A 1 642 ? -12.787 -10.951 26.943 1.00 83.69 642 THR A C 1
ATOM 4426 O O . THR A 1 642 ? -12.123 -10.169 27.620 1.00 83.69 642 THR A O 1
ATOM 4429 N N . HIS A 1 643 ? -13.981 -10.614 26.448 1.00 83.00 643 HIS A N 1
ATOM 4430 C CA . HIS A 1 643 ? -14.592 -9.306 26.633 1.00 83.00 643 HIS A CA 1
ATOM 4431 C C . HIS A 1 643 ? -15.510 -9.308 27.859 1.00 83.00 643 HIS A C 1
ATOM 4433 O O . HIS A 1 643 ? -16.369 -10.183 27.983 1.00 83.00 643 HIS A O 1
ATOM 4439 N N . ALA A 1 644 ? -15.376 -8.296 28.725 1.00 81.69 644 ALA A N 1
ATOM 4440 C CA . ALA A 1 644 ? -16.096 -8.206 30.003 1.00 81.69 644 ALA A CA 1
ATOM 4441 C C . ALA A 1 644 ? -17.633 -8.190 29.869 1.00 81.69 644 ALA A C 1
ATOM 4443 O O . ALA A 1 644 ? -18.336 -8.574 30.798 1.00 81.69 644 ALA A O 1
ATOM 4444 N N . SER A 1 645 ? -18.145 -7.775 28.707 1.00 85.12 645 SER A N 1
ATOM 4445 C CA . SER A 1 645 ? -19.584 -7.714 28.402 1.00 85.12 645 SER A CA 1
ATOM 4446 C C . SER A 1 645 ? -20.043 -8.774 27.393 1.00 85.12 645 SER A C 1
ATOM 4448 O O . SER A 1 645 ? -21.169 -8.703 26.906 1.00 85.12 645 SER A O 1
ATOM 4450 N N . GLY A 1 646 ? -19.165 -9.703 27.004 1.00 83.12 646 GLY A N 1
ATOM 4451 C CA . GLY A 1 646 ? -19.486 -10.752 26.036 1.00 83.12 646 GLY A CA 1
ATOM 4452 C C . GLY A 1 646 ? -20.141 -11.973 26.683 1.00 83.12 646 GLY A C 1
ATOM 4453 O O . GLY A 1 646 ? -20.048 -12.181 27.891 1.00 83.12 646 GLY A O 1
ATOM 4454 N N . TYR A 1 647 ? -20.767 -12.817 25.862 1.00 86.88 647 TYR A N 1
ATOM 4455 C CA . TYR A 1 647 ? -21.270 -14.129 26.274 1.00 86.88 647 TYR A CA 1
ATOM 4456 C C . TYR A 1 647 ? -20.354 -15.220 25.716 1.00 86.88 647 TYR A C 1
ATOM 4458 O O . TYR A 1 647 ? -20.082 -15.222 24.519 1.00 86.88 647 TYR A O 1
ATOM 4466 N N . GLY A 1 648 ? -19.916 -16.168 26.551 1.00 87.00 648 GLY A N 1
ATOM 4467 C CA . GLY A 1 648 ? -19.199 -17.355 26.063 1.00 87.00 648 GLY A CA 1
ATOM 4468 C C . GLY A 1 648 ? -20.091 -18.242 25.184 1.00 87.00 648 GLY A C 1
ATOM 4469 O O . GLY A 1 648 ? -19.647 -18.748 24.159 1.00 87.00 648 GLY A O 1
ATOM 4470 N N . ILE A 1 649 ? -21.370 -18.378 25.556 1.00 88.06 649 ILE A N 1
ATOM 4471 C CA . ILE A 1 649 ? -22.430 -19.024 24.769 1.00 88.06 649 ILE A CA 1
ATOM 4472 C C . ILE A 1 649 ? -23.712 -18.200 24.948 1.00 88.06 649 ILE A C 1
ATOM 4474 O O . ILE A 1 649 ? -24.100 -17.906 26.079 1.00 88.06 649 ILE A O 1
ATOM 4478 N N . PHE A 1 650 ? -24.377 -17.833 23.849 1.00 87.19 650 PHE A N 1
AT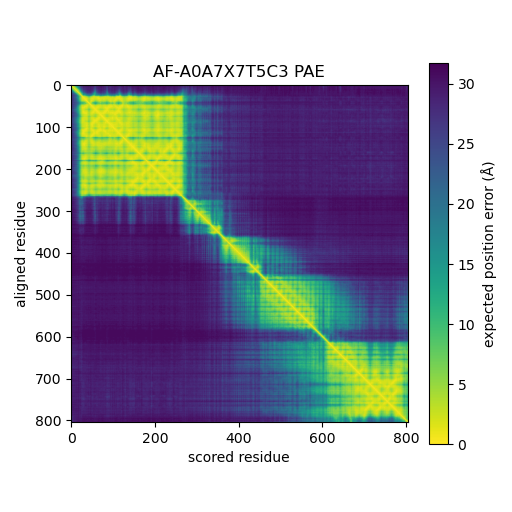OM 4479 C CA . PHE A 1 650 ? -25.659 -17.120 23.870 1.00 87.19 650 PHE A CA 1
ATOM 4480 C C . PHE A 1 650 ? -26.716 -17.891 23.071 1.00 87.19 650 PHE A C 1
ATOM 4482 O O . PHE A 1 650 ? -26.646 -17.959 21.845 1.00 87.19 650 PHE A O 1
ATOM 4489 N N . GLY A 1 651 ? -27.697 -18.469 23.768 1.00 89.38 651 GLY A N 1
ATOM 4490 C CA . GLY A 1 651 ? -28.844 -19.151 23.161 1.00 89.38 651 GLY A CA 1
ATOM 4491 C C . GLY A 1 651 ? -30.065 -18.235 23.071 1.00 89.38 651 GLY A C 1
ATOM 4492 O O . GLY A 1 651 ? -30.346 -17.470 23.994 1.00 89.38 651 GLY A O 1
ATOM 4493 N N . ARG A 1 652 ? -30.826 -18.324 21.974 1.00 90.44 652 ARG A N 1
ATOM 4494 C CA . ARG A 1 652 ? -32.100 -17.611 21.801 1.00 90.44 652 ARG A CA 1
ATOM 4495 C C . ARG A 1 652 ? -33.115 -18.501 21.092 1.00 90.44 652 ARG A C 1
ATOM 4497 O O . ARG A 1 652 ? -32.882 -18.913 19.962 1.00 90.44 652 ARG A O 1
ATOM 4504 N N . GLY A 1 653 ? -34.256 -18.723 21.737 1.00 87.75 653 GLY A N 1
ATOM 4505 C CA . GLY A 1 653 ? -35.454 -19.281 21.111 1.00 87.75 653 GLY A CA 1
ATOM 4506 C C . GLY A 1 653 ? -36.378 -18.161 20.633 1.00 87.75 653 GLY A C 1
ATOM 4507 O O . GLY A 1 653 ? -36.427 -17.091 21.241 1.00 87.75 653 GLY A O 1
ATOM 4508 N N . TYR A 1 654 ? -37.098 -18.388 19.537 1.00 85.31 654 TYR A N 1
ATOM 4509 C CA . TYR A 1 654 ? -38.138 -17.478 19.048 1.00 85.31 654 TYR A CA 1
ATOM 4510 C C . TYR A 1 654 ? -39.526 -18.062 19.346 1.00 85.31 654 TYR A C 1
ATOM 4512 O O . TYR A 1 654 ? -39.718 -19.278 19.299 1.00 85.31 654 TYR A O 1
ATOM 4520 N N . GLY A 1 655 ? -40.504 -17.199 19.642 1.00 88.44 655 GLY A N 1
ATOM 4521 C CA . GLY A 1 655 ? -41.861 -17.628 20.001 1.00 88.44 655 GLY A CA 1
ATOM 4522 C C . GLY A 1 655 ? -41.883 -18.431 21.306 1.00 88.44 655 GLY A C 1
ATOM 4523 O O . GLY A 1 655 ? -41.367 -17.968 22.318 1.00 88.44 655 GLY A O 1
ATOM 4524 N N . SER A 1 656 ? -42.469 -19.631 21.273 1.00 84.69 656 SER A N 1
ATOM 4525 C CA . SER A 1 656 ? -42.498 -20.583 22.397 1.00 84.69 656 SER A CA 1
ATOM 4526 C C . SER A 1 656 ? -41.319 -21.570 22.406 1.00 84.69 656 SER A C 1
ATOM 4528 O O . SER A 1 656 ? -41.333 -22.528 23.176 1.00 84.69 656 SER A O 1
ATOM 4530 N N . GLY A 1 657 ? -40.327 -21.389 21.526 1.00 87.50 657 GLY A N 1
ATOM 4531 C CA . GLY A 1 657 ? -39.146 -22.249 21.458 1.00 87.50 657 GLY A CA 1
ATOM 4532 C C . GLY A 1 657 ? -38.190 -22.029 22.633 1.00 87.50 657 GLY A C 1
ATOM 4533 O O . GLY A 1 657 ? -37.997 -20.902 23.092 1.00 87.50 657 GLY A O 1
ATOM 4534 N N . LEU A 1 658 ? -37.552 -23.103 23.099 1.00 90.69 658 LEU A N 1
ATOM 4535 C CA . LEU A 1 658 ? -36.533 -23.039 24.148 1.00 90.69 658 LEU A CA 1
ATOM 4536 C C . LEU A 1 658 ? -35.213 -22.487 23.593 1.00 90.69 658 LEU A C 1
ATOM 4538 O O . LEU A 1 658 ? -34.822 -22.792 22.469 1.00 90.69 658 LEU A O 1
ATOM 4542 N N . ALA A 1 659 ? -34.508 -21.688 24.397 1.00 91.44 659 ALA A N 1
ATOM 4543 C CA . ALA A 1 659 ? -33.186 -21.168 24.039 1.00 91.44 659 ALA A CA 1
ATOM 4544 C C . ALA A 1 659 ? -32.063 -22.213 24.178 1.00 91.44 659 ALA A C 1
ATOM 4546 O O . ALA A 1 659 ? -31.033 -22.081 23.519 1.00 91.44 659 ALA A O 1
ATOM 4547 N N . ALA A 1 660 ? -32.256 -23.220 25.036 1.00 91.81 660 ALA A N 1
ATOM 4548 C CA . ALA A 1 660 ? -31.365 -24.360 25.237 1.00 91.81 660 ALA A CA 1
ATOM 4549 C C . ALA A 1 660 ? -32.141 -25.543 25.847 1.00 91.81 660 ALA A C 1
ATOM 4551 O O . ALA A 1 660 ? -33.138 -25.332 26.542 1.00 91.81 660 ALA A O 1
ATOM 4552 N N . GLY A 1 661 ? -31.666 -26.766 25.608 1.00 90.25 661 GLY A N 1
ATOM 4553 C CA . GLY A 1 661 ? -32.132 -27.994 26.253 1.00 90.25 661 GLY A CA 1
ATOM 4554 C C . GLY A 1 661 ? -30.932 -28.829 26.694 1.00 90.25 661 GLY A C 1
ATOM 4555 O O . GLY A 1 661 ? -29.946 -28.911 25.963 1.00 90.25 661 GLY A O 1
ATOM 4556 N N . PHE A 1 662 ? -31.005 -29.410 27.889 1.00 91.88 662 PHE A N 1
ATOM 4557 C CA . PHE A 1 662 ? -29.940 -30.224 28.471 1.00 91.88 662 PHE A CA 1
ATOM 4558 C C . PHE A 1 662 ? -30.547 -31.521 29.005 1.00 91.88 662 PHE A C 1
ATOM 4560 O O . PHE A 1 662 ? -31.509 -31.470 29.768 1.00 91.88 662 PHE A O 1
ATOM 4567 N N . ASP A 1 663 ? -29.988 -32.656 28.595 1.00 89.56 663 ASP A N 1
ATOM 4568 C CA . ASP A 1 663 ? -30.324 -33.983 29.111 1.00 89.56 663 ASP A CA 1
ATOM 4569 C C . ASP A 1 663 ? -29.117 -34.504 29.905 1.00 89.56 663 ASP A C 1
ATOM 4571 O O . ASP A 1 663 ? -28.025 -34.665 29.353 1.00 89.56 663 ASP A O 1
ATOM 4575 N N . GLY A 1 664 ? -29.289 -34.659 31.220 1.00 87.88 664 GLY A N 1
ATOM 4576 C CA . GLY A 1 664 ? -28.221 -34.946 32.180 1.00 87.88 664 GLY A CA 1
ATOM 4577 C C . GLY A 1 664 ? -27.971 -33.827 33.201 1.00 87.88 664 GLY A C 1
ATOM 4578 O O . GLY A 1 664 ? -28.737 -32.873 33.332 1.00 87.88 664 GLY A O 1
ATOM 4579 N N . GLY A 1 665 ? -26.895 -33.968 33.981 1.00 85.44 665 GLY A N 1
ATOM 4580 C CA . GLY A 1 665 ? -26.525 -33.003 35.020 1.00 85.44 665 GLY A CA 1
ATOM 4581 C C . GLY A 1 665 ? -25.940 -31.706 34.450 1.00 85.44 665 GLY A C 1
ATOM 4582 O O . GLY A 1 665 ? -25.137 -31.738 33.521 1.00 85.44 665 GLY A O 1
ATOM 4583 N N . VAL A 1 666 ? -26.296 -30.565 35.050 1.00 90.50 666 VAL A N 1
ATOM 4584 C CA . VAL A 1 666 ? -25.762 -29.239 34.700 1.00 90.50 666 VAL A CA 1
ATOM 4585 C C . VAL A 1 666 ? -25.046 -28.650 35.911 1.00 90.50 666 VAL A C 1
ATOM 4587 O O . VAL A 1 666 ? -25.647 -28.494 36.973 1.00 90.50 666 VAL A O 1
ATOM 4590 N N . GLN A 1 667 ? -23.771 -28.296 35.747 1.00 85.25 667 GLN A N 1
ATOM 4591 C CA . GLN A 1 667 ? -22.964 -27.651 36.782 1.00 85.25 667 GLN A CA 1
ATOM 4592 C C . GLN A 1 667 ? -22.669 -26.198 36.398 1.00 85.25 667 GLN A C 1
ATOM 4594 O O . GLN A 1 667 ? -22.155 -25.926 35.315 1.00 85.25 667 GLN A O 1
ATOM 4599 N N . ILE A 1 668 ? -22.973 -25.267 37.305 1.00 89.12 668 ILE A N 1
ATOM 4600 C CA . ILE A 1 668 ? -22.681 -23.838 37.156 1.00 89.12 668 ILE A CA 1
ATOM 4601 C C . ILE A 1 668 ? -21.693 -23.440 38.252 1.00 89.12 668 ILE A C 1
ATOM 4603 O O . ILE A 1 668 ? -22.009 -23.518 39.434 1.00 89.12 668 ILE A O 1
ATOM 4607 N N . TRP A 1 669 ? -20.492 -23.017 37.856 1.00 84.19 669 TRP A N 1
ATOM 4608 C CA . TRP A 1 669 ? -19.432 -22.611 38.788 1.00 84.19 669 TRP A CA 1
ATOM 4609 C C . TRP A 1 669 ? -19.621 -21.202 39.365 1.00 84.19 669 TRP A C 1
ATOM 4611 O O . TRP A 1 669 ? -19.031 -20.868 40.390 1.00 84.19 669 TRP A O 1
ATOM 4621 N N . GLY A 1 670 ? -20.407 -20.365 38.684 1.00 86.06 670 GLY A N 1
ATOM 4622 C CA . GLY A 1 670 ? -20.750 -19.008 39.112 1.00 86.06 670 GLY A CA 1
ATOM 4623 C C . GLY A 1 670 ? -22.178 -18.894 39.648 1.00 86.06 670 GLY A C 1
ATOM 4624 O O . GLY A 1 670 ? -22.837 -19.884 39.951 1.00 86.06 670 GLY A O 1
ATOM 4625 N N . SER A 1 671 ? -22.683 -17.664 39.724 1.00 90.56 671 SER A N 1
ATOM 4626 C CA . SER A 1 671 ? -24.077 -17.409 40.095 1.00 90.56 671 SER A CA 1
ATOM 4627 C C . SER A 1 671 ? -25.033 -17.740 38.946 1.00 90.56 671 SER A C 1
ATOM 4629 O O . SER A 1 671 ? -24.821 -17.312 37.810 1.00 90.56 671 SER A O 1
ATOM 4631 N N . LEU A 1 672 ? -26.131 -18.435 39.250 1.00 91.56 672 LEU A N 1
ATOM 4632 C CA . LEU A 1 672 ? -27.262 -18.604 38.338 1.00 91.56 672 LEU A CA 1
ATOM 4633 C C . LEU A 1 672 ? -28.276 -17.476 38.569 1.00 91.56 672 LEU A C 1
ATOM 4635 O O . LEU A 1 672 ? -28.967 -17.459 39.584 1.00 91.56 672 LEU A O 1
ATOM 4639 N N . ASN A 1 673 ? -28.384 -16.550 37.615 1.00 90.12 673 ASN A N 1
ATOM 4640 C CA . ASN A 1 673 ? -29.377 -15.476 37.649 1.00 90.12 673 ASN A CA 1
ATOM 4641 C C . ASN A 1 673 ? -30.597 -15.858 36.798 1.00 90.12 673 ASN A C 1
ATOM 4643 O O . ASN A 1 673 ? -30.458 -16.093 35.598 1.00 90.12 673 ASN A O 1
ATOM 4647 N N . VAL A 1 674 ? -31.790 -15.888 37.398 1.00 91.62 674 VAL A N 1
ATOM 4648 C CA . VAL A 1 674 ? -33.063 -16.182 36.714 1.00 91.62 674 VAL A CA 1
ATOM 4649 C C . VAL A 1 674 ? -34.027 -15.026 36.966 1.00 91.62 674 VAL A C 1
ATOM 4651 O O . VAL A 1 674 ? -34.366 -14.751 38.110 1.00 91.62 674 VAL A O 1
ATOM 4654 N N . SER A 1 675 ? -34.454 -14.335 35.906 1.00 91.19 675 SER A N 1
ATOM 4655 C CA . SER A 1 675 ? -35.433 -13.237 35.995 1.00 91.19 675 SER A CA 1
ATOM 4656 C C . SER A 1 675 ? -36.888 -13.710 35.941 1.00 91.19 675 SER A C 1
ATOM 4658 O O . SER A 1 675 ? -37.784 -12.988 36.369 1.00 91.19 675 SER A O 1
ATOM 4660 N N . GLY A 1 676 ? -37.121 -14.904 35.389 1.00 90.69 676 GLY A N 1
ATOM 4661 C CA . GLY A 1 676 ? -38.399 -15.605 35.461 1.00 90.69 676 GLY A CA 1
ATOM 4662 C C . GLY A 1 676 ? -38.496 -16.459 36.725 1.00 90.69 676 GLY A C 1
ATOM 4663 O O . GLY A 1 676 ? -38.017 -16.092 37.792 1.00 90.69 676 GLY A O 1
ATOM 4664 N N . THR A 1 677 ? -39.090 -17.638 36.596 1.00 91.44 677 THR A N 1
ATOM 4665 C CA . THR A 1 677 ? -39.251 -18.590 37.699 1.00 91.44 677 THR A CA 1
ATOM 4666 C C . THR A 1 677 ? -38.214 -19.710 37.617 1.00 91.44 677 THR A C 1
ATOM 4668 O O . THR A 1 677 ? -37.976 -20.258 36.539 1.00 91.44 677 THR A O 1
ATOM 4671 N N . LYS A 1 678 ? -37.627 -20.107 38.753 1.00 93.06 678 LYS A N 1
ATOM 4672 C CA . LYS A 1 678 ? -36.836 -21.341 38.851 1.00 93.06 678 LYS A CA 1
ATOM 4673 C C . LYS A 1 678 ? -37.785 -22.493 39.160 1.00 93.06 678 LYS A C 1
ATOM 4675 O O . LYS A 1 678 ? -38.212 -22.628 40.300 1.00 93.06 678 LYS A O 1
ATOM 4680 N N . ASN A 1 679 ? -38.127 -23.287 38.151 1.00 92.94 679 ASN A N 1
ATOM 4681 C CA . ASN A 1 679 ? -39.138 -24.332 38.288 1.00 92.94 679 ASN A CA 1
ATOM 4682 C C . ASN A 1 679 ? -38.525 -25.728 38.340 1.00 92.94 679 ASN A C 1
ATOM 4684 O O . ASN A 1 679 ? -37.514 -25.988 37.690 1.00 92.94 679 ASN A O 1
ATOM 4688 N N . PHE A 1 680 ? -39.210 -26.643 39.015 1.00 90.44 680 PHE A N 1
ATOM 4689 C CA . PHE A 1 680 ? -39.159 -28.057 38.672 1.00 90.44 680 PHE A CA 1
ATOM 4690 C C . PHE A 1 680 ? -40.514 -28.484 38.104 1.00 90.44 680 PHE A C 1
ATOM 4692 O O . PHE A 1 680 ? -41.554 -27.908 38.427 1.00 90.44 680 PHE A O 1
ATOM 4699 N N . CYS A 1 681 ? -40.483 -29.465 37.211 1.00 92.38 681 CYS A N 1
ATOM 4700 C CA . CYS A 1 681 ? -41.643 -29.959 36.487 1.00 92.38 681 CYS A CA 1
ATOM 4701 C C . CYS A 1 681 ? -41.648 -31.481 36.599 1.00 92.38 681 CYS A C 1
ATOM 4703 O O . CYS A 1 681 ? -40.628 -32.112 36.320 1.00 92.38 681 CYS A O 1
ATOM 4705 N N . ILE A 1 682 ? -42.768 -32.049 37.025 1.00 93.00 682 ILE A N 1
ATOM 4706 C CA . ILE A 1 682 ? -42.971 -33.496 37.111 1.00 93.00 682 ILE A CA 1
ATOM 4707 C C . ILE A 1 682 ? -44.228 -33.884 36.340 1.00 93.00 682 ILE A C 1
ATOM 4709 O O . ILE A 1 682 ? -45.102 -33.049 36.097 1.00 93.00 682 ILE A O 1
ATOM 4713 N N . GLU A 1 683 ? -44.345 -35.157 35.976 1.00 92.31 683 GLU A N 1
ATOM 4714 C CA . GLU A 1 683 ? -45.627 -35.701 35.534 1.00 92.31 683 GLU A CA 1
ATOM 4715 C C . GLU A 1 683 ? -46.654 -35.583 36.671 1.00 92.31 683 GLU A C 1
ATOM 4717 O O . GLU A 1 683 ? -46.330 -35.794 37.843 1.00 92.31 683 GLU A O 1
ATOM 4722 N N . HIS A 1 684 ? -47.887 -35.198 36.341 1.00 93.75 684 HIS A N 1
ATOM 4723 C CA . HIS A 1 684 ? -48.924 -35.022 37.345 1.00 93.75 684 HIS A CA 1
ATOM 4724 C C . HIS A 1 684 ? -49.297 -36.389 37.952 1.00 93.75 684 HIS A C 1
ATOM 4726 O O . HIS A 1 684 ? -49.769 -37.268 37.230 1.00 93.75 684 HIS A O 1
ATOM 4732 N N . PRO A 1 685 ? -49.160 -36.581 39.278 1.00 91.06 685 PRO A N 1
ATOM 4733 C CA . PRO A 1 685 ? -49.250 -37.904 39.910 1.00 91.06 685 PRO A CA 1
ATOM 4734 C C . PRO A 1 685 ? -50.640 -38.546 39.813 1.00 91.06 685 PRO A C 1
ATOM 4736 O O . PRO A 1 685 ? -50.776 -39.753 39.985 1.00 91.06 685 PRO A O 1
ATOM 4739 N N . LEU A 1 686 ? -51.672 -37.735 39.561 1.00 92.00 686 LEU A N 1
ATOM 4740 C CA . LEU A 1 686 ? -53.070 -38.165 39.494 1.00 92.00 686 LEU A CA 1
ATOM 4741 C C . LEU A 1 686 ? -53.706 -37.980 38.102 1.00 92.00 686 LEU A C 1
ATOM 4743 O O . LEU A 1 686 ? -54.879 -38.298 37.944 1.00 92.00 686 LEU A O 1
ATOM 4747 N N . ASP A 1 687 ? -52.988 -37.427 37.112 1.00 92.81 687 ASP A N 1
ATOM 4748 C CA . ASP A 1 687 ? -53.574 -37.055 35.805 1.00 92.81 687 ASP A CA 1
ATOM 4749 C C . ASP A 1 687 ? -52.552 -37.246 34.659 1.00 92.81 687 ASP A C 1
ATOM 4751 O O . ASP A 1 687 ? -51.789 -36.324 34.346 1.00 92.81 687 ASP A O 1
ATOM 4755 N N . PRO A 1 688 ? -52.475 -38.455 34.066 1.00 88.31 688 PRO A N 1
ATOM 4756 C CA . PRO A 1 688 ? -51.484 -38.792 33.044 1.00 88.31 688 PRO A CA 1
ATOM 4757 C C . PRO A 1 688 ? -51.514 -37.851 31.834 1.00 88.31 688 PRO A C 1
ATOM 4759 O O . PRO A 1 688 ? -52.570 -37.510 31.305 1.00 88.31 688 PRO A O 1
ATOM 4762 N N . GLY A 1 689 ? -50.335 -37.455 31.353 1.00 89.25 689 GLY A N 1
ATOM 4763 C CA . GLY A 1 689 ? -50.197 -36.526 30.224 1.00 89.25 689 GLY A CA 1
ATOM 4764 C C . GLY A 1 689 ? -50.293 -35.042 30.598 1.00 89.25 689 GLY A C 1
ATOM 4765 O O . GLY A 1 689 ? -50.063 -34.186 29.741 1.00 89.25 689 GLY A O 1
ATOM 4766 N N . ARG A 1 690 ? -50.563 -34.712 31.867 1.00 94.38 690 ARG A N 1
ATOM 4767 C CA . ARG A 1 690 ? -50.363 -33.362 32.409 1.00 94.38 690 ARG A CA 1
ATOM 4768 C C . ARG A 1 690 ? -49.085 -33.290 33.224 1.00 94.38 690 ARG A C 1
ATOM 4770 O O . ARG A 1 690 ? -48.573 -34.288 33.721 1.00 94.38 690 ARG A O 1
ATOM 4777 N N . VAL A 1 691 ? -48.594 -32.068 33.385 1.00 94.31 691 VAL A N 1
ATOM 4778 C CA . VAL A 1 691 ? -47.428 -31.772 34.213 1.00 94.31 691 VAL A CA 1
ATOM 4779 C C . VAL A 1 691 ? -47.812 -30.903 35.398 1.00 94.31 691 VAL A C 1
ATOM 4781 O O . VAL A 1 691 ? -48.721 -30.073 35.311 1.00 94.31 691 VAL A O 1
ATOM 4784 N N . LEU A 1 692 ? -47.098 -31.089 36.500 1.00 94.00 692 LEU A N 1
ATOM 4785 C CA . LEU A 1 692 ? -47.184 -30.270 37.694 1.00 94.00 692 LEU A CA 1
ATOM 4786 C C . LEU A 1 692 ? -45.891 -29.462 37.825 1.00 94.00 692 LEU A C 1
ATOM 4788 O O . LEU A 1 692 ? -44.794 -30.016 37.745 1.00 94.00 692 LEU A O 1
ATOM 4792 N N . VAL A 1 693 ? -46.033 -28.145 37.975 1.00 93.94 693 VAL A N 1
ATOM 4793 C CA . VAL A 1 693 ? -44.918 -27.194 37.972 1.00 93.94 693 VAL A CA 1
ATOM 4794 C C . VAL A 1 693 ? -44.898 -26.439 39.292 1.00 93.94 693 VAL A C 1
ATOM 4796 O O . VAL A 1 693 ? -45.889 -25.813 39.667 1.00 93.94 693 VAL A O 1
ATOM 4799 N N . HIS A 1 694 ? -43.746 -26.443 39.952 1.00 93.62 694 HIS A N 1
ATOM 4800 C CA . HIS A 1 694 ? -43.512 -25.746 41.215 1.00 93.62 694 HIS A CA 1
ATOM 4801 C C . HIS A 1 694 ? -42.284 -24.855 41.106 1.00 93.62 694 HIS A C 1
ATOM 4803 O O . HIS A 1 694 ? -41.310 -25.213 40.443 1.00 93.62 694 HIS A O 1
ATOM 4809 N N . ALA A 1 695 ? -42.305 -23.723 41.808 1.00 93.12 695 ALA A N 1
ATOM 4810 C CA . ALA A 1 695 ? -41.103 -22.932 42.033 1.00 93.12 695 ALA A CA 1
ATOM 4811 C C . ALA A 1 695 ? -40.198 -23.636 43.062 1.00 93.12 695 ALA A C 1
ATOM 4813 O O . ALA A 1 695 ? -40.678 -24.154 44.068 1.00 93.12 695 ALA A O 1
ATOM 4814 N N . ALA A 1 696 ? -38.894 -23.667 42.801 1.00 91.44 696 ALA A N 1
ATOM 4815 C CA . ALA A 1 696 ? -37.916 -24.370 43.621 1.00 91.44 696 ALA A CA 1
ATOM 4816 C C . ALA A 1 696 ? -37.590 -23.612 44.923 1.00 91.44 696 ALA A C 1
ATOM 4818 O O . ALA A 1 696 ? -37.420 -22.392 44.912 1.00 91.44 696 ALA A O 1
ATOM 4819 N N . VAL A 1 697 ? -37.440 -24.359 46.021 1.00 92.94 697 VAL A N 1
ATOM 4820 C CA . VAL A 1 697 ? -36.931 -23.886 47.318 1.00 92.94 697 VAL A CA 1
ATOM 4821 C C . VAL A 1 697 ? -35.492 -24.381 47.488 1.00 92.94 697 VAL A C 1
ATOM 4823 O O . VAL A 1 697 ? -35.224 -25.563 47.293 1.00 92.94 697 VAL A O 1
ATOM 4826 N N . GLU A 1 698 ? -34.567 -23.492 47.855 1.00 90.50 698 GLU A N 1
ATOM 4827 C CA . GLU A 1 698 ? -33.175 -23.849 48.169 1.00 90.50 698 GLU A CA 1
ATOM 4828 C C . GLU A 1 698 ? -33.063 -24.254 49.645 1.00 90.50 698 GLU A C 1
ATOM 4830 O O . GLU A 1 698 ? -33.304 -23.433 50.531 1.00 90.50 698 GLU A O 1
ATOM 4835 N N . SER A 1 699 ? -32.726 -25.516 49.921 1.00 92.06 699 SER A N 1
ATOM 4836 C CA . SER A 1 699 ? -32.611 -26.060 51.280 1.00 92.06 699 SER A CA 1
ATOM 4837 C C . SER A 1 699 ? -31.737 -27.325 51.297 1.00 92.06 699 SER A C 1
ATOM 4839 O O . SER A 1 699 ? -31.468 -27.918 50.254 1.00 92.06 699 SER A O 1
ATOM 4841 N N . SER A 1 700 ? -31.301 -27.755 52.486 1.00 91.00 700 SER A N 1
ATOM 4842 C CA . SER A 1 700 ? -30.661 -29.063 52.710 1.00 91.00 700 SER A CA 1
ATOM 4843 C C . SER A 1 700 ? -31.624 -30.244 52.523 1.00 91.00 700 SER A C 1
ATOM 4845 O O . SER A 1 700 ? -31.207 -31.396 52.537 1.00 91.00 700 SER A O 1
ATOM 4847 N N . GLU A 1 701 ? -32.911 -29.964 52.342 1.00 93.06 701 GLU A N 1
ATOM 4848 C CA . GLU A 1 701 ? -33.953 -30.918 51.980 1.00 93.06 701 GLU A CA 1
ATOM 4849 C C . GLU A 1 701 ? -34.672 -30.409 50.725 1.00 93.06 701 GLU A C 1
ATOM 4851 O O . GLU A 1 701 ? -34.793 -29.200 50.518 1.00 93.06 701 GLU A O 1
ATOM 4856 N N . VAL A 1 702 ? -35.196 -31.306 49.889 1.00 93.94 702 VAL A N 1
ATOM 4857 C CA . VAL A 1 702 ? -36.015 -30.891 48.740 1.00 93.94 702 VAL A CA 1
ATOM 4858 C C . VAL A 1 702 ? -37.413 -30.577 49.254 1.00 93.94 702 VAL A C 1
ATOM 4860 O O . VAL A 1 702 ? -38.216 -31.481 49.460 1.00 93.94 702 VAL A O 1
ATOM 4863 N N . LEU A 1 703 ? -37.682 -29.302 49.520 1.00 94.56 703 LEU A N 1
ATOM 4864 C CA . LEU A 1 703 ? -38.902 -28.862 50.192 1.00 94.56 703 LEU A CA 1
ATOM 4865 C C . LEU A 1 703 ? -39.921 -28.269 49.218 1.00 94.56 703 LEU A C 1
ATOM 4867 O O . LEU A 1 703 ? -39.565 -27.558 48.278 1.00 94.56 703 LEU A O 1
ATOM 4871 N N . ASN A 1 704 ? -41.198 -28.485 49.521 1.00 94.88 704 ASN A N 1
ATOM 4872 C CA . ASN A 1 704 ? -42.298 -27.691 48.998 1.00 94.88 704 ASN A CA 1
ATOM 4873 C C . ASN A 1 704 ? -42.892 -26.832 50.115 1.00 94.88 704 ASN A C 1
ATOM 4875 O O . ASN A 1 704 ? -43.145 -27.323 51.217 1.00 94.88 704 ASN A O 1
ATOM 4879 N N . THR A 1 705 ? -43.173 -25.568 49.802 1.00 94.88 705 THR A N 1
ATOM 4880 C CA . THR A 1 705 ? -43.769 -24.615 50.743 1.00 94.88 705 THR A CA 1
ATOM 4881 C C . THR A 1 705 ? -45.112 -24.125 50.224 1.00 94.88 705 THR A C 1
ATOM 4883 O O . THR A 1 705 ? -45.230 -23.715 49.071 1.00 94.88 705 THR A O 1
ATOM 4886 N N . TYR A 1 706 ? -46.113 -24.124 51.098 1.00 95.38 706 TYR A N 1
ATOM 4887 C CA . TYR A 1 706 ? -47.468 -23.658 50.819 1.00 95.38 706 TYR A CA 1
ATOM 4888 C C . TYR A 1 706 ? -47.892 -22.729 51.939 1.00 95.38 706 TYR A C 1
ATOM 4890 O O . TYR A 1 706 ? -47.594 -22.989 53.101 1.00 95.38 706 TYR A O 1
ATOM 4898 N N . SER A 1 707 ? -48.584 -21.646 51.623 1.00 96.50 707 SER A N 1
ATOM 4899 C CA . SER A 1 707 ? -49.042 -20.713 52.643 1.00 96.50 707 SER A CA 1
ATOM 4900 C C . SER A 1 707 ? -50.350 -20.058 52.249 1.00 96.50 707 SER A C 1
ATOM 4902 O O . SER A 1 707 ? -50.737 -20.015 51.080 1.00 96.50 707 SER A O 1
ATOM 4904 N N . GLY A 1 708 ? -51.040 -19.537 53.251 1.00 96.81 708 GLY A N 1
ATOM 4905 C CA . GLY A 1 708 ? -52.297 -18.847 53.059 1.00 96.81 708 GLY A CA 1
ATOM 4906 C C . GLY A 1 708 ? -52.757 -18.158 54.329 1.00 96.81 708 GLY A C 1
ATOM 4907 O O . GLY A 1 708 ? -52.065 -18.119 55.344 1.00 96.81 708 GLY A O 1
ATOM 4908 N N . ASN A 1 709 ? -53.954 -17.589 54.255 1.00 97.44 709 ASN A N 1
ATOM 4909 C CA . ASN A 1 709 ? -54.627 -16.994 55.397 1.00 97.44 709 ASN A CA 1
ATOM 4910 C C . ASN A 1 709 ? -56.023 -17.588 55.519 1.00 97.44 709 ASN A C 1
ATOM 4912 O O . ASN A 1 709 ? -56.690 -17.787 54.507 1.00 97.44 709 ASN A O 1
ATOM 4916 N N . VAL A 1 710 ? -56.484 -17.795 56.746 1.00 97.00 710 VAL A N 1
ATOM 4917 C CA . VAL A 1 710 ? -57.849 -18.243 57.027 1.00 97.00 710 VAL A CA 1
ATOM 4918 C C . VAL A 1 710 ? -58.425 -17.468 58.210 1.00 97.00 710 VAL A C 1
ATOM 4920 O O . VAL A 1 710 ? -57.678 -17.000 59.069 1.00 97.00 710 VAL A O 1
ATOM 4923 N N . SER A 1 711 ? -59.742 -17.284 58.233 1.00 96.88 711 SER A N 1
ATOM 4924 C CA . SER A 1 711 ? -60.456 -16.710 59.375 1.00 96.88 711 SER A CA 1
ATOM 4925 C C . SER A 1 711 ? -61.106 -17.823 60.179 1.00 96.88 711 SER A C 1
ATOM 4927 O O . SER A 1 711 ? -61.712 -18.722 59.599 1.00 96.88 711 SER A O 1
ATOM 4929 N N . LEU A 1 712 ? -60.982 -17.744 61.502 1.00 96.81 712 LEU A N 1
ATOM 4930 C CA . LEU A 1 712 ? -61.591 -18.710 62.402 1.00 96.81 712 LEU A CA 1
ATOM 4931 C C . LEU A 1 712 ? -63.115 -18.536 62.426 1.00 96.81 712 LEU A C 1
ATOM 4933 O O . LEU A 1 712 ? -63.634 -17.417 62.428 1.00 96.81 712 LEU A O 1
ATOM 4937 N N . ASP A 1 713 ? -63.823 -19.655 62.433 1.00 95.81 713 ASP A N 1
ATOM 4938 C CA . ASP A 1 713 ? -65.270 -19.759 62.516 1.00 95.81 713 ASP A CA 1
ATOM 4939 C C . ASP A 1 713 ? -65.799 -19.355 63.906 1.00 95.81 713 ASP A C 1
ATOM 4941 O O . ASP A 1 713 ? -65.067 -18.919 64.797 1.00 95.81 713 ASP A O 1
ATOM 4945 N N . ARG A 1 714 ? -67.113 -19.489 64.105 1.00 95.06 714 ARG A N 1
ATOM 4946 C CA . ARG A 1 714 ? -67.785 -19.162 65.375 1.00 95.06 714 ARG A CA 1
ATOM 4947 C C . ARG A 1 714 ? -67.323 -20.014 66.570 1.00 95.06 714 ARG A C 1
ATOM 4949 O O . ARG A 1 714 ? -67.614 -19.648 67.703 1.00 95.06 714 ARG A O 1
ATOM 4956 N N . GLU A 1 715 ? -66.668 -21.145 66.317 1.00 93.62 715 GLU A N 1
ATOM 4957 C CA . GLU A 1 715 ? -66.130 -22.075 67.316 1.00 93.62 715 GLU A CA 1
ATOM 4958 C C . GLU A 1 715 ? -64.633 -21.823 67.571 1.00 93.62 715 GLU A C 1
ATOM 4960 O O . GLU A 1 715 ? -64.033 -22.488 68.413 1.00 93.62 715 GLU A O 1
ATOM 4965 N N . GLY A 1 716 ? -64.029 -20.836 66.894 1.00 94.19 716 GLY A N 1
ATOM 4966 C CA . GLY A 1 716 ? -62.617 -20.500 67.057 1.00 94.19 716 GLY A CA 1
ATOM 4967 C C . GLY A 1 716 ? -61.670 -21.438 66.304 1.00 94.19 716 GLY A C 1
ATOM 4968 O O . GLY A 1 716 ? -60.498 -21.544 66.677 1.00 94.19 716 GLY A O 1
ATOM 4969 N N . GLY A 1 717 ? -62.157 -22.127 65.264 1.00 95.81 717 GLY A N 1
ATOM 4970 C CA . GLY A 1 717 ? -61.366 -23.024 64.419 1.00 95.81 717 GLY A CA 1
ATOM 4971 C C . GLY A 1 717 ? -61.468 -22.723 62.925 1.00 95.81 717 GLY A C 1
ATOM 4972 O O . GLY A 1 717 ? -62.259 -21.897 62.496 1.00 95.81 717 GLY A O 1
ATOM 4973 N N . ALA A 1 718 ? -60.637 -23.361 62.108 1.00 97.25 718 ALA A N 1
ATOM 4974 C CA . ALA A 1 718 ? -60.731 -23.290 60.652 1.00 97.25 718 ALA A CA 1
ATOM 4975 C C . ALA A 1 718 ? -60.138 -24.538 59.996 1.00 97.25 718 ALA A C 1
ATOM 4977 O O . ALA A 1 718 ? -59.097 -25.031 60.429 1.00 97.25 718 ALA A O 1
ATOM 4978 N N . THR A 1 719 ? -60.765 -25.016 58.924 1.00 96.62 719 THR A N 1
ATOM 4979 C CA . THR A 1 719 ? -60.221 -26.077 58.067 1.00 96.62 719 THR A CA 1
ATOM 4980 C C . THR A 1 719 ? -59.550 -25.452 56.850 1.00 96.62 719 THR A C 1
ATOM 4982 O O . THR A 1 719 ? -60.140 -24.606 56.180 1.00 96.62 719 THR A O 1
ATOM 4985 N N . VAL A 1 720 ? -58.319 -25.867 56.567 1.00 96.94 720 VAL A N 1
ATOM 4986 C CA . VAL A 1 720 ? -57.575 -25.479 55.366 1.00 96.94 720 VAL A CA 1
ATOM 4987 C C . VAL A 1 720 ? -57.558 -26.662 54.407 1.00 96.94 720 VAL A C 1
ATOM 4989 O O . VAL A 1 720 ? -57.126 -27.747 54.789 1.00 96.94 720 VAL A O 1
ATOM 4992 N N . GLU A 1 721 ? -58.007 -26.440 53.173 1.00 95.56 721 GLU A N 1
ATOM 4993 C CA . GLU A 1 721 ? -57.986 -27.427 52.089 1.00 95.56 721 GLU A CA 1
ATOM 4994 C C . GLU A 1 721 ? -56.787 -27.185 51.165 1.00 95.56 721 GLU A C 1
ATOM 4996 O O . GLU A 1 721 ? -56.479 -26.047 50.798 1.00 95.56 721 GLU A O 1
ATOM 5001 N N . LEU A 1 722 ? -56.101 -28.264 50.800 1.00 95.62 722 LEU A N 1
ATOM 5002 C CA . LEU A 1 722 ? -54.965 -28.280 49.885 1.00 95.62 722 LEU A CA 1
ATOM 5003 C C . LEU A 1 722 ? -55.361 -28.972 48.575 1.00 95.62 722 LEU A C 1
ATOM 5005 O O . LEU A 1 722 ? -56.328 -29.731 48.548 1.00 95.62 722 LEU A O 1
ATOM 5009 N N . PRO A 1 723 ? -54.613 -28.747 47.481 1.00 94.44 723 PRO A N 1
ATOM 5010 C CA . PRO A 1 723 ? -54.867 -29.440 46.224 1.00 94.44 723 PRO A CA 1
ATOM 5011 C C . PRO A 1 723 ? -54.826 -30.965 46.376 1.00 94.44 723 PRO A C 1
ATOM 5013 O O . PRO A 1 723 ? -54.001 -31.488 47.123 1.00 94.44 723 PRO A O 1
ATOM 5016 N N . ASP A 1 724 ? -55.639 -31.679 45.593 1.00 93.19 724 ASP A N 1
ATOM 5017 C CA . ASP A 1 724 ? -55.785 -33.141 45.693 1.00 93.19 724 ASP A CA 1
ATOM 5018 C C . ASP A 1 724 ? -54.466 -33.917 45.543 1.00 93.19 724 ASP A C 1
ATOM 5020 O O . ASP A 1 724 ? -54.285 -35.000 46.102 1.00 93.19 724 ASP A O 1
ATOM 5024 N N . TRP A 1 725 ? -53.519 -33.347 44.799 1.00 93.50 725 TRP A N 1
ATOM 5025 C CA . TRP A 1 725 ? -52.194 -33.913 44.565 1.00 93.50 725 TRP A CA 1
ATOM 5026 C C . TRP A 1 725 ? -51.197 -33.653 45.703 1.00 93.50 725 TRP A C 1
ATOM 5028 O O . TRP A 1 725 ? -50.096 -34.198 45.656 1.00 93.50 725 TRP A O 1
ATOM 5038 N N . PHE A 1 726 ? -51.529 -32.839 46.714 1.00 95.00 726 PHE A N 1
ATOM 5039 C CA . PHE A 1 726 ? -50.588 -32.441 47.763 1.00 95.00 726 PHE A CA 1
ATOM 5040 C C . PHE A 1 726 ? -50.002 -33.659 48.479 1.00 95.00 726 PHE A C 1
ATOM 5042 O O . PHE A 1 726 ? -48.782 -33.809 48.516 1.00 95.00 726 PHE A O 1
ATOM 5049 N N . ALA A 1 727 ? -50.844 -34.551 49.008 1.00 91.81 727 ALA A N 1
ATOM 5050 C CA . ALA A 1 727 ? -50.372 -35.730 49.733 1.00 91.81 727 ALA A CA 1
ATOM 5051 C C . ALA A 1 727 ? -49.641 -36.745 48.832 1.00 91.81 727 ALA A C 1
ATOM 5053 O O . ALA A 1 727 ? -48.900 -37.584 49.332 1.00 91.81 727 ALA A O 1
ATOM 5054 N N . ALA A 1 728 ? -49.811 -36.664 47.506 1.00 92.00 728 ALA A N 1
ATOM 5055 C CA . ALA A 1 728 ? -49.164 -37.573 46.559 1.00 92.00 728 ALA A CA 1
ATOM 5056 C C . ALA A 1 728 ? -47.680 -37.247 46.314 1.00 92.00 728 ALA A C 1
ATOM 5058 O O . ALA A 1 728 ? -46.953 -38.094 45.801 1.00 92.00 728 ALA A O 1
ATOM 5059 N N . ILE A 1 729 ? -47.229 -36.032 46.649 1.00 94.25 729 ILE A N 1
ATOM 5060 C CA . ILE A 1 729 ? -45.858 -35.566 46.365 1.00 94.25 729 ILE A CA 1
ATOM 5061 C C . ILE A 1 729 ? -45.143 -34.987 47.586 1.00 94.25 729 ILE A C 1
ATOM 5063 O O . ILE A 1 729 ? -44.056 -34.426 47.439 1.00 94.25 729 ILE A O 1
ATOM 5067 N N . ASN A 1 730 ? -45.758 -35.058 48.765 1.00 95.06 730 ASN A N 1
ATOM 5068 C CA . ASN A 1 730 ? -45.227 -34.487 49.994 1.00 95.06 730 ASN A CA 1
ATOM 5069 C C . ASN A 1 730 ? -45.292 -35.501 51.139 1.00 95.06 730 ASN A C 1
ATOM 5071 O O . ASN A 1 730 ? -46.296 -36.186 51.322 1.00 95.06 730 ASN A O 1
ATOM 5075 N N . THR A 1 731 ? -44.242 -35.524 51.952 1.00 93.50 731 THR A N 1
ATOM 5076 C CA . THR A 1 731 ? -44.144 -36.241 53.225 1.00 93.50 731 THR A CA 1
ATOM 5077 C C . THR A 1 731 ? -43.543 -35.315 54.288 1.00 93.50 731 THR A C 1
ATOM 5079 O O . THR A 1 731 ? -43.123 -34.205 53.964 1.00 93.50 731 THR A O 1
ATOM 5082 N N . ASP A 1 732 ? -43.509 -35.752 55.549 1.00 94.56 732 ASP A N 1
ATOM 5083 C CA . ASP A 1 732 ? -42.935 -34.997 56.678 1.00 94.56 732 ASP A CA 1
ATOM 5084 C C . ASP A 1 732 ? -43.412 -33.528 56.724 1.00 94.56 732 ASP A C 1
ATOM 5086 O O . ASP A 1 732 ? -42.655 -32.575 56.525 1.00 94.56 732 ASP A O 1
ATOM 5090 N N . VAL A 1 733 ? -44.728 -33.350 56.886 1.00 96.31 733 VAL A N 1
ATOM 5091 C CA . VAL A 1 733 ? -45.380 -32.034 56.846 1.00 96.31 733 VAL A CA 1
ATOM 5092 C C . VAL A 1 733 ? -45.147 -31.281 58.156 1.00 96.31 733 VAL A C 1
ATOM 5094 O O . VAL A 1 733 ? -45.466 -31.769 59.238 1.00 96.31 733 VAL A O 1
ATOM 5097 N N . ARG A 1 734 ? -44.656 -30.047 58.044 1.00 97.12 734 ARG A N 1
ATOM 5098 C CA . ARG A 1 734 ? -44.338 -29.142 59.155 1.00 97.12 734 ARG A CA 1
ATOM 5099 C C . ARG A 1 734 ? -45.257 -27.924 59.103 1.00 97.12 734 ARG A C 1
ATOM 5101 O O . ARG A 1 734 ? -45.442 -27.340 58.035 1.00 97.12 734 ARG A O 1
ATOM 5108 N N . TYR A 1 735 ? -45.800 -27.524 60.252 1.00 97.50 735 TYR A N 1
ATOM 5109 C CA . TYR A 1 735 ? -46.804 -26.461 60.364 1.00 97.50 735 TYR A CA 1
ATOM 5110 C C . TYR A 1 735 ? -46.238 -25.232 61.071 1.00 97.50 735 TYR A C 1
ATOM 5112 O O . TYR A 1 735 ? -45.586 -25.347 62.108 1.00 97.50 735 TYR A O 1
ATOM 5120 N N . GLN A 1 736 ? -46.566 -24.047 60.563 1.00 97.38 736 GLN A N 1
ATOM 5121 C CA . GLN A 1 736 ? -46.345 -22.784 61.255 1.00 97.38 736 GLN A CA 1
ATOM 5122 C C . GLN A 1 736 ? -47.618 -21.942 61.196 1.00 97.38 736 GLN A C 1
ATOM 5124 O O . GLN A 1 736 ? -48.162 -21.694 60.120 1.00 97.38 736 GLN A O 1
ATOM 5129 N N . LEU A 1 737 ? -48.092 -21.507 62.365 1.00 97.12 737 LEU A N 1
ATOM 5130 C CA . LEU A 1 737 ? -49.293 -20.690 62.514 1.00 97.12 737 LEU A CA 1
ATOM 5131 C C . LEU A 1 737 ? -48.924 -19.332 63.107 1.00 97.12 737 LEU A C 1
ATOM 5133 O O . LEU A 1 737 ? -48.090 -19.239 64.006 1.00 97.12 737 LEU A O 1
ATOM 5137 N N . THR A 1 738 ? -49.537 -18.262 62.610 1.00 97.06 738 THR A N 1
ATOM 5138 C CA . THR A 1 738 ? -49.346 -16.905 63.138 1.00 97.06 738 THR A CA 1
ATOM 5139 C C . THR A 1 738 ? -50.697 -16.200 63.246 1.00 97.06 738 THR A C 1
ATOM 5141 O O . THR A 1 738 ? -51.320 -15.932 62.213 1.00 97.06 738 THR A O 1
ATOM 5144 N N . PRO A 1 739 ? -51.186 -15.898 64.464 1.00 96.44 739 PRO A N 1
ATOM 5145 C CA . PRO A 1 739 ? -52.410 -15.125 64.626 1.00 96.44 739 PRO A CA 1
ATOM 5146 C C . PRO A 1 739 ? -52.179 -13.668 64.206 1.00 96.44 739 PRO A C 1
ATOM 5148 O O . PRO A 1 739 ? -51.133 -13.081 64.481 1.00 96.44 739 PRO A O 1
ATOM 5151 N N . ILE A 1 740 ? -53.167 -13.072 63.541 1.00 96.25 740 ILE A N 1
ATOM 5152 C CA . ILE A 1 740 ? -53.106 -11.715 62.996 1.00 96.25 740 ILE A CA 1
ATOM 5153 C C . ILE A 1 740 ? -54.151 -10.848 63.698 1.00 96.25 740 ILE A C 1
ATOM 5155 O O . ILE A 1 740 ? -55.345 -11.142 63.666 1.00 96.25 740 ILE A O 1
ATOM 5159 N N . GLY A 1 741 ? -53.706 -9.738 64.285 1.00 94.12 741 GLY A N 1
ATOM 5160 C CA . GLY A 1 741 ? -54.575 -8.716 64.882 1.00 94.12 741 GLY A CA 1
ATOM 5161 C C . GLY A 1 741 ? -54.851 -8.882 66.379 1.00 94.12 741 GLY A C 1
ATOM 5162 O O . GLY A 1 741 ? -55.155 -7.891 67.035 1.00 94.12 741 GLY A O 1
ATOM 5163 N N . ALA A 1 742 ? -54.684 -10.078 66.946 1.00 91.88 742 ALA A N 1
ATOM 5164 C CA . ALA A 1 742 ? -54.725 -10.309 68.391 1.00 91.88 742 ALA A CA 1
ATOM 5165 C C . ALA A 1 742 ? -53.856 -11.515 68.779 1.00 91.88 742 ALA A C 1
ATOM 5167 O O . ALA A 1 742 ? -53.634 -12.408 67.962 1.00 91.88 742 ALA A O 1
ATOM 5168 N N . ALA A 1 743 ? -53.377 -11.551 70.026 1.00 92.25 743 ALA A N 1
ATOM 5169 C CA . ALA A 1 743 ? -52.689 -12.723 70.559 1.00 92.25 743 ALA A CA 1
ATOM 5170 C C . ALA A 1 743 ? -53.677 -13.891 70.722 1.00 92.25 743 ALA A C 1
ATOM 5172 O O . ALA A 1 743 ? -54.773 -13.708 71.250 1.00 92.25 743 ALA A O 1
ATOM 5173 N N . ALA A 1 744 ? -53.269 -15.086 70.299 1.00 94.50 744 ALA A N 1
ATOM 5174 C CA . ALA A 1 744 ? -54.008 -16.329 70.500 1.00 94.50 744 ALA A CA 1
ATOM 5175 C C . ALA A 1 744 ? -53.059 -17.371 71.113 1.00 94.50 744 ALA A C 1
ATOM 5177 O O . ALA A 1 744 ? -52.431 -18.124 70.370 1.00 94.50 744 ALA A O 1
ATOM 5178 N N . PRO A 1 745 ? -52.878 -17.367 72.448 1.00 92.94 745 PRO A N 1
ATOM 5179 C CA . PRO A 1 745 ? -51.923 -18.251 73.120 1.00 92.94 745 PRO A CA 1
ATOM 5180 C C . PRO A 1 745 ? -52.291 -19.733 72.993 1.00 92.94 745 PRO A C 1
ATOM 5182 O O . PRO A 1 745 ? -51.405 -20.578 73.010 1.00 92.94 745 PRO A O 1
ATOM 5185 N N . GLU A 1 746 ? -53.575 -20.033 72.795 1.00 95.56 746 GLU A N 1
ATOM 5186 C CA . GLU A 1 746 ? -54.079 -21.396 72.618 1.00 95.56 746 GLU A CA 1
ATOM 5187 C C . GLU A 1 746 ? -54.100 -21.839 71.144 1.00 95.56 746 GLU A C 1
ATOM 5189 O O . GLU A 1 746 ? -54.627 -22.905 70.845 1.00 95.56 746 GLU A O 1
ATOM 5194 N N . LEU A 1 747 ? -53.569 -21.048 70.198 1.00 97.19 747 LEU A N 1
ATOM 5195 C CA . LEU A 1 747 ? -53.609 -21.384 68.771 1.00 97.19 747 LEU A CA 1
ATOM 5196 C C . LEU A 1 747 ? -52.764 -22.632 68.469 1.00 97.19 747 LEU A C 1
ATOM 5198 O O . LEU A 1 747 ? -51.553 -22.634 68.681 1.00 97.19 747 LEU A O 1
ATOM 5202 N N . HIS A 1 748 ? -53.385 -23.667 67.906 1.00 96.44 748 HIS A N 1
ATOM 5203 C CA . HIS A 1 748 ? -52.723 -24.931 67.579 1.00 96.44 748 HIS A CA 1
ATOM 5204 C C . HIS A 1 748 ? -53.310 -25.587 66.322 1.00 96.44 748 HIS A C 1
ATOM 5206 O O . HIS A 1 748 ? -54.395 -25.234 65.848 1.00 96.44 748 HIS A O 1
ATOM 5212 N N . VAL A 1 749 ? -52.583 -26.568 65.783 1.00 97.31 749 VAL A N 1
ATOM 5213 C CA . VAL A 1 749 ? -53.114 -27.511 64.791 1.00 97.31 749 VAL A CA 1
ATOM 5214 C C . VAL A 1 749 ? -53.991 -28.512 65.541 1.00 97.31 749 VAL A C 1
ATOM 5216 O O . VAL A 1 749 ? -53.492 -29.301 66.336 1.00 97.31 749 VAL A O 1
ATOM 5219 N N . ALA A 1 750 ? -55.301 -28.433 65.329 1.00 96.19 750 ALA A N 1
ATOM 5220 C CA . ALA A 1 750 ? -56.294 -29.287 65.974 1.00 96.19 750 ALA A CA 1
ATOM 5221 C C . ALA A 1 750 ? -56.365 -30.680 65.339 1.00 96.19 750 ALA A C 1
ATOM 5223 O O . ALA A 1 750 ? -56.593 -31.667 66.031 1.00 96.19 750 ALA A O 1
ATOM 5224 N N . GLU A 1 751 ? -56.166 -30.755 64.022 1.00 96.69 751 GLU A N 1
ATOM 5225 C CA . GLU A 1 751 ? -56.111 -32.005 63.268 1.00 96.69 751 GLU A CA 1
ATOM 5226 C C . GLU A 1 751 ? -54.962 -31.894 62.265 1.00 96.69 751 GLU A C 1
ATOM 5228 O O . GLU A 1 751 ? -54.948 -30.969 61.445 1.00 96.69 751 GLU A O 1
ATOM 5233 N N . GLU A 1 752 ? -53.992 -32.810 62.350 1.00 95.69 752 GLU A N 1
ATOM 5234 C CA . GLU A 1 752 ? -52.930 -32.933 61.349 1.00 95.69 752 GLU A CA 1
ATOM 5235 C C . GLU A 1 752 ? -53.516 -33.251 59.968 1.00 95.69 752 GLU A C 1
ATOM 5237 O O . GLU A 1 752 ? -54.637 -33.749 59.839 1.00 95.69 752 GLU A O 1
ATOM 5242 N N . LEU A 1 753 ? -52.740 -32.960 58.925 1.00 94.44 753 LEU A N 1
ATOM 5243 C CA . LEU A 1 753 ? -53.136 -33.160 57.543 1.00 94.44 753 LEU A CA 1
ATOM 5244 C C . LEU A 1 753 ? -53.598 -34.598 57.282 1.00 94.44 753 LEU A C 1
ATOM 5246 O O . LEU A 1 753 ? -52.820 -35.549 57.356 1.00 94.44 753 LEU A O 1
ATOM 5250 N N . ARG A 1 754 ? -54.858 -34.731 56.873 1.00 91.19 754 ARG A N 1
ATOM 5251 C CA . ARG A 1 754 ? -55.457 -35.973 56.388 1.00 91.19 754 ARG A CA 1
ATOM 5252 C C . ARG A 1 754 ? -56.477 -35.645 55.306 1.00 91.19 754 ARG A C 1
ATOM 5254 O O . ARG A 1 754 ? -57.177 -34.645 55.408 1.00 91.19 754 ARG A O 1
ATOM 5261 N N . ASP A 1 755 ? -56.550 -36.469 54.263 1.00 89.88 755 ASP A N 1
ATOM 5262 C CA . ASP A 1 755 ? -57.461 -36.257 53.126 1.00 89.88 755 ASP A CA 1
ATOM 5263 C C . ASP A 1 755 ? -57.306 -34.847 52.502 1.00 89.88 755 ASP A C 1
ATOM 5265 O O . ASP A 1 755 ? -58.286 -34.161 52.228 1.00 89.88 755 ASP A O 1
ATOM 5269 N N . ASN A 1 756 ? -56.051 -34.396 52.335 1.00 92.75 756 ASN A N 1
ATOM 5270 C CA . ASN A 1 756 ? -55.655 -33.073 51.818 1.00 92.75 756 ASN A CA 1
ATOM 5271 C C . ASN A 1 756 ? -56.217 -31.858 52.584 1.00 92.75 756 ASN A C 1
ATOM 5273 O O . ASN A 1 756 ? -56.285 -30.759 52.040 1.00 92.75 756 ASN A O 1
ATOM 5277 N N . ARG A 1 757 ? -56.568 -32.010 53.864 1.00 95.12 757 ARG A N 1
ATOM 5278 C CA . ARG A 1 757 ? -56.983 -30.895 54.727 1.00 95.12 757 ARG A CA 1
ATOM 5279 C C . ARG A 1 757 ? -56.415 -31.014 56.135 1.00 95.12 757 ARG A C 1
ATOM 5281 O O . ARG A 1 757 ? -56.178 -32.118 56.613 1.00 95.12 757 ARG A O 1
ATOM 5288 N N . PHE A 1 758 ? -56.205 -29.888 56.802 1.00 97.12 758 PHE A N 1
ATOM 5289 C CA . PHE A 1 758 ? -55.820 -29.845 58.217 1.00 97.12 758 PHE A CA 1
ATOM 5290 C C . PHE A 1 758 ? -56.675 -28.816 58.957 1.00 97.12 758 PHE A C 1
ATOM 5292 O O . PHE A 1 758 ? -57.249 -27.913 58.336 1.00 97.12 758 PHE A O 1
ATOM 5299 N N . ARG A 1 759 ? -56.788 -28.950 60.281 1.00 96.94 759 ARG A N 1
ATOM 5300 C CA . ARG A 1 759 ? -57.625 -28.065 61.101 1.00 96.94 759 ARG A CA 1
ATOM 5301 C C . ARG A 1 759 ? -56.785 -27.249 62.071 1.00 96.94 759 ARG A C 1
ATOM 5303 O O . ARG A 1 759 ? -55.897 -27.774 62.731 1.00 96.94 759 ARG A O 1
ATOM 5310 N N . ILE A 1 760 ? -57.108 -25.968 62.185 1.00 97.56 760 ILE A N 1
ATOM 5311 C CA . ILE A 1 760 ? -56.565 -25.013 63.156 1.00 97.56 760 ILE A CA 1
ATOM 5312 C C . ILE A 1 760 ? -57.645 -24.748 64.212 1.00 97.56 760 ILE A C 1
ATOM 5314 O O . ILE A 1 760 ? -58.822 -24.666 63.859 1.00 97.56 760 ILE A O 1
ATOM 5318 N N . ALA A 1 761 ? -57.275 -24.590 65.484 1.00 95.94 761 ALA A N 1
ATOM 5319 C CA . ALA A 1 761 ? -58.196 -24.169 66.546 1.00 95.94 761 ALA A CA 1
ATOM 5320 C C . ALA A 1 761 ? -57.500 -23.341 67.635 1.00 95.94 761 ALA A C 1
ATOM 5322 O O . ALA A 1 761 ? -56.293 -23.105 67.579 1.00 95.94 761 ALA A O 1
ATOM 5323 N N . GLY A 1 762 ? -58.281 -22.900 68.627 1.00 93.56 762 GLY A N 1
ATOM 5324 C CA . GLY A 1 762 ? -57.781 -22.221 69.825 1.00 93.56 762 GLY A CA 1
ATOM 5325 C C . GLY A 1 762 ? -57.627 -20.704 69.691 1.00 93.56 762 GLY A C 1
ATOM 5326 O O . GLY A 1 762 ? -56.949 -20.076 70.500 1.00 93.56 762 GLY A O 1
ATOM 5327 N N . GLY A 1 763 ? -58.256 -20.090 68.685 1.00 93.12 763 GLY A N 1
ATOM 5328 C CA . GLY A 1 763 ? -58.359 -18.632 68.584 1.00 93.12 763 GLY A CA 1
ATOM 5329 C C . GLY A 1 763 ? -59.780 -18.120 68.817 1.00 93.12 763 GLY A C 1
ATOM 5330 O O . GLY A 1 763 ? -60.734 -18.885 68.922 1.00 93.12 763 GLY A O 1
ATOM 5331 N N . LEU A 1 764 ? -59.930 -16.798 68.903 1.00 92.69 764 LEU A N 1
ATOM 5332 C CA . LEU A 1 764 ? -61.247 -16.169 69.013 1.00 92.69 764 LEU A CA 1
ATOM 5333 C C . LEU A 1 764 ? -62.009 -16.241 67.677 1.00 92.69 764 LEU A C 1
ATOM 5335 O O . LEU A 1 764 ? -61.378 -16.168 66.618 1.00 92.69 764 LEU A O 1
ATOM 5339 N N . PRO A 1 765 ? -63.353 -16.305 67.699 1.00 95.12 765 PRO A N 1
ATOM 5340 C CA . PRO A 1 765 ? -64.160 -16.220 66.488 1.00 95.12 765 PRO A CA 1
ATOM 5341 C C . PRO A 1 765 ? -63.811 -15.014 65.614 1.00 95.12 765 PRO A C 1
ATOM 5343 O O . PRO A 1 765 ? -63.696 -13.890 66.103 1.00 95.12 765 PRO A O 1
ATOM 5346 N N . GLY A 1 766 ? -63.643 -15.245 64.311 1.00 93.38 766 GLY A N 1
ATOM 5347 C CA . GLY A 1 766 ? -63.280 -14.216 63.335 1.00 93.38 766 GLY A CA 1
ATOM 5348 C C . GLY A 1 766 ? -61.803 -13.806 63.333 1.00 93.38 766 GLY A C 1
ATOM 5349 O O . GLY A 1 766 ? -61.407 -13.022 62.466 1.00 93.38 766 GLY A O 1
ATOM 5350 N N . LEU A 1 767 ? -60.967 -14.330 64.242 1.00 96.31 767 LEU A N 1
ATOM 5351 C CA . LEU A 1 767 ? -59.524 -14.080 64.226 1.00 96.31 767 LEU A CA 1
ATOM 5352 C C . LEU A 1 767 ? -58.919 -14.588 62.912 1.00 96.31 767 LEU A C 1
ATOM 5354 O O . LEU A 1 767 ? -59.247 -15.675 62.442 1.00 96.31 767 LEU A O 1
ATOM 5358 N N . LYS A 1 768 ? -58.020 -13.808 62.312 1.00 97.56 768 LYS A N 1
ATOM 5359 C CA . LYS A 1 768 ? -57.312 -14.207 61.094 1.00 97.56 768 LYS A CA 1
ATOM 5360 C C . LYS A 1 768 ? -56.000 -14.896 61.459 1.00 97.56 768 LYS A C 1
ATOM 5362 O O . LYS A 1 768 ? -55.284 -14.428 62.338 1.00 97.56 768 LYS A O 1
ATOM 5367 N N . VAL A 1 769 ? -55.671 -15.978 60.766 1.00 97.62 769 VAL A N 1
ATOM 5368 C CA . VAL A 1 769 ? -54.448 -16.760 60.969 1.00 97.62 769 VAL A CA 1
ATOM 5369 C C . VAL A 1 769 ? -53.717 -16.892 59.638 1.00 97.62 769 VAL A C 1
ATOM 5371 O O . VAL A 1 769 ? -54.311 -17.338 58.654 1.00 97.62 769 VAL A O 1
ATOM 5374 N N . SER A 1 770 ? -52.439 -16.511 59.604 1.00 97.94 770 SER A N 1
ATOM 5375 C CA . SER A 1 770 ? -51.519 -16.926 58.540 1.00 97.94 770 SER A CA 1
ATOM 5376 C C . SER A 1 770 ? -51.019 -18.330 58.841 1.00 97.94 770 SER A C 1
ATOM 5378 O O . SER A 1 770 ? -50.615 -18.613 59.970 1.00 97.94 770 SER A O 1
ATOM 5380 N N . TRP A 1 771 ? -51.026 -19.196 57.835 1.00 97.44 771 TRP A N 1
ATOM 5381 C CA . TRP A 1 771 ? -50.488 -20.546 57.930 1.00 97.44 771 TRP A CA 1
ATOM 5382 C C . TRP A 1 771 ? -49.418 -20.765 56.865 1.00 97.44 771 TRP A C 1
ATOM 5384 O O . TRP A 1 771 ? -49.512 -20.242 55.752 1.00 97.44 771 TRP A O 1
ATOM 5394 N N . GLN A 1 772 ? -48.412 -21.558 57.215 1.00 97.62 772 GLN A N 1
ATOM 5395 C CA . GLN A 1 772 ? -47.416 -22.082 56.295 1.00 97.62 772 GLN A CA 1
ATOM 5396 C C . GLN A 1 772 ? -47.234 -23.578 56.552 1.00 97.62 772 GLN A C 1
ATOM 5398 O O . GLN A 1 772 ? -47.111 -24.011 57.699 1.00 97.62 772 GLN A O 1
ATOM 5403 N N . LEU A 1 773 ? -47.208 -24.345 55.467 1.00 96.50 773 LEU A N 1
ATOM 5404 C CA . LEU A 1 773 ? -46.786 -25.732 55.425 1.00 96.50 773 LEU A CA 1
ATOM 5405 C C . LEU A 1 773 ? -45.458 -25.821 54.694 1.00 96.50 773 LEU A C 1
ATOM 5407 O O . LEU A 1 773 ? -45.322 -25.298 53.587 1.00 96.50 773 LEU A O 1
ATOM 5411 N N . THR A 1 774 ? -44.519 -26.534 55.291 1.00 96.44 774 THR A N 1
ATOM 5412 C CA . THR A 1 774 ? -43.284 -26.957 54.637 1.00 96.44 774 THR A CA 1
ATOM 5413 C C . THR A 1 774 ? -43.266 -28.476 54.659 1.00 96.44 774 THR A C 1
ATOM 5415 O O . THR A 1 774 ? -43.470 -29.060 55.718 1.00 96.44 774 THR A O 1
ATOM 5418 N N . ALA A 1 775 ? -43.052 -29.123 53.520 1.00 95.81 775 ALA A N 1
ATOM 5419 C CA . ALA A 1 775 ? -43.042 -30.580 53.429 1.00 95.81 775 ALA A CA 1
ATOM 5420 C C . ALA A 1 775 ? -41.876 -31.072 52.573 1.00 95.81 775 ALA A C 1
ATOM 5422 O O . ALA A 1 775 ? -41.481 -30.402 51.616 1.00 95.81 775 ALA A O 1
ATOM 5423 N N . VAL A 1 776 ? -41.337 -32.242 52.909 1.00 95.19 776 VAL A N 1
ATOM 5424 C CA . VAL A 1 776 ? -40.300 -32.911 52.120 1.00 95.19 776 VAL A CA 1
ATOM 5425 C C . VAL A 1 776 ? -40.941 -33.510 50.873 1.00 95.19 776 VAL A C 1
ATOM 5427 O O . VAL A 1 776 ? -41.958 -34.199 50.945 1.00 95.19 776 VAL A O 1
ATOM 5430 N N . ARG A 1 777 ? -40.358 -33.244 49.707 1.00 94.94 777 ARG A N 1
ATOM 5431 C CA . ARG A 1 777 ? -40.862 -33.727 48.424 1.00 94.94 777 ARG A CA 1
ATOM 5432 C C . ARG A 1 777 ? -40.658 -35.240 48.306 1.00 94.94 777 ARG A C 1
ATOM 5434 O O . ARG A 1 777 ? -39.551 -35.739 48.488 1.00 94.94 777 ARG A O 1
ATOM 5441 N N . SER A 1 778 ? -41.722 -35.957 47.961 1.00 93.25 778 SER A N 1
ATOM 5442 C CA . SER A 1 778 ? -41.776 -37.424 47.869 1.00 93.25 778 SER A CA 1
ATOM 5443 C C . SER A 1 778 ? -42.407 -37.917 46.565 1.00 93.25 778 SER A C 1
ATOM 5445 O O . SER A 1 778 ? -42.996 -38.996 46.523 1.00 93.25 778 SER A O 1
ATOM 5447 N N . ASP A 1 779 ? -42.309 -37.129 45.492 1.00 92.69 779 ASP A N 1
ATOM 5448 C CA . ASP A 1 779 ? -42.688 -37.588 44.156 1.00 92.69 779 ASP A CA 1
ATOM 5449 C C . ASP A 1 779 ? -41.829 -38.787 43.706 1.00 92.69 779 ASP A C 1
ATOM 5451 O O . ASP A 1 779 ? -40.768 -39.071 44.270 1.00 92.69 779 ASP A O 1
ATOM 5455 N N . ARG A 1 780 ? -42.270 -39.479 42.649 1.00 89.56 780 ARG A N 1
ATOM 5456 C CA . ARG A 1 780 ? -41.621 -40.696 42.141 1.00 89.56 780 ARG A CA 1
ATOM 5457 C C . ARG A 1 780 ? -40.111 -40.539 41.927 1.00 89.56 780 ARG A C 1
ATOM 5459 O O . ARG A 1 780 ? -39.362 -41.433 42.311 1.00 89.56 780 ARG A O 1
ATOM 5466 N N . TYR A 1 781 ? -39.659 -39.421 41.356 1.00 89.44 781 TYR A N 1
ATOM 5467 C CA . TYR A 1 781 ? -38.238 -39.219 41.080 1.00 89.44 781 TYR A CA 1
ATOM 5468 C C . TYR A 1 781 ? -37.431 -39.064 42.377 1.00 89.44 781 TYR A C 1
ATOM 5470 O O . TYR A 1 781 ? -36.323 -39.580 42.465 1.00 89.44 781 TYR A O 1
ATOM 5478 N N . MET A 1 782 ? -37.977 -38.417 43.410 1.00 92.12 782 MET A N 1
ATOM 5479 C CA . MET A 1 782 ? -37.316 -38.310 44.723 1.00 92.12 782 MET A CA 1
ATOM 5480 C C . MET A 1 782 ? -37.275 -39.632 45.490 1.00 92.12 782 MET A C 1
ATOM 5482 O O . MET A 1 782 ? -36.334 -39.862 46.247 1.00 92.12 782 MET A O 1
ATOM 5486 N N . LEU A 1 783 ? -38.251 -40.517 45.276 1.00 89.69 783 LEU A N 1
ATOM 5487 C CA . LEU A 1 783 ? -38.233 -41.866 45.847 1.00 89.69 783 LEU A CA 1
ATOM 5488 C C . LEU A 1 783 ? -37.187 -42.764 45.167 1.00 89.69 783 LEU A C 1
ATOM 5490 O O . LEU A 1 783 ? -36.502 -43.527 45.844 1.00 89.69 783 LEU A O 1
ATOM 5494 N N . GLU A 1 784 ? -37.048 -42.666 43.842 1.00 92.19 784 GLU A N 1
ATOM 5495 C CA . GLU A 1 784 ? -36.072 -43.442 43.058 1.00 92.19 784 GLU A CA 1
ATOM 5496 C C . GLU A 1 784 ? -34.645 -42.867 43.161 1.00 92.19 784 GLU A C 1
ATOM 5498 O O . GLU A 1 784 ? -33.659 -43.607 43.107 1.00 92.19 784 GLU A O 1
ATOM 5503 N N . HIS A 1 785 ? -34.526 -41.551 43.360 1.00 90.12 785 HIS A N 1
ATOM 5504 C CA . HIS A 1 785 ? -33.263 -40.819 43.452 1.00 90.12 785 HIS A CA 1
ATOM 5505 C C . HIS A 1 785 ? -33.253 -39.856 44.653 1.00 90.12 785 HIS A C 1
ATOM 5507 O O . HIS A 1 785 ? -33.336 -38.636 44.467 1.00 90.12 785 HIS A O 1
ATOM 5513 N N . PRO A 1 786 ? -33.126 -40.377 45.890 1.00 89.00 786 PRO A N 1
ATOM 5514 C CA . PRO A 1 786 ? -33.124 -39.550 47.091 1.00 89.00 786 PRO A CA 1
ATOM 5515 C C . PRO A 1 786 ? -32.034 -38.477 47.059 1.00 89.00 786 PRO A C 1
ATOM 5517 O O . PRO A 1 786 ? -30.875 -38.744 46.725 1.00 89.00 786 PRO A O 1
ATOM 5520 N N . PHE A 1 787 ? -32.402 -37.251 47.429 1.00 90.00 787 PHE A N 1
ATOM 5521 C CA . PHE A 1 787 ? -31.449 -36.156 47.564 1.00 90.00 787 PHE A CA 1
ATOM 5522 C C . PHE A 1 787 ? -30.536 -36.386 48.773 1.00 90.00 787 PHE A C 1
ATOM 5524 O O . PHE A 1 787 ? -31.010 -36.629 49.881 1.00 90.00 787 PHE A O 1
ATOM 5531 N N . ALA A 1 788 ? -29.227 -36.266 48.561 1.00 87.94 788 ALA A N 1
ATOM 5532 C CA . ALA A 1 788 ? -28.225 -36.310 49.617 1.00 87.94 788 ALA A CA 1
ATOM 5533 C C . ALA A 1 788 ? -27.579 -34.927 49.743 1.00 87.94 788 ALA A C 1
ATOM 5535 O O . ALA A 1 788 ? -26.873 -34.493 48.831 1.00 87.94 788 ALA A O 1
ATOM 5536 N N . ALA A 1 789 ? -27.822 -34.248 50.867 1.00 87.56 789 ALA A N 1
ATOM 5537 C CA . ALA A 1 789 ? -27.216 -32.949 51.164 1.00 87.56 789 ALA A CA 1
ATOM 5538 C C . ALA A 1 789 ? -25.690 -33.044 51.331 1.00 87.56 789 ALA A C 1
ATOM 5540 O O . ALA A 1 789 ? -24.968 -32.106 51.005 1.00 87.56 789 ALA A O 1
ATOM 5541 N N . GLU A 1 790 ? -25.210 -34.200 51.795 1.00 87.50 790 GLU A N 1
ATOM 5542 C CA . GLU A 1 790 ? -23.798 -34.511 51.982 1.00 87.50 790 GLU A CA 1
ATOM 5543 C C . GLU A 1 790 ? -23.476 -35.851 51.308 1.00 87.50 790 GLU A C 1
ATOM 5545 O O . GLU A 1 790 ? -24.201 -36.836 51.469 1.00 87.50 790 GLU A O 1
ATOM 5550 N N . ARG A 1 791 ? -22.394 -35.886 50.525 1.00 85.69 791 ARG A N 1
ATOM 5551 C CA . ARG A 1 791 ? -21.838 -37.097 49.906 1.00 85.69 791 ARG A CA 1
ATOM 5552 C C . ARG A 1 791 ? -20.338 -36.928 49.675 1.00 85.69 791 ARG A C 1
ATOM 5554 O O . ARG A 1 791 ? -19.871 -35.801 49.512 1.00 85.69 791 ARG A O 1
ATOM 5561 N N . ASP A 1 792 ? -19.617 -38.037 49.560 1.00 82.00 792 ASP A N 1
ATOM 5562 C CA . ASP A 1 792 ? -18.227 -38.015 49.101 1.00 82.00 792 ASP A CA 1
ATOM 5563 C C . ASP A 1 792 ? -18.137 -37.561 47.634 1.00 82.00 792 ASP A C 1
ATOM 5565 O O . ASP A 1 792 ? -18.991 -37.897 46.803 1.00 82.00 792 ASP A O 1
ATOM 5569 N N . ALA A 1 793 ? -17.081 -36.813 47.305 1.00 70.25 793 ALA A N 1
ATOM 5570 C CA . ALA A 1 793 ? -16.782 -36.431 45.929 1.00 70.25 793 ALA A CA 1
ATOM 5571 C C . ALA A 1 793 ? -16.446 -37.675 45.092 1.00 70.25 793 ALA A C 1
ATOM 5573 O O . ALA A 1 793 ? -15.674 -38.542 45.514 1.00 70.25 793 ALA A O 1
ATOM 5574 N N . ARG A 1 794 ? -17.013 -37.777 43.888 1.00 73.50 794 ARG A N 1
ATOM 5575 C CA . ARG A 1 794 ? -16.724 -38.895 42.982 1.00 73.50 794 ARG A CA 1
ATOM 5576 C C . ARG A 1 794 ? -15.310 -38.756 42.398 1.00 73.50 794 ARG A C 1
ATOM 5578 O O . ARG A 1 794 ? -14.848 -37.636 42.182 1.00 73.50 794 ARG A O 1
ATOM 5585 N N . PRO A 1 795 ? -14.617 -39.862 42.065 1.00 62.00 795 PRO A N 1
ATOM 5586 C CA . PRO A 1 795 ? -13.338 -39.795 41.361 1.00 62.00 795 PRO A CA 1
ATOM 5587 C C . PRO A 1 795 ? -13.469 -39.015 40.043 1.00 62.00 795 PRO A C 1
ATOM 5589 O O . PRO A 1 795 ? -14.230 -39.413 39.163 1.00 62.00 795 PRO A O 1
ATOM 5592 N N . GLY A 1 796 ? -12.739 -37.902 39.917 1.00 63.50 796 GLY A N 1
ATOM 5593 C CA . GLY A 1 796 ? -12.801 -37.006 38.754 1.00 63.50 796 GLY A CA 1
ATOM 5594 C C . GLY A 1 796 ? -13.904 -35.939 38.802 1.00 63.50 796 GLY A C 1
ATOM 5595 O O . GLY A 1 796 ? -14.034 -35.179 37.845 1.00 63.50 796 GLY A O 1
ATOM 5596 N N . GLU A 1 797 ? -14.684 -35.854 39.885 1.00 64.12 797 GLU A N 1
ATOM 5597 C CA . GLU A 1 797 ? -15.553 -34.702 40.154 1.00 64.12 797 GLU A CA 1
ATOM 5598 C C . GLU A 1 797 ? -14.649 -33.509 40.512 1.00 64.12 797 GLU A C 1
ATOM 5600 O O . GLU A 1 797 ? -13.905 -33.600 41.492 1.00 64.12 797 GLU A O 1
ATOM 5605 N N . PRO A 1 798 ? -14.637 -32.421 39.719 1.00 60.56 798 PRO A N 1
ATOM 5606 C CA . PRO A 1 798 ? -13.692 -31.335 39.937 1.00 60.56 798 PRO A CA 1
ATOM 5607 C C . PRO A 1 798 ? -13.971 -30.687 41.292 1.00 60.56 798 PRO A C 1
ATOM 5609 O O . PRO A 1 798 ? -15.107 -30.305 41.592 1.00 60.56 798 PRO A O 1
ATOM 5612 N N . THR A 1 799 ? -12.944 -30.568 42.128 1.00 62.53 799 THR A N 1
ATOM 5613 C CA . THR A 1 799 ? -13.083 -29.852 43.398 1.00 62.53 799 THR A CA 1
ATOM 5614 C C . THR A 1 799 ? -13.194 -28.346 43.141 1.00 62.53 799 THR A C 1
ATOM 5616 O O . THR A 1 799 ? -12.765 -27.843 42.106 1.00 62.53 799 THR A O 1
ATOM 5619 N N . VAL A 1 800 ? -13.732 -27.571 44.091 1.00 57.59 800 VAL A N 1
ATOM 5620 C CA . VAL A 1 800 ? -13.839 -26.096 43.961 1.00 57.59 800 VAL A CA 1
ATOM 5621 C C . VAL A 1 800 ? -12.473 -25.424 43.708 1.00 57.59 800 VAL A C 1
ATOM 5623 O O . VAL A 1 800 ? -12.421 -24.319 43.160 1.00 57.59 800 VAL A O 1
ATOM 5626 N N . ALA A 1 801 ? -11.376 -26.092 44.085 1.00 55.72 801 ALA A N 1
ATOM 5627 C CA . ALA A 1 801 ? -10.000 -25.655 43.861 1.00 55.72 801 ALA A CA 1
ATOM 5628 C C . ALA A 1 801 ? -9.477 -25.942 42.438 1.00 55.72 801 ALA A C 1
ATOM 5630 O O . ALA A 1 801 ? -8.527 -25.298 42.002 1.00 55.72 801 ALA A O 1
ATOM 5631 N N . GLU A 1 802 ? -10.104 -26.856 41.700 1.00 53.12 802 GLU A N 1
ATOM 5632 C CA . GLU A 1 802 ? -9.701 -27.297 40.360 1.00 53.12 802 GLU A CA 1
ATOM 5633 C C . GLU A 1 802 ? -10.619 -26.682 39.301 1.00 53.12 802 GLU A C 1
ATOM 5635 O O . GLU A 1 802 ? -11.272 -27.370 38.513 1.00 53.12 802 GLU A O 1
ATOM 5640 N N . ARG A 1 803 ? -10.695 -25.347 39.305 1.00 59.50 803 ARG A N 1
ATOM 5641 C CA . ARG A 1 803 ? -11.364 -24.612 38.229 1.00 59.50 803 ARG A CA 1
ATOM 5642 C C . ARG A 1 803 ? -10.535 -24.780 36.945 1.00 59.50 803 ARG A C 1
ATOM 5644 O O . ARG A 1 803 ? -9.339 -24.486 37.000 1.00 59.50 803 ARG A O 1
ATOM 5651 N N . PRO A 1 804 ? -11.124 -25.270 35.841 1.00 55.75 804 PRO A N 1
ATOM 5652 C CA . PRO A 1 804 ? -10.428 -25.401 34.564 1.00 55.75 804 PRO A CA 1
ATOM 5653 C C . PRO A 1 804 ? -10.055 -24.056 33.938 1.00 55.75 804 PRO A C 1
ATOM 5655 O O . PRO A 1 804 ? -10.733 -23.042 34.238 1.00 55.75 804 PRO A O 1
#